Protein AF-A0A955WJJ2-F1 (afdb_monomer)

pLDDT: mean 89.52, std 11.76, range [24.78, 98.81]

Sequence (911 aa):
MRTLITLLSAALLFVGAANAAPPDASAQARQIDDLAALRFERLGHPALRWDAIPPVEAPASRPHRLLVVLVEFADQRFDRFAGDPAQPQKLVEHYTTALFDPTYQRVGTLSHFYRDQSLGLYHLQGLVLPPVRLDKPLAAYGAPTRPAGGDWRDDVAAEQMVVDALGKAVKANPDLDWPALDVWDPGDADGDGLRGEPDGYLDHLVLVYAGGGQSSCHGLFKLGEVFTPNVGPEVLDTLPPAARDCANRLWPHRFVVAQGEGTGPVVEGRANARGGVELRPGLWARDYNMQPEYIDVSTFAHEFGHSIGLPDIYARTSSNSTGPWAVMSGTADPLPQNFTAWSRLMLGWLRPKIIRPPAFGGEKVQSVYLRTLDDAPDAPDRARDLQAAGVWRAALVALPPKTRVLDVAPLPKGRALYSGQGNDLNRIVELRVDLRDKQGPVRLSFAAFWSIEAGWDFAYLETSTDDGHTWTRRLPEDRRFMPAKHGHDGEDTLPGFTGLSGDFDGDGKNENHKGCDPKKPLAHGEERAGLAVNPCELATWVRPRFALDDLAGHQARVRLRYFTDMAAVMPGILIDDVKLEVGGKALIDENFDDNIGRAWRLDGFIAGTGRYEILVPHYYLLEFRDPYGAGYDQQIAYRPALRFWYDPQAKVLRAVRIRPRPGVVAWYADGAHAWSENDPAEHRQGHGFLLALDAWPNELALPGLDGWMTGDAAHFDTGYKVDTPEAQAAIEDGFHRMTCFVRDASYRALDLPKDRCARPDAGVAALRFEGLPLMYSYRLLNDILPGPEREAFWPASELLDYRKRGDAITWRLRDRSLRHVHTFDAPFALDDFPDGVELYEVRDGKLVRTGSRPHPAVPRFHDGDPARWANPKLYFGGVAVPDVGFGFELARPKADAPKPARVKVYFTWDR

Foldseek 3Di:
DDDDDDDDDDDDDPPDDDPDDPPDPVVLLVLLVCVLVLVQCPFDDLQAHGDFFDADFAALVQAAEAEEEEEAEPPFDAPVVPPDPCVQVVVQVVCQVQAADNVLPDPRHVQVQVCFQLLNRHGYHYDYAGYDYYHHGLLCFAQWDQFQLQAGPDTNHVLVSVVRRLLRRCVVCVPDPQLSQAQAASPCQVVPPDGRGGPQERLHYEYEYHAFALVLLCVQQVCVLQRDLFDHPCSLVVDDPVSNVSNSHHHWDKDWQLAQAQAGAQDPNGGPRGHAADSDHSHGYTIYTYHYLLAANLVVNLRVLVSSPDFQQAAPQAGAFCFQQASSHHAQPRGGFHHDLVSSSSNVSFDAAEAEDVSNPHDQKDKAFAFALSDGRDDPVVVVVCVVLRYGQKYKYWFRWDKFKFQLDQDPDFKWWFQHKFAFDKWKKKFWDDQQVFDAWKKKKWKKWFAAAAPFKFKFKWKDQPVPPDIDTFAFPQNLQFLGCAPNSDNPHDTGRGHAAQRRNSSSFRPVQPQADPPDDDQGRCSLFPDDDHSRNHHDIDMTMTTPNVCHSGRMMIMMIIGGHRADMDSGMIIAQIFIDGNNHTPDGGGLRDPDDPRMDTGSIDMDNSIDIRTGIKIKMKGWHDCPDDGRSVSSQPLAAWAWWAQLVVRFIKTKDFAFHTFIWMKIATRSAHRNQNHCSRVNFQDGRIHIFALQLADDDDPNQNVQWDDDSVLSAIDGPQPDPVSQVSLVVGVLVLCLQQDDLVSDHPLDDSVSSVDDPNHQQLEDDPRAGEHAPSCLSRPPHDDVVSVSHRYYHYQKDWHDDPPDIGIDGDSVSCSSRSRSNRHAAPAWAWQSMWMWTQDPSYTDTPDGDISGHHFKDWQCSQSSRTHNNDSHSGHRGDHQQKMKGWDQDDPPRPPSRGIMIMIRGPD

Secondary structure (DSSP, 8-state):
-------------------PPPPPHHHHHHHHHHHHTT-GGGS-BTTBPPP------B-TTS-EEEEEEEEE-SS----TTTT-TTHHHHHHHHHHHHH--TTS-STTSHHHHHHHHTTTSB-EEEEEEEEEE-SS-THHHH-EE--TTS---EETTHHHHHHHHHHHHHHH-TTS-GGGG----SS-TTSSS--SS--SB-S-EEEEESS--HHHHHHHS-GGGTS-TT--TTHHHHS-HHHHHHHTSPPPEEEE--TTTT---EETTEE-----EEEETTEEE-EEEEEETT--HHHHHHHHHHHTTPPP-S-SSS--S-GGG-TTT---SSS--PPPHHHHHHTT---PEEE--GGGT--SEEEEEE-BTTSPPPPHHHHHHHHHTTEESEEEEE---EEEEEE----SSS-EEE--B-SS-EEEEEEEEE-TT--S-EEEEEEEEEE--TTTSEEEEEEESSTTSS-EEE--SSGGG---SSBTTBTTSPP-B-SBTT-SS-SS--TTSTT--TTSPPP-GGGGTTSPPPGGGS---B--EEE-GGGTTSEEEEEEEEE--SS----EEEEEEEEEEETTEEEEEE-SSSPPPTTEEEEB-EEE-SEEEEEE-EEEEEEEE-TTSSSTTHHHHSSPPEEEEEETTTTEEEEEEE-PPPEEEEEEEETTS-TT---HHHH-TT-SSEEEE-S-------TTTGGGEES-GGGT--EE---SHHHHHHHHHHHHHHHHHHS-GGGS-TTS-GGG----SS-GGG-EETTEEEEEHHHHHHHS-TTTTGGGSEEEEESEEEEEETTEEEEEE-HHHHHHHHGGG-SB-SS-EEEEEEEEEEETTEEEEEEEEEEPP--EEETT-GGGSB-TT-TTSB-----SSEEEEEEPPPTTS-TT--EEEEEEE--

Structure (mmCIF, N/CA/C/O backbone):
data_AF-A0A955WJJ2-F1
#
_entry.id   AF-A0A955WJJ2-F1
#
loop_
_atom_site.group_PDB
_atom_site.id
_atom_site.type_symbol
_atom_site.label_atom_id
_atom_site.label_alt_id
_atom_site.label_comp_id
_atom_site.label_asym_id
_atom_site.label_entity_id
_atom_site.label_seq_id
_atom_site.pdbx_PDB_ins_code
_atom_site.Cartn_x
_atom_site.Cartn_y
_atom_site.Cartn_z
_atom_site.occupancy
_atom_site.B_iso_or_equiv
_atom_site.auth_seq_id
_atom_site.auth_comp_id
_atom_site.auth_asym_id
_atom_site.auth_atom_id
_atom_site.pdbx_PDB_model_num
ATOM 1 N N . MET A 1 1 ? 23.812 76.038 11.958 1.00 31.75 1 MET A N 1
ATOM 2 C CA . MET A 1 1 ? 24.332 74.852 12.675 1.00 31.75 1 MET A CA 1
ATOM 3 C C . MET A 1 1 ? 23.589 74.702 13.998 1.00 31.75 1 MET A C 1
ATOM 5 O O . MET A 1 1 ? 24.008 75.181 15.039 1.00 31.75 1 MET A O 1
ATOM 9 N N . ARG A 1 2 ? 22.399 74.126 13.864 1.00 31.22 2 ARG A N 1
ATOM 10 C CA . ARG A 1 2 ? 21.423 73.595 14.826 1.00 31.22 2 ARG A CA 1
ATOM 11 C C . ARG A 1 2 ? 20.556 72.641 13.973 1.00 31.22 2 ARG A C 1
ATOM 13 O O . ARG A 1 2 ? 20.603 72.769 12.747 1.00 31.22 2 ARG A O 1
ATOM 20 N N . THR A 1 3 ? 19.783 71.772 14.632 1.00 29.06 3 THR A N 1
ATOM 21 C CA . THR A 1 3 ? 18.796 70.806 14.079 1.00 29.06 3 THR A CA 1
ATOM 22 C C . THR A 1 3 ? 19.419 69.429 13.761 1.00 29.06 3 THR A C 1
ATOM 24 O O . THR A 1 3 ? 20.260 69.344 12.878 1.00 29.06 3 THR A O 1
ATOM 27 N N . LEU A 1 4 ? 19.281 68.378 14.588 1.00 30.20 4 LEU A N 1
ATOM 28 C CA . LEU A 1 4 ? 18.103 67.584 15.021 1.00 30.20 4 LEU A CA 1
ATOM 29 C C . LEU A 1 4 ? 17.525 66.719 13.880 1.00 30.20 4 LEU A C 1
ATOM 31 O O . LEU A 1 4 ? 17.126 67.287 12.872 1.00 30.20 4 LEU A O 1
ATOM 35 N N . ILE A 1 5 ? 17.453 65.389 14.061 1.00 29.66 5 ILE A N 1
ATOM 36 C CA . ILE A 1 5 ? 16.244 64.550 13.889 1.00 29.66 5 ILE A CA 1
ATOM 37 C C . ILE A 1 5 ? 16.515 63.098 14.342 1.00 29.66 5 ILE A C 1
ATOM 39 O O . ILE A 1 5 ? 17.573 62.516 14.127 1.00 29.66 5 ILE A O 1
ATOM 43 N N . THR A 1 6 ? 15.494 62.607 15.029 1.00 28.97 6 THR A N 1
ATOM 44 C CA . THR A 1 6 ? 15.225 61.392 15.800 1.00 28.97 6 THR A CA 1
ATOM 45 C C . THR A 1 6 ? 15.082 60.120 14.955 1.00 28.97 6 THR A C 1
ATOM 47 O O . THR A 1 6 ? 14.574 60.199 13.842 1.00 28.97 6 THR A O 1
ATOM 50 N N . LEU A 1 7 ? 15.350 58.941 15.533 1.00 24.78 7 LEU A N 1
ATOM 51 C CA . LEU A 1 7 ? 14.646 57.699 15.177 1.00 24.78 7 LEU A CA 1
ATOM 52 C C . LEU A 1 7 ? 14.522 56.771 16.399 1.00 24.78 7 LEU A C 1
ATOM 54 O O . LEU A 1 7 ? 15.497 56.493 17.092 1.00 24.78 7 LEU A O 1
ATOM 58 N N . LEU A 1 8 ? 13.270 56.393 16.672 1.00 26.45 8 LEU A N 1
ATOM 59 C CA . LEU A 1 8 ? 12.785 55.542 17.757 1.00 26.45 8 LEU A CA 1
ATOM 60 C C . LEU A 1 8 ? 13.357 54.117 17.674 1.00 26.45 8 LEU A C 1
ATOM 62 O O . LEU A 1 8 ? 13.273 53.484 16.625 1.00 26.45 8 LEU A O 1
ATOM 66 N N . SER A 1 9 ? 13.775 53.573 18.817 1.00 26.92 9 SER A N 1
ATOM 67 C CA . SER A 1 9 ? 13.933 52.130 19.022 1.00 26.92 9 SER A CA 1
ATOM 68 C C . SER A 1 9 ? 12.670 51.580 19.687 1.00 26.92 9 SER A C 1
ATOM 70 O O . SER A 1 9 ? 12.388 51.892 20.844 1.00 26.92 9 SER A O 1
ATOM 72 N N . ALA A 1 10 ? 11.904 50.773 18.953 1.00 26.97 10 ALA A N 1
ATOM 73 C CA . ALA A 1 10 ? 10.841 49.943 19.504 1.00 26.97 10 ALA A CA 1
ATOM 74 C C . ALA A 1 10 ? 11.465 48.686 20.129 1.00 26.97 10 ALA A C 1
ATOM 76 O O . ALA A 1 10 ? 12.147 47.919 19.450 1.00 26.97 10 ALA A O 1
ATOM 77 N N . ALA A 1 11 ? 11.246 48.488 21.427 1.00 25.86 11 ALA A N 1
ATOM 78 C CA . ALA A 1 11 ? 11.587 47.256 22.120 1.00 25.86 11 ALA A CA 1
ATOM 79 C C . ALA A 1 11 ? 10.553 46.176 21.760 1.00 25.86 11 ALA A C 1
ATOM 81 O O . ALA A 1 11 ? 9.391 46.276 22.155 1.00 25.86 11 ALA A O 1
ATOM 82 N N . LEU A 1 12 ? 10.972 45.152 21.011 1.00 27.28 12 LEU A N 1
ATOM 83 C CA . LEU A 1 12 ? 10.230 43.899 20.890 1.00 27.28 12 LEU A CA 1
ATOM 84 C C . LEU A 1 12 ? 10.575 43.003 22.086 1.00 27.28 12 LEU A C 1
ATOM 86 O O . LEU A 1 12 ? 11.732 42.644 22.303 1.00 27.28 12 LEU A O 1
ATOM 90 N N . LEU A 1 13 ? 9.543 42.640 22.844 1.00 27.17 13 LEU A N 1
ATOM 91 C CA . LEU A 1 13 ? 9.554 41.561 23.825 1.00 27.17 13 LEU A CA 1
ATOM 92 C C . LEU A 1 13 ? 9.774 40.226 23.097 1.00 27.17 13 LEU A C 1
ATOM 94 O O . LEU A 1 13 ? 8.873 39.726 22.429 1.00 27.17 13 LEU A O 1
ATOM 98 N N . PHE A 1 14 ? 10.962 39.642 23.247 1.00 26.20 14 PHE A N 1
ATOM 99 C CA . PHE A 1 14 ? 11.177 38.221 22.986 1.00 26.20 14 PHE A CA 1
ATOM 100 C C . PHE A 1 14 ? 10.516 37.422 24.115 1.00 26.20 14 PHE A C 1
ATOM 102 O O . PHE A 1 14 ? 11.037 37.350 25.227 1.00 26.20 14 PHE A O 1
ATOM 109 N N . VAL A 1 15 ? 9.354 36.832 23.836 1.00 28.61 15 VAL A N 1
ATOM 110 C CA . VAL A 1 15 ? 8.826 35.722 24.636 1.00 28.61 15 VAL A CA 1
ATOM 111 C C . VAL A 1 15 ? 9.639 34.492 24.247 1.00 28.61 15 VAL A C 1
ATOM 113 O O . VAL A 1 15 ? 9.631 34.076 23.090 1.00 28.61 15 VAL A O 1
ATOM 116 N N . GLY A 1 16 ? 10.411 33.970 25.199 1.00 25.44 16 GLY A N 1
ATOM 117 C CA . GLY A 1 16 ? 11.246 32.793 25.006 1.00 25.44 16 GLY A CA 1
ATOM 118 C C . GLY A 1 16 ? 10.402 31.564 24.684 1.00 25.44 16 GLY A C 1
ATOM 119 O O . GLY A 1 16 ? 9.501 31.208 25.441 1.00 25.44 16 GLY A O 1
ATOM 120 N N . ALA A 1 17 ? 10.727 30.906 23.573 1.00 28.14 17 ALA A N 1
ATOM 121 C CA . ALA A 1 17 ? 10.380 29.512 23.368 1.00 28.14 17 ALA A CA 1
ATOM 122 C C . ALA A 1 17 ? 11.064 28.696 24.474 1.00 28.14 17 ALA A C 1
ATOM 124 O O . ALA A 1 17 ? 12.280 28.786 24.662 1.00 28.14 17 ALA A O 1
ATOM 125 N N . ALA A 1 18 ? 10.283 27.940 25.243 1.00 29.89 18 ALA A N 1
ATOM 126 C CA . ALA A 1 18 ? 10.834 26.932 26.129 1.00 29.89 18 ALA A CA 1
ATOM 127 C C . ALA A 1 18 ? 11.532 25.884 25.250 1.00 29.89 18 ALA A C 1
ATOM 129 O O . ALA A 1 18 ? 10.873 25.156 24.513 1.00 29.89 18 ALA A O 1
ATOM 130 N N . ASN A 1 19 ? 12.864 25.851 25.293 1.00 31.16 19 ASN A N 1
ATOM 131 C CA . ASN A 1 19 ? 13.642 24.763 24.714 1.00 31.16 19 ASN A CA 1
ATOM 132 C C . ASN A 1 19 ? 13.215 23.464 25.406 1.00 31.16 19 ASN A C 1
ATOM 134 O O . ASN A 1 19 ? 13.477 23.291 26.600 1.00 31.16 19 ASN A O 1
ATOM 138 N N . ALA A 1 20 ? 12.557 22.570 24.669 1.00 35.62 20 ALA A N 1
ATOM 139 C CA . ALA A 1 20 ? 12.385 21.190 25.087 1.00 35.62 20 ALA A CA 1
ATOM 140 C C . ALA A 1 20 ? 13.774 20.588 25.355 1.00 35.62 20 ALA A C 1
ATOM 142 O O . ALA A 1 20 ? 14.717 20.790 24.583 1.00 35.62 20 ALA A O 1
ATOM 143 N N . ALA A 1 21 ? 13.933 19.915 26.495 1.00 36.44 21 ALA A N 1
ATOM 144 C CA . ALA A 1 21 ? 15.167 19.202 26.789 1.00 36.44 21 ALA A CA 1
ATOM 145 C C . ALA A 1 21 ? 15.371 18.098 25.732 1.00 36.44 21 ALA A C 1
ATOM 147 O O . ALA A 1 21 ? 14.391 17.459 25.346 1.00 36.44 21 ALA A O 1
ATOM 148 N N . PRO A 1 22 ? 16.609 17.847 25.263 1.00 48.00 22 PRO A N 1
ATOM 149 C CA . PRO A 1 22 ? 16.868 16.729 24.364 1.00 48.00 22 PRO A CA 1
ATOM 150 C C . PRO A 1 22 ? 16.382 15.412 24.999 1.00 48.00 22 PRO A C 1
ATOM 152 O O . PRO A 1 22 ? 16.429 15.287 26.229 1.00 48.00 22 PRO A O 1
ATOM 155 N N . PRO A 1 23 ? 15.932 14.427 24.196 1.00 56.59 23 PRO A N 1
ATOM 156 C CA . PRO A 1 23 ? 15.468 13.148 24.719 1.00 56.59 23 PRO A CA 1
ATOM 157 C C . PRO A 1 23 ? 16.544 12.527 25.609 1.00 56.59 23 PRO A C 1
ATOM 159 O O . PRO A 1 23 ? 17.719 12.524 25.232 1.00 56.59 23 PRO A O 1
ATOM 162 N N . ASP A 1 24 ? 16.143 11.985 26.762 1.00 70.12 24 ASP A N 1
ATOM 163 C CA . ASP A 1 24 ? 17.047 11.286 27.677 1.00 70.12 24 ASP A CA 1
ATOM 164 C C . ASP A 1 24 ? 17.873 10.250 26.894 1.00 70.12 24 ASP A C 1
ATOM 166 O O . ASP A 1 24 ? 17.317 9.395 26.197 1.00 70.12 24 ASP A O 1
ATOM 170 N N . ALA A 1 25 ? 19.204 10.321 27.002 1.00 74.38 25 ALA A N 1
ATOM 171 C CA . ALA A 1 25 ? 20.129 9.385 26.366 1.00 74.38 25 ALA A CA 1
ATOM 172 C C . ALA A 1 25 ? 19.764 7.917 26.664 1.00 74.38 25 ALA A C 1
ATOM 174 O O . ALA A 1 25 ? 19.976 7.039 25.826 1.00 74.38 25 ALA A O 1
ATOM 175 N N . SER A 1 26 ? 19.138 7.652 27.818 1.00 83.69 26 SER A N 1
ATOM 176 C CA . SER A 1 26 ? 18.630 6.326 28.168 1.00 83.69 26 SER A CA 1
ATOM 177 C C . SER A 1 26 ? 17.480 5.856 27.261 1.00 83.69 26 SER A C 1
ATOM 179 O O . SER A 1 26 ? 17.397 4.669 26.949 1.00 83.69 26 SER A O 1
ATOM 181 N N . ALA A 1 27 ? 16.604 6.759 26.808 1.00 87.56 27 ALA A N 1
ATOM 182 C CA . ALA A 1 27 ? 15.483 6.443 25.922 1.00 87.56 27 ALA A CA 1
ATOM 183 C C . ALA A 1 27 ? 15.953 6.151 24.493 1.00 87.56 27 ALA A C 1
ATOM 185 O O . ALA A 1 27 ? 15.503 5.178 23.892 1.00 87.56 27 ALA A O 1
ATOM 186 N N . GLN A 1 28 ? 16.913 6.931 23.989 1.00 91.25 28 GLN A N 1
ATOM 187 C CA . GLN A 1 28 ? 17.521 6.690 22.677 1.00 91.25 28 GLN A CA 1
ATOM 188 C C . GLN A 1 28 ? 18.242 5.338 22.637 1.00 91.25 28 GLN A C 1
ATOM 190 O O . GLN A 1 28 ? 18.046 4.559 21.706 1.00 91.25 28 GLN A O 1
ATOM 195 N N . ALA A 1 29 ? 19.017 5.018 23.681 1.00 92.25 29 ALA A N 1
ATOM 196 C CA . ALA A 1 29 ? 19.698 3.730 23.786 1.00 92.25 29 ALA A CA 1
ATOM 197 C C . ALA A 1 29 ? 18.709 2.555 23.813 1.00 92.25 29 ALA A C 1
ATOM 199 O O . ALA A 1 29 ? 18.888 1.593 23.069 1.00 92.25 29 ALA A O 1
ATOM 200 N N . ARG A 1 30 ? 17.621 2.664 24.594 1.00 93.38 30 ARG A N 1
ATOM 201 C CA . ARG A 1 30 ? 16.557 1.647 24.621 1.00 93.38 30 ARG A CA 1
ATOM 202 C C . ARG A 1 30 ? 15.921 1.431 23.251 1.00 93.38 30 ARG A C 1
ATOM 204 O O . ARG A 1 30 ? 15.743 0.283 22.865 1.00 93.38 30 ARG A O 1
ATOM 211 N N . GLN A 1 31 ? 15.619 2.499 22.511 1.00 93.56 31 GLN A N 1
ATOM 212 C CA . GLN A 1 31 ? 15.023 2.369 21.180 1.00 93.56 31 GLN A CA 1
ATOM 213 C C . GLN A 1 31 ? 15.973 1.668 20.196 1.00 93.56 31 GLN A C 1
ATOM 215 O O . GLN A 1 31 ? 15.539 0.807 19.435 1.00 93.56 31 GLN A O 1
ATOM 220 N N . ILE A 1 32 ? 17.276 1.968 20.251 1.00 95.81 32 ILE A N 1
ATOM 221 C CA . ILE A 1 32 ? 18.284 1.275 19.434 1.00 95.81 32 ILE A CA 1
ATOM 222 C C . ILE A 1 32 ? 18.423 -0.195 19.830 1.00 95.81 32 ILE A C 1
ATOM 224 O O . ILE A 1 32 ? 18.550 -1.051 18.956 1.00 95.81 32 ILE A O 1
ATOM 228 N N . ASP A 1 33 ? 18.372 -0.515 21.121 1.00 95.94 33 ASP A N 1
ATOM 229 C CA . ASP A 1 33 ? 18.400 -1.900 21.592 1.00 95.94 33 ASP A CA 1
ATOM 230 C C . ASP A 1 33 ? 17.127 -2.675 21.231 1.00 95.94 33 ASP A C 1
ATOM 232 O O . ASP A 1 33 ? 17.202 -3.870 20.942 1.00 95.94 33 ASP A O 1
ATOM 236 N N . ASP A 1 34 ? 15.966 -2.021 21.226 1.00 95.56 34 ASP A N 1
ATOM 237 C CA . ASP A 1 34 ? 14.704 -2.607 20.776 1.00 95.56 34 ASP A CA 1
ATOM 238 C C . ASP A 1 34 ? 14.734 -2.856 19.259 1.00 95.56 34 ASP A C 1
ATOM 240 O O . ASP A 1 34 ? 14.487 -3.986 18.836 1.00 95.56 34 ASP A O 1
ATOM 244 N N . LEU A 1 35 ? 15.184 -1.888 18.452 1.00 95.56 35 LEU A N 1
ATOM 245 C CA . LEU A 1 35 ? 15.355 -2.051 17.004 1.00 95.56 35 LEU A CA 1
ATOM 246 C C . LEU A 1 35 ? 16.390 -3.131 16.653 1.00 95.56 35 LEU A C 1
ATOM 248 O O . LEU A 1 35 ? 16.132 -3.989 15.817 1.00 95.56 35 LEU A O 1
ATOM 252 N N . ALA A 1 36 ? 17.556 -3.136 17.301 1.00 96.12 36 ALA A N 1
ATOM 253 C CA . ALA A 1 36 ? 18.600 -4.134 17.059 1.00 96.12 36 ALA A CA 1
ATOM 254 C C . ALA A 1 36 ? 18.178 -5.554 17.471 1.00 96.12 36 ALA A C 1
ATOM 256 O O . ALA A 1 36 ? 18.705 -6.529 16.937 1.00 96.12 36 ALA A O 1
ATOM 257 N N . ALA A 1 37 ? 17.253 -5.668 18.425 1.00 96.12 37 ALA A N 1
ATOM 258 C CA . ALA A 1 37 ? 16.632 -6.928 18.817 1.00 96.12 37 ALA A CA 1
ATOM 259 C C . ALA A 1 37 ? 15.387 -7.274 17.979 1.00 96.12 37 ALA A C 1
ATOM 261 O O . ALA A 1 37 ? 14.781 -8.311 18.235 1.00 96.12 37 ALA A O 1
ATOM 262 N N . LEU A 1 38 ? 15.025 -6.438 16.994 1.00 95.00 38 LEU A N 1
ATOM 263 C CA . LEU A 1 38 ? 13.839 -6.574 16.141 1.00 95.00 38 LEU A CA 1
ATOM 264 C C . LEU A 1 38 ? 12.513 -6.587 16.927 1.00 95.00 38 LEU A C 1
ATOM 266 O O . LEU A 1 38 ? 11.555 -7.239 16.526 1.00 95.00 38 LEU A O 1
ATOM 270 N N . ARG A 1 39 ? 12.462 -5.865 18.053 1.00 93.31 39 ARG A N 1
ATOM 271 C CA . ARG A 1 39 ? 11.280 -5.709 18.918 1.00 93.31 39 ARG A CA 1
ATOM 272 C C . ARG A 1 39 ? 10.447 -4.507 18.478 1.00 93.31 39 ARG A C 1
ATOM 274 O O . ARG A 1 39 ? 10.417 -3.480 19.161 1.00 93.31 39 ARG A O 1
ATOM 281 N N . PHE A 1 40 ? 9.860 -4.597 17.286 1.00 90.19 40 PHE A N 1
ATOM 282 C CA . PHE A 1 40 ? 9.122 -3.494 16.658 1.00 90.19 40 PHE A CA 1
ATOM 283 C C . PHE A 1 40 ? 7.907 -3.047 17.479 1.00 90.19 40 PHE A C 1
ATOM 285 O O . PHE A 1 40 ? 7.636 -1.854 17.569 1.00 90.19 40 PHE A O 1
ATOM 292 N N . GLU A 1 41 ? 7.249 -3.969 18.179 1.00 86.81 41 GLU A N 1
ATOM 293 C CA . GLU A 1 41 ? 6.108 -3.709 19.063 1.00 86.81 41 GLU A CA 1
ATOM 294 C C . GLU A 1 41 ? 6.434 -2.745 20.217 1.00 86.81 41 GLU A C 1
ATOM 296 O O . GLU A 1 41 ? 5.546 -2.125 20.798 1.00 86.81 41 GLU A O 1
ATOM 301 N N . ARG A 1 42 ? 7.723 -2.578 20.539 1.00 89.19 42 ARG A N 1
ATOM 302 C CA . ARG A 1 42 ? 8.207 -1.691 21.605 1.00 89.19 42 ARG A CA 1
ATOM 303 C C . ARG A 1 42 ? 8.650 -0.312 21.118 1.00 89.19 42 ARG A C 1
ATOM 305 O O . ARG A 1 42 ? 9.095 0.496 21.931 1.00 89.19 42 ARG A O 1
ATOM 312 N N . LEU A 1 43 ? 8.547 -0.033 19.818 1.00 86.88 43 LEU A N 1
ATOM 313 C CA . LEU A 1 43 ? 9.004 1.227 19.222 1.00 86.88 43 LEU A CA 1
ATOM 314 C C . LEU A 1 43 ? 7.925 2.324 19.190 1.00 86.88 43 LEU A C 1
ATOM 316 O O . LEU A 1 43 ? 8.248 3.470 18.881 1.00 86.88 43 LEU A O 1
ATOM 320 N N . GLY A 1 44 ? 6.668 1.994 19.508 1.00 79.50 44 GLY A N 1
ATOM 321 C CA . GLY A 1 44 ? 5.535 2.920 19.429 1.00 79.50 44 GLY A CA 1
ATOM 322 C C . GLY A 1 44 ? 5.402 3.922 20.573 1.00 79.50 44 GLY A C 1
ATOM 323 O O . GLY A 1 44 ? 6.063 3.838 21.608 1.00 79.50 44 GLY A O 1
ATOM 324 N N . HIS A 1 45 ? 4.493 4.880 20.382 1.00 85.94 45 HIS A N 1
ATOM 325 C CA . HIS A 1 45 ? 4.155 5.917 21.354 1.00 85.94 45 HIS A CA 1
ATOM 326 C C . HIS A 1 45 ? 2.624 6.061 21.471 1.00 85.94 45 HIS A C 1
ATOM 328 O O . HIS A 1 45 ? 1.923 5.903 20.479 1.00 85.94 45 HIS A O 1
ATOM 334 N N . PRO A 1 46 ? 2.039 6.417 22.629 1.00 84.06 46 PRO A N 1
ATOM 335 C CA . PRO A 1 46 ? 0.579 6.522 22.750 1.00 84.06 46 PRO A CA 1
ATOM 336 C C . PRO A 1 46 ? -0.098 7.472 21.745 1.00 84.06 46 PRO A C 1
ATOM 338 O O . PRO A 1 46 ? -1.203 7.176 21.297 1.00 84.06 46 PRO A O 1
ATOM 341 N N . ALA A 1 47 ? 0.577 8.569 21.369 1.00 88.19 47 ALA A N 1
ATOM 342 C CA . ALA A 1 47 ? 0.112 9.521 20.348 1.00 88.19 47 ALA A CA 1
ATOM 343 C C . ALA A 1 47 ? 0.319 9.061 18.891 1.00 88.19 47 ALA A C 1
ATOM 345 O O . ALA A 1 47 ? -0.277 9.655 17.998 1.00 88.19 47 ALA A O 1
ATOM 346 N N . LEU A 1 48 ? 1.168 8.057 18.650 1.00 87.69 48 LEU A N 1
ATOM 347 C CA . LEU A 1 48 ? 1.481 7.517 17.326 1.00 87.69 48 LEU A CA 1
ATOM 348 C C . LEU A 1 48 ? 1.693 6.007 17.453 1.00 87.69 48 LEU A C 1
ATOM 350 O O . LEU A 1 48 ? 2.748 5.560 17.922 1.00 87.69 48 LEU A O 1
ATOM 354 N N . ARG A 1 49 ? 0.693 5.225 17.045 1.00 84.25 49 ARG A N 1
ATOM 355 C CA . ARG A 1 49 ? 0.828 3.768 17.013 1.00 84.25 49 ARG A CA 1
ATOM 356 C C . ARG A 1 49 ? 1.940 3.383 16.040 1.00 84.25 49 ARG A C 1
ATOM 358 O O . ARG A 1 49 ? 2.005 3.895 14.928 1.00 84.25 49 ARG A O 1
ATOM 365 N N . TRP A 1 50 ? 2.807 2.484 16.495 1.00 81.94 50 TRP A N 1
ATOM 366 C CA . TRP A 1 50 ? 3.775 1.807 15.644 1.00 81.94 50 TRP A CA 1
ATOM 367 C C . TRP A 1 50 ? 3.217 0.447 15.276 1.00 81.94 50 TRP A C 1
ATOM 369 O O . TRP A 1 50 ? 2.910 -0.346 16.168 1.00 81.94 50 TRP A O 1
ATOM 379 N N . ASP A 1 51 ? 3.089 0.193 13.985 1.00 84.25 51 ASP A N 1
ATOM 380 C CA . ASP A 1 51 ? 2.593 -1.082 13.502 1.00 84.25 51 ASP A CA 1
ATOM 381 C C . ASP A 1 51 ? 3.700 -2.142 13.533 1.00 84.25 51 ASP A C 1
ATOM 383 O O . ASP A 1 51 ? 4.883 -1.882 13.288 1.00 84.25 51 ASP A O 1
ATOM 387 N N . ALA A 1 52 ? 3.305 -3.354 13.907 1.00 87.94 52 ALA A N 1
ATOM 388 C CA . ALA A 1 52 ? 4.167 -4.518 13.988 1.00 87.94 52 ALA A CA 1
ATOM 389 C C . ALA A 1 52 ? 3.341 -5.762 13.668 1.00 87.94 52 ALA A C 1
ATOM 391 O O . ALA A 1 52 ? 2.183 -5.865 14.071 1.00 87.94 52 ALA A O 1
ATOM 392 N N . ILE A 1 53 ? 3.959 -6.713 12.973 1.00 91.69 53 ILE A N 1
ATOM 393 C CA . ILE A 1 53 ? 3.346 -7.996 12.637 1.00 91.69 53 ILE A CA 1
ATOM 394 C C . ILE A 1 53 ? 4.013 -9.062 13.514 1.00 91.69 53 ILE A C 1
ATOM 396 O O . ILE A 1 53 ? 5.244 -9.171 13.500 1.00 91.69 53 ILE A O 1
ATOM 400 N N . PRO A 1 54 ? 3.254 -9.840 14.307 1.00 90.56 54 PRO A N 1
ATOM 401 C CA . PRO A 1 54 ? 3.789 -11.045 14.929 1.00 90.56 54 PRO A CA 1
ATOM 402 C C . PRO A 1 54 ? 4.360 -11.988 13.856 1.00 90.56 54 PRO A C 1
ATOM 404 O O . PRO A 1 54 ? 3.786 -12.059 12.771 1.00 90.56 54 PRO A O 1
ATOM 407 N N . PRO A 1 55 ? 5.452 -12.732 14.118 1.00 92.31 55 PRO A N 1
ATOM 408 C CA . PRO A 1 55 ? 6.026 -13.638 13.124 1.00 92.31 55 PRO A CA 1
ATOM 409 C C . PRO A 1 55 ? 4.976 -14.569 12.508 1.00 92.31 55 PRO A C 1
ATOM 411 O O . PRO A 1 55 ? 4.224 -15.227 13.228 1.00 92.31 55 PRO A O 1
ATOM 414 N N . VAL A 1 56 ? 4.936 -14.624 11.176 1.00 95.25 56 VAL A N 1
ATOM 415 C CA . VAL A 1 56 ? 3.925 -15.388 10.437 1.00 95.25 56 VAL A CA 1
ATOM 416 C C . VAL A 1 56 ? 4.543 -16.697 9.959 1.00 95.25 56 VAL A C 1
ATOM 418 O O . VAL A 1 56 ? 5.331 -16.715 9.016 1.00 95.25 56 VAL A O 1
ATOM 421 N N . GLU A 1 57 ? 4.188 -17.813 10.588 1.00 94.56 57 GLU A N 1
ATOM 422 C CA . GLU A 1 57 ? 4.760 -19.128 10.283 1.00 94.56 57 GLU A CA 1
ATOM 423 C C . GLU A 1 57 ? 3.667 -20.149 9.963 1.00 94.56 57 GLU A C 1
ATOM 425 O O . GLU A 1 57 ? 2.647 -20.221 10.641 1.00 94.56 57 GLU A O 1
ATOM 430 N N . ALA A 1 58 ? 3.910 -20.977 8.946 1.00 96.00 58 ALA A N 1
ATOM 431 C CA . ALA A 1 58 ? 3.017 -22.063 8.555 1.00 96.00 58 ALA A CA 1
ATOM 432 C C . ALA A 1 58 ? 3.872 -23.268 8.127 1.00 96.00 58 ALA A C 1
ATOM 434 O O . ALA A 1 58 ? 4.386 -23.294 7.000 1.00 96.00 58 ALA A O 1
ATOM 435 N N . PRO A 1 59 ? 4.106 -24.259 9.008 1.00 94.25 59 PRO A N 1
ATOM 436 C CA . PRO A 1 59 ? 4.958 -25.396 8.684 1.00 94.25 59 PRO A CA 1
ATOM 437 C C . PRO A 1 59 ? 4.307 -26.281 7.615 1.00 94.25 59 PRO A C 1
ATOM 439 O O . PRO A 1 59 ? 3.088 -26.377 7.526 1.00 94.25 59 PRO A O 1
ATOM 442 N N . ALA A 1 60 ? 5.113 -27.021 6.849 1.00 93.00 60 ALA A N 1
ATOM 443 C CA . ALA A 1 60 ? 4.604 -27.909 5.794 1.00 93.00 60 ALA A CA 1
ATOM 444 C C . ALA A 1 60 ? 3.613 -28.975 6.306 1.00 93.00 60 ALA A C 1
ATOM 446 O O . ALA A 1 60 ? 2.767 -29.450 5.554 1.00 93.00 60 ALA A O 1
ATOM 447 N N . SER A 1 61 ? 3.708 -29.357 7.584 1.00 93.56 61 SER A N 1
ATOM 448 C CA . SER A 1 61 ? 2.784 -30.289 8.240 1.00 93.56 61 SER A CA 1
ATOM 449 C C . SER A 1 61 ? 1.420 -29.679 8.577 1.00 93.56 61 SER A C 1
ATOM 451 O O . SER A 1 61 ? 0.478 -30.422 8.835 1.00 93.56 61 SER A O 1
ATOM 453 N N . ARG A 1 62 ? 1.323 -28.347 8.620 1.00 93.38 62 ARG A N 1
ATOM 454 C CA . ARG A 1 62 ? 0.112 -27.584 8.943 1.00 93.38 62 ARG A CA 1
ATOM 455 C C . ARG A 1 62 ? 0.104 -26.282 8.120 1.00 93.38 62 ARG A C 1
ATOM 457 O O . ARG A 1 62 ? 0.319 -25.210 8.682 1.00 93.38 62 ARG A O 1
ATOM 464 N N . PRO A 1 63 ? -0.042 -26.377 6.785 1.00 95.62 63 PRO A N 1
ATOM 465 C CA . PRO A 1 63 ? -0.047 -25.205 5.920 1.00 95.62 63 PRO A CA 1
ATOM 466 C C . PRO A 1 63 ? -1.328 -24.397 6.127 1.00 95.62 63 PRO A C 1
ATOM 468 O O . PRO A 1 63 ? -2.389 -24.976 6.369 1.00 95.62 63 PRO A O 1
ATOM 471 N N . HIS A 1 64 ? -1.241 -23.082 5.943 1.00 96.44 64 HIS A N 1
ATOM 472 C CA . HIS A 1 64 ? -2.435 -22.248 5.832 1.00 96.44 64 HIS A CA 1
ATOM 473 C C . HIS A 1 64 ? -3.174 -22.590 4.533 1.00 96.44 64 HIS A C 1
ATOM 475 O O . HIS A 1 64 ? -2.561 -23.019 3.541 1.00 96.44 64 HIS A O 1
ATOM 481 N N . ARG A 1 65 ? -4.496 -22.412 4.531 1.00 96.12 65 ARG A N 1
ATOM 482 C CA . ARG A 1 65 ? -5.351 -22.709 3.378 1.00 96.12 65 ARG A CA 1
ATOM 483 C C . ARG A 1 65 ? -6.085 -21.457 2.920 1.00 96.12 65 ARG A C 1
ATOM 485 O O . ARG A 1 65 ? -6.887 -20.912 3.661 1.00 96.12 65 ARG A O 1
ATOM 492 N N . LEU A 1 66 ? -5.841 -21.047 1.678 1.00 97.56 66 LEU A N 1
ATOM 493 C CA . LEU A 1 66 ? -6.600 -19.992 1.012 1.00 97.56 66 LEU A CA 1
ATOM 494 C C . LEU A 1 66 ? -7.877 -20.572 0.400 1.00 97.56 66 LEU A C 1
ATOM 496 O O . LEU A 1 66 ? -7.812 -21.381 -0.533 1.00 97.56 66 LEU A O 1
ATOM 500 N N . LEU A 1 67 ? -9.034 -20.147 0.904 1.00 98.25 67 LEU A N 1
ATOM 501 C CA . LEU A 1 67 ? -10.321 -20.430 0.283 1.00 98.25 67 LEU A CA 1
ATOM 502 C C . LEU A 1 67 ? -10.530 -19.492 -0.910 1.00 98.25 67 LEU A C 1
ATOM 504 O O . LEU A 1 67 ? -10.519 -18.274 -0.757 1.00 98.25 67 LEU A O 1
ATOM 508 N N . VAL A 1 68 ? -10.759 -20.061 -2.093 1.00 98.56 68 VAL A N 1
ATOM 509 C CA . VAL A 1 68 ? -11.081 -19.320 -3.317 1.00 98.56 68 VAL A CA 1
ATOM 510 C C . VAL A 1 68 ? -12.528 -19.600 -3.709 1.00 98.56 68 VAL A C 1
ATOM 512 O O . VAL A 1 68 ? -12.880 -20.731 -4.056 1.00 98.56 68 VAL A O 1
ATOM 515 N N . VAL A 1 69 ? -13.365 -18.565 -3.683 1.00 98.62 69 VAL A N 1
ATOM 516 C CA . VAL A 1 69 ? -14.771 -18.626 -4.102 1.00 98.62 69 VAL A CA 1
ATOM 517 C C . VAL A 1 69 ? -14.920 -17.948 -5.457 1.00 98.62 69 VAL A C 1
ATOM 519 O O . VAL A 1 69 ? -14.608 -16.771 -5.607 1.00 98.62 69 VAL A O 1
ATOM 522 N N . LEU A 1 70 ? -15.404 -18.683 -6.455 1.00 98.81 70 LEU A N 1
ATOM 523 C CA . LEU A 1 70 ? -15.670 -18.129 -7.781 1.00 98.81 70 LEU A CA 1
ATOM 524 C C . LEU A 1 70 ? -17.086 -17.533 -7.813 1.00 98.81 70 LEU A C 1
ATOM 526 O O . LEU A 1 70 ? -18.038 -18.190 -7.391 1.00 98.81 70 LEU A O 1
ATOM 530 N N . VAL A 1 71 ? -17.241 -16.305 -8.307 1.00 98.81 71 VAL A N 1
ATOM 531 C CA . VAL A 1 71 ? -18.500 -15.547 -8.232 1.00 98.81 71 VAL A CA 1
ATOM 532 C C . VAL A 1 71 ? -18.967 -15.112 -9.617 1.00 98.81 71 VAL A C 1
ATOM 534 O O . VAL A 1 71 ? -18.269 -14.410 -10.344 1.00 98.81 71 VAL A O 1
ATOM 537 N N . GLU A 1 72 ? -20.187 -15.507 -9.967 1.00 98.62 72 GLU A N 1
ATOM 538 C CA . GLU A 1 72 ? -20.938 -15.006 -11.117 1.00 98.62 72 GLU A CA 1
ATOM 539 C C . GLU A 1 72 ? -22.094 -14.112 -10.657 1.00 98.62 72 GLU A C 1
ATOM 541 O O . GLU A 1 72 ? -22.611 -14.254 -9.548 1.00 98.62 72 GLU A O 1
ATOM 546 N N . PHE A 1 73 ? -22.581 -13.261 -11.553 1.00 98.62 73 PHE A N 1
ATOM 547 C CA . PHE A 1 73 ? -23.703 -12.360 -11.301 1.00 98.62 73 PHE A CA 1
ATOM 548 C C . PHE A 1 73 ? -24.937 -12.766 -12.116 1.00 98.62 73 PHE A C 1
ATOM 550 O O . PHE A 1 73 ? -24.932 -13.715 -12.915 1.00 98.62 73 PHE A O 1
ATOM 557 N N . ALA A 1 74 ? -26.044 -12.050 -11.918 1.00 98.19 74 ALA A N 1
ATOM 558 C CA . ALA A 1 74 ? -27.250 -12.271 -12.709 1.00 98.19 74 ALA A CA 1
ATOM 559 C C . ALA A 1 74 ? -27.006 -12.035 -14.212 1.00 98.19 74 ALA A C 1
ATOM 561 O O . ALA A 1 74 ? -27.557 -12.766 -15.039 1.00 98.19 74 ALA A O 1
ATOM 562 N N . ASP A 1 75 ? -26.156 -11.069 -14.553 1.00 97.31 75 ASP A N 1
ATOM 563 C CA . ASP A 1 75 ? -25.877 -10.579 -15.906 1.00 97.31 75 ASP A CA 1
ATOM 564 C C . ASP A 1 75 ? -24.449 -10.855 -16.410 1.00 97.31 75 ASP A C 1
ATOM 566 O O . ASP A 1 75 ? -24.232 -10.814 -17.618 1.00 97.31 75 ASP A O 1
ATOM 570 N N . GLN A 1 76 ? -23.505 -11.199 -15.529 1.00 97.50 76 GLN A N 1
ATOM 571 C CA . GLN A 1 76 ? -22.103 -11.454 -15.878 1.00 97.50 76 GLN A CA 1
ATOM 572 C C . GLN A 1 76 ? -21.665 -12.873 -15.482 1.00 97.50 76 GLN A C 1
ATOM 574 O O . GLN A 1 76 ? -21.866 -13.312 -14.348 1.00 97.50 76 GLN A O 1
ATOM 579 N N . ARG A 1 77 ? -21.039 -13.585 -16.427 1.00 97.69 77 ARG A N 1
ATOM 580 C CA . ARG A 1 77 ? -20.472 -14.937 -16.266 1.00 97.69 77 ARG A CA 1
ATOM 581 C C . ARG A 1 77 ? -18.988 -14.945 -16.613 1.00 97.69 77 ARG A C 1
ATOM 583 O O . ARG A 1 77 ? -18.512 -13.986 -17.217 1.00 97.69 77 ARG A O 1
ATOM 590 N N . PHE A 1 78 ? -18.286 -16.009 -16.225 1.00 98.25 78 PHE A N 1
ATOM 591 C CA . PHE A 1 78 ? -16.883 -16.192 -16.598 1.00 98.25 78 PHE A CA 1
ATOM 592 C C . PHE A 1 78 ? -16.747 -16.365 -18.114 1.00 98.25 78 PHE A C 1
ATOM 594 O O . PHE A 1 78 ? -17.458 -17.177 -18.718 1.00 98.25 78 PHE A O 1
ATOM 601 N N . ASP A 1 79 ? -15.807 -15.639 -18.713 1.00 97.38 79 ASP A N 1
ATOM 602 C CA . ASP A 1 79 ? -15.466 -15.771 -20.133 1.00 97.38 79 ASP A CA 1
ATOM 603 C C . ASP A 1 79 ? -14.606 -17.017 -20.381 1.00 97.38 79 ASP A C 1
ATOM 605 O O . ASP A 1 79 ? -14.689 -17.676 -21.426 1.00 97.38 79 ASP A O 1
ATOM 609 N N . ARG A 1 80 ? -13.788 -17.397 -19.398 1.00 96.19 80 ARG A N 1
ATOM 610 C CA . ARG A 1 80 ? -12.907 -18.554 -19.484 1.00 96.19 80 ARG A CA 1
ATOM 611 C C . ARG A 1 80 ? -13.728 -19.834 -19.589 1.00 96.19 80 ARG A C 1
ATOM 613 O O . ARG A 1 80 ? -14.516 -20.169 -18.708 1.00 96.19 80 ARG A O 1
ATOM 620 N N . PHE A 1 81 ? -13.494 -20.579 -20.669 1.00 97.12 81 PHE A N 1
ATOM 621 C CA . PHE A 1 81 ? -14.244 -21.791 -21.028 1.00 97.12 81 PHE A CA 1
ATOM 622 C C . PHE A 1 81 ? -15.741 -21.550 -21.297 1.00 97.12 81 PHE A C 1
ATOM 624 O O . PHE A 1 81 ? -16.534 -22.490 -21.210 1.00 97.12 81 PHE A O 1
ATOM 631 N N . ALA A 1 82 ? -16.137 -20.320 -21.642 1.00 96.81 82 ALA A N 1
ATOM 632 C CA . ALA A 1 82 ? -17.522 -20.003 -21.968 1.00 96.81 82 ALA A CA 1
ATOM 633 C C . ALA A 1 82 ? -18.072 -20.913 -23.081 1.00 96.81 82 ALA A C 1
ATOM 635 O O . ALA A 1 82 ? -17.410 -21.198 -24.081 1.00 96.81 82 ALA A O 1
ATOM 636 N N . GLY A 1 83 ? -19.311 -21.374 -22.895 1.00 96.12 83 GLY A N 1
ATOM 637 C CA . GLY A 1 83 ? -19.991 -22.300 -23.807 1.00 96.12 83 GLY A CA 1
ATOM 638 C C . GLY A 1 83 ? -19.706 -23.786 -23.557 1.00 96.12 83 GLY A C 1
ATOM 639 O O . GLY A 1 83 ? -20.377 -24.627 -24.154 1.00 96.12 83 GLY A O 1
ATOM 640 N N . ASP A 1 84 ? -18.773 -24.131 -22.665 1.00 97.38 84 ASP A N 1
ATOM 641 C CA . ASP A 1 84 ? -18.511 -25.515 -22.262 1.00 97.38 84 ASP A CA 1
ATOM 642 C C . ASP A 1 84 ? -19.416 -25.934 -21.081 1.00 97.38 84 ASP A C 1
ATOM 644 O O . ASP A 1 84 ? -19.381 -25.292 -20.030 1.00 97.38 84 ASP A O 1
ATOM 648 N N . PRO A 1 85 ? -20.199 -27.027 -21.177 1.00 96.12 85 PRO A N 1
ATOM 649 C CA . PRO A 1 85 ? -21.002 -27.523 -20.055 1.00 96.12 85 PRO A CA 1
ATOM 650 C C . PRO A 1 85 ? -20.194 -27.896 -18.801 1.00 96.12 85 PRO A C 1
ATOM 652 O O . PRO A 1 85 ? -20.748 -27.905 -17.704 1.00 96.12 85 PRO A O 1
ATOM 655 N N . ALA A 1 86 ? -18.902 -28.209 -18.951 1.00 97.69 86 ALA A N 1
ATOM 656 C CA . ALA A 1 86 ? -17.974 -28.503 -17.860 1.00 97.69 86 ALA A CA 1
ATOM 657 C C . ALA A 1 86 ? -17.203 -27.261 -17.372 1.00 97.69 86 ALA A C 1
ATOM 659 O O . ALA A 1 86 ? -16.223 -27.394 -16.634 1.00 97.69 86 ALA A O 1
ATOM 660 N N . GLN A 1 87 ? -17.610 -26.052 -17.784 1.00 97.94 87 GLN A N 1
ATOM 661 C CA . GLN A 1 87 ? -16.975 -24.795 -17.381 1.00 97.94 87 GLN A CA 1
ATOM 662 C C . GLN A 1 87 ? -16.765 -24.691 -15.858 1.00 97.94 87 GLN A C 1
ATOM 664 O O . GLN A 1 87 ? -15.635 -24.402 -15.468 1.00 97.94 87 GLN A O 1
ATOM 669 N N . PRO A 1 88 ? -17.747 -24.990 -14.977 1.00 97.56 88 PRO A N 1
ATOM 670 C CA . PRO A 1 88 ? -17.542 -24.909 -13.528 1.00 97.56 88 PRO A CA 1
ATOM 671 C C . PRO A 1 88 ? -16.356 -25.743 -13.025 1.00 97.56 88 PRO A C 1
ATOM 673 O O . PRO A 1 88 ? -15.539 -25.255 -12.248 1.00 97.56 88 PRO A O 1
ATOM 676 N N . GLN A 1 89 ? -16.225 -26.987 -13.493 1.00 98.06 89 GLN A N 1
ATOM 677 C CA . GLN A 1 89 ? -15.140 -27.883 -13.090 1.00 98.06 89 GLN A CA 1
ATOM 678 C C . GLN A 1 89 ? -13.798 -27.437 -13.675 1.00 98.06 89 GLN A C 1
ATOM 680 O O . GLN A 1 89 ? -12.785 -27.464 -12.980 1.00 98.06 89 GLN A O 1
ATOM 685 N N . LYS A 1 90 ? -13.792 -26.979 -14.932 1.00 98.44 90 LYS A N 1
ATOM 686 C CA . LYS A 1 90 ? -12.583 -26.458 -15.582 1.00 98.44 90 LYS A CA 1
ATOM 687 C C . LYS A 1 90 ? -12.071 -25.181 -14.926 1.00 98.44 90 LYS A C 1
ATOM 689 O O . LYS A 1 90 ? -10.863 -24.994 -14.848 1.00 98.44 90 LYS A O 1
ATOM 694 N N . LEU A 1 91 ? -12.961 -24.310 -14.449 1.00 98.44 91 LEU A N 1
ATOM 695 C CA . LEU A 1 91 ? -12.580 -23.120 -13.688 1.00 98.44 91 LEU A CA 1
ATOM 696 C C . LEU A 1 91 ? -11.897 -23.506 -12.373 1.00 98.44 91 LEU A C 1
ATOM 698 O O . LEU A 1 91 ? -10.822 -22.987 -12.079 1.00 98.44 91 LEU A O 1
ATOM 702 N N . VAL A 1 92 ? -12.469 -24.458 -11.626 1.00 98.50 92 VAL A N 1
ATOM 703 C CA . VAL A 1 92 ? -11.851 -24.992 -10.401 1.00 98.50 92 VAL A CA 1
ATOM 704 C C . VAL A 1 92 ? -10.453 -25.533 -10.702 1.00 98.50 92 VAL A C 1
ATOM 706 O O . VAL A 1 92 ? -9.482 -25.086 -10.098 1.00 98.50 92 VAL A O 1
ATOM 709 N N . GLU A 1 93 ? -10.327 -26.420 -11.691 1.00 98.25 93 GLU A N 1
ATOM 710 C CA . GLU A 1 93 ? -9.038 -26.994 -12.097 1.00 98.25 93 GLU A CA 1
ATOM 711 C C . GLU A 1 93 ? -8.031 -25.918 -12.530 1.00 98.25 93 GLU A C 1
ATOM 713 O O . GLU A 1 93 ? -6.857 -25.972 -12.150 1.00 98.25 93 GLU A O 1
ATOM 718 N N . HIS A 1 94 ? -8.490 -24.917 -13.287 1.00 97.38 94 HIS A N 1
ATOM 719 C CA . HIS A 1 94 ? -7.667 -23.805 -13.742 1.00 97.38 94 HIS A CA 1
ATOM 720 C C . HIS A 1 94 ? -7.090 -23.014 -12.571 1.00 97.38 94 HIS A C 1
ATOM 722 O O . HIS A 1 94 ? -5.870 -22.906 -12.478 1.00 97.38 94 HIS A O 1
ATOM 728 N N . TYR A 1 95 ? -7.925 -22.497 -11.666 1.00 97.94 95 TYR A N 1
ATOM 729 C CA . TYR A 1 95 ? -7.446 -21.689 -10.542 1.00 97.94 95 TYR A CA 1
ATOM 730 C C . TYR A 1 95 ? -6.647 -22.522 -9.538 1.00 97.94 95 TYR A C 1
ATOM 732 O O . TYR A 1 95 ? -5.638 -22.040 -9.029 1.00 97.94 95 TYR A O 1
ATOM 740 N N . THR A 1 96 ? -7.011 -23.791 -9.311 1.00 98.19 96 THR A N 1
ATOM 741 C CA . THR A 1 96 ? -6.196 -24.698 -8.489 1.00 98.19 96 THR A CA 1
ATOM 742 C C . THR A 1 96 ? -4.790 -24.835 -9.068 1.00 98.19 96 THR A C 1
ATOM 744 O O . THR A 1 96 ? -3.805 -24.714 -8.346 1.00 98.19 96 THR A O 1
ATOM 747 N N . THR A 1 97 ? -4.682 -25.038 -10.381 1.00 96.38 97 THR A N 1
ATOM 748 C CA . THR A 1 97 ? -3.395 -25.250 -11.055 1.00 96.38 97 THR A CA 1
ATOM 749 C C . THR A 1 97 ? -2.600 -23.956 -11.226 1.00 96.38 97 THR A C 1
ATOM 751 O O . THR A 1 97 ? -1.375 -23.975 -11.132 1.00 96.38 97 THR A O 1
ATOM 754 N N . ALA A 1 98 ? -3.268 -22.834 -11.482 1.00 95.38 98 ALA A N 1
ATOM 755 C CA . ALA A 1 98 ? -2.617 -21.544 -11.673 1.00 95.38 98 ALA A CA 1
ATOM 756 C C . ALA A 1 98 ? -2.052 -20.992 -10.357 1.00 95.38 98 ALA A C 1
ATOM 758 O O . ALA A 1 98 ? -0.950 -20.451 -10.345 1.00 95.38 98 ALA A O 1
ATOM 759 N N . LEU A 1 99 ? -2.780 -21.154 -9.247 1.00 97.62 99 LEU A N 1
ATOM 760 C CA . LEU A 1 99 ? -2.431 -20.518 -7.978 1.00 97.62 99 LEU A CA 1
ATOM 761 C C . LEU A 1 99 ? -1.679 -21.437 -7.014 1.00 97.62 99 LEU A C 1
ATOM 763 O O . LEU A 1 99 ? -0.908 -20.931 -6.202 1.00 97.62 99 LEU A O 1
ATOM 767 N N . PHE A 1 100 ? -1.844 -22.760 -7.086 1.00 98.31 100 PHE A N 1
ATOM 768 C CA . PHE A 1 100 ? -1.329 -23.658 -6.047 1.00 98.31 100 PHE A CA 1
ATOM 769 C C . PHE A 1 100 ? -0.510 -24.819 -6.606 1.00 98.31 100 PHE A C 1
ATOM 771 O O . PHE A 1 100 ? -0.676 -25.258 -7.745 1.00 98.31 100 PHE A O 1
ATOM 778 N N . ASP A 1 101 ? 0.404 -25.324 -5.784 1.00 97.38 101 ASP A N 1
ATOM 779 C CA . ASP A 1 101 ? 1.159 -26.548 -6.037 1.00 97.38 101 ASP A CA 1
ATOM 780 C C . ASP A 1 101 ? 1.426 -27.266 -4.702 1.00 97.38 101 ASP A C 1
ATOM 782 O O . ASP A 1 101 ? 2.172 -26.743 -3.867 1.00 97.38 101 ASP A O 1
ATOM 786 N N . PRO A 1 102 ? 0.868 -28.473 -4.485 1.00 95.25 102 PRO A N 1
ATOM 787 C CA . PRO A 1 102 ? 1.069 -29.234 -3.252 1.00 95.25 102 PRO A CA 1
ATOM 788 C C . PRO A 1 102 ? 2.523 -29.658 -3.018 1.00 95.25 102 PRO A C 1
ATOM 790 O O . PRO A 1 102 ? 2.893 -29.989 -1.895 1.00 95.25 102 PRO A O 1
ATOM 793 N N . THR A 1 103 ? 3.363 -29.654 -4.058 1.00 95.94 103 THR A N 1
ATOM 794 C CA . THR A 1 103 ? 4.787 -30.007 -3.954 1.00 95.94 103 THR A CA 1
ATOM 795 C C . THR A 1 103 ? 5.694 -28.804 -3.695 1.00 95.94 103 THR A C 1
ATOM 797 O O . THR A 1 103 ? 6.868 -28.985 -3.355 1.00 95.94 103 THR A O 1
ATOM 800 N N . TYR A 1 104 ? 5.160 -27.583 -3.826 1.00 95.81 104 TYR A N 1
ATOM 801 C CA . TYR A 1 104 ? 5.896 -26.322 -3.702 1.00 95.81 104 TYR A CA 1
ATOM 802 C C . TYR A 1 104 ? 7.105 -26.207 -4.648 1.00 95.81 104 TYR A C 1
ATOM 804 O O . TYR A 1 104 ? 8.073 -25.529 -4.313 1.00 95.81 104 TYR A O 1
ATOM 812 N N . GLN A 1 105 ? 7.089 -26.883 -5.803 1.00 94.31 105 GLN A N 1
ATOM 813 C CA . GLN A 1 105 ? 8.200 -26.886 -6.768 1.00 94.31 105 GLN A CA 1
ATOM 814 C C . GLN A 1 105 ? 7.914 -26.033 -8.008 1.00 94.31 105 GLN A C 1
ATOM 816 O O . GLN A 1 105 ? 8.839 -25.573 -8.676 1.00 94.31 105 GLN A O 1
ATOM 821 N N . ARG A 1 106 ? 6.640 -25.817 -8.346 1.00 95.00 106 ARG A N 1
ATOM 822 C CA . ARG A 1 106 ? 6.229 -25.057 -9.524 1.00 95.00 106 ARG A CA 1
ATOM 823 C C . ARG A 1 106 ? 6.300 -23.558 -9.252 1.00 95.00 106 ARG A C 1
ATOM 825 O O . ARG A 1 106 ? 5.388 -22.974 -8.661 1.00 95.00 106 ARG A O 1
ATOM 832 N N . VAL A 1 107 ? 7.375 -22.951 -9.751 1.00 93.88 107 VAL A N 1
ATOM 833 C CA . VAL A 1 107 ? 7.551 -21.495 -9.838 1.00 93.88 107 VAL A CA 1
ATOM 834 C C . VAL A 1 107 ? 6.330 -20.854 -10.500 1.00 93.88 107 VAL A C 1
ATOM 836 O O . VAL A 1 107 ? 5.796 -21.389 -11.471 1.00 93.88 107 VAL A O 1
ATOM 839 N N . GLY A 1 108 ? 5.900 -19.710 -9.970 1.00 92.25 108 GLY A N 1
ATOM 840 C CA . GLY A 1 108 ? 4.753 -18.965 -10.487 1.00 92.25 108 GLY A CA 1
ATOM 841 C C . GLY A 1 108 ? 3.410 -19.339 -9.863 1.00 92.25 108 GLY A C 1
ATOM 842 O O . GLY A 1 108 ? 2.392 -18.824 -10.300 1.00 92.25 108 GLY A O 1
ATOM 843 N N . THR A 1 109 ? 3.400 -20.195 -8.838 1.00 97.25 109 THR A N 1
ATOM 844 C CA . THR A 1 109 ? 2.236 -20.414 -7.962 1.00 97.25 109 THR A CA 1
ATOM 845 C C . THR A 1 109 ? 2.396 -19.636 -6.655 1.00 97.25 109 THR A C 1
ATOM 847 O O . THR A 1 109 ? 3.523 -19.401 -6.210 1.00 97.25 109 THR A O 1
ATOM 850 N N . LEU A 1 110 ? 1.289 -19.296 -5.989 1.00 98.00 110 LEU A N 1
ATOM 851 C CA . LEU A 1 110 ? 1.298 -18.726 -4.638 1.00 98.00 110 LEU A CA 1
ATOM 852 C C . LEU A 1 110 ? 1.964 -19.682 -3.643 1.00 98.00 110 LEU A C 1
ATOM 854 O O . LEU A 1 110 ? 2.768 -19.244 -2.823 1.00 98.00 110 LEU A O 1
ATOM 858 N N . SER A 1 111 ? 1.705 -20.992 -3.762 1.00 98.06 111 SER A N 1
ATOM 859 C CA . SER A 1 111 ? 2.364 -22.016 -2.940 1.00 98.06 111 SER A CA 1
ATOM 860 C C . SER A 1 111 ? 3.887 -21.901 -3.017 1.00 98.06 111 SER A C 1
ATOM 862 O O . SER A 1 111 ? 4.549 -21.788 -1.986 1.00 98.06 111 SER A O 1
ATOM 864 N N . HIS A 1 112 ? 4.453 -21.886 -4.228 1.00 97.19 112 HIS A N 1
ATOM 865 C CA . HIS A 1 112 ? 5.896 -21.734 -4.401 1.00 97.19 112 HIS A CA 1
ATOM 866 C C . HIS A 1 112 ? 6.383 -20.353 -3.957 1.00 97.19 112 HIS A C 1
ATOM 868 O O . HIS A 1 112 ? 7.376 -20.273 -3.241 1.00 97.19 112 HIS A O 1
ATOM 874 N N . PHE A 1 113 ? 5.700 -19.275 -4.366 1.00 97.56 113 PHE A N 1
ATOM 875 C CA . PHE A 1 113 ? 6.076 -17.901 -4.025 1.00 97.56 113 PHE A CA 1
ATOM 876 C C . PHE A 1 113 ? 6.234 -17.731 -2.517 1.00 97.56 113 PHE A C 1
ATOM 878 O O . PHE A 1 113 ? 7.331 -17.450 -2.051 1.00 97.56 113 PHE A O 1
ATOM 885 N N . TYR A 1 114 ? 5.196 -18.007 -1.733 1.00 98.00 114 TYR A N 1
ATOM 886 C CA . TYR A 1 114 ? 5.250 -17.799 -0.289 1.00 98.00 114 TYR A CA 1
ATOM 887 C C . TYR A 1 114 ? 6.249 -18.711 0.426 1.00 98.00 114 TYR A C 1
ATOM 889 O O . TYR A 1 114 ? 6.943 -18.260 1.339 1.00 98.00 114 TYR A O 1
ATOM 897 N N . ARG A 1 115 ? 6.409 -19.962 -0.023 1.00 96.94 115 ARG A N 1
ATOM 898 C CA . ARG A 1 115 ? 7.449 -20.862 0.498 1.00 96.94 115 ARG A CA 1
ATOM 899 C C . ARG A 1 115 ? 8.853 -20.331 0.222 1.00 96.94 115 ARG A C 1
ATOM 901 O O . ARG A 1 115 ? 9.736 -20.452 1.067 1.00 96.94 115 ARG A O 1
ATOM 908 N N . ASP A 1 116 ? 9.078 -19.779 -0.961 1.00 95.56 116 ASP A N 1
ATOM 909 C CA . ASP A 1 116 ? 10.378 -19.260 -1.366 1.00 95.56 116 ASP A CA 1
ATOM 910 C C . ASP A 1 116 ? 10.711 -17.941 -0.652 1.00 95.56 116 ASP A C 1
ATOM 912 O O . ASP A 1 116 ? 11.749 -17.830 0.007 1.00 95.56 116 ASP A O 1
ATOM 916 N N . GLN A 1 117 ? 9.776 -16.987 -0.659 1.00 96.75 117 GLN A N 1
ATOM 917 C CA . GLN A 1 117 ? 9.939 -15.686 -0.009 1.00 96.75 117 GLN A CA 1
ATOM 918 C C . GLN A 1 117 ? 10.137 -15.793 1.508 1.00 96.75 117 GLN A C 1
ATOM 920 O O . GLN A 1 117 ? 10.907 -15.019 2.084 1.00 96.75 117 GLN A O 1
ATOM 925 N N . SER A 1 118 ? 9.480 -16.767 2.146 1.00 97.12 118 SER A N 1
ATOM 926 C CA . SER A 1 118 ? 9.590 -17.034 3.584 1.00 97.12 118 SER A CA 1
ATOM 927 C C . SER A 1 118 ? 10.820 -17.844 3.982 1.00 97.12 118 SER A C 1
ATOM 929 O O . SER A 1 118 ? 10.977 -18.202 5.146 1.00 97.12 118 SER A O 1
ATOM 931 N N . LEU A 1 119 ? 11.691 -18.184 3.028 1.00 94.62 119 LEU A N 1
ATOM 932 C CA . LEU A 1 119 ? 12.827 -19.076 3.253 1.00 94.62 119 LEU A CA 1
ATOM 933 C C . LEU A 1 119 ? 12.414 -20.452 3.816 1.00 94.62 119 LEU A C 1
ATOM 935 O O . LEU A 1 119 ? 13.172 -21.088 4.548 1.00 94.62 119 LEU A O 1
ATOM 939 N N . GLY A 1 120 ? 11.227 -20.933 3.438 1.00 94.31 120 GLY A N 1
ATOM 940 C CA . GLY A 1 120 ? 10.660 -22.207 3.878 1.00 94.31 120 GLY A CA 1
ATOM 941 C C . GLY A 1 120 ? 9.922 -22.164 5.218 1.00 94.31 120 GLY A C 1
ATOM 942 O O . GLY A 1 120 ? 9.586 -23.228 5.733 1.00 94.31 120 GLY A O 1
ATOM 943 N N . LEU A 1 121 ? 9.676 -20.982 5.789 1.00 95.31 121 LEU A N 1
ATOM 944 C CA . LEU A 1 121 ? 8.964 -20.824 7.065 1.00 95.31 121 LEU A CA 1
ATOM 945 C C . LEU A 1 121 ? 7.436 -20.800 6.909 1.00 95.31 121 LEU A C 1
ATOM 947 O O . LEU A 1 121 ? 6.714 -21.062 7.870 1.00 95.31 121 LEU A O 1
ATOM 951 N N . TYR A 1 122 ? 6.937 -20.522 5.706 1.00 97.44 122 TYR A N 1
ATOM 952 C CA . TYR A 1 122 ? 5.513 -20.370 5.440 1.00 97.44 122 TYR A CA 1
ATOM 953 C C . TYR A 1 122 ? 5.067 -21.198 4.235 1.00 97.44 122 TYR A C 1
ATOM 955 O O . TYR A 1 122 ? 5.627 -21.096 3.145 1.00 97.44 122 TYR A O 1
ATOM 963 N N . HIS A 1 123 ? 4.029 -22.007 4.425 1.00 97.69 123 HIS A N 1
ATOM 964 C CA . HIS A 1 123 ? 3.466 -22.890 3.414 1.00 97.69 123 HIS A CA 1
ATOM 965 C C . HIS A 1 123 ? 1.985 -22.578 3.199 1.00 97.69 123 HIS A C 1
ATOM 967 O O . HIS A 1 123 ? 1.179 -22.702 4.119 1.00 97.69 123 HIS A O 1
ATOM 973 N N . LEU A 1 124 ? 1.640 -22.249 1.952 1.00 97.69 124 LEU A N 1
ATOM 974 C CA . LEU A 1 124 ? 0.275 -21.956 1.519 1.00 97.69 124 LEU A CA 1
ATOM 975 C C . LEU A 1 124 ? -0.252 -23.039 0.575 1.00 97.69 124 LEU A C 1
ATOM 977 O O . LEU A 1 124 ? 0.407 -23.394 -0.407 1.00 97.69 124 LEU A O 1
ATOM 981 N N . GLN A 1 125 ? -1.452 -23.534 0.852 1.00 96.62 125 GLN A N 1
ATOM 982 C CA . GLN A 1 125 ? -2.252 -24.346 -0.066 1.00 96.62 125 GLN A CA 1
ATOM 983 C C . GLN A 1 125 ? -3.584 -23.658 -0.346 1.00 96.62 125 GLN A C 1
ATOM 985 O O . GLN A 1 125 ? -3.947 -22.696 0.326 1.00 96.62 125 GLN A O 1
ATOM 990 N N . GLY A 1 126 ? -4.309 -24.154 -1.342 1.00 95.62 126 GLY A N 1
ATOM 991 C CA . GLY A 1 126 ? -5.588 -23.582 -1.734 1.00 95.62 126 GLY A CA 1
ATOM 992 C C . GLY A 1 126 ? -6.708 -24.598 -1.791 1.00 95.62 126 GLY A C 1
ATOM 993 O O . GLY A 1 126 ? -6.493 -25.774 -2.088 1.00 95.62 126 GLY A O 1
ATOM 994 N N . LEU A 1 127 ? -7.918 -24.104 -1.561 1.00 97.19 127 LEU A N 1
ATOM 995 C CA . LEU A 1 127 ? -9.167 -24.800 -1.816 1.00 97.19 127 LEU A CA 1
ATOM 996 C C . LEU A 1 127 ? -10.020 -23.925 -2.733 1.00 97.19 127 LEU A C 1
ATOM 998 O O . LEU A 1 127 ? -10.450 -22.850 -2.330 1.00 97.19 127 LEU A O 1
ATOM 1002 N N . VAL A 1 128 ? -10.274 -24.386 -3.957 1.00 98.44 128 VAL A N 1
ATOM 1003 C CA . VAL A 1 128 ? -11.087 -23.649 -4.933 1.00 98.44 128 VAL A CA 1
ATOM 1004 C C . VAL A 1 128 ? -12.473 -24.272 -5.013 1.00 98.44 128 VAL A C 1
ATOM 1006 O O . VAL A 1 128 ? -12.602 -25.467 -5.284 1.00 98.44 128 VAL A O 1
ATOM 1009 N N . LEU A 1 129 ? -13.508 -23.465 -4.790 1.00 98.25 129 LEU A N 1
ATOM 1010 C CA . LEU A 1 129 ? -14.899 -23.895 -4.903 1.00 98.25 129 LEU A CA 1
ATOM 1011 C C . LEU A 1 129 ? -15.462 -23.625 -6.309 1.00 98.25 129 LEU A C 1
ATOM 1013 O O . LEU A 1 129 ? -15.040 -22.673 -6.971 1.00 98.25 129 LEU A O 1
ATOM 1017 N N . PRO A 1 130 ? -16.437 -24.428 -6.780 1.00 96.81 130 PRO A N 1
ATOM 1018 C CA . PRO A 1 130 ? -17.178 -24.130 -8.003 1.00 96.81 130 PRO A CA 1
ATOM 1019 C C . PRO A 1 130 ? -17.867 -22.755 -7.952 1.00 96.81 130 PRO A C 1
ATOM 1021 O O . PRO A 1 130 ? -18.198 -22.281 -6.862 1.00 96.81 130 PRO A O 1
ATOM 1024 N N . PRO A 1 131 ? -18.146 -22.137 -9.115 1.00 98.00 131 PRO A N 1
ATOM 1025 C CA . PRO A 1 131 ? -18.804 -20.841 -9.177 1.00 98.00 131 PRO A CA 1
ATOM 1026 C C . PRO A 1 131 ? -20.179 -20.836 -8.510 1.00 98.00 131 PRO A C 1
ATOM 1028 O O . PRO A 1 131 ? -21.026 -21.694 -8.772 1.00 98.00 131 PRO A O 1
ATOM 1031 N N . VAL A 1 132 ? -20.411 -19.816 -7.686 1.00 98.50 132 VAL A N 1
ATOM 1032 C CA . VAL A 1 132 ? -21.730 -19.451 -7.169 1.00 98.50 132 VAL A CA 1
ATOM 1033 C C . VAL A 1 132 ? -22.278 -18.285 -7.974 1.00 98.50 132 VAL A C 1
ATOM 1035 O O . VAL A 1 132 ? -21.557 -17.349 -8.302 1.00 98.50 132 VAL A O 1
ATOM 1038 N N . ARG A 1 133 ? -23.574 -18.326 -8.289 1.00 98.31 133 ARG A N 1
ATOM 1039 C CA . ARG A 1 133 ? -24.238 -17.251 -9.029 1.00 98.31 133 ARG A CA 1
ATOM 1040 C C . ARG A 1 133 ? -25.093 -16.406 -8.101 1.00 98.31 133 ARG A C 1
ATOM 1042 O O . ARG A 1 133 ? -26.022 -16.930 -7.484 1.00 98.31 133 ARG A O 1
ATOM 1049 N N . LEU A 1 134 ? -24.807 -15.114 -8.025 1.00 98.62 134 LEU A N 1
ATOM 1050 C CA . LEU A 1 134 ? -25.585 -14.131 -7.276 1.00 98.62 134 LEU A CA 1
ATOM 1051 C C . LEU A 1 134 ? -26.868 -13.748 -8.025 1.00 98.62 134 LEU A C 1
ATOM 1053 O O . LEU A 1 134 ? -26.978 -13.925 -9.238 1.00 98.62 134 LEU A O 1
ATOM 1057 N N . ASP A 1 135 ? -27.861 -13.257 -7.281 1.00 98.00 135 ASP A N 1
ATOM 1058 C CA . ASP A 1 135 ? -29.194 -12.956 -7.830 1.00 98.00 135 ASP A CA 1
ATOM 1059 C C . ASP A 1 135 ? -29.298 -11.540 -8.411 1.00 98.00 135 ASP A C 1
ATOM 1061 O O . ASP A 1 135 ? -30.206 -11.257 -9.193 1.00 98.00 135 ASP A O 1
ATOM 1065 N N . LYS A 1 136 ? -28.369 -10.652 -8.043 1.00 98.12 136 LYS A N 1
ATOM 1066 C CA . LYS A 1 136 ? -28.302 -9.268 -8.520 1.00 98.12 136 LYS A CA 1
ATOM 1067 C C . LYS A 1 136 ? -27.253 -9.120 -9.640 1.00 98.12 136 LYS A C 1
ATOM 1069 O O . LYS A 1 136 ? -26.335 -9.943 -9.733 1.00 98.12 136 LYS A O 1
ATOM 1074 N N . PRO A 1 137 ? -27.393 -8.104 -10.510 1.00 97.88 137 PRO A N 1
ATOM 1075 C CA . PRO A 1 137 ? -26.385 -7.790 -11.521 1.00 97.88 137 PRO A CA 1
ATOM 1076 C C . PRO A 1 137 ? -25.098 -7.233 -10.895 1.00 97.88 137 PRO A C 1
ATOM 1078 O O . PRO A 1 137 ? -25.138 -6.710 -9.781 1.00 97.88 137 PRO A O 1
ATOM 1081 N N . LEU A 1 138 ? -23.981 -7.279 -11.627 1.00 97.00 138 LEU A N 1
ATOM 1082 C CA . LEU A 1 138 ? -22.674 -6.770 -11.171 1.00 97.00 138 LEU A CA 1
ATOM 1083 C C . LEU A 1 138 ? -22.753 -5.317 -10.669 1.00 97.00 138 LEU A C 1
ATOM 1085 O O . LEU A 1 138 ? -22.265 -5.002 -9.585 1.00 97.00 138 LEU A O 1
ATOM 1089 N N . ALA A 1 139 ? -23.442 -4.448 -11.414 1.00 95.69 139 ALA A N 1
ATOM 1090 C CA . ALA A 1 139 ? -23.577 -3.027 -11.086 1.00 95.69 139 ALA A CA 1
ATOM 1091 C C . ALA A 1 139 ? -24.305 -2.759 -9.754 1.00 95.69 139 ALA A C 1
ATOM 1093 O O . ALA A 1 139 ? -24.130 -1.698 -9.166 1.00 95.69 139 ALA A O 1
ATOM 1094 N N . ALA A 1 140 ? -25.115 -3.702 -9.259 1.00 96.50 140 ALA A N 1
ATOM 1095 C CA . ALA A 1 140 ? -25.769 -3.563 -7.956 1.00 96.50 140 ALA A CA 1
ATOM 1096 C C . ALA A 1 140 ? -24.793 -3.721 -6.779 1.00 96.50 140 ALA A C 1
ATOM 1098 O O . ALA A 1 140 ? -25.179 -3.442 -5.648 1.00 96.50 140 ALA A O 1
ATOM 1099 N N . TYR A 1 141 ? -23.571 -4.188 -7.050 1.00 96.44 141 TYR A N 1
ATOM 1100 C CA . TYR A 1 141 ? -22.498 -4.330 -6.073 1.00 96.44 141 TYR A CA 1
ATOM 1101 C C . TYR A 1 141 ? -21.331 -3.377 -6.354 1.00 96.44 141 TYR A C 1
ATOM 1103 O O . TYR A 1 141 ? -20.812 -2.794 -5.412 1.00 96.44 141 TYR A O 1
ATOM 1111 N N . GLY A 1 142 ? -20.940 -3.208 -7.626 1.00 94.94 142 GLY A N 1
ATOM 1112 C CA . GLY A 1 142 ? -19.731 -2.476 -8.034 1.00 94.94 142 GLY A CA 1
ATOM 1113 C C . GLY A 1 142 ? -19.939 -1.092 -8.648 1.00 94.94 142 GLY A C 1
ATOM 1114 O O . GLY A 1 142 ? -18.992 -0.523 -9.175 1.00 94.94 142 GLY A O 1
ATOM 1115 N N . ALA A 1 143 ? -21.159 -0.540 -8.662 1.00 93.56 143 ALA A N 1
ATOM 1116 C CA . ALA A 1 143 ? -21.322 0.851 -9.088 1.00 93.56 143 ALA A CA 1
ATOM 1117 C C . ALA A 1 143 ? -20.592 1.787 -8.105 1.00 93.56 143 ALA A C 1
ATOM 1119 O O . ALA A 1 143 ? -20.789 1.641 -6.897 1.00 93.56 143 ALA A O 1
ATOM 1120 N N . PRO A 1 144 ? -19.791 2.751 -8.591 1.00 92.06 144 PRO A N 1
ATOM 1121 C CA . PRO A 1 144 ? -19.007 3.608 -7.722 1.00 92.06 144 PRO A CA 1
ATOM 1122 C C . PRO A 1 144 ? -19.923 4.612 -7.026 1.00 92.06 144 PRO A C 1
ATOM 1124 O O . PRO A 1 144 ? -20.911 5.095 -7.593 1.00 92.06 144 PRO A O 1
ATOM 1127 N N . THR A 1 145 ? -19.574 4.960 -5.797 1.00 88.00 145 THR A N 1
ATOM 1128 C CA . THR A 1 145 ? -20.308 5.916 -4.975 1.00 88.00 145 THR A CA 1
ATOM 1129 C C . THR A 1 145 ? -19.381 6.987 -4.416 1.00 88.00 145 THR A C 1
ATOM 1131 O O . THR A 1 145 ? -18.156 6.874 -4.464 1.00 88.00 145 THR A O 1
ATOM 1134 N N . ARG A 1 146 ? -19.995 8.070 -3.933 1.00 85.06 146 ARG A N 1
ATOM 1135 C CA . ARG A 1 146 ? -19.310 9.202 -3.311 1.00 85.06 146 ARG A CA 1
ATOM 1136 C C . ARG A 1 146 ? -19.776 9.328 -1.852 1.00 85.06 146 ARG A C 1
ATOM 1138 O O . ARG A 1 146 ? -20.825 9.950 -1.635 1.00 85.06 146 ARG A O 1
ATOM 1145 N N . PRO A 1 147 ? -19.096 8.691 -0.877 1.00 75.50 147 PRO A N 1
ATOM 1146 C CA . PRO A 1 147 ? -19.397 8.819 0.554 1.00 75.50 147 PRO A CA 1
ATOM 1147 C C . PRO A 1 147 ? -19.178 10.242 1.100 1.00 75.50 147 PRO A C 1
ATOM 1149 O O . PRO A 1 147 ? -18.762 11.164 0.389 1.00 75.50 147 PRO A O 1
ATOM 1152 N N . ALA A 1 148 ? -19.470 10.419 2.396 1.00 73.62 148 ALA A N 1
ATOM 1153 C CA . ALA A 1 148 ? -19.092 11.627 3.131 1.00 73.62 148 ALA A CA 1
ATOM 1154 C C . ALA A 1 148 ? -17.564 11.822 3.071 1.00 73.62 148 ALA A C 1
ATOM 1156 O O . ALA A 1 148 ? -16.818 10.856 3.166 1.00 73.62 148 ALA A O 1
ATOM 1157 N N . GLY A 1 149 ? -17.105 13.060 2.889 1.00 76.19 149 GLY A N 1
ATOM 1158 C CA . GLY A 1 149 ? -15.718 13.413 2.567 1.00 76.19 149 GLY A CA 1
ATOM 1159 C C . GLY A 1 149 ? -15.456 13.612 1.073 1.00 76.19 149 GLY A C 1
ATOM 1160 O O . GLY A 1 149 ? -14.426 14.168 0.703 1.00 76.19 149 GLY A O 1
ATOM 1161 N N . GLY A 1 150 ? -16.397 13.216 0.209 1.00 77.69 150 GLY A N 1
ATOM 1162 C CA . GLY A 1 150 ? -16.416 13.620 -1.194 1.00 77.69 150 GLY A CA 1
ATOM 1163 C C . GLY A 1 150 ? -15.514 12.828 -2.144 1.00 77.69 150 GLY A C 1
ATOM 1164 O O . GLY A 1 150 ? -15.454 13.185 -3.324 1.00 77.69 150 GLY A O 1
ATOM 1165 N N . ASP A 1 151 ? -14.862 11.766 -1.678 1.00 80.44 151 ASP A N 1
ATOM 1166 C CA . ASP A 1 151 ? -14.026 10.879 -2.494 1.00 80.44 151 ASP A CA 1
ATOM 1167 C C . ASP A 1 151 ? -14.857 9.850 -3.277 1.00 80.44 151 ASP A C 1
ATOM 1169 O O . ASP A 1 151 ? -15.966 9.515 -2.888 1.00 80.44 151 ASP A O 1
ATOM 1173 N N . TRP A 1 152 ? -14.320 9.334 -4.385 1.00 85.69 152 TRP A N 1
ATOM 1174 C CA . TRP A 1 152 ? -14.953 8.317 -5.243 1.00 85.69 152 TRP A CA 1
ATOM 1175 C C . TRP A 1 152 ? -14.210 6.977 -5.158 1.00 85.69 152 TRP A C 1
ATOM 1177 O O . TRP A 1 152 ? -13.700 6.473 -6.161 1.00 85.69 152 TRP A O 1
ATOM 1187 N N . ARG A 1 153 ? -14.050 6.457 -3.939 1.00 79.56 153 ARG A N 1
ATOM 1188 C CA . ARG A 1 153 ? -13.237 5.260 -3.660 1.00 79.56 153 ARG A CA 1
ATOM 1189 C C . ARG A 1 153 ? -14.064 4.006 -3.359 1.00 79.56 153 ARG A C 1
ATOM 1191 O O . ARG A 1 153 ? -13.480 2.936 -3.226 1.00 79.56 153 ARG A O 1
ATOM 1198 N N . ASP A 1 154 ? -15.390 4.130 -3.328 1.00 85.44 154 ASP A N 1
ATOM 1199 C CA . ASP A 1 154 ? -16.265 3.120 -2.737 1.00 85.44 154 ASP A CA 1
ATOM 1200 C C . ASP A 1 154 ? -17.170 2.485 -3.788 1.00 85.44 154 ASP A C 1
ATOM 1202 O O . ASP A 1 154 ? -17.799 3.177 -4.595 1.00 85.44 154 ASP A O 1
ATOM 1206 N N . ASP A 1 155 ? -17.309 1.168 -3.710 1.00 91.19 155 ASP A N 1
ATOM 1207 C CA . ASP A 1 155 ? -18.318 0.406 -4.436 1.00 91.19 155 ASP A CA 1
ATOM 1208 C C . ASP A 1 155 ? -19.623 0.357 -3.625 1.00 91.19 155 ASP A C 1
ATOM 1210 O O . ASP A 1 155 ? -19.602 0.204 -2.406 1.00 91.19 155 ASP A O 1
ATOM 1214 N N . VAL A 1 156 ? -20.775 0.441 -4.298 1.00 90.75 156 VAL A N 1
ATOM 1215 C CA . VAL A 1 156 ? -22.089 0.582 -3.642 1.00 90.75 156 VAL A CA 1
ATOM 1216 C C . VAL A 1 156 ? -22.425 -0.530 -2.643 1.00 90.75 156 VAL A C 1
ATOM 1218 O O . VAL A 1 156 ? -23.114 -0.262 -1.669 1.00 90.75 156 VAL A O 1
ATOM 1221 N N . ALA A 1 157 ? -21.998 -1.776 -2.880 1.00 92.56 157 ALA A N 1
ATOM 1222 C CA . ALA A 1 157 ? -22.333 -2.896 -1.996 1.00 92.56 157 ALA A CA 1
ATOM 1223 C C . ALA A 1 157 ? -21.327 -4.061 -2.080 1.00 92.56 157 ALA A C 1
ATOM 1225 O O . ALA A 1 157 ? -21.721 -5.231 -2.065 1.00 92.56 157 ALA A O 1
ATOM 1226 N N . ALA A 1 158 ? -20.026 -3.768 -2.185 1.00 93.25 158 ALA A N 1
ATOM 1227 C CA . ALA A 1 158 ? -18.982 -4.794 -2.284 1.00 93.25 158 ALA A CA 1
ATOM 1228 C C . ALA A 1 158 ? -18.988 -5.779 -1.097 1.00 93.25 158 ALA A C 1
ATOM 1230 O O . ALA A 1 158 ? -18.906 -6.988 -1.304 1.00 93.25 158 ALA A O 1
ATOM 1231 N N . GLU A 1 159 ? -19.190 -5.301 0.133 1.00 92.06 159 GLU A N 1
ATOM 1232 C CA . GLU A 1 159 ? -19.309 -6.169 1.314 1.00 92.06 159 GLU A CA 1
ATOM 1233 C C . GLU A 1 159 ? -20.506 -7.129 1.207 1.00 92.06 159 GLU A C 1
ATOM 1235 O O . GLU A 1 159 ? -20.387 -8.330 1.463 1.00 92.06 159 GLU A O 1
ATOM 1240 N N . GLN A 1 160 ? -21.661 -6.634 0.751 1.00 94.19 160 GLN A N 1
ATOM 1241 C CA . GLN A 1 160 ? -22.846 -7.474 0.578 1.00 94.19 160 GLN A CA 1
ATOM 1242 C C . GLN A 1 160 ? -22.636 -8.547 -0.502 1.00 94.19 160 GLN A C 1
ATOM 1244 O O . GLN A 1 160 ? -23.190 -9.639 -0.388 1.00 94.19 160 GLN A O 1
ATOM 1249 N N . MET A 1 161 ? -21.821 -8.274 -1.529 1.00 96.50 161 MET A N 1
ATOM 1250 C CA . MET A 1 161 ? -21.421 -9.278 -2.523 1.00 96.50 161 MET A CA 1
ATOM 1251 C C . MET A 1 161 ? -20.723 -10.465 -1.851 1.00 96.50 161 MET A C 1
ATOM 1253 O O . MET A 1 161 ? -21.053 -11.616 -2.142 1.00 96.50 161 MET A O 1
ATOM 1257 N N . VAL A 1 162 ? -19.814 -10.189 -0.910 1.00 97.25 162 VAL A N 1
ATOM 1258 C CA . VAL A 1 162 ? -19.085 -11.211 -0.146 1.00 97.25 162 VAL A CA 1
ATOM 1259 C C . VAL A 1 162 ? -20.042 -12.042 0.701 1.00 97.25 162 VAL A C 1
ATOM 1261 O O . VAL A 1 162 ? -20.013 -13.271 0.627 1.00 97.25 162 VAL A O 1
ATOM 1264 N N . VAL A 1 163 ? -20.936 -11.388 1.448 1.00 96.44 163 VAL A N 1
ATOM 1265 C CA . VAL A 1 163 ? -21.953 -12.059 2.276 1.00 96.44 163 VAL A CA 1
ATOM 1266 C C . VAL A 1 163 ? -22.853 -12.963 1.423 1.00 96.44 163 VAL A C 1
ATOM 1268 O O . VAL A 1 163 ? -23.033 -14.143 1.742 1.00 96.44 163 VAL A O 1
ATOM 1271 N N . ASP A 1 164 ? -23.371 -12.451 0.302 1.00 97.62 164 ASP A N 1
ATOM 1272 C CA . ASP A 1 164 ? -24.232 -13.206 -0.613 1.00 97.62 164 ASP A CA 1
ATOM 1273 C C . ASP A 1 164 ? -23.488 -14.414 -1.222 1.00 97.62 164 ASP A C 1
ATOM 1275 O O . ASP A 1 164 ? -24.042 -15.518 -1.312 1.00 97.62 164 ASP A O 1
ATOM 1279 N N . ALA A 1 165 ? -22.226 -14.229 -1.625 1.00 98.44 165 ALA A N 1
ATOM 1280 C CA . ALA A 1 165 ? -21.393 -15.277 -2.210 1.00 98.44 165 ALA A CA 1
ATOM 1281 C C . ALA A 1 165 ? -21.070 -16.384 -1.202 1.00 98.44 165 ALA A C 1
ATOM 1283 O O . ALA A 1 165 ? -21.259 -17.565 -1.510 1.00 98.44 165 ALA A O 1
ATOM 1284 N N . LEU A 1 166 ? -20.647 -16.025 0.012 1.00 97.94 166 LEU A N 1
ATOM 1285 C CA . LEU A 1 166 ? -20.341 -16.980 1.077 1.00 97.94 166 LEU A CA 1
ATOM 1286 C C . LEU A 1 166 ? -21.584 -17.758 1.507 1.00 97.94 166 LEU A C 1
ATOM 1288 O O . LEU A 1 166 ? -21.525 -18.984 1.615 1.00 97.94 166 LEU A O 1
ATOM 1292 N N . GLY A 1 167 ? -22.734 -17.093 1.647 1.00 97.19 167 GLY A N 1
ATOM 1293 C CA . GLY A 1 167 ? -23.999 -17.762 1.959 1.00 97.19 167 GLY A CA 1
ATOM 1294 C C . GLY A 1 167 ? -24.361 -18.843 0.933 1.00 97.19 167 GLY A C 1
ATOM 1295 O O . GLY A 1 167 ? -24.784 -19.948 1.295 1.00 97.19 167 GLY A O 1
ATOM 1296 N N . LYS A 1 168 ? -24.137 -18.579 -0.362 1.00 98.25 168 LYS A N 1
ATOM 1297 C CA . LYS A 1 168 ? -24.335 -19.579 -1.426 1.00 98.25 168 LYS A CA 1
ATOM 1298 C C . LYS A 1 168 ? -23.252 -20.659 -1.422 1.00 98.25 168 LYS A C 1
ATOM 1300 O O . LYS A 1 168 ? -23.587 -21.831 -1.602 1.00 98.25 168 LYS A O 1
ATOM 1305 N N . ALA A 1 169 ? -21.992 -20.297 -1.192 1.00 97.62 169 ALA A N 1
ATOM 1306 C CA . ALA A 1 169 ? -20.868 -21.230 -1.173 1.00 97.62 169 ALA A CA 1
ATOM 1307 C C . ALA A 1 169 ? -20.995 -22.249 -0.032 1.00 97.62 169 ALA A C 1
ATOM 1309 O O . ALA A 1 169 ? -20.867 -23.450 -0.274 1.00 97.62 169 ALA A O 1
ATOM 1310 N N . VAL A 1 170 ? -21.340 -21.801 1.178 1.00 96.94 170 VAL A N 1
ATOM 1311 C CA . VAL A 1 170 ? -21.591 -22.671 2.338 1.00 96.94 170 VAL A CA 1
ATOM 1312 C C . VAL A 1 170 ? -22.747 -23.625 2.060 1.00 96.94 170 VAL A C 1
ATOM 1314 O O . VAL A 1 170 ? -22.622 -24.833 2.255 1.00 96.94 170 VAL A O 1
ATOM 1317 N N . LYS A 1 171 ? -23.863 -23.111 1.531 1.00 96.88 171 LYS A N 1
ATOM 1318 C CA . LYS A 1 171 ? -25.035 -23.931 1.198 1.00 96.88 171 LYS A CA 1
ATOM 1319 C C . LYS A 1 171 ? -24.738 -24.986 0.127 1.00 96.88 171 LYS A C 1
ATOM 1321 O O . LYS A 1 171 ? -25.302 -26.076 0.181 1.00 96.88 171 LYS A O 1
ATOM 1326 N N . ALA A 1 172 ? -23.888 -24.663 -0.846 1.00 97.19 172 ALA A N 1
ATOM 1327 C CA . ALA A 1 172 ? -23.499 -25.578 -1.916 1.00 97.19 172 ALA A CA 1
ATOM 1328 C C . ALA A 1 172 ? -22.482 -26.644 -1.468 1.00 97.19 172 ALA A C 1
ATOM 1330 O O . ALA A 1 172 ? -22.376 -27.677 -2.125 1.00 97.19 172 ALA A O 1
ATOM 1331 N N . ASN A 1 173 ? -21.767 -26.421 -0.359 1.00 96.56 173 ASN A N 1
ATOM 1332 C CA . ASN A 1 173 ? -20.686 -27.287 0.120 1.00 96.56 173 ASN A CA 1
ATOM 1333 C C . ASN A 1 173 ? -20.886 -27.684 1.603 1.00 96.56 173 ASN A C 1
ATOM 1335 O O . ASN A 1 173 ? -20.057 -27.345 2.454 1.00 96.56 173 ASN A O 1
ATOM 1339 N N . PRO A 1 174 ? -21.976 -28.404 1.944 1.00 95.19 174 PRO A N 1
ATOM 1340 C CA . PRO A 1 174 ? -22.292 -28.761 3.331 1.00 95.19 174 PRO A CA 1
ATOM 1341 C C . PRO A 1 174 ? -21.298 -29.753 3.957 1.00 95.19 174 PRO A C 1
ATOM 1343 O O . PRO A 1 174 ? -21.143 -29.756 5.180 1.00 95.19 174 PRO A O 1
ATOM 1346 N N . ASP A 1 175 ? -20.638 -30.558 3.118 1.00 95.31 175 ASP A N 1
ATOM 1347 C CA . ASP A 1 175 ? -19.711 -31.627 3.510 1.00 95.31 175 ASP A CA 1
ATOM 1348 C C . ASP A 1 175 ? -18.239 -31.180 3.518 1.00 95.31 175 ASP A C 1
ATOM 1350 O O . ASP A 1 175 ? -17.346 -31.988 3.772 1.00 95.31 175 ASP A O 1
ATOM 1354 N N . LEU A 1 176 ? -17.963 -29.905 3.216 1.00 95.31 176 LEU A N 1
ATOM 1355 C CA . LEU A 1 176 ? -16.610 -29.368 3.308 1.00 95.31 176 LEU A CA 1
ATOM 1356 C C . LEU A 1 176 ? -16.144 -29.348 4.772 1.00 95.31 176 LEU A C 1
ATOM 1358 O O . LEU A 1 176 ? -16.902 -29.000 5.681 1.00 95.31 176 LEU A O 1
ATOM 1362 N N . ASP A 1 177 ? -14.872 -29.675 4.984 1.00 93.94 177 ASP A N 1
ATOM 1363 C CA . ASP A 1 177 ? -14.188 -29.545 6.271 1.00 93.94 177 ASP A CA 1
ATOM 1364 C C . ASP A 1 177 ? -13.860 -28.072 6.569 1.00 93.94 177 ASP A C 1
ATOM 1366 O O . ASP A 1 177 ? -12.720 -27.625 6.466 1.00 93.94 177 ASP A O 1
ATOM 1370 N N . TRP A 1 178 ? -14.907 -27.298 6.858 1.00 94.38 178 TRP A N 1
ATOM 1371 C CA . TRP A 1 178 ? -14.829 -25.868 7.160 1.00 94.38 178 TRP A CA 1
ATOM 1372 C C . TRP A 1 178 ? -13.890 -25.527 8.332 1.00 94.38 178 TRP A C 1
ATOM 1374 O O . TRP A 1 178 ? -13.132 -24.572 8.182 1.00 94.38 178 TRP A O 1
ATOM 1384 N N . PRO A 1 179 ? -13.859 -26.287 9.449 1.00 90.75 179 PRO A N 1
ATOM 1385 C CA . PRO A 1 179 ? -12.924 -26.013 10.543 1.00 90.75 179 PRO A CA 1
ATOM 1386 C C . PRO A 1 179 ? -11.444 -26.099 10.146 1.00 90.75 179 PRO A C 1
ATOM 1388 O O . PRO A 1 179 ? -10.607 -25.486 10.788 1.00 90.75 179 PRO A O 1
ATOM 1391 N N . ALA A 1 180 ? -11.088 -26.823 9.080 1.00 92.81 180 ALA A N 1
ATOM 1392 C CA . ALA A 1 180 ? -9.704 -26.876 8.603 1.00 92.81 180 ALA A CA 1
ATOM 1393 C C . ALA A 1 180 ? -9.240 -25.598 7.871 1.00 92.81 180 ALA A C 1
ATOM 1395 O O . ALA A 1 180 ? -8.116 -25.573 7.362 1.00 92.81 180 ALA A O 1
ATOM 1396 N N . LEU A 1 181 ? -10.106 -24.587 7.750 1.00 96.06 181 LEU A N 1
ATOM 1397 C CA . LEU A 1 181 ? -9.818 -23.274 7.161 1.00 96.06 181 LEU A CA 1
ATOM 1398 C C . LEU A 1 181 ? -9.598 -22.176 8.217 1.00 96.06 181 LEU A C 1
ATOM 1400 O O . LEU A 1 181 ? -9.437 -21.020 7.838 1.00 96.06 181 LEU A O 1
ATOM 1404 N N . ASP A 1 182 ? -9.639 -22.543 9.496 1.00 96.12 182 ASP A N 1
ATOM 1405 C CA . ASP A 1 182 ? -9.433 -21.679 10.659 1.00 96.12 182 ASP A CA 1
ATOM 1406 C C . ASP A 1 182 ? -8.404 -22.369 11.563 1.00 96.12 182 ASP A C 1
ATOM 1408 O O . ASP A 1 182 ? -8.707 -23.329 12.278 1.00 96.12 182 ASP A O 1
ATOM 1412 N N . VAL A 1 183 ? -7.137 -21.997 11.401 1.00 95.12 183 VAL A N 1
ATOM 1413 C CA . VAL A 1 183 ? -6.000 -22.568 12.135 1.00 95.12 183 VAL A CA 1
ATOM 1414 C C . VAL A 1 183 ? -4.986 -21.506 12.566 1.00 95.12 183 VAL A C 1
ATOM 1416 O O . VAL A 1 183 ? -3.884 -21.868 13.011 1.00 95.12 183 VAL A O 1
ATOM 1419 N N . TRP A 1 184 ? -5.299 -20.228 12.373 1.00 95.06 184 TRP A N 1
ATOM 1420 C CA . TRP A 1 184 ? -4.408 -19.115 12.645 1.00 95.06 184 TRP A CA 1
ATOM 1421 C C . TRP A 1 184 ? -5.097 -18.025 13.465 1.00 95.06 184 TRP A C 1
ATOM 1423 O O . TRP A 1 184 ? -6.093 -17.452 13.044 1.00 95.06 184 TRP A O 1
ATOM 1433 N N . ASP A 1 185 ? -4.463 -17.660 14.580 1.00 93.81 185 ASP A N 1
ATOM 1434 C CA . ASP A 1 185 ? -4.902 -16.576 15.451 1.00 93.81 185 ASP A CA 1
ATOM 1435 C C . ASP A 1 185 ? -3.889 -15.412 15.424 1.00 93.81 185 ASP A C 1
ATOM 1437 O O . ASP A 1 185 ? -2.968 -15.309 16.253 1.00 93.81 185 ASP A O 1
ATOM 1441 N N . PRO A 1 186 ? -4.010 -14.491 14.449 1.00 90.50 186 PRO A N 1
ATOM 1442 C CA . PRO A 1 186 ? -3.180 -13.291 14.408 1.00 90.50 186 PRO A CA 1
ATOM 1443 C C . PRO A 1 186 ? -3.495 -12.309 15.542 1.00 90.50 186 PRO A C 1
ATOM 1445 O O . PRO A 1 186 ? -2.695 -11.406 15.802 1.00 90.50 186 PRO A O 1
ATOM 1448 N N . GLY A 1 187 ? -4.629 -12.457 16.227 1.00 88.62 187 GLY A N 1
ATOM 1449 C CA . GLY A 1 187 ? -5.062 -11.586 17.314 1.00 88.62 187 GLY A CA 1
ATOM 1450 C C . GLY A 1 187 ? -4.556 -12.011 18.689 1.00 88.62 187 GLY A C 1
ATOM 1451 O O . GLY A 1 187 ? -4.392 -11.133 19.533 1.00 88.62 187 GLY A O 1
ATOM 1452 N N . ASP A 1 188 ? -4.243 -13.299 18.881 1.00 91.06 188 ASP A N 1
ATOM 1453 C CA . ASP A 1 188 ? -4.133 -13.927 20.212 1.00 91.06 188 ASP A CA 1
ATOM 1454 C C . ASP A 1 188 ? -5.426 -13.651 21.006 1.00 91.06 188 ASP A C 1
ATOM 1456 O O . ASP A 1 188 ? -5.440 -12.990 22.049 1.00 91.06 188 ASP A O 1
ATOM 1460 N N . ALA A 1 189 ? -6.555 -14.043 20.409 1.00 90.75 189 ALA A N 1
ATOM 1461 C CA . ALA A 1 189 ? -7.911 -13.714 20.830 1.00 90.75 189 ALA A CA 1
ATOM 1462 C C . ALA A 1 189 ? -8.221 -14.218 22.249 1.00 90.75 189 ALA A C 1
ATOM 1464 O O . ALA A 1 189 ? -8.959 -13.567 23.002 1.00 90.75 189 ALA A O 1
ATOM 1465 N N . ASP A 1 190 ? -7.634 -15.346 22.647 1.00 89.44 190 ASP A N 1
ATOM 1466 C CA . ASP A 1 190 ? -7.737 -15.912 23.989 1.00 89.44 190 ASP A CA 1
ATOM 1467 C C . ASP A 1 190 ? -6.525 -15.609 24.897 1.00 89.44 190 ASP A C 1
ATOM 1469 O O . ASP A 1 190 ? -6.532 -15.949 26.088 1.00 89.44 190 ASP A O 1
ATOM 1473 N N . GLY A 1 191 ? -5.557 -14.828 24.416 1.00 90.25 191 GLY A N 1
ATOM 1474 C CA . GLY A 1 191 ? -4.479 -14.231 25.202 1.00 90.25 191 GLY A CA 1
ATOM 1475 C C . GLY A 1 191 ? -3.550 -15.244 25.867 1.00 90.25 191 GLY A C 1
ATOM 1476 O O . GLY A 1 191 ? -3.046 -14.960 26.963 1.00 90.25 191 GLY A O 1
ATOM 1477 N N . ASP A 1 192 ? -3.392 -16.430 25.288 1.00 91.31 192 ASP A N 1
ATOM 1478 C CA . ASP A 1 192 ? -2.502 -17.476 25.784 1.00 91.31 192 ASP A CA 1
ATOM 1479 C C . ASP A 1 192 ? -1.094 -17.412 25.138 1.00 91.31 192 ASP A C 1
ATOM 1481 O O . ASP A 1 192 ? -0.138 -18.025 25.634 1.00 91.31 192 ASP A O 1
ATOM 1485 N N . GLY A 1 193 ? -0.934 -16.570 24.108 1.00 90.81 193 GLY A N 1
ATOM 1486 C CA . GLY A 1 193 ? 0.306 -16.326 23.378 1.00 90.81 193 GLY A CA 1
ATOM 1487 C C . GLY A 1 193 ? 0.608 -17.349 22.280 1.00 90.81 193 GLY A C 1
ATOM 1488 O O . GLY A 1 193 ? 1.662 -17.249 21.635 1.00 90.81 193 GLY A O 1
ATOM 1489 N N . LEU A 1 194 ? -0.268 -18.325 22.061 1.00 91.19 194 LEU A N 1
ATOM 1490 C CA . LEU A 1 194 ? -0.257 -19.224 20.922 1.00 91.19 194 LEU A CA 1
ATOM 1491 C C . LEU A 1 194 ? -1.050 -18.571 19.776 1.00 91.19 194 LEU A C 1
ATOM 1493 O O . LEU A 1 194 ? -2.013 -17.843 19.945 1.00 91.19 194 LEU A O 1
ATOM 1497 N N . ARG A 1 195 ? -0.519 -18.709 18.560 1.00 92.12 195 ARG A N 1
ATOM 1498 C CA . ARG A 1 195 ? -1.102 -18.106 17.341 1.00 92.12 195 ARG A CA 1
ATOM 1499 C C . ARG A 1 195 ? -1.387 -19.142 16.271 1.00 92.12 195 ARG A C 1
ATOM 1501 O O . ARG A 1 195 ? -1.838 -18.834 15.176 1.00 92.12 195 ARG A O 1
ATOM 1508 N N . GLY A 1 196 ? -1.002 -20.382 16.547 1.00 92.75 196 GLY A N 1
ATOM 1509 C CA . GLY A 1 196 ? -1.087 -21.504 15.628 1.00 92.75 196 GLY A CA 1
ATOM 1510 C C . GLY A 1 196 ? -2.349 -22.323 15.844 1.00 92.75 196 GLY A C 1
ATOM 1511 O O . GLY A 1 196 ? -2.271 -23.550 15.755 1.00 92.75 196 GLY A O 1
ATOM 1512 N N . GLU A 1 197 ? -3.452 -21.660 16.161 1.00 93.12 197 GLU A N 1
ATOM 1513 C CA . GLU A 1 197 ? -4.731 -22.259 16.510 1.00 93.12 197 GLU A CA 1
ATOM 1514 C C . GLU A 1 197 ? -5.903 -21.431 15.970 1.00 93.12 197 GLU A C 1
ATOM 1516 O O . GLU A 1 197 ? -5.663 -20.337 15.463 1.00 93.12 197 GLU A O 1
ATOM 1521 N N . PRO A 1 198 ? -7.133 -21.966 16.019 1.00 95.44 198 PRO A N 1
ATOM 1522 C CA . PRO A 1 198 ? -8.307 -21.296 15.477 1.00 95.44 198 PRO A CA 1
ATOM 1523 C C . PRO A 1 198 ? -8.728 -20.059 16.286 1.00 95.44 198 PRO A C 1
ATOM 1525 O O . PRO A 1 198 ? -8.824 -20.139 17.511 1.00 95.44 198 PRO A O 1
ATOM 1528 N N . ASP A 1 199 ? -9.098 -18.967 15.613 1.00 95.25 199 ASP A N 1
ATOM 1529 C CA . ASP A 1 199 ? -9.676 -17.762 16.240 1.00 95.25 199 ASP A CA 1
ATOM 1530 C C . ASP A 1 199 ? -11.195 -17.623 15.996 1.00 95.25 199 ASP A C 1
ATOM 1532 O O . ASP A 1 199 ? -11.834 -16.648 16.423 1.00 95.25 199 ASP A O 1
ATOM 1536 N N . GLY A 1 200 ? -11.788 -18.618 15.332 1.00 95.75 200 GLY A N 1
ATOM 1537 C CA . GLY A 1 200 ? -13.192 -18.661 14.952 1.00 95.75 200 GLY A CA 1
ATOM 1538 C C . GLY A 1 200 ? -13.495 -17.963 13.626 1.00 95.75 200 GLY A C 1
ATOM 1539 O O . GLY A 1 200 ? -14.666 -17.934 13.230 1.00 95.75 200 GLY A O 1
ATOM 1540 N N . TYR A 1 201 ? -12.500 -17.399 12.937 1.00 96.56 201 TYR A N 1
ATOM 1541 C CA . TYR A 1 201 ? -12.631 -16.793 11.616 1.00 96.56 201 TYR A CA 1
ATOM 1542 C C . TYR A 1 201 ? -11.901 -17.610 10.545 1.00 96.56 201 TYR A C 1
ATOM 1544 O O . TYR A 1 201 ? -10.898 -18.261 10.789 1.00 96.56 201 TYR A O 1
ATOM 1552 N N . LEU A 1 202 ? -12.395 -17.569 9.304 1.00 96.94 202 LEU A N 1
ATOM 1553 C CA . LEU A 1 202 ? -11.627 -18.081 8.168 1.00 96.94 202 LEU A CA 1
ATOM 1554 C C . LEU A 1 202 ? -10.274 -17.364 8.080 1.00 96.94 202 LEU A C 1
ATOM 1556 O O . LEU A 1 202 ? -10.248 -16.138 7.965 1.00 96.94 202 LEU A O 1
ATOM 1560 N N . ASP A 1 203 ? -9.184 -18.131 8.014 1.00 96.06 203 ASP A N 1
ATOM 1561 C CA . ASP A 1 203 ? -7.829 -17.574 7.987 1.00 96.06 203 ASP A CA 1
ATOM 1562 C C . ASP A 1 203 ? -7.595 -16.707 6.738 1.00 96.06 203 ASP A C 1
ATOM 1564 O O . ASP A 1 203 ? -7.014 -15.626 6.809 1.00 96.06 203 ASP A O 1
ATOM 1568 N N . HIS A 1 204 ? -7.994 -17.220 5.563 1.00 96.88 204 HIS A N 1
ATOM 1569 C CA . HIS A 1 204 ? -7.681 -16.628 4.258 1.00 96.88 204 HIS A CA 1
ATOM 1570 C C . HIS A 1 204 ? -8.819 -16.846 3.253 1.00 96.88 204 HIS A C 1
ATOM 1572 O O . HIS A 1 204 ? -9.129 -17.985 2.887 1.00 96.88 204 HIS A O 1
ATOM 1578 N N . LEU A 1 205 ? -9.385 -15.754 2.731 1.00 97.69 205 LEU A N 1
ATOM 1579 C CA . LEU A 1 205 ? -10.477 -15.765 1.754 1.00 97.69 205 LEU A CA 1
ATOM 1580 C C . LEU A 1 205 ? -10.177 -14.860 0.550 1.00 97.69 205 LEU A C 1
ATOM 1582 O O . LEU A 1 205 ? -9.917 -13.668 0.696 1.00 97.69 205 LEU A O 1
ATOM 1586 N N . VAL A 1 206 ? -10.311 -15.424 -0.651 1.00 97.88 206 VAL A N 1
ATOM 1587 C CA . VAL A 1 206 ? -10.318 -14.706 -1.930 1.00 97.88 206 VAL A CA 1
ATOM 1588 C C . VAL A 1 206 ? -11.608 -15.017 -2.683 1.00 97.88 206 VAL A C 1
ATOM 1590 O O . VAL A 1 206 ? -11.984 -16.176 -2.861 1.00 97.88 206 VAL A O 1
ATOM 1593 N N . LEU A 1 207 ? -12.254 -13.981 -3.202 1.00 98.50 207 LEU A N 1
ATOM 1594 C CA . LEU A 1 207 ? -13.328 -14.088 -4.174 1.00 98.50 207 LEU A CA 1
ATOM 1595 C C . LEU A 1 207 ? -12.766 -13.754 -5.554 1.00 98.50 207 LEU A C 1
ATOM 1597 O O . LEU A 1 207 ? -12.206 -12.681 -5.753 1.00 98.50 207 LEU A O 1
ATOM 1601 N N . VAL A 1 208 ? -12.925 -14.651 -6.522 1.00 98.50 208 VAL A N 1
ATOM 1602 C CA . VAL A 1 208 ? -12.652 -14.324 -7.925 1.00 98.50 208 VAL A CA 1
ATOM 1603 C C . VAL A 1 208 ? -13.981 -14.082 -8.607 1.00 98.50 208 VAL A C 1
ATOM 1605 O O . VAL A 1 208 ? -14.798 -14.997 -8.686 1.00 98.50 208 VAL A O 1
ATOM 1608 N N . TYR A 1 209 ? -14.215 -12.867 -9.087 1.00 98.19 209 TYR A N 1
ATOM 1609 C CA . TYR A 1 209 ? -15.474 -12.507 -9.728 1.00 98.19 209 TYR A CA 1
ATOM 1610 C C . TYR A 1 209 ? -15.348 -12.477 -11.252 1.00 98.19 209 TYR A C 1
ATOM 1612 O O . TYR A 1 209 ? -14.309 -12.130 -11.816 1.00 98.19 209 TYR A O 1
ATOM 1620 N N . ALA A 1 210 ? -16.429 -12.860 -11.924 1.00 97.88 210 ALA A N 1
ATOM 1621 C CA . ALA A 1 210 ? -16.519 -12.885 -13.375 1.00 97.88 210 ALA A CA 1
ATOM 1622 C C . ALA A 1 210 ? -16.368 -11.483 -13.996 1.00 97.88 210 ALA A C 1
ATOM 1624 O O . ALA A 1 210 ? -16.986 -10.523 -13.530 1.00 97.88 210 ALA A O 1
ATOM 1625 N N . GLY A 1 211 ? -15.620 -11.388 -15.100 1.00 94.88 211 GLY A N 1
ATOM 1626 C CA . GLY A 1 211 ? -15.383 -10.135 -15.823 1.00 94.88 211 GLY A CA 1
ATOM 1627 C C . GLY A 1 211 ? -14.147 -9.348 -15.364 1.00 94.88 211 GLY A C 1
ATOM 1628 O O . GLY A 1 211 ? -13.340 -9.803 -14.554 1.00 94.88 211 GLY A O 1
ATOM 1629 N N . GLY A 1 212 ? -13.958 -8.164 -15.953 1.00 93.44 212 GLY A N 1
ATOM 1630 C CA . GLY A 1 212 ? -12.833 -7.271 -15.654 1.00 93.44 212 GLY A CA 1
ATOM 1631 C C . GLY A 1 212 ? -13.068 -6.390 -14.422 1.00 93.44 212 GLY A C 1
ATOM 1632 O O . GLY A 1 212 ? -14.207 -6.148 -14.036 1.00 93.44 212 GLY A O 1
ATOM 1633 N N . GLY A 1 213 ? -11.988 -5.858 -13.841 1.00 93.06 213 GLY A N 1
ATOM 1634 C CA . GLY A 1 213 ? -12.051 -4.948 -12.688 1.00 93.06 213 GLY A CA 1
ATOM 1635 C C . GLY A 1 213 ? -12.092 -3.463 -13.070 1.00 93.06 213 GLY A C 1
ATOM 1636 O O . GLY A 1 213 ? -11.532 -3.056 -14.101 1.00 93.06 213 GLY A O 1
ATOM 1637 N N . GLN A 1 214 ? -12.711 -2.647 -12.209 1.00 92.75 214 GLN A N 1
ATOM 1638 C CA . GLN A 1 214 ? -12.858 -1.190 -12.366 1.00 92.75 214 GLN A CA 1
ATOM 1639 C C . GLN A 1 214 ? -11.507 -0.463 -12.440 1.00 92.75 214 GLN A C 1
ATOM 1641 O O . GLN A 1 214 ? -11.341 0.471 -13.222 1.00 92.75 214 GLN A O 1
ATOM 1646 N N . SER A 1 215 ? -10.500 -0.927 -11.691 1.00 88.38 215 SER A N 1
ATOM 1647 C CA . SER A 1 215 ? -9.176 -0.288 -11.586 1.00 88.38 215 SER A CA 1
ATOM 1648 C C . SER A 1 215 ? -8.490 -0.070 -12.945 1.00 88.38 215 SER A C 1
ATOM 1650 O O . SER A 1 215 ? -7.835 0.951 -13.182 1.00 88.38 215 SER A O 1
ATOM 1652 N N . SER A 1 216 ? -8.692 -0.987 -13.895 1.00 86.88 216 SER A N 1
ATOM 1653 C CA . SER A 1 216 ? -8.171 -0.859 -15.260 1.00 86.88 216 SER A CA 1
ATOM 1654 C C . SER A 1 216 ? -8.893 0.232 -16.075 1.00 86.88 216 SER A C 1
ATOM 1656 O O . SER A 1 216 ? -8.282 0.892 -16.922 1.00 86.88 216 SER A O 1
ATOM 1658 N N . CYS A 1 217 ? -10.165 0.508 -15.772 1.00 86.69 217 CYS A N 1
ATOM 1659 C CA . CYS A 1 217 ? -10.995 1.514 -16.438 1.00 86.69 217 CYS A CA 1
ATOM 1660 C C . CYS A 1 217 ? -10.506 2.945 -16.174 1.00 86.69 217 CYS A C 1
ATOM 1662 O O . CYS A 1 217 ? -10.599 3.803 -17.058 1.00 86.69 217 CYS A O 1
ATOM 1664 N N . HIS A 1 218 ? -9.914 3.198 -15.000 1.00 81.12 218 HIS A N 1
ATOM 1665 C CA . HIS A 1 218 ? -9.348 4.504 -14.638 1.00 81.12 218 HIS A CA 1
ATOM 1666 C C . HIS A 1 218 ? -8.216 4.925 -15.574 1.00 81.12 218 HIS A C 1
ATOM 1668 O O . HIS A 1 218 ? -8.095 6.105 -15.894 1.00 81.12 218 HIS A O 1
ATOM 1674 N N . GLY A 1 219 ? -7.411 3.977 -16.060 1.00 78.94 219 GLY A N 1
ATOM 1675 C CA . GLY A 1 219 ? -6.398 4.251 -17.080 1.00 78.94 219 GLY A CA 1
ATOM 1676 C C . GLY A 1 219 ? -6.958 4.234 -18.502 1.00 78.94 219 GLY A C 1
ATOM 1677 O O . GLY A 1 219 ? -6.562 5.060 -19.328 1.00 78.94 219 GLY A O 1
ATOM 1678 N N . LEU A 1 220 ? -7.890 3.318 -18.776 1.00 82.75 220 LEU A N 1
ATOM 1679 C CA . LEU A 1 220 ? -8.458 3.095 -20.102 1.00 82.75 220 LEU A CA 1
ATOM 1680 C C . LEU A 1 220 ? -9.286 4.287 -20.599 1.00 82.75 220 LEU A C 1
ATOM 1682 O O . LEU A 1 220 ? -8.967 4.876 -21.633 1.00 82.75 220 LEU A O 1
ATOM 1686 N N . PHE A 1 221 ? -10.304 4.671 -19.827 1.00 83.69 221 PHE A N 1
ATOM 1687 C CA . PHE A 1 221 ? -11.230 5.763 -20.143 1.00 83.69 221 PHE A CA 1
ATOM 1688 C C . PHE A 1 221 ? -10.898 7.067 -19.421 1.00 83.69 221 PHE A C 1
ATOM 1690 O O . PHE A 1 221 ? -11.630 8.039 -19.581 1.00 83.69 221 PHE A O 1
ATOM 1697 N N . LYS A 1 222 ? -9.799 7.102 -18.652 1.00 82.75 222 LYS A N 1
ATOM 1698 C CA . LYS A 1 222 ? -9.418 8.251 -17.817 1.00 82.75 222 LYS A CA 1
ATOM 1699 C C . LYS A 1 222 ? -10.462 8.602 -16.752 1.00 82.75 222 LYS A C 1
ATOM 1701 O O . LYS A 1 222 ? -10.587 9.759 -16.371 1.00 82.75 222 LYS A O 1
ATOM 1706 N N . LEU A 1 223 ? -11.157 7.597 -16.207 1.00 86.06 223 LEU A N 1
ATOM 1707 C CA . LEU A 1 223 ? -12.190 7.816 -15.184 1.00 86.06 223 LEU A CA 1
ATOM 1708 C C . LEU A 1 223 ? -11.660 8.500 -13.914 1.00 86.06 223 LEU A C 1
ATOM 1710 O O . LEU A 1 223 ? -12.418 9.207 -13.269 1.00 86.06 223 LEU A O 1
ATOM 1714 N N . GLY A 1 224 ? -10.364 8.392 -13.593 1.00 83.81 224 GLY A N 1
ATOM 1715 C CA . GLY A 1 224 ? -9.763 9.141 -12.477 1.00 83.81 224 GLY A CA 1
ATOM 1716 C C . GLY A 1 224 ? -9.702 10.665 -12.674 1.00 83.81 224 GLY A C 1
ATOM 1717 O O . GLY A 1 224 ? -9.551 11.395 -11.704 1.00 83.81 224 GLY A O 1
ATOM 1718 N N . GLU A 1 225 ? -9.836 11.157 -13.910 1.00 83.62 225 GLU A N 1
ATOM 1719 C CA . GLU A 1 225 ? -9.980 12.594 -14.210 1.00 83.62 225 GLU A CA 1
ATOM 1720 C C . GLU A 1 225 ? -11.463 13.018 -14.249 1.00 83.62 225 GLU A C 1
ATOM 1722 O O . GLU A 1 225 ? -11.773 14.203 -14.360 1.00 83.62 225 GLU A O 1
ATOM 1727 N N . VAL A 1 226 ? -12.383 12.049 -14.175 1.00 86.25 226 VAL A N 1
ATOM 1728 C CA . VAL A 1 226 ? -13.834 12.265 -14.137 1.00 86.25 226 VAL A CA 1
ATOM 1729 C C . VAL A 1 226 ? -14.323 12.221 -12.692 1.00 86.25 226 VAL A C 1
ATOM 1731 O O . VAL A 1 226 ? -14.907 13.189 -12.216 1.00 86.25 226 VAL A O 1
ATOM 1734 N N . PHE A 1 227 ? -14.038 11.129 -11.982 1.00 87.69 227 PHE A N 1
ATOM 1735 C CA . PHE A 1 227 ? -14.384 10.906 -10.581 1.00 87.69 227 PHE A CA 1
ATOM 1736 C C . PHE A 1 227 ? -13.410 11.643 -9.658 1.00 87.69 227 PHE A C 1
ATOM 1738 O O . PHE A 1 227 ? -12.493 11.063 -9.083 1.00 87.69 227 PHE A O 1
ATOM 1745 N N . THR A 1 228 ? -13.592 12.958 -9.566 1.00 86.12 228 THR A N 1
ATOM 1746 C CA . THR A 1 228 ? -12.799 13.838 -8.698 1.00 86.12 228 THR A CA 1
ATOM 1747 C C . THR A 1 228 ? -13.620 14.299 -7.491 1.00 86.12 228 THR A C 1
ATOM 1749 O O . THR A 1 228 ? -14.853 14.299 -7.563 1.00 86.12 228 THR A O 1
ATOM 1752 N N . PRO A 1 229 ? -12.980 14.816 -6.425 1.00 84.75 229 PRO A N 1
ATOM 1753 C CA . PRO A 1 229 ? -13.695 15.414 -5.294 1.00 84.75 229 PRO A CA 1
ATOM 1754 C C . PRO A 1 229 ? -14.587 16.614 -5.656 1.00 84.75 229 PRO A C 1
ATOM 1756 O O . PRO A 1 229 ? -15.320 17.120 -4.815 1.00 84.75 229 PRO A O 1
ATOM 1759 N N . ASN A 1 230 ? -14.524 17.103 -6.900 1.00 85.50 230 ASN A N 1
ATOM 1760 C CA . ASN A 1 230 ? -15.231 18.293 -7.363 1.00 85.50 230 ASN A CA 1
ATOM 1761 C C . ASN A 1 230 ? -16.514 17.992 -8.159 1.00 85.50 230 ASN A C 1
ATOM 1763 O O . ASN A 1 230 ? -17.148 18.935 -8.631 1.00 85.50 230 ASN A O 1
ATOM 1767 N N . VAL A 1 231 ? -16.887 16.720 -8.347 1.00 86.50 231 VAL A N 1
ATOM 1768 C CA . VAL A 1 231 ? -18.089 16.323 -9.106 1.00 86.50 231 VAL A CA 1
ATOM 1769 C C . VAL A 1 231 ? -19.074 15.532 -8.247 1.00 86.50 231 VAL A C 1
ATOM 1771 O O . VAL A 1 231 ? -18.672 14.766 -7.369 1.00 86.50 231 VAL A O 1
ATOM 1774 N N . GLY A 1 232 ? -20.370 15.719 -8.503 1.00 86.06 232 GLY A N 1
ATOM 1775 C CA . GLY A 1 232 ? -21.450 15.001 -7.832 1.00 86.06 232 GLY A CA 1
ATOM 1776 C C . GLY A 1 232 ? -21.848 13.696 -8.538 1.00 86.06 232 GLY A C 1
ATOM 1777 O O . GLY A 1 232 ? -21.351 13.391 -9.628 1.00 86.06 232 GLY A O 1
ATOM 1778 N N . PRO A 1 233 ? -22.747 12.903 -7.922 1.00 85.50 233 PRO A N 1
ATOM 1779 C CA . PRO A 1 233 ? -23.144 11.582 -8.411 1.00 85.50 233 PRO A CA 1
ATOM 1780 C C . PRO A 1 233 ? -23.765 11.579 -9.814 1.00 85.50 233 PRO A C 1
ATOM 1782 O O . PRO A 1 233 ? -23.686 10.575 -10.522 1.00 85.50 233 PRO A O 1
ATOM 1785 N N . GLU A 1 234 ? -24.325 12.707 -10.255 1.00 89.25 234 GLU A N 1
ATOM 1786 C CA . GLU A 1 234 ? -24.878 12.901 -11.597 1.00 89.25 234 GLU A CA 1
ATOM 1787 C C . GLU A 1 234 ? -23.862 12.655 -12.720 1.00 89.25 234 GLU A C 1
ATOM 1789 O O . GLU A 1 234 ? -24.254 12.373 -13.853 1.00 89.25 234 GLU A O 1
ATOM 1794 N N . VAL A 1 235 ? -22.556 12.712 -12.426 1.00 89.88 235 VAL A N 1
ATOM 1795 C CA . VAL A 1 235 ? -21.498 12.463 -13.411 1.00 89.88 235 VAL A CA 1
ATOM 1796 C C . VAL A 1 235 ? -21.607 11.069 -14.041 1.00 89.88 235 VAL A C 1
ATOM 1798 O O . VAL A 1 235 ? -21.334 10.918 -15.233 1.00 89.88 235 VAL A O 1
ATOM 1801 N N . LEU A 1 236 ? -22.093 10.065 -13.300 1.00 89.94 236 LEU A N 1
ATOM 1802 C CA . LEU A 1 236 ? -22.283 8.703 -13.810 1.00 89.94 236 LEU A CA 1
ATOM 1803 C C . LEU A 1 236 ? -23.293 8.635 -14.958 1.00 89.94 236 LEU A C 1
ATOM 1805 O O . LEU A 1 236 ? -23.113 7.853 -15.893 1.00 89.94 236 LEU A O 1
ATOM 1809 N N . ASP A 1 237 ? -24.331 9.472 -14.919 1.00 89.94 237 ASP A N 1
ATOM 1810 C CA . ASP A 1 237 ? -25.350 9.543 -15.969 1.00 89.94 237 ASP A CA 1
ATOM 1811 C C . ASP A 1 237 ? -24.834 10.188 -17.258 1.00 89.94 237 ASP A C 1
ATOM 1813 O O . ASP A 1 237 ? -25.421 9.999 -18.325 1.00 89.94 237 ASP A O 1
ATOM 1817 N N . THR A 1 238 ? -23.718 10.915 -17.180 1.00 90.25 238 THR A N 1
ATOM 1818 C CA . THR A 1 238 ? -23.102 11.589 -18.331 1.00 90.25 238 THR A CA 1
ATOM 1819 C C . THR A 1 238 ? -22.135 10.697 -19.112 1.00 90.25 238 THR A C 1
ATOM 1821 O O . THR A 1 238 ? -21.762 11.031 -20.241 1.00 90.25 238 THR A O 1
ATOM 1824 N N . LEU A 1 239 ? -21.733 9.555 -18.543 1.00 90.44 239 LEU A N 1
ATOM 1825 C CA . LEU A 1 239 ? -20.763 8.656 -19.160 1.00 90.44 239 LEU A CA 1
ATOM 1826 C C . LEU A 1 239 ? -21.352 7.941 -20.388 1.00 90.44 239 LEU A C 1
ATOM 1828 O O . LEU A 1 239 ? -22.477 7.435 -20.339 1.00 90.44 239 LEU A O 1
ATOM 1832 N N . PRO A 1 240 ? -20.584 7.802 -21.486 1.00 89.25 240 PRO A N 1
ATOM 1833 C CA . PRO A 1 240 ? -20.976 6.932 -22.590 1.00 89.25 240 PRO A CA 1
ATOM 1834 C C . PRO A 1 240 ? -21.150 5.477 -22.129 1.00 89.25 240 PRO A C 1
ATOM 1836 O O . PRO A 1 240 ? -20.420 5.054 -21.230 1.00 89.25 240 PRO A O 1
ATOM 1839 N N . PRO A 1 241 ? -22.015 4.674 -22.783 1.00 90.44 241 PRO A N 1
ATOM 1840 C CA . PRO A 1 241 ? -22.368 3.329 -22.316 1.00 90.44 241 PRO A CA 1
ATOM 1841 C C . PRO A 1 241 ? -21.168 2.444 -21.959 1.00 90.44 241 PRO A C 1
ATOM 1843 O O . PRO A 1 241 ? -21.083 1.973 -20.837 1.00 90.44 241 PRO A O 1
ATOM 1846 N N . ALA A 1 242 ? -20.170 2.327 -22.841 1.00 87.25 242 ALA A N 1
ATOM 1847 C CA . ALA A 1 242 ? -18.994 1.489 -22.579 1.00 87.25 242 ALA A CA 1
ATOM 1848 C C . ALA A 1 242 ? -18.154 1.953 -21.372 1.00 87.25 242 ALA A C 1
ATOM 1850 O O . ALA A 1 242 ? -17.608 1.128 -20.643 1.00 87.25 242 ALA A O 1
ATOM 1851 N N . ALA A 1 243 ? -18.045 3.266 -21.147 1.00 88.94 243 ALA A N 1
ATOM 1852 C CA . ALA A 1 243 ? -17.333 3.798 -19.988 1.00 88.94 243 ALA A CA 1
ATOM 1853 C C . ALA A 1 243 ? -18.147 3.626 -18.704 1.00 88.94 243 ALA A C 1
ATOM 1855 O O . ALA A 1 243 ? -17.570 3.343 -17.660 1.00 88.94 243 ALA A O 1
ATOM 1856 N N . ARG A 1 244 ? -19.476 3.743 -18.796 1.00 92.25 244 ARG A N 1
ATOM 1857 C CA . ARG A 1 244 ? -20.401 3.481 -17.694 1.00 92.25 244 ARG A CA 1
ATOM 1858 C C . ARG A 1 244 ? -20.391 2.010 -17.283 1.00 92.25 244 ARG A C 1
ATOM 1860 O O . ARG A 1 244 ? -20.285 1.721 -16.100 1.00 92.25 244 ARG A O 1
ATOM 1867 N N . ASP A 1 245 ? -20.415 1.094 -18.245 1.00 91.25 245 ASP A N 1
ATOM 1868 C CA . ASP A 1 245 ? -20.306 -0.346 -17.995 1.00 91.25 245 ASP A CA 1
ATOM 1869 C C . ASP A 1 245 ? -18.958 -0.692 -17.350 1.00 91.25 245 ASP A C 1
ATOM 1871 O O . ASP A 1 245 ? -18.898 -1.525 -16.453 1.00 91.25 245 ASP A O 1
ATOM 1875 N N . CYS A 1 246 ? -17.876 -0.020 -17.763 1.00 90.75 246 CYS A N 1
ATOM 1876 C CA . CYS A 1 246 ? -16.564 -0.161 -17.128 1.00 90.75 246 CYS A CA 1
ATOM 1877 C C . CYS A 1 246 ? -16.557 0.399 -15.697 1.00 90.75 246 CYS A C 1
ATOM 1879 O O . CYS A 1 246 ? -16.016 -0.240 -14.800 1.00 90.75 246 CYS A O 1
ATOM 1881 N N . ALA A 1 247 ? -17.168 1.568 -15.481 1.00 92.81 247 ALA A N 1
ATOM 1882 C CA . ALA A 1 247 ? -17.300 2.178 -14.161 1.00 92.81 247 ALA A CA 1
ATOM 1883 C C . ALA A 1 247 ? -18.122 1.297 -13.212 1.00 92.81 247 ALA A C 1
ATOM 1885 O O . ALA A 1 247 ? -17.768 1.186 -12.058 1.00 92.81 247 ALA A O 1
ATOM 1886 N N . ASN A 1 248 ? -19.160 0.613 -13.695 1.00 94.25 248 ASN A N 1
ATOM 1887 C CA . ASN A 1 248 ? -20.017 -0.259 -12.883 1.00 94.25 248 ASN A CA 1
ATOM 1888 C C . ASN A 1 248 ? -19.373 -1.594 -12.456 1.00 94.25 248 ASN A C 1
ATOM 1890 O O . ASN A 1 248 ? -20.034 -2.411 -11.808 1.00 94.25 248 ASN A O 1
ATOM 1894 N N . ARG A 1 249 ? -18.134 -1.871 -12.874 1.00 94.44 249 ARG A N 1
ATOM 1895 C CA . ARG A 1 249 ? -17.388 -3.056 -12.430 1.00 94.44 249 ARG A CA 1
ATOM 1896 C C . ARG A 1 249 ? -16.953 -2.871 -10.982 1.00 94.44 249 ARG A C 1
ATOM 1898 O O . ARG A 1 249 ? -16.707 -1.749 -10.568 1.00 94.44 249 ARG A O 1
ATOM 1905 N N . LEU A 1 250 ? -16.769 -3.977 -10.266 1.00 95.06 250 LEU A N 1
ATOM 1906 C CA . LEU A 1 250 ? -16.167 -3.962 -8.932 1.00 95.06 250 LEU A CA 1
ATOM 1907 C C . LEU A 1 250 ? -14.706 -3.509 -8.999 1.00 95.06 250 LEU A C 1
ATOM 1909 O O . LEU A 1 250 ? -13.959 -3.887 -9.914 1.00 95.06 250 LEU A O 1
ATOM 1913 N N . TRP A 1 251 ? -14.282 -2.715 -8.024 1.00 93.00 251 TRP A N 1
ATOM 1914 C CA . TRP A 1 251 ? -12.875 -2.412 -7.819 1.00 93.00 251 TRP A CA 1
ATOM 1915 C C . TRP A 1 251 ? -12.207 -3.593 -7.094 1.00 93.00 251 TRP A C 1
ATOM 1917 O O . TRP A 1 251 ? -12.705 -4.017 -6.059 1.00 93.00 251 TRP A O 1
ATOM 1927 N N . PRO A 1 252 ? -11.101 -4.180 -7.590 1.00 92.81 252 PRO A N 1
ATOM 1928 C CA . PRO A 1 252 ? -10.370 -5.200 -6.832 1.00 92.81 252 PRO A CA 1
ATOM 1929 C C . PRO A 1 252 ? -9.731 -4.614 -5.572 1.00 92.81 252 PRO A C 1
ATOM 1931 O O . PRO A 1 252 ? -8.978 -3.647 -5.672 1.00 92.81 252 PRO A O 1
ATOM 1934 N N . HIS A 1 253 ? -10.021 -5.194 -4.410 1.00 88.88 253 HIS A N 1
ATOM 1935 C CA . HIS A 1 253 ? -9.492 -4.738 -3.127 1.00 88.88 253 HIS A CA 1
ATOM 1936 C C . HIS A 1 253 ? -9.490 -5.854 -2.072 1.00 88.88 253 HIS A C 1
ATOM 1938 O O . HIS A 1 253 ? -10.174 -6.877 -2.209 1.00 88.88 253 HIS A O 1
ATOM 1944 N N . ARG A 1 254 ? -8.751 -5.617 -0.984 1.00 89.81 254 ARG A N 1
ATOM 1945 C CA . ARG A 1 254 ? -8.926 -6.279 0.312 1.00 89.81 254 ARG A CA 1
ATOM 1946 C C . ARG A 1 254 ? -9.749 -5.382 1.227 1.00 89.81 254 ARG A C 1
ATOM 1948 O O . ARG A 1 254 ? -9.452 -4.196 1.327 1.00 89.81 254 ARG A O 1
ATOM 1955 N N . PHE A 1 255 ? -10.690 -5.960 1.964 1.00 89.19 255 PHE A N 1
ATOM 1956 C CA . PHE A 1 255 ? -11.326 -5.270 3.083 1.00 89.19 255 PHE A CA 1
ATOM 1957 C C . PHE A 1 255 ? -11.830 -6.265 4.140 1.00 89.19 255 PHE A C 1
ATOM 1959 O O . PHE A 1 255 ? -11.478 -7.448 4.116 1.00 89.19 255 PHE A O 1
ATOM 1966 N N . VAL A 1 256 ? -12.627 -5.781 5.092 1.00 89.25 256 VAL A N 1
ATOM 1967 C CA . VAL A 1 256 ? -13.302 -6.596 6.105 1.00 89.25 256 VAL A CA 1
ATOM 1968 C C . VAL A 1 256 ? -14.816 -6.531 5.922 1.00 89.25 256 VAL A C 1
ATOM 1970 O O . VAL A 1 256 ? -15.360 -5.516 5.501 1.00 89.25 256 VAL A O 1
ATOM 1973 N N . VAL A 1 257 ? -15.511 -7.614 6.259 1.00 90.44 257 VAL A N 1
ATOM 1974 C CA . VAL A 1 257 ? -16.952 -7.586 6.521 1.00 90.44 257 VAL A CA 1
ATOM 1975 C C . VAL A 1 257 ? -17.143 -6.907 7.879 1.00 90.44 257 VAL A C 1
ATOM 1977 O O . VAL A 1 257 ? -16.814 -7.487 8.919 1.00 90.44 257 VAL A O 1
ATOM 1980 N N . ALA A 1 258 ? -17.601 -5.657 7.852 1.00 81.69 258 ALA A N 1
ATOM 1981 C CA . ALA A 1 258 ? -17.814 -4.812 9.019 1.00 81.69 258 ALA A CA 1
ATOM 1982 C C . ALA A 1 258 ? -19.209 -5.001 9.644 1.00 81.69 258 ALA A C 1
ATOM 1984 O O . ALA A 1 258 ? -19.476 -4.493 10.728 1.00 81.69 258 ALA A O 1
ATOM 1985 N N . GLN A 1 259 ? -20.112 -5.757 9.015 1.00 82.75 259 GLN A N 1
ATOM 1986 C CA . GLN A 1 259 ? -21.398 -6.110 9.620 1.00 82.75 259 GLN A CA 1
ATOM 1987 C C . GLN A 1 259 ? -21.226 -6.784 10.990 1.00 82.75 259 GLN A C 1
ATOM 1989 O O . GLN A 1 259 ? -20.333 -7.598 11.205 1.00 82.75 259 GLN A O 1
ATOM 1994 N N . GLY A 1 260 ? -22.123 -6.478 11.931 1.00 79.06 260 GLY A N 1
ATOM 1995 C CA . GLY A 1 260 ? -22.206 -7.199 13.203 1.00 79.06 260 GLY A CA 1
ATOM 1996 C C . GLY A 1 260 ? -21.070 -6.930 14.198 1.00 79.06 260 GLY A C 1
ATOM 1997 O O . GLY A 1 260 ? -20.873 -7.738 15.101 1.00 79.06 260 GLY A O 1
ATOM 1998 N N . GLU A 1 261 ? -20.321 -5.835 14.084 1.00 75.88 261 GLU A N 1
ATOM 1999 C CA . GLU A 1 261 ? -19.324 -5.423 15.090 1.00 75.88 261 GLU A CA 1
ATOM 2000 C C . GLU A 1 261 ? -19.856 -5.493 16.533 1.00 75.88 261 GLU A C 1
ATOM 2002 O O . GLU A 1 261 ? -20.994 -5.123 16.842 1.00 75.88 261 GLU A O 1
ATOM 2007 N N . GLY A 1 262 ? -19.017 -5.988 17.446 1.00 74.94 262 GLY A N 1
ATOM 2008 C CA . GLY A 1 262 ? -19.434 -6.342 18.806 1.00 74.94 262 GLY A CA 1
ATOM 2009 C C . GLY A 1 262 ? -20.109 -7.716 18.921 1.00 74.94 262 GLY A C 1
ATOM 2010 O O . GLY A 1 262 ? -20.436 -8.136 20.032 1.00 74.94 262 GLY A O 1
ATOM 2011 N N . THR A 1 263 ? -20.264 -8.442 17.812 1.00 83.88 263 THR A N 1
ATOM 2012 C CA . THR A 1 263 ? -20.576 -9.880 17.760 1.00 83.88 263 THR A CA 1
ATOM 2013 C C . THR A 1 263 ? -19.411 -10.654 17.138 1.00 83.88 263 THR A C 1
ATOM 2015 O O . THR A 1 263 ? -18.467 -10.047 16.639 1.00 83.88 263 THR A O 1
ATOM 2018 N N . GLY A 1 264 ? -19.424 -11.982 17.215 1.00 90.62 264 GLY A N 1
ATOM 2019 C CA . GLY A 1 264 ? -18.364 -12.829 16.670 1.00 90.62 264 GLY A CA 1
ATOM 2020 C C . GLY A 1 264 ? -18.340 -14.214 17.318 1.00 90.62 264 GLY A C 1
ATOM 2021 O O . GLY A 1 264 ? -19.214 -14.523 18.141 1.00 90.62 264 GLY A O 1
ATOM 2022 N N . PRO A 1 265 ? -17.358 -15.058 16.966 1.00 93.56 265 PRO A N 1
ATOM 2023 C CA . PRO A 1 265 ? -17.194 -16.377 17.554 1.00 93.56 265 PRO A CA 1
ATOM 2024 C C . PRO A 1 265 ? -16.793 -16.296 19.033 1.00 93.56 265 PRO A C 1
ATOM 2026 O O . PRO A 1 265 ? -16.311 -15.279 19.540 1.00 93.56 265 PRO A O 1
ATOM 2029 N N . VAL A 1 266 ? -17.005 -17.405 19.743 1.00 91.00 266 VAL A N 1
ATOM 2030 C CA . VAL A 1 266 ? -16.514 -17.595 21.110 1.00 91.00 266 VAL A CA 1
ATOM 2031 C C . VAL A 1 266 ? -15.387 -18.618 21.067 1.00 91.00 266 VAL A C 1
ATOM 2033 O O . VAL A 1 266 ? -15.637 -19.789 20.787 1.00 91.00 266 VAL A O 1
ATOM 2036 N N . VAL A 1 267 ? -14.174 -18.173 21.383 1.00 88.44 267 VAL A N 1
ATOM 2037 C CA . VAL A 1 267 ? -12.951 -18.982 21.422 1.00 88.44 267 VAL A CA 1
ATOM 2038 C C . VAL A 1 267 ? -12.580 -19.187 22.882 1.00 88.44 267 VAL A C 1
ATOM 2040 O O . VAL A 1 267 ? -12.461 -18.224 23.636 1.00 88.44 267 VAL A O 1
ATOM 2043 N N . GLU A 1 268 ? -12.529 -20.443 23.322 1.00 87.12 268 GLU A N 1
ATOM 2044 C CA . GLU A 1 268 ? -12.183 -20.817 24.705 1.00 87.12 268 GLU A CA 1
ATOM 2045 C C . GLU A 1 268 ? -12.944 -20.038 25.807 1.00 87.12 268 GLU A C 1
ATOM 2047 O O . GLU A 1 268 ? -12.446 -19.748 26.895 1.00 87.12 268 GLU A O 1
ATOM 2052 N N . GLY A 1 269 ? -14.206 -19.689 25.537 1.00 84.94 269 GLY A N 1
ATOM 2053 C CA . GLY A 1 269 ? -15.056 -18.937 26.466 1.00 84.94 269 GLY A CA 1
ATOM 2054 C C . GLY A 1 269 ? -14.856 -17.417 26.447 1.00 84.94 269 GLY A C 1
ATOM 2055 O O . GLY A 1 269 ? -15.506 -16.719 27.229 1.00 84.94 269 GLY A O 1
ATOM 2056 N N . ARG A 1 270 ? -14.019 -16.885 25.550 1.00 86.69 270 ARG A N 1
ATOM 2057 C CA . ARG A 1 270 ? -13.880 -15.450 25.270 1.00 86.69 270 ARG A CA 1
ATOM 2058 C C . ARG A 1 270 ? -14.543 -15.098 23.947 1.00 86.69 270 ARG A C 1
ATOM 2060 O O . ARG A 1 270 ? -14.417 -15.810 22.961 1.00 86.69 270 ARG A O 1
ATOM 2067 N N . ALA A 1 271 ? -15.280 -13.994 23.933 1.00 87.06 271 ALA A N 1
ATOM 2068 C CA . ALA A 1 271 ? -15.881 -13.495 22.705 1.00 87.06 271 ALA A CA 1
ATOM 2069 C C . ALA A 1 271 ? -14.811 -12.794 21.857 1.00 87.06 271 ALA A C 1
ATOM 2071 O O . ALA A 1 271 ? -14.274 -11.768 22.279 1.00 87.06 271 ALA A O 1
ATOM 2072 N N . ASN A 1 272 ? -14.547 -13.310 20.659 1.00 89.81 272 ASN A N 1
ATOM 2073 C CA . ASN A 1 272 ? -13.750 -12.640 19.637 1.00 89.81 272 ASN A CA 1
ATOM 2074 C C . ASN A 1 272 ? -14.688 -11.747 18.811 1.00 89.81 272 ASN A C 1
ATOM 2076 O O . ASN A 1 272 ? -15.059 -12.052 17.685 1.00 89.81 272 ASN A O 1
ATOM 2080 N N . ALA A 1 273 ? -15.180 -10.678 19.438 1.00 85.81 273 ALA A N 1
ATOM 2081 C CA . ALA A 1 273 ? -16.321 -9.897 18.962 1.00 85.81 273 ALA A CA 1
ATOM 2082 C C . ALA A 1 273 ? -15.954 -8.862 17.879 1.00 85.81 273 ALA A C 1
ATOM 2084 O O . ALA A 1 273 ? -16.279 -7.676 18.006 1.00 85.81 273 ALA A O 1
ATOM 2085 N N . ARG A 1 274 ? -15.231 -9.304 16.846 1.00 84.81 274 ARG A N 1
ATOM 2086 C CA . ARG A 1 274 ? -14.715 -8.452 15.771 1.00 84.81 274 ARG A CA 1
ATOM 2087 C C . ARG A 1 274 ? -15.755 -8.162 14.692 1.00 84.81 274 ARG A C 1
ATOM 2089 O O . ARG A 1 274 ? -15.411 -7.453 13.782 1.00 84.81 274 ARG A O 1
ATOM 2096 N N . GLY A 1 275 ? -16.977 -8.686 14.734 1.00 88.19 275 GLY A N 1
ATOM 2097 C CA . GLY A 1 275 ? -17.943 -8.586 13.631 1.00 88.19 275 GLY A CA 1
ATOM 2098 C C . GLY A 1 275 ? -17.702 -9.621 12.533 1.00 88.19 275 GLY A C 1
ATOM 2099 O O . GLY A 1 275 ? -17.046 -10.633 12.763 1.00 88.19 275 GLY A O 1
ATOM 2100 N N . GLY A 1 276 ? -18.248 -9.395 11.345 1.00 92.00 276 GLY A N 1
ATOM 2101 C CA . GLY A 1 276 ? -18.253 -10.335 10.227 1.00 92.00 276 GLY A CA 1
ATOM 2102 C C . GLY A 1 276 ? -19.573 -11.094 10.079 1.00 92.00 276 GLY A C 1
ATOM 2103 O O . GLY A 1 276 ? -20.601 -10.745 10.658 1.00 92.00 276 GLY A O 1
ATOM 2104 N N . VAL A 1 277 ? -19.543 -12.164 9.286 1.00 93.69 277 VAL A N 1
ATOM 2105 C CA . VAL A 1 277 ? -20.707 -13.020 9.021 1.00 93.69 277 VAL A CA 1
ATOM 2106 C C . VAL A 1 277 ? -20.472 -14.436 9.538 1.00 93.69 277 VAL A C 1
ATOM 2108 O O . VAL A 1 277 ? -19.462 -15.063 9.219 1.00 93.69 277 VAL A O 1
ATOM 2111 N N . GLU A 1 278 ? -21.419 -14.967 10.313 1.00 94.81 278 GLU A N 1
ATOM 2112 C CA . GLU A 1 278 ? -21.391 -16.368 10.735 1.00 94.81 278 GLU A CA 1
ATOM 2113 C C . GLU A 1 278 ? -21.683 -17.281 9.536 1.00 94.81 278 GLU A C 1
ATOM 2115 O O . GLU A 1 278 ? -22.747 -17.216 8.916 1.00 94.81 278 GLU A O 1
ATOM 2120 N N . LEU A 1 279 ? -20.734 -18.155 9.207 1.00 94.25 279 LEU A N 1
ATOM 2121 C CA . LEU A 1 279 ? -20.872 -19.128 8.124 1.00 94.25 279 LEU A CA 1
ATOM 2122 C C . LEU A 1 279 ? -21.540 -20.406 8.618 1.00 94.25 279 LEU A C 1
ATOM 2124 O O . LEU A 1 279 ? -22.396 -20.988 7.948 1.00 94.25 279 LEU A O 1
ATOM 2128 N N . ARG A 1 280 ? -21.118 -20.861 9.797 1.00 91.75 280 ARG A N 1
ATOM 2129 C CA . ARG A 1 280 ? -21.626 -22.031 10.518 1.00 91.75 280 ARG A CA 1
ATOM 2130 C C . ARG A 1 280 ? -21.490 -21.760 12.017 1.00 91.75 280 ARG A C 1
ATOM 2132 O O . ARG A 1 280 ? -20.692 -20.901 12.374 1.00 91.75 280 ARG A O 1
ATOM 2139 N N . PRO A 1 281 ? -22.188 -22.511 12.890 1.00 91.81 281 PRO A N 1
ATOM 2140 C CA . PRO A 1 281 ? -22.054 -22.334 14.333 1.00 91.81 281 PRO A CA 1
ATOM 2141 C C . PRO A 1 281 ? -20.584 -22.307 14.776 1.00 91.81 281 PRO A C 1
ATOM 2143 O O . PRO A 1 281 ? -19.900 -23.326 14.682 1.00 91.81 281 PRO A O 1
ATOM 2146 N N . GLY A 1 282 ? -20.120 -21.140 15.229 1.00 90.44 282 GLY A N 1
ATOM 2147 C CA . GLY A 1 282 ? -18.754 -20.927 15.721 1.00 90.44 282 GLY A CA 1
ATOM 2148 C C . GLY A 1 282 ? -17.668 -20.656 14.669 1.00 90.44 282 GLY A C 1
ATOM 2149 O O . GLY A 1 282 ? -16.529 -20.475 15.074 1.00 90.44 282 GLY A O 1
ATOM 2150 N N . LEU A 1 283 ? -17.994 -20.591 13.371 1.00 94.88 283 LEU A N 1
ATOM 2151 C CA . LEU A 1 283 ? -17.054 -20.214 12.304 1.00 94.88 283 LEU A CA 1
ATOM 2152 C C . LEU A 1 283 ? -17.587 -19.028 11.498 1.00 94.88 283 LEU A C 1
ATOM 2154 O O . LEU A 1 283 ? -18.689 -19.079 10.943 1.00 94.88 283 LEU A O 1
ATOM 2158 N N . TRP A 1 284 ? -16.772 -17.987 11.394 1.00 96.62 284 TRP A N 1
ATOM 2159 C CA . TRP A 1 284 ? -17.122 -16.691 10.831 1.00 96.62 284 TRP A CA 1
ATOM 2160 C C . TRP A 1 284 ? -16.204 -16.316 9.665 1.00 96.62 284 TRP A C 1
ATOM 2162 O O . TRP A 1 284 ? -15.131 -16.879 9.480 1.00 96.62 284 TRP A O 1
ATOM 2172 N N . ALA A 1 285 ? -16.623 -15.350 8.857 1.00 95.81 285 ALA A N 1
ATOM 2173 C CA . ALA A 1 285 ? -15.767 -14.692 7.877 1.00 95.81 285 ALA A CA 1
ATOM 2174 C C . ALA A 1 285 ? -15.760 -13.189 8.127 1.00 95.81 285 ALA A C 1
ATOM 2176 O O . ALA A 1 285 ? -16.812 -12.585 8.350 1.00 95.81 285 ALA A O 1
ATOM 2177 N N . ARG A 1 286 ? -14.566 -12.598 8.065 1.00 93.25 286 ARG A N 1
ATOM 2178 C CA . ARG A 1 286 ? -14.357 -11.161 8.226 1.00 93.25 286 ARG A CA 1
ATOM 2179 C C . ARG A 1 286 ? -13.465 -10.631 7.121 1.00 93.25 286 ARG A C 1
ATOM 2181 O O . ARG A 1 286 ? -13.949 -9.929 6.242 1.00 93.25 286 ARG A O 1
ATOM 2188 N N . ASP A 1 287 ? -12.185 -10.965 7.165 1.00 93.88 287 ASP A N 1
ATOM 2189 C CA . ASP A 1 287 ? -11.214 -10.523 6.175 1.00 93.88 287 ASP A CA 1
ATOM 2190 C C . ASP A 1 287 ? -11.490 -11.189 4.824 1.00 93.88 287 ASP A C 1
ATOM 2192 O O . ASP A 1 287 ? -11.668 -12.406 4.730 1.00 93.88 287 ASP A O 1
ATOM 2196 N N . TYR A 1 288 ? -11.530 -10.390 3.762 1.00 95.12 288 TYR A N 1
ATOM 2197 C CA . TYR A 1 288 ? -11.688 -10.898 2.410 1.00 95.12 288 TYR A CA 1
ATOM 2198 C C . TYR A 1 288 ? -10.826 -10.127 1.424 1.00 95.12 288 TYR A C 1
ATOM 2200 O O . TYR A 1 288 ? -10.485 -8.957 1.602 1.00 95.12 288 TYR A O 1
ATOM 2208 N N . ASN A 1 289 ? -10.525 -10.799 0.326 1.00 95.56 289 ASN A N 1
ATOM 2209 C CA . ASN A 1 289 ? -9.931 -10.202 -0.848 1.00 95.56 289 ASN A CA 1
ATOM 2210 C C . ASN A 1 289 ? -10.798 -10.492 -2.074 1.00 95.56 289 ASN A C 1
ATOM 2212 O O . ASN A 1 289 ? -11.402 -11.562 -2.143 1.00 95.56 289 ASN A O 1
ATOM 2216 N N . MET A 1 290 ? -10.870 -9.582 -3.045 1.00 96.06 290 MET A N 1
ATOM 2217 C CA . MET A 1 290 ? -11.611 -9.830 -4.281 1.00 96.06 290 MET A CA 1
ATOM 2218 C C . MET A 1 290 ? -10.854 -9.425 -5.541 1.00 96.06 290 MET A C 1
ATOM 2220 O O . MET A 1 290 ? -10.347 -8.314 -5.652 1.00 96.06 290 MET A O 1
ATOM 2224 N N . GLN A 1 291 ? -10.832 -10.322 -6.527 1.00 96.06 291 GLN A N 1
ATOM 2225 C CA . GLN A 1 291 ? -10.059 -10.173 -7.755 1.00 96.06 291 GLN A CA 1
ATOM 2226 C C . GLN A 1 291 ? -10.896 -10.475 -9.007 1.00 96.06 291 GLN A C 1
ATOM 2228 O O . GLN A 1 291 ? -11.693 -11.416 -8.993 1.00 96.06 291 GLN A O 1
ATOM 2233 N N . PRO A 1 292 ? -10.726 -9.729 -10.114 1.00 96.25 292 PRO A N 1
ATOM 2234 C CA . PRO A 1 292 ? -11.413 -10.025 -11.361 1.00 96.25 292 PRO A CA 1
ATOM 2235 C C . PRO A 1 292 ? -10.802 -11.247 -12.046 1.00 96.25 292 PRO A C 1
ATOM 2237 O O . PRO A 1 292 ? -9.605 -11.516 -11.943 1.00 96.25 292 PRO A O 1
ATOM 2240 N N . GLU A 1 293 ? -11.601 -11.924 -12.863 1.00 96.69 293 GLU A N 1
ATOM 2241 C CA . GLU A 1 293 ? -11.185 -13.038 -13.724 1.00 96.69 293 GLU A CA 1
ATOM 2242 C C . GLU A 1 293 ? -9.949 -12.719 -14.594 1.00 96.69 293 GLU A C 1
ATOM 2244 O O . GLU A 1 293 ? -9.160 -13.609 -14.927 1.00 96.69 293 GLU A O 1
ATOM 2249 N N . TYR A 1 294 ? -9.776 -11.446 -14.956 1.00 94.88 294 TYR A N 1
ATOM 2250 C CA . TYR A 1 294 ? -8.744 -10.965 -15.875 1.00 94.88 294 TYR A CA 1
ATOM 2251 C C . TYR A 1 294 ? -7.384 -10.659 -15.215 1.00 94.88 294 TYR A C 1
ATOM 2253 O O . TYR A 1 294 ? -6.472 -10.205 -15.916 1.00 94.88 294 TYR A O 1
ATOM 2261 N N . ILE A 1 295 ? -7.213 -10.895 -13.910 1.00 92.44 295 ILE A N 1
ATOM 2262 C CA . ILE A 1 295 ? -5.972 -10.560 -13.194 1.00 92.44 295 ILE A CA 1
ATOM 2263 C C . ILE A 1 295 ? -4.917 -11.680 -13.230 1.00 92.44 295 ILE A C 1
ATOM 2265 O O . ILE A 1 295 ? -5.246 -12.866 -13.224 1.00 92.44 295 ILE A O 1
ATOM 2269 N N . ASP A 1 296 ? -3.638 -11.300 -13.262 1.00 92.12 296 ASP A N 1
ATOM 2270 C CA . ASP A 1 296 ? -2.497 -12.223 -13.233 1.00 92.12 296 ASP A CA 1
ATOM 2271 C C . ASP A 1 296 ? -2.143 -12.685 -11.801 1.00 92.12 296 ASP A C 1
ATOM 2273 O O . ASP A 1 296 ? -2.557 -12.091 -10.802 1.00 92.12 296 ASP A O 1
ATOM 2277 N N . VAL A 1 297 ? -1.332 -13.749 -11.688 1.00 94.25 297 VAL A N 1
ATOM 2278 C CA . VAL A 1 297 ? -0.928 -14.344 -10.395 1.00 94.25 297 VAL A CA 1
ATOM 2279 C C . VAL A 1 297 ? -0.189 -13.343 -9.502 1.00 94.25 297 VAL A C 1
ATOM 2281 O O . VAL A 1 297 ? -0.299 -13.418 -8.278 1.00 94.25 297 VAL A O 1
ATOM 2284 N N . SER A 1 298 ? 0.533 -12.381 -10.087 1.00 93.62 298 SER A N 1
ATOM 2285 C CA . SER A 1 298 ? 1.224 -11.351 -9.306 1.00 93.62 298 SER A CA 1
ATOM 2286 C C . SER A 1 298 ? 0.296 -10.550 -8.403 1.00 93.62 298 SER A C 1
ATOM 2288 O O . SER A 1 298 ? 0.703 -10.208 -7.295 1.00 93.62 298 SER A O 1
ATOM 2290 N N . THR A 1 299 ? -0.924 -10.240 -8.840 1.00 93.50 299 THR A N 1
ATOM 2291 C CA . THR A 1 299 ? -1.854 -9.478 -8.002 1.00 93.50 299 THR A CA 1
ATOM 2292 C C . THR A 1 299 ? -2.367 -10.336 -6.859 1.00 93.50 299 THR A C 1
ATOM 2294 O O . THR A 1 299 ? -2.356 -9.877 -5.729 1.00 93.50 299 THR A O 1
ATOM 2297 N N . PHE A 1 300 ? -2.663 -11.621 -7.081 1.00 95.94 300 PHE A N 1
ATOM 2298 C CA . PHE A 1 300 ? -2.981 -12.530 -5.972 1.00 95.94 300 PHE A CA 1
ATOM 2299 C C . PHE A 1 300 ? -1.852 -12.606 -4.927 1.00 95.94 300 PHE A C 1
ATOM 2301 O O . PHE A 1 300 ? -2.126 -12.703 -3.734 1.00 95.94 300 PHE A O 1
ATOM 2308 N N . ALA A 1 301 ? -0.587 -12.544 -5.357 1.00 96.50 301 ALA A N 1
ATOM 2309 C CA . ALA A 1 301 ? 0.564 -12.524 -4.453 1.00 96.50 301 ALA A CA 1
ATOM 2310 C C . ALA A 1 301 ? 0.730 -11.189 -3.702 1.00 96.50 301 ALA A C 1
ATOM 2312 O O . ALA A 1 301 ? 1.156 -11.185 -2.554 1.00 96.50 301 ALA A O 1
ATOM 2313 N N . HIS A 1 302 ? 0.403 -10.056 -4.322 1.00 95.62 302 HIS A N 1
ATOM 2314 C CA . HIS A 1 302 ? 0.353 -8.760 -3.635 1.00 95.62 302 HIS A CA 1
ATOM 2315 C C . HIS A 1 302 ? -0.726 -8.769 -2.545 1.00 95.62 302 HIS A C 1
ATOM 2317 O O . HIS A 1 302 ? -0.470 -8.520 -1.372 1.00 95.62 302 HIS A O 1
ATOM 2323 N N . GLU A 1 303 ? -1.920 -9.177 -2.941 1.00 94.50 303 GLU A N 1
ATOM 2324 C CA . GLU A 1 303 ? -3.143 -9.105 -2.154 1.00 94.50 303 GLU A CA 1
ATOM 2325 C C . GLU A 1 303 ? -3.137 -10.058 -0.958 1.00 94.50 303 GLU A C 1
ATOM 2327 O O . GLU A 1 303 ? -3.521 -9.688 0.151 1.00 94.50 303 GLU A O 1
ATOM 2332 N N . PHE A 1 304 ? -2.598 -11.266 -1.140 1.00 95.75 304 PHE A N 1
ATOM 2333 C CA . PHE A 1 304 ? -2.364 -12.179 -0.024 1.00 95.75 304 PHE A CA 1
ATOM 2334 C C . PHE A 1 304 ? -1.287 -11.650 0.940 1.00 95.75 304 PHE A C 1
ATOM 2336 O O . PHE A 1 304 ? -1.286 -12.001 2.117 1.00 95.75 304 PHE A O 1
ATOM 2343 N N . GLY A 1 305 ? -0.387 -10.765 0.492 1.00 95.69 305 GLY A N 1
ATOM 2344 C CA . GLY A 1 305 ? 0.551 -10.062 1.371 1.00 95.69 305 GLY A CA 1
ATOM 2345 C C . GLY A 1 305 ? -0.177 -9.278 2.464 1.00 95.69 305 GLY A C 1
ATOM 2346 O O . GLY A 1 305 ? 0.240 -9.312 3.623 1.00 95.69 305 GLY A O 1
ATOM 2347 N N . HIS A 1 306 ? -1.314 -8.665 2.131 1.00 93.12 306 HIS A N 1
ATOM 2348 C CA . HIS A 1 306 ? -2.168 -8.001 3.111 1.00 93.12 306 HIS A CA 1
ATOM 2349 C C . HIS A 1 306 ? -2.886 -8.979 4.048 1.00 93.12 306 HIS A C 1
ATOM 2351 O O . HIS A 1 306 ? -3.046 -8.670 5.226 1.00 93.12 306 HIS A O 1
ATOM 2357 N N . SER A 1 307 ? -3.272 -10.172 3.576 1.00 92.38 307 SER A N 1
ATOM 2358 C CA . SER A 1 307 ? -3.871 -11.222 4.425 1.00 92.38 307 SER A CA 1
ATOM 2359 C C . SER A 1 307 ? -2.948 -11.685 5.557 1.00 92.38 307 SER A C 1
ATOM 2361 O O . SER A 1 307 ? -3.418 -12.231 6.548 1.00 92.38 307 SER A O 1
ATOM 2363 N N . ILE A 1 308 ? -1.639 -11.442 5.440 1.00 94.06 308 ILE A N 1
ATOM 2364 C CA . ILE A 1 308 ? -0.641 -11.717 6.485 1.00 94.06 308 ILE A CA 1
ATOM 2365 C C . ILE A 1 308 ? -0.073 -10.442 7.135 1.00 94.06 308 ILE A C 1
ATOM 2367 O O . ILE A 1 308 ? 0.957 -10.493 7.805 1.00 94.06 308 ILE A O 1
ATOM 2371 N N . GLY A 1 309 ? -0.745 -9.302 6.950 1.00 91.31 309 GLY A N 1
ATOM 2372 C CA . GLY A 1 309 ? -0.503 -8.059 7.687 1.00 91.31 309 GLY A CA 1
ATOM 2373 C C . GLY A 1 309 ? 0.425 -7.040 7.024 1.00 91.31 309 GLY A C 1
ATOM 2374 O O . GLY A 1 309 ? 0.678 -5.998 7.624 1.00 91.31 309 GLY A O 1
ATOM 2375 N N . LEU A 1 310 ? 0.950 -7.286 5.816 1.00 94.31 310 LEU A N 1
ATOM 2376 C CA . LEU A 1 310 ? 1.785 -6.285 5.139 1.00 94.31 310 LEU A CA 1
ATOM 2377 C C . LEU A 1 310 ? 0.942 -5.097 4.645 1.00 94.31 310 LEU A C 1
ATOM 2379 O O . LEU A 1 310 ? -0.126 -5.319 4.076 1.00 94.31 310 LEU A O 1
ATOM 2383 N N . PRO A 1 311 ? 1.422 -3.848 4.778 1.00 92.56 311 PRO A N 1
ATOM 2384 C CA . PRO A 1 311 ? 0.746 -2.685 4.219 1.00 92.56 311 PRO A CA 1
ATOM 2385 C C . PRO A 1 311 ? 1.097 -2.486 2.742 1.00 92.56 311 PRO A C 1
ATOM 2387 O O . PRO A 1 311 ? 2.119 -2.979 2.249 1.00 92.56 311 PRO A O 1
ATOM 2390 N N . ASP A 1 312 ? 0.297 -1.664 2.069 1.00 92.00 312 ASP A N 1
ATOM 2391 C CA . ASP A 1 312 ? 0.717 -1.043 0.819 1.00 92.00 312 ASP A CA 1
ATOM 2392 C C . ASP A 1 312 ? 1.884 -0.090 1.058 1.00 92.00 312 ASP A C 1
ATOM 2394 O O . ASP A 1 312 ? 1.879 0.729 1.983 1.00 92.00 312 ASP A O 1
ATOM 2398 N N . ILE A 1 313 ? 2.904 -0.192 0.204 1.00 92.12 313 ILE A N 1
ATOM 2399 C CA . ILE A 1 313 ? 4.090 0.668 0.274 1.00 92.12 313 ILE A CA 1
ATOM 2400 C C . ILE A 1 313 ? 4.193 1.619 -0.928 1.00 92.12 313 ILE A C 1
ATOM 2402 O O . ILE A 1 313 ? 5.102 2.452 -0.984 1.00 92.12 313 ILE A O 1
ATOM 2406 N N . TYR A 1 314 ? 3.290 1.529 -1.905 1.00 89.44 314 TYR A N 1
ATOM 2407 C CA . TYR A 1 314 ? 3.159 2.554 -2.942 1.00 89.44 314 TYR A CA 1
ATOM 2408 C C . TYR A 1 314 ? 2.450 3.805 -2.394 1.00 89.44 314 TYR A C 1
ATOM 2410 O O . TYR A 1 314 ? 1.859 3.798 -1.319 1.00 89.44 314 TYR A O 1
ATOM 2418 N N . ALA A 1 315 ? 2.537 4.914 -3.126 1.00 86.75 315 ALA A N 1
ATOM 2419 C CA . ALA A 1 315 ? 1.794 6.128 -2.796 1.00 86.75 315 ALA A CA 1
ATOM 2420 C C . ALA A 1 315 ? 0.361 6.040 -3.338 1.00 86.75 315 ALA A C 1
ATOM 2422 O O . ALA A 1 315 ? 0.175 5.784 -4.529 1.00 86.75 315 ALA A O 1
ATOM 2423 N N . ARG A 1 316 ? -0.635 6.306 -2.489 1.00 80.94 316 ARG A N 1
ATOM 2424 C CA . ARG A 1 316 ? -2.065 6.090 -2.773 1.00 80.94 316 ARG A CA 1
ATOM 2425 C C . ARG A 1 316 ? -2.582 6.899 -3.967 1.00 80.94 316 ARG A C 1
ATOM 2427 O O . ARG A 1 316 ? -3.301 6.385 -4.818 1.00 80.94 316 ARG A O 1
ATOM 2434 N N . THR A 1 317 ? -2.208 8.172 -4.034 1.00 76.19 317 THR A N 1
ATOM 2435 C CA . THR A 1 317 ? -2.719 9.154 -5.002 1.00 76.19 317 THR A CA 1
ATOM 2436 C C . THR A 1 317 ? -1.635 9.699 -5.933 1.00 76.19 317 THR A C 1
ATOM 2438 O O . THR A 1 317 ? -1.939 10.218 -7.014 1.00 76.19 317 THR A O 1
ATOM 2441 N N . SER A 1 318 ? -0.362 9.573 -5.542 1.00 79.81 318 SER A N 1
ATOM 2442 C CA . SER A 1 318 ? 0.789 9.983 -6.345 1.00 79.81 318 SER A CA 1
ATOM 2443 C C . SER A 1 318 ? 1.723 8.806 -6.690 1.00 79.81 318 SER A C 1
ATOM 2445 O O . SER A 1 318 ? 1.317 7.915 -7.432 1.00 79.81 318 SER A O 1
ATOM 2447 N N . SER A 1 319 ? 3.002 8.865 -6.319 1.00 82.56 319 SER A N 1
ATOM 2448 C CA . SER A 1 319 ? 4.025 7.831 -6.496 1.00 82.56 319 SER A CA 1
ATOM 2449 C C . SER A 1 319 ? 5.241 8.180 -5.674 1.00 82.56 319 SER A C 1
ATOM 2451 O O . SER A 1 319 ? 5.560 9.350 -5.494 1.00 82.56 319 SER A O 1
ATOM 2453 N N . ASN A 1 320 ? 5.966 7.145 -5.284 1.00 87.44 320 ASN A N 1
ATOM 2454 C CA . ASN A 1 320 ? 7.215 7.221 -4.554 1.00 87.44 320 ASN A CA 1
ATOM 2455 C C . ASN A 1 320 ? 8.270 6.316 -5.226 1.00 87.44 320 ASN A C 1
ATOM 2457 O O . ASN A 1 320 ? 8.047 5.828 -6.337 1.00 87.44 320 ASN A O 1
ATOM 2461 N N . SER A 1 321 ? 9.417 6.106 -4.578 1.00 89.50 321 SER A N 1
ATOM 2462 C CA . SER A 1 321 ? 10.555 5.378 -5.155 1.00 89.50 321 SER A CA 1
ATOM 2463 C C . SER A 1 321 ? 10.490 3.845 -5.016 1.00 89.50 321 SER A C 1
ATOM 2465 O O . SER A 1 321 ? 11.385 3.148 -5.491 1.00 89.50 321 SER A O 1
ATOM 2467 N N . THR A 1 322 ? 9.452 3.275 -4.392 1.00 89.62 322 THR A N 1
ATOM 2468 C CA . THR A 1 322 ? 9.407 1.829 -4.083 1.00 89.62 322 THR A CA 1
ATOM 2469 C C . THR A 1 322 ? 9.057 0.958 -5.300 1.00 89.62 322 THR A C 1
ATOM 2471 O O . THR A 1 322 ? 9.645 -0.111 -5.482 1.00 89.62 322 THR A O 1
ATOM 2474 N N . GLY A 1 323 ? 8.140 1.459 -6.138 1.00 82.81 323 GLY A N 1
ATOM 2475 C CA . GLY A 1 323 ? 7.512 0.851 -7.322 1.00 82.81 323 GLY A CA 1
ATOM 2476 C C . GLY A 1 323 ? 7.961 -0.563 -7.711 1.00 82.81 323 GLY A C 1
ATOM 2477 O O . GLY A 1 323 ? 7.379 -1.550 -7.265 1.00 82.81 323 GLY A O 1
ATOM 2478 N N . PRO A 1 324 ? 8.958 -0.690 -8.596 1.00 86.62 324 PRO A N 1
ATOM 2479 C CA . PRO A 1 324 ? 9.284 -1.961 -9.230 1.00 86.62 324 PRO A CA 1
ATOM 2480 C C . PRO A 1 324 ? 9.939 -2.979 -8.301 1.00 86.62 324 PRO A C 1
ATOM 2482 O O . PRO A 1 324 ? 9.860 -4.176 -8.555 1.00 86.62 324 PRO A O 1
ATOM 2485 N N . TRP A 1 325 ? 10.602 -2.544 -7.233 1.00 91.56 325 TRP A N 1
ATOM 2486 C CA . TRP A 1 325 ? 11.436 -3.429 -6.417 1.00 91.56 325 TRP A CA 1
ATOM 2487 C C . TRP A 1 325 ? 10.657 -4.192 -5.349 1.00 91.56 325 TRP A C 1
ATOM 2489 O O . TRP A 1 325 ? 11.241 -5.035 -4.663 1.00 91.56 325 TRP A O 1
ATOM 2499 N N . ALA A 1 326 ? 9.363 -3.914 -5.203 1.00 93.12 326 ALA A N 1
ATOM 2500 C CA . ALA A 1 326 ? 8.530 -4.464 -4.151 1.00 93.12 326 ALA A CA 1
ATOM 2501 C C . ALA A 1 326 ? 7.171 -4.896 -4.692 1.00 93.12 326 ALA A C 1
ATOM 2503 O O . ALA A 1 326 ? 6.423 -4.064 -5.203 1.00 93.12 326 ALA A O 1
ATOM 2504 N N . VAL A 1 327 ? 6.819 -6.166 -4.481 1.00 95.00 327 VAL A N 1
ATOM 2505 C CA . VAL A 1 327 ? 5.472 -6.663 -4.802 1.00 95.00 327 VAL A CA 1
ATOM 2506 C C . VAL A 1 327 ? 4.379 -5.889 -4.055 1.00 95.00 327 VAL A C 1
ATOM 2508 O O . VAL A 1 327 ? 3.348 -5.623 -4.648 1.00 95.00 327 VAL A O 1
ATOM 2511 N N . MET A 1 328 ? 4.628 -5.410 -2.825 1.00 95.06 328 MET A N 1
ATOM 2512 C CA . MET A 1 328 ? 3.705 -4.540 -2.059 1.00 95.06 328 MET A CA 1
ATOM 2513 C C . MET A 1 328 ? 3.635 -3.086 -2.569 1.00 95.06 328 MET A C 1
ATOM 2515 O O . MET A 1 328 ? 3.097 -2.211 -1.896 1.00 95.06 328 MET A O 1
ATOM 2519 N N . SER A 1 329 ? 4.245 -2.791 -3.721 1.00 91.62 329 SER A N 1
ATOM 2520 C CA . SER A 1 329 ? 4.214 -1.473 -4.359 1.00 91.62 329 SER A CA 1
ATOM 2521 C C . SER A 1 329 ? 3.649 -1.543 -5.775 1.00 91.62 329 SER A C 1
ATOM 2523 O O . SER A 1 329 ? 2.622 -0.946 -6.078 1.00 91.62 329 SER A O 1
ATOM 2525 N N . GLY A 1 330 ? 4.306 -2.291 -6.659 1.00 88.31 330 GLY A N 1
ATOM 2526 C CA . GLY A 1 330 ? 3.821 -2.550 -8.010 1.00 88.31 330 GLY A CA 1
ATOM 2527 C C . GLY A 1 330 ? 3.825 -4.041 -8.290 1.00 88.31 330 GLY A C 1
ATOM 2528 O O . GLY A 1 330 ? 4.657 -4.757 -7.753 1.00 88.31 330 GLY A O 1
ATOM 2529 N N . THR A 1 331 ? 2.941 -4.513 -9.159 1.00 87.50 331 THR A N 1
ATOM 2530 C CA . THR A 1 331 ? 2.923 -5.912 -9.600 1.00 87.50 331 THR A CA 1
ATOM 2531 C C . THR A 1 331 ? 3.644 -6.045 -10.937 1.00 87.50 331 THR A C 1
ATOM 2533 O O . THR A 1 331 ? 3.332 -5.326 -11.889 1.00 87.50 331 THR A O 1
ATOM 2536 N N . ALA A 1 332 ? 4.645 -6.923 -11.005 1.00 88.25 332 ALA A N 1
ATOM 2537 C CA . ALA A 1 332 ? 5.220 -7.356 -12.273 1.00 88.25 332 ALA A CA 1
ATOM 2538 C C . ALA A 1 332 ? 4.316 -8.429 -12.896 1.00 88.25 332 ALA A C 1
ATOM 2540 O O . ALA A 1 332 ? 3.894 -9.351 -12.209 1.00 88.25 332 ALA A O 1
ATOM 2541 N N . ASP A 1 333 ? 4.024 -8.329 -14.191 1.00 84.88 333 ASP A N 1
ATOM 2542 C CA . ASP A 1 333 ? 3.139 -9.283 -14.864 1.00 84.88 333 ASP A CA 1
ATOM 2543 C C . ASP A 1 333 ? 3.943 -10.232 -15.770 1.00 84.88 333 ASP A C 1
ATOM 2545 O O . ASP A 1 333 ? 4.865 -9.783 -16.462 1.00 84.88 333 ASP A O 1
ATOM 2549 N N . PRO A 1 334 ? 3.592 -11.532 -15.840 1.00 89.19 334 PRO A N 1
ATOM 2550 C CA . PRO A 1 334 ? 2.439 -12.180 -15.193 1.00 89.19 334 PRO A CA 1
ATOM 2551 C C . PRO A 1 334 ? 2.728 -12.749 -13.788 1.00 89.19 334 PRO A C 1
ATOM 2553 O O . PRO A 1 334 ? 1.805 -13.146 -13.071 1.00 89.19 334 PRO A O 1
ATOM 2556 N N . LEU A 1 335 ? 4.001 -12.845 -13.398 1.00 93.19 335 LEU A N 1
ATOM 2557 C CA . LEU A 1 335 ? 4.431 -13.402 -12.113 1.00 93.19 335 LEU A CA 1
ATOM 2558 C C . LEU A 1 335 ? 5.037 -12.301 -11.232 1.00 93.19 335 LEU A C 1
ATOM 2560 O O . LEU A 1 335 ? 5.708 -11.418 -11.761 1.00 93.19 335 LEU A O 1
ATOM 2564 N N . PRO A 1 336 ? 4.877 -12.382 -9.900 1.00 94.25 336 PRO A N 1
ATOM 2565 C CA . PRO A 1 336 ? 5.337 -11.327 -9.006 1.00 94.25 336 PRO A CA 1
ATOM 2566 C C . PRO A 1 336 ? 6.859 -11.214 -8.983 1.00 94.25 336 PRO A C 1
ATOM 2568 O O . PRO A 1 336 ? 7.574 -12.192 -9.191 1.00 94.25 336 PRO A O 1
ATOM 2571 N N . GLN A 1 337 ? 7.351 -10.027 -8.646 1.00 93.75 337 GLN A N 1
ATOM 2572 C CA . GLN A 1 337 ? 8.714 -9.829 -8.164 1.00 93.75 337 GLN A CA 1
ATOM 2573 C C . GLN A 1 337 ? 8.828 -10.128 -6.664 1.00 93.75 337 GLN A C 1
ATOM 2575 O O . GLN A 1 337 ? 7.841 -10.423 -5.989 1.00 93.75 337 GLN A O 1
ATOM 2580 N N . ASN A 1 338 ? 10.034 -10.022 -6.108 1.00 93.75 338 ASN A N 1
ATOM 2581 C CA . ASN A 1 338 ? 10.243 -10.317 -4.694 1.00 93.75 338 ASN A CA 1
ATOM 2582 C C . ASN A 1 338 ? 9.571 -9.326 -3.733 1.00 93.75 338 ASN A C 1
ATOM 2584 O O . ASN A 1 338 ? 9.467 -8.119 -3.980 1.00 93.75 338 ASN A O 1
ATOM 2588 N N . PHE A 1 339 ? 9.244 -9.842 -2.548 1.00 97.06 339 PHE A N 1
ATOM 2589 C CA . PHE A 1 339 ? 9.156 -9.025 -1.345 1.00 97.06 339 PHE A CA 1
ATOM 2590 C C . PHE A 1 339 ? 10.501 -8.360 -1.051 1.00 97.06 339 PHE A C 1
ATOM 2592 O O . PHE A 1 339 ? 11.560 -8.981 -1.175 1.00 97.06 339 PHE A O 1
ATOM 2599 N N . THR A 1 340 ? 10.445 -7.120 -0.570 1.00 97.00 340 THR A N 1
ATOM 2600 C CA . THR A 1 340 ? 11.621 -6.431 -0.030 1.00 97.00 340 THR A CA 1
ATOM 2601 C C . THR A 1 340 ? 12.141 -7.156 1.208 1.00 97.00 340 THR A C 1
ATOM 2603 O O . THR A 1 340 ? 11.387 -7.825 1.925 1.00 97.00 340 THR A O 1
ATOM 2606 N N . ALA A 1 341 ? 13.416 -6.963 1.537 1.00 97.75 341 ALA A N 1
ATOM 2607 C CA . ALA A 1 341 ? 13.977 -7.386 2.812 1.00 97.75 341 ALA A CA 1
ATOM 2608 C C . ALA A 1 341 ? 13.195 -6.791 3.990 1.00 97.75 341 ALA A C 1
ATOM 2610 O O . ALA A 1 341 ? 13.129 -7.431 5.034 1.00 97.75 341 ALA A O 1
ATOM 2611 N N . TRP A 1 342 ? 12.581 -5.611 3.827 1.00 97.31 342 TRP A N 1
ATOM 2612 C CA . TRP A 1 342 ? 11.739 -5.004 4.858 1.00 97.31 342 TRP A CA 1
ATOM 2613 C C . TRP A 1 342 ? 10.477 -5.833 5.085 1.00 97.31 342 TRP A C 1
ATOM 2615 O O . TRP A 1 342 ? 10.196 -6.207 6.217 1.00 97.31 342 TRP A O 1
ATOM 2625 N N . SER A 1 343 ? 9.780 -6.218 4.015 1.00 97.50 343 SER A N 1
ATOM 2626 C CA . SER A 1 343 ? 8.557 -7.027 4.115 1.00 97.50 343 SER A CA 1
ATOM 2627 C C . SER A 1 343 ? 8.860 -8.386 4.757 1.00 97.50 343 SER A C 1
ATOM 2629 O O . SER A 1 343 ? 8.197 -8.805 5.701 1.00 97.50 343 SER A O 1
ATOM 2631 N N . ARG A 1 344 ? 9.941 -9.046 4.313 1.00 97.75 344 ARG A N 1
ATOM 2632 C CA . ARG A 1 344 ? 10.390 -10.323 4.892 1.00 97.75 344 ARG A CA 1
ATOM 2633 C C . ARG A 1 344 ? 10.854 -10.173 6.348 1.00 97.75 344 ARG A C 1
ATOM 2635 O O . ARG A 1 344 ? 10.700 -11.107 7.125 1.00 97.75 344 ARG A O 1
ATOM 2642 N N . LEU A 1 345 ? 11.432 -9.030 6.724 1.00 96.88 345 LEU A N 1
ATOM 2643 C CA . LEU A 1 345 ? 11.817 -8.725 8.105 1.00 96.88 345 LEU A CA 1
ATOM 2644 C C . LEU A 1 345 ? 10.588 -8.552 9.003 1.00 96.88 345 LEU A C 1
ATOM 2646 O O . LEU A 1 345 ? 10.549 -9.160 10.069 1.00 96.88 345 LEU A O 1
ATOM 2650 N N . MET A 1 346 ? 9.599 -7.761 8.572 1.00 95.81 346 MET A N 1
ATOM 2651 C CA . MET A 1 346 ? 8.370 -7.519 9.339 1.00 95.81 346 MET A CA 1
ATOM 2652 C C . MET A 1 346 ? 7.580 -8.811 9.573 1.00 95.81 346 MET A C 1
ATOM 2654 O O . MET A 1 346 ? 7.067 -9.013 10.663 1.00 95.81 346 MET A O 1
ATOM 2658 N N . LEU A 1 347 ? 7.555 -9.723 8.596 1.00 97.25 347 LEU A N 1
ATOM 2659 C CA . LEU A 1 347 ? 6.904 -11.035 8.723 1.00 97.25 347 LEU A CA 1
ATOM 2660 C C . LEU A 1 347 ? 7.693 -12.054 9.565 1.00 97.25 347 LEU A C 1
ATOM 2662 O O . LEU A 1 347 ? 7.234 -13.175 9.778 1.00 97.25 347 LEU A O 1
ATOM 2666 N N . GLY A 1 348 ? 8.904 -11.707 10.014 1.00 96.31 348 GLY A N 1
ATOM 2667 C CA . GLY A 1 348 ? 9.793 -12.615 10.745 1.00 96.31 348 GLY A CA 1
ATOM 2668 C C . GLY A 1 348 ? 10.541 -13.629 9.868 1.00 96.31 348 GLY A C 1
ATOM 2669 O O . GLY A 1 348 ? 11.264 -14.476 10.390 1.00 96.31 348 GLY A O 1
ATOM 2670 N N . TRP A 1 349 ? 10.436 -13.535 8.541 1.00 96.62 349 TRP A N 1
ATOM 2671 C CA . TRP A 1 349 ? 11.048 -14.471 7.587 1.00 96.62 349 TRP A CA 1
ATOM 2672 C C . TRP A 1 349 ? 12.531 -14.221 7.318 1.00 96.62 349 TRP A C 1
ATOM 2674 O O . TRP A 1 349 ? 13.248 -15.107 6.848 1.00 96.62 349 TRP A O 1
ATOM 2684 N N . LEU A 1 350 ? 13.013 -13.009 7.591 1.00 95.81 350 LEU A N 1
ATOM 2685 C CA . LEU A 1 350 ? 14.390 -12.611 7.334 1.00 95.81 350 LEU A CA 1
ATOM 2686 C C . LEU A 1 350 ? 15.029 -11.980 8.569 1.00 95.81 350 LEU A C 1
ATOM 2688 O O . LEU A 1 350 ? 14.510 -11.029 9.142 1.00 95.81 350 LEU A O 1
ATOM 2692 N N . ARG A 1 351 ? 16.233 -12.449 8.916 1.00 95.31 351 ARG A N 1
ATOM 2693 C CA . ARG A 1 351 ? 17.093 -11.814 9.925 1.00 95.31 351 ARG A CA 1
ATOM 2694 C C . ARG A 1 351 ? 18.294 -11.130 9.257 1.00 95.31 351 ARG A C 1
ATOM 2696 O O . ARG A 1 351 ? 19.170 -11.835 8.745 1.00 95.31 351 ARG A O 1
ATOM 2703 N N . PRO A 1 352 ? 18.356 -9.787 9.233 1.00 97.50 352 PRO A N 1
ATOM 2704 C CA . PRO A 1 352 ? 19.470 -9.053 8.648 1.00 97.50 352 PRO A CA 1
ATOM 2705 C C . PRO A 1 352 ? 20.677 -9.010 9.592 1.00 97.50 352 PRO A C 1
ATOM 2707 O O . PRO A 1 352 ? 20.558 -9.196 10.806 1.00 97.50 352 PRO A O 1
ATOM 2710 N N . LYS A 1 353 ? 21.854 -8.679 9.050 1.00 98.00 353 LYS A N 1
ATOM 2711 C CA . LYS A 1 353 ? 22.979 -8.252 9.887 1.00 98.00 353 LYS A CA 1
ATOM 2712 C C . LYS A 1 353 ? 22.681 -6.871 10.461 1.00 98.00 353 LYS A C 1
ATOM 2714 O O . LYS A 1 353 ? 22.528 -5.924 9.697 1.00 98.00 353 LYS A O 1
ATOM 2719 N N . ILE A 1 354 ? 22.673 -6.745 11.784 1.00 98.19 354 ILE A N 1
ATOM 2720 C CA . ILE A 1 354 ? 22.560 -5.441 12.445 1.00 98.19 354 ILE A CA 1
ATOM 2721 C C . ILE A 1 354 ? 23.915 -4.725 12.429 1.00 98.19 354 ILE A C 1
ATOM 2723 O O . ILE A 1 354 ? 24.924 -5.279 12.883 1.00 98.19 354 ILE A O 1
ATOM 2727 N N . ILE A 1 355 ? 23.915 -3.497 11.920 1.00 98.06 355 ILE A N 1
ATOM 2728 C CA . ILE A 1 355 ? 25.020 -2.537 11.926 1.00 98.06 355 ILE A CA 1
ATOM 2729 C C . ILE A 1 355 ? 24.609 -1.406 12.866 1.00 98.06 355 ILE A C 1
ATOM 2731 O O . ILE A 1 355 ? 23.575 -0.767 12.662 1.00 98.06 355 ILE A O 1
ATOM 2735 N N . ARG A 1 356 ? 25.385 -1.200 13.933 1.00 97.12 356 ARG A N 1
ATOM 2736 C CA . ARG A 1 356 ? 25.095 -0.182 14.949 1.00 97.12 356 ARG A CA 1
ATOM 2737 C C . ARG A 1 356 ? 25.965 1.061 14.716 1.00 97.12 356 ARG A C 1
ATOM 2739 O O . ARG A 1 356 ? 27.096 0.922 14.252 1.00 97.12 356 ARG A O 1
ATOM 2746 N N . PRO A 1 357 ? 25.486 2.256 15.082 1.00 95.50 357 PRO A N 1
ATOM 2747 C CA . PRO A 1 357 ? 26.310 3.460 15.145 1.00 95.50 357 PRO A CA 1
ATOM 2748 C C . PRO A 1 357 ? 27.289 3.411 16.337 1.00 95.50 357 PRO A C 1
ATOM 2750 O O . PRO A 1 357 ? 26.948 2.833 17.378 1.00 95.50 357 PRO A O 1
ATOM 2753 N N . PRO A 1 358 ? 28.470 4.061 16.258 1.00 95.38 358 PRO A N 1
ATOM 2754 C CA . PRO A 1 358 ? 29.451 4.092 17.347 1.00 95.38 358 PRO A CA 1
ATOM 2755 C C . PRO A 1 358 ? 28.890 4.600 18.677 1.00 95.38 358 PRO A C 1
ATOM 2757 O O . PRO A 1 358 ? 29.158 4.017 19.727 1.00 95.38 358 PRO A O 1
ATOM 2760 N N . ALA A 1 359 ? 28.026 5.620 18.628 1.00 93.38 359 ALA A N 1
ATOM 2761 C CA . ALA A 1 359 ? 27.359 6.184 19.804 1.00 93.38 359 ALA A CA 1
ATOM 2762 C C . ALA A 1 359 ? 26.487 5.171 20.575 1.00 93.38 359 ALA A C 1
ATOM 2764 O O . ALA A 1 359 ? 26.162 5.403 21.736 1.00 93.38 359 ALA A O 1
ATOM 2765 N N . PHE A 1 360 ? 26.140 4.039 19.955 1.00 94.25 360 PHE A N 1
ATOM 2766 C CA . PHE A 1 360 ? 25.292 2.998 20.533 1.00 94.25 360 PHE A CA 1
ATOM 2767 C C . PHE A 1 360 ? 25.955 1.607 20.475 1.00 94.25 360 PHE A C 1
ATOM 2769 O O . PHE A 1 360 ? 25.287 0.575 20.351 1.00 94.25 360 PHE A O 1
ATOM 2776 N N . GLY A 1 361 ? 27.291 1.577 20.570 1.00 92.50 361 GLY A N 1
ATOM 2777 C CA . GLY A 1 361 ? 28.086 0.350 20.700 1.00 92.50 361 GLY A CA 1
ATOM 2778 C C . GLY A 1 361 ? 28.484 -0.316 19.379 1.00 92.50 361 GLY A C 1
ATOM 2779 O O . GLY A 1 361 ? 28.901 -1.472 19.388 1.00 92.50 361 GLY A O 1
ATOM 2780 N N . GLY A 1 362 ? 28.335 0.378 18.249 1.00 94.88 362 GLY A N 1
ATOM 2781 C CA . GLY A 1 362 ? 28.863 -0.050 16.954 1.00 94.88 362 GLY A CA 1
ATOM 2782 C C . GLY A 1 362 ? 30.345 0.270 16.751 1.00 94.88 362 GLY A C 1
ATOM 2783 O O . GLY A 1 362 ? 30.952 1.019 17.513 1.00 94.88 362 GLY A O 1
ATOM 2784 N N . GLU A 1 363 ? 30.936 -0.278 15.691 1.00 95.75 363 GLU A N 1
ATOM 2785 C CA . GLU A 1 363 ? 32.294 0.086 15.269 1.00 95.75 363 GLU A CA 1
ATOM 2786 C C . GLU A 1 363 ? 32.239 1.204 14.222 1.00 95.75 363 GLU A C 1
ATOM 2788 O O . GLU A 1 363 ? 31.291 1.297 13.443 1.00 95.75 363 GLU A O 1
ATOM 2793 N N . LYS A 1 364 ? 33.294 2.026 14.151 1.00 95.75 364 LYS A N 1
ATOM 2794 C CA . LYS A 1 364 ? 33.395 3.112 13.161 1.00 95.75 364 LYS A CA 1
ATOM 2795 C C . LYS A 1 364 ? 33.367 2.608 11.715 1.00 95.75 364 LYS A C 1
ATOM 2797 O O . LYS A 1 364 ? 32.852 3.291 10.834 1.00 95.75 364 LYS A O 1
ATOM 2802 N N . VAL A 1 365 ? 33.935 1.425 11.480 1.00 97.25 365 VAL A N 1
ATOM 2803 C CA . VAL A 1 365 ? 33.941 0.759 10.176 1.00 97.25 365 VAL A CA 1
ATOM 2804 C C . VAL A 1 365 ? 33.526 -0.691 10.362 1.00 97.25 365 VAL A C 1
ATOM 2806 O O . VAL A 1 365 ? 34.156 -1.415 11.126 1.00 97.25 365 VAL A O 1
ATOM 2809 N N . GLN A 1 366 ? 32.505 -1.126 9.631 1.00 97.12 366 GLN A N 1
ATOM 2810 C CA . GLN A 1 366 ? 32.034 -2.513 9.614 1.00 97.12 366 GLN A CA 1
ATOM 2811 C C . GLN A 1 366 ? 31.907 -2.997 8.173 1.00 97.12 366 GLN A C 1
ATOM 2813 O O . GLN A 1 366 ? 31.857 -2.197 7.243 1.00 97.12 366 GLN A O 1
ATOM 2818 N N . SER A 1 367 ? 31.862 -4.311 7.947 1.00 96.88 367 SER A N 1
ATOM 2819 C CA . SER A 1 367 ? 31.592 -4.820 6.601 1.00 96.88 367 SER A CA 1
ATOM 2820 C C . SER A 1 367 ? 30.845 -6.138 6.598 1.00 96.88 367 SER A C 1
ATOM 2822 O O . SER A 1 367 ? 30.969 -6.934 7.529 1.00 96.88 367 SER A O 1
ATOM 2824 N N . VAL A 1 368 ? 30.103 -6.372 5.521 1.00 97.56 368 VAL A N 1
ATOM 2825 C CA . VAL A 1 368 ? 29.382 -7.621 5.257 1.00 97.56 368 VAL A CA 1
ATOM 2826 C C . VAL A 1 368 ? 29.559 -8.020 3.802 1.00 97.56 368 VAL A C 1
ATOM 2828 O O . VAL A 1 368 ? 29.785 -7.169 2.941 1.00 97.56 368 VAL A O 1
ATOM 2831 N N . TYR A 1 369 ? 29.417 -9.307 3.513 1.00 98.56 369 TYR A N 1
ATOM 2832 C CA . TYR A 1 369 ? 29.124 -9.753 2.160 1.00 98.56 369 TYR A CA 1
ATOM 2833 C C . TYR A 1 369 ? 27.612 -9.867 1.997 1.00 98.56 369 TYR A C 1
ATOM 2835 O O . TYR A 1 369 ? 26.965 -10.555 2.786 1.00 98.56 369 TYR A O 1
ATOM 2843 N N . LEU A 1 370 ? 27.057 -9.229 0.970 1.00 98.44 370 LEU A N 1
ATOM 2844 C CA . LEU A 1 370 ? 25.684 -9.478 0.551 1.00 98.44 370 LEU A CA 1
ATOM 2845 C C . LEU A 1 370 ? 25.662 -10.538 -0.552 1.00 98.44 370 LEU A C 1
ATOM 2847 O O . LEU A 1 370 ? 26.494 -10.530 -1.466 1.00 98.44 370 LEU A O 1
ATOM 2851 N N . ARG A 1 371 ? 24.706 -11.457 -0.445 1.00 96.94 371 ARG A N 1
ATOM 2852 C CA . ARG A 1 371 ? 24.296 -12.393 -1.504 1.00 96.94 371 ARG A CA 1
ATOM 2853 C C . ARG A 1 371 ? 22.947 -11.966 -2.079 1.00 96.94 371 ARG A C 1
ATOM 2855 O O . ARG A 1 371 ? 22.272 -11.142 -1.468 1.00 96.94 371 ARG A O 1
ATOM 2862 N N . THR A 1 372 ? 22.548 -12.540 -3.212 1.00 96.38 372 THR A N 1
ATOM 2863 C CA . THR A 1 372 ? 21.248 -12.239 -3.826 1.00 96.38 372 THR A CA 1
ATOM 2864 C C . THR A 1 372 ? 20.107 -12.580 -2.865 1.00 96.38 372 THR A C 1
ATOM 2866 O O . THR A 1 372 ? 20.079 -13.673 -2.293 1.00 96.38 372 THR A O 1
ATOM 2869 N N . LEU A 1 373 ? 19.171 -11.643 -2.679 1.00 95.31 373 LEU A N 1
ATOM 2870 C CA . LEU A 1 373 ? 18.007 -11.813 -1.800 1.00 95.31 373 LEU A CA 1
ATOM 2871 C C . LEU A 1 373 ? 17.163 -13.035 -2.197 1.00 95.31 373 LEU A C 1
ATOM 2873 O O . LEU A 1 373 ? 16.662 -13.742 -1.322 1.00 95.31 373 LEU A O 1
ATOM 2877 N N . ASP A 1 374 ? 17.094 -13.288 -3.503 1.00 88.94 374 ASP A N 1
ATOM 2878 C CA . ASP A 1 374 ? 16.322 -14.333 -4.181 1.00 88.94 374 ASP A CA 1
ATOM 2879 C C . ASP A 1 374 ? 17.009 -15.704 -4.246 1.00 88.94 374 ASP A C 1
ATOM 2881 O O . ASP A 1 374 ? 16.484 -16.647 -4.826 1.00 88.94 374 ASP A O 1
ATOM 2885 N N . ASP A 1 375 ? 18.220 -15.857 -3.689 1.00 91.62 375 ASP A N 1
ATOM 2886 C CA . ASP A 1 375 ? 18.822 -17.191 -3.671 1.00 91.62 375 ASP A CA 1
ATOM 2887 C C . ASP A 1 375 ? 17.882 -18.164 -2.930 1.00 91.62 375 ASP A C 1
ATOM 2889 O O . ASP A 1 375 ? 17.365 -17.816 -1.868 1.00 91.62 375 ASP A O 1
ATOM 2893 N N . ALA A 1 376 ? 17.743 -19.400 -3.411 1.00 87.50 376 ALA A N 1
ATOM 2894 C CA . ALA A 1 376 ? 16.872 -20.397 -2.787 1.00 87.50 376 ALA A CA 1
ATOM 2895 C C . ALA A 1 376 ? 17.152 -20.597 -1.274 1.00 87.50 376 ALA A C 1
ATOM 2897 O O . ALA A 1 376 ? 18.282 -20.357 -0.816 1.00 87.50 376 ALA A O 1
ATOM 2898 N N . PRO A 1 377 ? 16.165 -21.071 -0.487 1.00 89.00 377 PRO A N 1
ATOM 2899 C CA . PRO A 1 377 ? 16.333 -21.284 0.949 1.00 89.00 377 PRO A CA 1
ATOM 2900 C C . PRO A 1 377 ? 17.459 -22.280 1.259 1.00 89.00 377 PRO A C 1
ATOM 2902 O O . PRO A 1 377 ? 17.545 -23.348 0.650 1.00 89.00 377 PRO A O 1
ATOM 2905 N N . ASP A 1 378 ? 18.328 -21.938 2.212 1.00 90.31 378 ASP A N 1
ATOM 2906 C CA . ASP A 1 378 ? 19.419 -22.811 2.649 1.00 90.31 378 ASP A CA 1
ATOM 2907 C C . ASP A 1 378 ? 18.960 -23.745 3.774 1.00 90.31 378 ASP A C 1
ATOM 2909 O O . ASP A 1 378 ? 18.135 -23.378 4.610 1.00 90.31 378 ASP A O 1
ATOM 2913 N N . ALA A 1 379 ? 19.572 -24.930 3.864 1.00 90.94 379 ALA A N 1
ATOM 2914 C CA . ALA A 1 379 ? 19.460 -25.744 5.070 1.00 90.94 379 ALA A CA 1
ATOM 2915 C C . ALA A 1 379 ? 19.947 -24.941 6.300 1.00 90.94 379 ALA A C 1
ATOM 2917 O O . ALA A 1 379 ? 20.930 -24.200 6.173 1.00 90.94 379 ALA A O 1
ATOM 2918 N N . PRO A 1 380 ? 19.340 -25.109 7.493 1.00 90.12 380 PRO A N 1
ATOM 2919 C CA . PRO A 1 380 ? 19.662 -24.298 8.669 1.00 90.12 380 PRO A CA 1
ATOM 2920 C C . PRO A 1 380 ? 21.156 -24.236 9.009 1.00 90.12 380 PRO A C 1
ATOM 2922 O O . PRO A 1 380 ? 21.675 -23.164 9.309 1.00 90.12 380 PRO A O 1
ATOM 2925 N N . ASP A 1 381 ? 21.866 -25.362 8.923 1.00 93.75 381 ASP A N 1
ATOM 2926 C CA . ASP A 1 381 ? 23.302 -25.437 9.223 1.00 93.75 381 ASP A CA 1
ATOM 2927 C C . ASP A 1 381 ? 24.119 -24.599 8.237 1.00 93.75 381 ASP A C 1
ATOM 2929 O O . ASP A 1 381 ? 24.932 -23.770 8.636 1.00 93.75 381 ASP A O 1
ATOM 2933 N N . ARG A 1 382 ? 23.806 -24.717 6.943 1.00 93.25 382 ARG A N 1
ATOM 2934 C CA . ARG A 1 382 ? 24.432 -23.916 5.890 1.00 93.25 382 ARG A CA 1
ATOM 2935 C C . ARG A 1 382 ? 24.136 -22.425 6.057 1.00 93.25 382 ARG A C 1
ATOM 2937 O O . ARG A 1 382 ? 25.024 -21.608 5.825 1.00 93.25 382 ARG A O 1
ATOM 2944 N N . ALA A 1 383 ? 22.912 -22.060 6.440 1.00 91.50 383 ALA A N 1
ATOM 2945 C CA . ALA A 1 383 ? 22.559 -20.670 6.715 1.00 91.50 383 ALA A CA 1
ATOM 2946 C C . ALA A 1 383 ? 23.417 -20.099 7.858 1.00 91.50 383 ALA A C 1
ATOM 2948 O O . ALA A 1 383 ? 23.971 -19.006 7.716 1.00 91.50 383 ALA A O 1
ATOM 2949 N N . ARG A 1 384 ? 23.598 -20.863 8.947 1.00 93.19 384 ARG A N 1
ATOM 2950 C CA . ARG A 1 384 ? 24.474 -20.482 10.069 1.00 93.19 384 ARG A CA 1
ATOM 2951 C C . ARG A 1 384 ? 25.938 -20.372 9.646 1.00 93.19 384 ARG A C 1
ATOM 2953 O O . ARG A 1 384 ? 26.580 -19.386 9.996 1.00 93.19 384 ARG A O 1
ATOM 2960 N N . ASP A 1 385 ? 26.443 -21.314 8.853 1.00 95.19 385 ASP A N 1
ATOM 2961 C CA . ASP A 1 385 ? 27.824 -21.288 8.352 1.00 95.19 385 ASP A CA 1
ATOM 2962 C C . ASP A 1 385 ? 28.094 -20.055 7.479 1.00 95.19 385 ASP A C 1
ATOM 2964 O O . ASP A 1 385 ? 29.125 -19.396 7.614 1.00 95.19 385 ASP A O 1
ATOM 2968 N N . LEU A 1 386 ? 27.152 -19.698 6.600 1.00 95.38 386 LEU A N 1
ATOM 2969 C CA . LEU A 1 386 ? 27.261 -18.505 5.759 1.00 95.38 386 LEU A CA 1
ATOM 2970 C C . LEU A 1 386 ? 27.235 -17.218 6.587 1.00 95.38 386 LEU A C 1
ATOM 2972 O O . LEU A 1 386 ? 28.062 -16.336 6.354 1.00 95.38 386 LEU A O 1
ATOM 2976 N N . GLN A 1 387 ? 26.345 -17.127 7.577 1.00 94.75 387 GLN A N 1
ATOM 2977 C CA . GLN A 1 387 ? 26.292 -15.986 8.495 1.00 94.75 387 GLN A CA 1
ATOM 2978 C C . GLN A 1 387 ? 27.579 -15.861 9.320 1.00 94.75 387 GLN A C 1
ATOM 2980 O O . GLN A 1 387 ? 28.111 -14.757 9.456 1.00 94.75 387 GLN A O 1
ATOM 2985 N N . ALA A 1 388 ? 28.120 -16.980 9.813 1.00 94.88 388 ALA A N 1
ATOM 2986 C CA . ALA A 1 388 ? 29.402 -17.028 10.517 1.00 94.88 388 ALA A CA 1
ATOM 2987 C C . ALA A 1 388 ? 30.572 -16.598 9.615 1.00 94.88 388 ALA A C 1
ATOM 2989 O O . ALA A 1 388 ? 31.491 -15.922 10.072 1.00 94.88 388 ALA A O 1
ATOM 2990 N N . ALA A 1 389 ? 30.501 -16.907 8.317 1.00 94.69 389 ALA A N 1
ATOM 2991 C CA . ALA A 1 389 ? 31.435 -16.428 7.299 1.00 94.69 389 ALA A CA 1
ATOM 2992 C C . ALA A 1 389 ? 31.174 -14.974 6.842 1.00 94.69 389 ALA A C 1
ATOM 2994 O O . ALA A 1 389 ? 31.835 -14.483 5.923 1.00 94.69 389 ALA A O 1
ATOM 2995 N N . GLY A 1 390 ? 30.219 -14.269 7.459 1.00 95.62 390 GLY A N 1
ATOM 2996 C CA . GLY A 1 390 ? 29.911 -12.868 7.171 1.00 95.62 390 GLY A CA 1
ATOM 2997 C C . GLY A 1 390 ? 29.079 -12.635 5.907 1.00 95.62 390 GLY A C 1
ATOM 2998 O O . GLY A 1 390 ? 29.063 -11.509 5.408 1.00 95.62 390 GLY A O 1
ATOM 2999 N N . VAL A 1 391 ? 28.401 -13.663 5.387 1.00 97.81 391 VAL A N 1
ATOM 3000 C CA . VAL A 1 391 ? 27.521 -13.577 4.212 1.00 97.81 391 VAL A CA 1
ATOM 3001 C C . VAL A 1 391 ? 26.063 -13.498 4.645 1.00 97.81 391 VAL A C 1
ATOM 3003 O O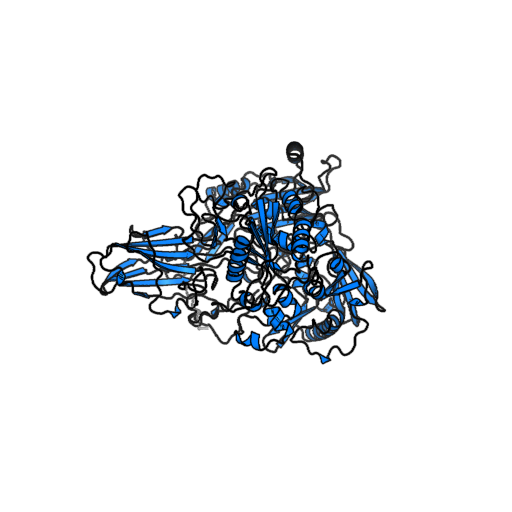 . VAL A 1 391 ? 25.534 -14.411 5.277 1.00 97.81 391 VAL A O 1
ATOM 3006 N N . TRP A 1 392 ? 25.399 -12.416 4.252 1.00 97.81 392 TRP A N 1
ATOM 3007 C CA . TRP A 1 392 ? 24.037 -12.080 4.651 1.00 97.81 392 TRP A CA 1
ATOM 3008 C C . TRP A 1 392 ? 23.172 -11.770 3.429 1.00 97.81 392 TRP A C 1
ATOM 3010 O O . TRP A 1 392 ? 23.674 -11.344 2.393 1.00 97.81 392 TRP A O 1
ATOM 3020 N N . ARG A 1 393 ? 21.859 -11.986 3.537 1.00 96.56 393 ARG A N 1
ATOM 3021 C CA . ARG A 1 393 ? 20.893 -11.573 2.500 1.00 96.56 393 ARG A CA 1
ATOM 3022 C C . ARG A 1 393 ? 20.547 -10.088 2.585 1.00 96.56 393 ARG A C 1
ATOM 3024 O O . ARG A 1 393 ? 20.278 -9.470 1.563 1.00 96.56 393 ARG A O 1
ATOM 3031 N N . ALA A 1 394 ? 20.587 -9.534 3.795 1.00 98.31 394 ALA A N 1
ATOM 3032 C CA . ALA A 1 394 ? 20.353 -8.123 4.045 1.00 98.31 394 ALA A CA 1
ATOM 3033 C C . ALA A 1 394 ? 21.158 -7.617 5.249 1.00 98.31 394 ALA A C 1
ATOM 3035 O O . ALA A 1 394 ? 21.565 -8.400 6.117 1.00 98.31 394 ALA A O 1
ATOM 3036 N N . ALA A 1 395 ? 21.349 -6.303 5.317 1.00 98.69 395 ALA A N 1
ATOM 3037 C CA . ALA A 1 395 ? 21.923 -5.608 6.464 1.00 98.69 395 ALA A CA 1
ATOM 3038 C C . ALA A 1 395 ? 21.020 -4.444 6.883 1.00 98.69 395 ALA A C 1
ATOM 3040 O O . ALA A 1 395 ? 20.623 -3.650 6.035 1.00 98.69 395 ALA A O 1
ATOM 3041 N N . LEU A 1 396 ? 20.718 -4.349 8.178 1.00 98.69 396 LEU A N 1
ATOM 3042 C CA . LEU A 1 396 ? 19.969 -3.250 8.783 1.00 98.69 396 LEU A CA 1
ATOM 3043 C C . LEU A 1 396 ? 20.961 -2.332 9.487 1.00 98.69 396 LEU A C 1
ATOM 3045 O O . LEU A 1 396 ? 21.666 -2.761 10.401 1.00 98.69 396 LEU A O 1
ATOM 3049 N N . VAL A 1 397 ? 21.004 -1.074 9.069 1.00 98.50 397 VAL A N 1
ATOM 3050 C CA . VAL A 1 397 ? 21.827 -0.033 9.680 1.00 98.50 397 VAL A CA 1
ATOM 3051 C C . VAL A 1 397 ? 20.934 0.821 10.561 1.00 98.50 397 VAL A C 1
ATOM 3053 O O . VAL A 1 397 ? 20.160 1.634 10.061 1.00 98.50 397 VAL A O 1
ATOM 3056 N N . ALA A 1 398 ? 21.040 0.627 11.874 1.00 97.62 398 ALA A N 1
ATOM 3057 C CA . ALA A 1 398 ? 20.348 1.479 12.828 1.00 97.62 398 ALA A CA 1
ATOM 3058 C C . ALA A 1 398 ? 20.959 2.885 12.780 1.00 97.62 398 ALA A C 1
ATOM 3060 O O . ALA A 1 398 ? 22.183 3.028 12.764 1.00 97.62 398 ALA A O 1
ATOM 3061 N N . LEU A 1 399 ? 20.120 3.915 12.767 1.00 96.56 399 LEU A N 1
ATOM 3062 C CA . LEU A 1 399 ? 20.560 5.306 12.833 1.00 96.56 399 LEU A CA 1
ATOM 3063 C C . LEU A 1 399 ? 20.206 5.895 14.204 1.00 96.56 399 LEU A C 1
ATOM 3065 O O . LEU A 1 399 ? 19.257 5.419 14.831 1.00 96.56 399 LEU A O 1
ATOM 3069 N N . PRO A 1 400 ? 20.950 6.903 14.700 1.00 94.31 400 PRO A N 1
ATOM 3070 C CA . PRO A 1 400 ? 20.575 7.618 15.916 1.00 94.31 400 PRO A CA 1
ATOM 3071 C C . PRO A 1 400 ? 19.111 8.088 15.853 1.00 94.31 400 PRO A C 1
ATOM 3073 O O . PRO A 1 400 ? 18.764 8.770 14.896 1.00 94.31 400 PRO A O 1
ATOM 3076 N N . PRO A 1 401 ? 18.256 7.761 16.840 1.00 93.31 401 PRO A N 1
ATOM 3077 C CA . PRO A 1 401 ? 16.845 8.135 16.819 1.00 93.31 401 PRO A CA 1
ATOM 3078 C C . PRO A 1 401 ? 16.602 9.625 16.589 1.00 93.31 401 PRO A C 1
ATOM 3080 O O . PRO A 1 401 ? 17.383 10.466 17.043 1.00 93.31 401 PRO A O 1
ATOM 3083 N N . LYS A 1 402 ? 15.464 9.962 15.978 1.00 91.69 402 LYS A N 1
ATOM 3084 C CA . LYS A 1 402 ? 15.051 11.354 15.757 1.00 91.69 402 LYS A CA 1
ATOM 3085 C C . LYS A 1 402 ? 13.715 11.671 16.421 1.00 91.69 402 LYS A C 1
ATOM 3087 O O . LYS A 1 402 ? 13.001 10.778 16.866 1.00 91.69 402 LYS A O 1
ATOM 3092 N N . THR A 1 403 ? 13.371 12.954 16.472 1.00 91.31 403 THR A N 1
ATOM 3093 C CA . THR A 1 403 ? 12.111 13.432 17.056 1.00 91.31 403 THR A CA 1
ATOM 3094 C C . THR A 1 403 ? 11.118 13.822 15.958 1.00 91.31 403 THR A C 1
ATOM 3096 O O . THR A 1 403 ? 11.430 14.676 15.128 1.00 91.31 403 THR A O 1
ATOM 3099 N N . ARG A 1 404 ? 9.909 13.245 15.970 1.00 90.69 404 ARG A N 1
ATOM 3100 C CA . ARG A 1 404 ? 8.734 13.731 15.222 1.00 90.69 404 ARG A CA 1
ATOM 3101 C C . ARG A 1 404 ? 8.019 14.776 16.075 1.00 90.69 404 ARG A C 1
ATOM 3103 O O . ARG A 1 404 ? 7.672 14.501 17.221 1.00 90.69 404 ARG A O 1
ATOM 3110 N N . VAL A 1 405 ? 7.778 15.955 15.508 1.00 90.56 405 VAL A N 1
ATOM 3111 C CA . VAL A 1 405 ? 6.858 16.945 16.082 1.00 90.56 405 VAL A CA 1
ATOM 3112 C C . VAL A 1 405 ? 5.495 16.736 15.434 1.00 90.56 405 VAL A C 1
ATOM 3114 O O . VAL A 1 405 ? 5.380 16.812 14.213 1.00 90.56 405 VAL A O 1
ATOM 3117 N N . LEU A 1 406 ? 4.481 16.446 16.242 1.00 88.94 406 LEU A N 1
ATOM 3118 C CA . LEU A 1 406 ? 3.095 16.283 15.813 1.00 88.94 406 LEU A CA 1
ATOM 3119 C C . LEU A 1 406 ? 2.261 17.446 16.358 1.00 88.94 406 LEU A C 1
ATOM 3121 O O . LEU A 1 406 ? 2.031 17.507 17.564 1.00 88.94 406 LEU A O 1
ATOM 3125 N N . ASP A 1 407 ? 1.823 18.346 15.478 1.00 88.38 407 ASP A N 1
ATOM 3126 C CA . ASP A 1 407 ? 0.914 19.457 15.786 1.00 88.38 407 ASP A CA 1
ATOM 3127 C C . ASP A 1 407 ? -0.504 19.083 15.309 1.00 88.38 407 ASP A C 1
ATOM 3129 O O . ASP A 1 407 ? -0.793 19.150 14.117 1.00 88.38 407 ASP A O 1
ATOM 3133 N N . VAL A 1 408 ? -1.379 18.652 16.225 1.00 88.38 408 VAL A N 1
ATOM 3134 C CA . VAL A 1 408 ? -2.711 18.109 15.888 1.00 88.38 408 VAL A CA 1
ATOM 3135 C C . VAL A 1 408 ? -3.755 19.217 15.738 1.00 88.38 408 VAL A C 1
ATOM 3137 O O . VAL A 1 408 ? -4.515 19.240 14.775 1.00 88.38 408 VAL A O 1
ATOM 3140 N N . ALA A 1 409 ? -3.796 20.153 16.689 1.00 85.62 409 ALA A N 1
ATOM 3141 C CA . ALA A 1 409 ? -4.734 21.271 16.679 1.00 85.62 409 ALA A CA 1
ATOM 3142 C C . ALA A 1 409 ? -4.165 22.478 17.442 1.00 85.62 409 ALA A C 1
ATOM 3144 O O . ALA A 1 409 ? -3.466 22.299 18.444 1.00 85.62 409 ALA A O 1
ATOM 3145 N N . PRO A 1 410 ? -4.488 23.718 17.032 1.00 80.00 410 PRO A N 1
ATOM 3146 C CA . PRO A 1 410 ? -4.132 24.902 17.800 1.00 80.00 410 PRO A CA 1
ATOM 3147 C C . PRO A 1 410 ? -5.001 24.986 19.066 1.00 80.00 410 PRO A C 1
ATOM 3149 O O . PRO A 1 410 ? -6.172 25.361 18.994 1.00 80.00 410 PRO A O 1
ATOM 3152 N N . LEU A 1 411 ? -4.428 24.665 20.231 1.00 81.75 411 LEU A N 1
ATOM 3153 C CA . LEU A 1 411 ? -5.044 24.953 21.530 1.00 81.75 411 LEU A CA 1
ATOM 3154 C C . LEU A 1 411 ? -4.686 26.386 21.968 1.00 81.75 411 LEU A C 1
ATOM 3156 O O . LEU A 1 411 ? -3.501 26.707 22.079 1.00 81.75 411 LEU A O 1
ATOM 3160 N N . PRO A 1 412 ? -5.666 27.272 22.243 1.00 60.97 412 PRO A N 1
ATOM 3161 C CA . PRO A 1 412 ? -5.384 28.635 22.703 1.00 60.97 412 PRO A CA 1
ATOM 3162 C C . PRO A 1 412 ? -4.648 28.678 24.051 1.00 60.97 412 PRO A C 1
ATOM 3164 O O . PRO A 1 412 ? -3.860 29.591 24.309 1.00 60.97 412 PRO A O 1
ATOM 3167 N N . LYS A 1 413 ? -4.941 27.713 24.928 1.00 77.12 413 LYS A N 1
ATOM 3168 C CA . LYS A 1 413 ? -4.325 27.498 26.238 1.00 77.12 413 LYS A CA 1
ATOM 3169 C C . LYS A 1 413 ? -4.742 26.115 26.747 1.00 77.12 413 LYS A C 1
ATOM 3171 O O . LYS A 1 413 ? -5.770 25.617 26.309 1.00 77.12 413 LYS A O 1
ATOM 3176 N N . GLY A 1 414 ? -3.987 25.559 27.690 1.00 86.44 414 GLY A N 1
ATOM 3177 C CA . GLY A 1 414 ? -4.412 24.366 28.418 1.00 86.44 414 GLY A CA 1
ATOM 3178 C C . GLY A 1 414 ? -4.087 23.035 27.738 1.00 86.44 414 GLY A C 1
ATOM 3179 O O . GLY A 1 414 ? -3.125 22.939 26.965 1.00 86.44 414 GLY A O 1
ATOM 3180 N N . ARG A 1 415 ? -4.848 21.998 28.083 1.00 90.88 415 ARG A N 1
ATOM 3181 C CA . ARG A 1 415 ? -4.701 20.620 27.606 1.00 90.88 415 ARG A CA 1
ATOM 3182 C C . ARG A 1 415 ? -6.042 20.076 27.128 1.00 90.88 415 ARG A C 1
ATOM 3184 O O . ARG A 1 415 ? -7.069 20.385 27.694 1.00 90.88 415 ARG A O 1
ATOM 3191 N N . ALA A 1 416 ? -5.995 19.171 26.160 1.00 93.38 416 ALA A N 1
ATOM 3192 C CA . ALA A 1 416 ? -7.141 18.397 25.701 1.00 93.38 416 ALA A CA 1
ATOM 3193 C C . ALA A 1 416 ? -6.822 16.896 25.764 1.00 93.38 416 ALA A C 1
ATOM 3195 O O . ALA A 1 416 ? -5.649 16.498 25.789 1.00 93.38 416 ALA A O 1
ATOM 3196 N N . LEU A 1 417 ? -7.853 16.049 25.764 1.00 94.56 417 LEU A N 1
ATOM 3197 C CA . LEU A 1 417 ? -7.677 14.617 25.534 1.00 94.56 417 LEU A CA 1
ATOM 3198 C C . LEU A 1 417 ? -7.536 14.350 24.044 1.00 94.56 417 LEU A C 1
ATOM 3200 O O . LEU A 1 417 ? -8.376 14.775 23.263 1.00 94.56 417 LEU A O 1
ATOM 3204 N N . TYR A 1 418 ? -6.507 13.602 23.674 1.00 95.06 418 TYR A N 1
ATOM 3205 C CA . TYR A 1 418 ? -6.174 13.233 22.307 1.00 95.06 418 TYR A CA 1
ATOM 3206 C C . TYR A 1 418 ? -6.202 11.715 22.139 1.00 95.06 418 TYR A C 1
ATOM 3208 O O . TYR A 1 418 ? -5.676 10.990 22.986 1.00 95.06 418 TYR A O 1
ATOM 3216 N N . SER A 1 419 ? -6.786 11.235 21.044 1.00 95.25 419 SER A N 1
ATOM 3217 C CA . SER A 1 419 ? -6.900 9.807 20.731 1.00 95.25 419 SER A CA 1
ATOM 3218 C C . SER A 1 419 ? -5.587 9.115 20.372 1.00 95.25 419 SER A C 1
ATOM 3220 O O . SER A 1 419 ? -5.491 7.894 20.502 1.00 95.25 419 SER A O 1
ATOM 3222 N N . GLY A 1 420 ? -4.598 9.871 19.886 1.00 92.81 420 GLY A N 1
ATOM 3223 C CA . GLY A 1 420 ? -3.525 9.306 19.070 1.00 92.81 420 GLY A CA 1
ATOM 3224 C C . GLY A 1 420 ? -3.953 9.101 17.612 1.00 92.81 420 GLY A C 1
ATOM 3225 O O . GLY A 1 420 ? -5.138 9.200 17.285 1.00 92.81 420 GLY A O 1
ATOM 3226 N N . GLN A 1 421 ? -2.972 8.792 16.764 1.00 91.44 421 GLN A N 1
ATOM 3227 C CA . GLN A 1 421 ? -3.149 8.451 15.349 1.00 91.44 421 GLN A CA 1
ATOM 3228 C C . GLN A 1 421 ? -2.472 7.110 15.021 1.00 91.44 421 GLN A C 1
ATOM 3230 O O . GLN A 1 421 ? -1.498 6.721 15.683 1.00 91.44 421 GLN A O 1
ATOM 3235 N N . GLY A 1 422 ? -2.990 6.406 14.015 1.00 90.00 422 GLY A N 1
ATOM 3236 C CA . GLY A 1 422 ? -2.485 5.119 13.533 1.00 90.00 422 GLY A CA 1
ATOM 3237 C C . GLY A 1 422 ? -3.589 4.216 12.982 1.00 90.00 422 GLY A C 1
ATOM 3238 O O . GLY A 1 422 ? -4.766 4.552 13.086 1.00 90.00 422 GLY A O 1
ATOM 3239 N N . ASN A 1 423 ? -3.190 3.064 12.450 1.00 87.69 423 ASN A N 1
ATOM 3240 C CA . ASN A 1 423 ? -4.092 2.055 11.889 1.00 87.69 423 ASN A CA 1
ATOM 3241 C C . ASN A 1 423 ? -4.702 1.165 12.995 1.00 87.69 423 ASN A C 1
ATOM 3243 O O . ASN A 1 423 ? -4.163 1.079 14.107 1.00 87.69 423 ASN A O 1
ATOM 3247 N N . ASP A 1 424 ? -5.818 0.500 12.707 1.00 85.06 424 ASP A N 1
ATOM 3248 C CA . ASP A 1 424 ? -6.531 -0.494 13.523 1.00 85.06 424 ASP A CA 1
ATOM 3249 C C . ASP A 1 424 ? -6.789 -0.066 14.983 1.00 85.06 424 ASP A C 1
ATOM 3251 O O . ASP A 1 424 ? -6.676 -0.867 15.924 1.00 85.06 424 ASP A O 1
ATOM 3255 N N . LEU A 1 425 ? -7.008 1.225 15.237 1.00 89.19 425 LEU A N 1
ATOM 3256 C CA . LEU A 1 425 ? -7.178 1.755 16.587 1.00 89.19 425 LEU A CA 1
ATOM 3257 C C . LEU A 1 425 ? -8.566 1.427 17.135 1.00 89.19 425 LEU A C 1
ATOM 3259 O O . LEU A 1 425 ? -9.570 1.502 16.443 1.00 89.19 425 LEU A O 1
ATOM 3263 N N . ASN A 1 426 ? -8.628 1.153 18.437 1.00 90.12 426 ASN A N 1
ATOM 3264 C CA . ASN A 1 426 ? -9.867 1.129 19.208 1.00 90.12 426 ASN A CA 1
ATOM 3265 C C . ASN A 1 426 ? -9.590 1.754 20.581 1.00 90.12 426 ASN A C 1
ATOM 3267 O O . ASN A 1 426 ? -9.031 1.113 21.469 1.00 90.12 426 ASN A O 1
ATOM 3271 N N . ARG A 1 427 ? -9.881 3.048 20.720 1.00 93.75 427 ARG A N 1
ATOM 3272 C CA . ARG A 1 427 ? -9.475 3.892 21.854 1.00 93.75 427 ARG A CA 1
ATOM 3273 C C . ARG A 1 427 ? -10.710 4.417 22.567 1.00 93.75 427 ARG A C 1
ATOM 3275 O O . ARG A 1 427 ? -11.669 4.827 21.919 1.00 93.75 427 ARG A O 1
ATOM 3282 N N . ILE A 1 428 ? -10.701 4.431 23.896 1.00 95.12 428 ILE A N 1
ATOM 3283 C CA . ILE A 1 428 ? -11.873 4.803 24.695 1.00 95.12 428 ILE A CA 1
ATOM 3284 C C . ILE A 1 428 ? -11.502 5.877 25.716 1.00 95.12 428 ILE A C 1
ATOM 3286 O O . ILE A 1 428 ? -10.500 5.785 26.420 1.00 95.12 428 ILE A O 1
ATOM 3290 N N . VAL A 1 429 ? -12.373 6.868 25.864 1.00 95.69 429 VAL A N 1
ATOM 3291 C CA . VAL A 1 429 ? -12.467 7.683 27.078 1.00 95.69 429 VAL A CA 1
ATOM 3292 C C . VAL A 1 429 ? -13.854 7.488 27.675 1.00 95.69 429 VAL A C 1
ATOM 3294 O O . VAL A 1 429 ? -14.859 7.702 27.005 1.00 95.69 429 VAL A O 1
ATOM 3297 N N . GLU A 1 430 ? -13.917 7.058 28.933 1.00 96.44 430 GLU A N 1
ATOM 3298 C CA . GLU A 1 430 ? -15.160 6.765 29.652 1.00 96.44 430 GLU A CA 1
ATOM 3299 C C . GLU A 1 430 ? -15.278 7.627 30.911 1.00 96.44 430 GLU A C 1
ATOM 3301 O O . GLU A 1 430 ? -14.349 7.713 31.710 1.00 96.44 430 GLU A O 1
ATOM 3306 N N . LEU A 1 431 ? -16.458 8.204 31.111 1.00 95.38 431 LEU A N 1
ATOM 3307 C CA . LEU A 1 431 ? -16.906 8.913 32.299 1.00 95.38 431 LEU A CA 1
ATOM 3308 C C . LEU A 1 431 ? -17.946 8.061 33.038 1.00 95.38 431 LEU A C 1
ATOM 3310 O O . LEU A 1 431 ? -18.948 7.636 32.457 1.00 95.38 431 LEU A O 1
ATOM 3314 N N . ARG A 1 432 ? -17.748 7.861 34.342 1.00 95.44 432 ARG A N 1
ATOM 3315 C CA . ARG A 1 432 ? -18.739 7.246 35.239 1.00 95.44 432 ARG A CA 1
ATOM 3316 C C . ARG A 1 432 ? -19.436 8.314 36.066 1.00 95.44 432 ARG A C 1
ATOM 3318 O O . ARG A 1 432 ? -18.776 9.139 36.695 1.00 95.44 432 ARG A O 1
ATOM 3325 N N . VAL A 1 433 ? -20.765 8.275 36.103 1.00 94.44 433 VAL A N 1
ATOM 3326 C CA . VAL A 1 433 ? -21.576 9.274 36.803 1.00 94.44 433 VAL A CA 1
ATOM 3327 C C . VAL A 1 433 ? -22.742 8.629 37.550 1.00 94.44 433 VAL A C 1
ATOM 3329 O O . VAL A 1 433 ? -23.423 7.744 37.040 1.00 94.44 433 VAL A O 1
ATOM 3332 N N . ASP A 1 434 ? -22.983 9.085 38.778 1.00 94.44 434 ASP A N 1
ATOM 3333 C CA . ASP A 1 434 ? -24.144 8.678 39.569 1.00 94.44 434 ASP A CA 1
ATOM 3334 C C . ASP A 1 434 ? -25.278 9.701 39.419 1.00 94.44 434 ASP A C 1
ATOM 3336 O O . ASP A 1 434 ? -25.187 10.834 39.906 1.00 94.44 434 ASP A O 1
ATOM 3340 N N . LEU A 1 435 ? -26.341 9.302 38.720 1.00 95.12 435 LEU A N 1
ATOM 3341 C CA . LEU A 1 435 ? -27.523 10.120 38.457 1.00 95.12 435 LEU A CA 1
ATOM 3342 C C . LEU A 1 435 ? -28.770 9.601 39.185 1.00 95.12 435 LEU A C 1
ATOM 3344 O O . LEU A 1 435 ? -29.860 10.119 38.941 1.00 95.12 435 LEU A O 1
ATOM 3348 N N . ARG A 1 436 ? -28.634 8.630 40.101 1.00 95.50 436 ARG A N 1
ATOM 3349 C CA . ARG A 1 436 ? -29.767 7.986 40.798 1.00 95.50 436 ARG A CA 1
ATOM 3350 C C . ARG A 1 436 ? -30.651 8.972 41.555 1.00 95.50 436 ARG A C 1
ATOM 3352 O O . ARG A 1 436 ? -31.871 8.890 41.477 1.00 95.50 436 ARG A O 1
ATOM 3359 N N . ASP A 1 437 ? -30.030 9.955 42.202 1.00 94.31 437 ASP A N 1
ATOM 3360 C CA . ASP A 1 437 ? -30.728 10.990 42.978 1.00 94.31 437 ASP A CA 1
ATOM 3361 C C . ASP A 1 437 ? -30.960 12.290 42.188 1.00 94.31 437 ASP A C 1
ATOM 3363 O O . ASP A 1 437 ? -31.275 13.337 42.763 1.00 94.31 437 ASP A O 1
ATOM 3367 N N . LYS A 1 438 ? -30.736 12.283 40.870 1.00 91.75 438 LYS A N 1
ATOM 3368 C CA . LYS A 1 438 ? -30.837 13.477 40.025 1.00 91.75 438 LYS A CA 1
ATOM 3369 C C . LYS A 1 438 ? -32.123 13.439 39.202 1.00 91.75 438 LYS A C 1
ATOM 3371 O O . LYS A 1 438 ? -32.511 12.401 38.682 1.00 91.75 438 LYS A O 1
ATOM 3376 N N . GLN A 1 439 ? -32.778 14.592 39.079 1.00 86.31 439 GLN A N 1
ATOM 3377 C CA . GLN A 1 439 ? -34.011 14.764 38.308 1.00 86.31 439 GLN A CA 1
ATOM 3378 C C . GLN A 1 439 ? -33.874 15.938 37.335 1.00 86.31 439 GLN A C 1
ATOM 3380 O O . GLN A 1 439 ? -33.193 16.923 37.633 1.00 86.31 439 GLN A O 1
ATOM 3385 N N . GLY A 1 440 ? -34.574 15.852 36.205 1.00 89.69 440 GLY A N 1
ATOM 3386 C CA . GLY A 1 440 ? -34.583 16.869 35.154 1.00 89.69 440 GLY A CA 1
ATOM 3387 C C . GLY A 1 440 ? -33.688 16.518 33.961 1.00 89.69 440 GLY A C 1
ATOM 3388 O O . GLY A 1 440 ? -33.028 15.480 33.979 1.00 89.69 440 GLY A O 1
ATOM 3389 N N . PRO A 1 441 ? -33.669 17.372 32.920 1.00 95.44 441 PRO A N 1
ATOM 3390 C CA . PRO A 1 441 ? -32.965 17.068 31.682 1.00 95.44 441 PRO A CA 1
ATOM 3391 C C . PRO A 1 441 ? -31.461 16.898 31.893 1.00 95.44 441 PRO A C 1
ATOM 3393 O O . PRO A 1 441 ? -30.844 17.732 32.562 1.00 95.44 441 PRO A O 1
ATOM 3396 N N . VAL A 1 442 ? -30.882 15.861 31.295 1.00 97.69 442 VAL A N 1
ATOM 3397 C CA . VAL A 1 442 ? -29.448 15.562 31.314 1.00 97.69 442 VAL A CA 1
ATOM 3398 C C . VAL A 1 442 ? -28.856 15.957 29.967 1.00 97.69 442 VAL A C 1
ATOM 3400 O O . VAL A 1 442 ? -29.311 15.515 28.907 1.00 97.69 442 VAL A O 1
ATOM 3403 N N . ARG A 1 443 ? -27.852 16.832 29.976 1.00 97.94 443 ARG A N 1
ATOM 3404 C CA . ARG A 1 443 ? -27.202 17.325 28.757 1.00 97.94 443 ARG A CA 1
ATOM 3405 C C . ARG A 1 443 ? -25.697 17.180 28.864 1.00 97.94 443 ARG A C 1
ATOM 3407 O O . ARG A 1 443 ? -25.104 17.675 29.814 1.00 97.94 443 ARG A O 1
ATOM 3414 N N . LEU A 1 444 ? -25.094 16.540 27.869 1.00 98.25 444 LEU A N 1
ATOM 3415 C CA . LEU A 1 444 ? -23.646 16.497 27.693 1.00 98.25 444 LEU A CA 1
ATOM 3416 C C . LEU A 1 444 ? -23.256 17.454 26.567 1.00 98.25 444 LEU A C 1
ATOM 3418 O O . LEU A 1 444 ? -23.895 17.463 25.517 1.00 98.25 444 LEU A O 1
ATOM 3422 N N . SER A 1 445 ? -22.203 18.235 26.765 1.00 98.00 445 SER A N 1
ATOM 3423 C CA . SER A 1 445 ? -21.542 18.991 25.699 1.00 98.00 445 SER A CA 1
ATOM 3424 C C . SER A 1 445 ? -20.037 18.952 25.897 1.00 98.00 445 SER A C 1
ATOM 3426 O O . SER A 1 445 ? -19.582 18.864 27.033 1.00 98.00 445 SER A O 1
ATOM 3428 N N . PHE A 1 446 ? -19.277 19.041 24.818 1.00 97.31 446 PHE A N 1
ATOM 3429 C CA . PHE A 1 446 ? -17.819 19.120 24.859 1.00 97.31 446 PHE A CA 1
ATOM 3430 C C . PHE A 1 446 ? -17.323 19.873 23.630 1.00 97.31 446 PHE A C 1
ATOM 3432 O O . PHE A 1 446 ? -18.005 19.890 22.605 1.00 97.31 446 PHE A O 1
ATOM 3439 N N . ALA A 1 447 ? -16.175 20.530 23.741 1.00 95.94 447 ALA A N 1
ATOM 3440 C CA . ALA A 1 447 ? -15.436 21.002 22.582 1.00 95.94 447 ALA A CA 1
ATOM 3441 C C . ALA A 1 447 ? -14.778 19.794 21.902 1.00 95.94 447 ALA A C 1
ATOM 3443 O O . ALA A 1 447 ? -14.231 18.921 22.573 1.00 95.94 447 ALA A O 1
ATOM 3444 N N . ALA A 1 448 ? -14.851 19.726 20.577 1.00 95.62 448 ALA A N 1
ATOM 3445 C CA . ALA A 1 448 ? -14.268 18.646 19.795 1.00 95.62 448 ALA A CA 1
ATOM 3446 C C . ALA A 1 448 ? -13.577 19.181 18.544 1.00 95.62 448 ALA A C 1
ATOM 3448 O O . ALA A 1 448 ? -14.080 20.096 17.886 1.00 95.62 448 ALA A O 1
ATOM 3449 N N . PHE A 1 449 ? -12.452 18.565 18.209 1.00 95.31 449 PHE A N 1
ATOM 3450 C CA . PHE A 1 449 ? -11.717 18.764 16.970 1.00 95.31 449 PHE A CA 1
ATOM 3451 C C . PHE A 1 449 ? -11.387 17.391 16.405 1.00 95.31 449 PHE A C 1
ATOM 3453 O O . PHE A 1 449 ? -10.852 16.556 17.130 1.00 95.31 449 PHE A O 1
ATOM 3460 N N . TRP A 1 450 ? -11.681 17.141 15.135 1.00 95.12 450 TRP A N 1
ATOM 3461 C CA . TRP A 1 450 ? -11.285 15.891 14.494 1.00 95.12 450 TRP A CA 1
ATOM 3462 C C . TRP A 1 450 ? -10.907 16.109 13.035 1.00 95.12 450 TRP A C 1
ATOM 3464 O O . TRP A 1 450 ? -11.503 16.921 12.327 1.00 95.12 450 TRP A O 1
ATOM 3474 N N . SER A 1 451 ? -9.899 15.358 12.612 1.00 94.25 451 SER A N 1
ATOM 3475 C CA . SER A 1 451 ? -9.529 15.153 11.219 1.00 94.25 451 SER A CA 1
ATOM 3476 C C . SER A 1 451 ? -9.181 13.677 11.099 1.00 94.25 451 SER A C 1
ATOM 3478 O O . SER A 1 451 ? -8.121 13.249 11.554 1.00 94.25 451 SER A O 1
ATOM 3480 N N . ILE A 1 452 ? -10.141 12.899 10.608 1.00 94.12 452 ILE A N 1
ATOM 3481 C CA . ILE A 1 452 ? -10.087 11.434 10.521 1.00 94.12 452 ILE A CA 1
ATOM 3482 C C . ILE A 1 452 ? -10.607 10.994 9.155 1.00 94.12 452 ILE A C 1
ATOM 3484 O O . ILE A 1 452 ? -11.279 11.787 8.486 1.00 94.12 452 ILE A O 1
ATOM 3488 N N . GLU A 1 453 ? -10.279 9.784 8.703 1.00 90.88 453 GLU A N 1
ATOM 3489 C CA . GLU A 1 453 ? -10.681 9.356 7.365 1.00 90.88 453 GLU A CA 1
ATOM 3490 C C . GLU A 1 453 ? -12.211 9.292 7.232 1.00 90.88 453 GLU A C 1
ATOM 3492 O O . GLU A 1 453 ? -12.909 8.617 7.988 1.00 90.88 453 GLU A O 1
ATOM 3497 N N . ALA A 1 454 ? -12.753 10.047 6.276 1.00 90.00 454 ALA A N 1
ATOM 3498 C CA . ALA A 1 454 ? -14.188 10.219 6.125 1.00 90.00 454 ALA A CA 1
ATOM 3499 C C . ALA A 1 454 ? -14.859 8.941 5.604 1.00 90.00 454 ALA A C 1
ATOM 3501 O O . ALA A 1 454 ? -14.539 8.479 4.516 1.00 90.00 454 ALA A O 1
ATOM 3502 N N . GLY A 1 455 ? -15.807 8.396 6.367 1.00 86.31 455 GLY A N 1
ATOM 3503 C CA . GLY A 1 455 ? -16.527 7.169 6.013 1.00 86.31 455 GLY A CA 1
ATOM 3504 C C . GLY A 1 455 ? -15.824 5.866 6.406 1.00 86.31 455 GLY A C 1
ATOM 3505 O O . GLY A 1 455 ? -16.455 4.819 6.299 1.00 86.31 455 GLY A O 1
ATOM 3506 N N . TRP A 1 456 ? -14.594 5.934 6.928 1.00 87.19 456 TRP A N 1
ATOM 3507 C CA . TRP A 1 456 ? -13.776 4.769 7.303 1.00 87.19 456 TRP A CA 1
ATOM 3508 C C . TRP A 1 456 ? -13.404 4.806 8.789 1.00 87.19 456 TRP A C 1
ATOM 3510 O O . TRP A 1 456 ? -13.718 3.880 9.541 1.00 87.19 456 TRP A O 1
ATOM 3520 N N . ASP A 1 457 ? -12.873 5.941 9.251 1.00 92.56 457 ASP A N 1
ATOM 3521 C CA . ASP A 1 457 ? -12.605 6.200 10.661 1.00 92.56 457 AS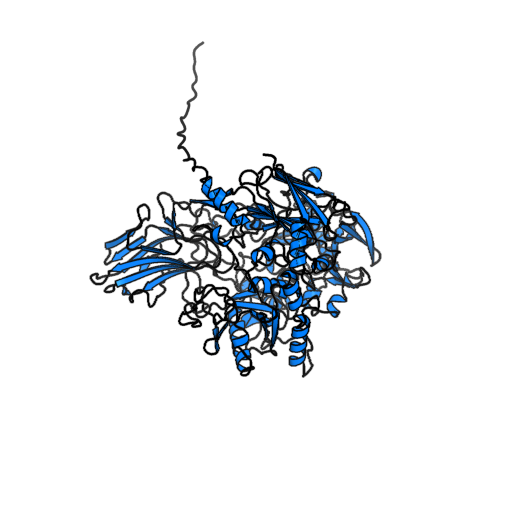P A CA 1
ATOM 3522 C C . ASP A 1 457 ? -13.812 6.850 11.334 1.00 92.56 457 ASP A C 1
ATOM 3524 O O . ASP A 1 457 ? -14.432 7.785 10.806 1.00 92.56 457 ASP A O 1
ATOM 3528 N N . PHE A 1 458 ? -14.119 6.417 12.558 1.00 94.12 458 PHE A N 1
ATOM 3529 C CA . PHE A 1 458 ? -15.264 6.945 13.293 1.00 94.12 458 PHE A CA 1
ATOM 3530 C C . PHE A 1 458 ? -14.996 7.147 14.779 1.00 94.12 458 PHE A C 1
ATOM 3532 O O . PHE A 1 458 ? -14.317 6.361 15.439 1.00 94.12 458 PHE A O 1
ATOM 3539 N N . ALA A 1 459 ? -15.640 8.168 15.349 1.00 96.50 459 ALA A N 1
ATOM 3540 C CA . ALA A 1 459 ? -15.813 8.292 16.791 1.00 96.50 459 ALA A CA 1
ATOM 3541 C C . ALA A 1 459 ? -17.296 8.299 17.194 1.00 96.50 459 ALA A C 1
ATOM 3543 O O . ALA A 1 459 ? -18.109 9.032 16.629 1.00 96.50 459 ALA A O 1
ATOM 3544 N N . TYR A 1 460 ? -17.651 7.526 18.221 1.00 95.81 460 TYR A N 1
ATOM 3545 C CA . TYR A 1 460 ? -19.026 7.379 18.707 1.00 95.81 460 TYR A CA 1
ATOM 3546 C C . TYR A 1 460 ? -19.160 7.831 20.152 1.00 95.81 460 TYR A C 1
ATOM 3548 O O . TYR A 1 460 ? -18.374 7.416 21.005 1.00 95.81 460 TYR A O 1
ATOM 3556 N N . LEU A 1 461 ? -20.200 8.620 20.446 1.00 97.56 461 LEU A N 1
ATOM 3557 C CA . LEU A 1 461 ? -20.666 8.795 21.818 1.00 97.56 461 LEU A CA 1
ATOM 3558 C C . LEU A 1 461 ? -21.620 7.653 22.167 1.00 97.56 461 LEU A C 1
ATOM 3560 O O . LEU A 1 461 ? -22.636 7.456 21.501 1.00 97.56 461 LEU A O 1
ATOM 3564 N N . GLU A 1 462 ? -21.326 6.939 23.243 1.00 96.69 462 GLU A N 1
ATOM 3565 C CA . GLU A 1 462 ? -22.103 5.790 23.691 1.00 96.69 462 GLU A CA 1
ATOM 3566 C C . GLU A 1 462 ? -22.430 5.909 25.179 1.00 96.69 462 GLU A C 1
ATOM 3568 O O . GLU A 1 462 ? -21.636 6.424 25.970 1.00 96.69 462 GLU A O 1
ATOM 3573 N N . THR A 1 463 ? -23.604 5.425 25.585 1.00 97.94 463 THR A N 1
ATOM 3574 C CA . THR A 1 463 ? -24.008 5.418 26.996 1.00 97.94 463 THR A CA 1
ATOM 3575 C C . THR A 1 463 ? -24.525 4.061 27.448 1.00 97.94 463 THR A C 1
ATOM 3577 O O . THR A 1 463 ? -25.003 3.265 26.641 1.00 97.94 463 THR A O 1
ATOM 3580 N N . SER A 1 464 ? -24.415 3.811 28.749 1.00 96.94 464 SER A N 1
ATOM 3581 C CA . SER A 1 464 ? -24.843 2.579 29.407 1.00 96.94 464 SER A CA 1
ATOM 3582 C C . SER A 1 464 ? -25.450 2.888 30.778 1.00 96.94 464 SER A C 1
ATOM 3584 O O . SER A 1 464 ? -24.943 3.741 31.512 1.00 96.94 464 SER A O 1
ATOM 3586 N N . THR A 1 465 ? -26.520 2.174 31.129 1.00 96.75 465 THR A N 1
ATOM 3587 C CA . THR A 1 465 ? -27.194 2.216 32.444 1.00 96.75 465 THR A CA 1
ATOM 3588 C C . THR A 1 465 ? -27.097 0.887 33.201 1.00 96.75 465 THR A C 1
ATOM 3590 O O . THR A 1 465 ? -27.705 0.730 34.258 1.00 96.75 465 THR A O 1
ATOM 3593 N N . ASP A 1 466 ? -26.353 -0.076 32.658 1.00 93.31 466 ASP A N 1
ATOM 3594 C CA . ASP A 1 466 ? -26.171 -1.440 33.162 1.00 93.31 466 ASP A CA 1
ATOM 3595 C C . ASP A 1 466 ? -24.683 -1.749 33.380 1.00 93.31 466 ASP A C 1
ATOM 3597 O O . ASP A 1 466 ? -24.189 -2.827 33.082 1.00 93.31 466 ASP A O 1
ATOM 3601 N N . ASP A 1 467 ? -23.945 -0.762 33.886 1.00 89.25 467 ASP A N 1
ATOM 3602 C CA . ASP A 1 467 ? -22.517 -0.864 34.200 1.00 89.25 467 ASP A CA 1
ATOM 3603 C C . ASP A 1 467 ? -21.598 -1.260 33.022 1.00 89.25 467 ASP A C 1
ATOM 3605 O O . ASP A 1 467 ? -20.480 -1.742 33.208 1.00 89.25 467 ASP A O 1
ATOM 3609 N N . GLY A 1 468 ? -22.021 -0.962 31.795 1.00 88.25 468 GLY A N 1
ATOM 3610 C CA . GLY A 1 468 ? -21.261 -1.205 30.571 1.00 88.25 468 GLY A CA 1
ATOM 3611 C C . GLY A 1 468 ? -21.492 -2.582 29.956 1.00 88.25 468 GLY A C 1
ATOM 3612 O O . GLY A 1 468 ? -20.728 -2.944 29.059 1.00 88.25 468 GLY A O 1
ATOM 3613 N N . HIS A 1 469 ? -22.503 -3.332 30.413 1.00 84.69 469 HIS A N 1
ATOM 3614 C CA . HIS A 1 469 ? -22.913 -4.587 29.779 1.00 84.69 469 HIS A CA 1
ATOM 3615 C C . HIS A 1 469 ? -23.502 -4.349 28.384 1.00 84.69 469 HIS A C 1
ATOM 3617 O O . HIS A 1 469 ? -23.177 -5.086 27.457 1.00 84.69 469 HIS A O 1
ATOM 3623 N N . THR A 1 470 ? -24.300 -3.294 28.209 1.00 89.25 470 THR A N 1
ATOM 3624 C CA . THR A 1 470 ? -24.799 -2.854 2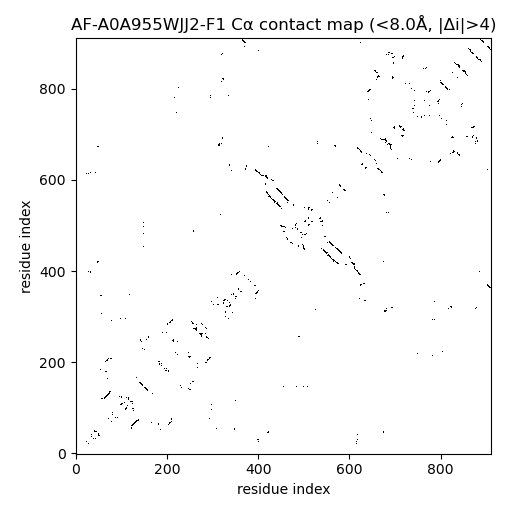6.903 1.00 89.25 470 THR A CA 1
ATOM 3625 C C . THR A 1 470 ? -24.501 -1.376 26.674 1.00 89.25 470 THR A C 1
ATOM 3627 O O . THR A 1 470 ? -24.432 -0.579 27.612 1.00 89.25 470 THR A O 1
ATOM 3630 N N . TRP A 1 471 ? -24.292 -1.003 25.409 1.00 91.62 471 TRP A N 1
ATOM 3631 C CA . TRP A 1 471 ? -23.958 0.362 25.001 1.00 91.62 471 TRP A CA 1
ATOM 3632 C C . TRP A 1 471 ? -24.922 0.841 23.922 1.00 91.62 471 TRP A C 1
ATOM 3634 O O . TRP A 1 471 ? -25.209 0.123 22.970 1.00 91.62 471 TRP A O 1
ATOM 3644 N N . THR A 1 472 ? -25.410 2.072 24.062 1.00 93.69 472 THR A N 1
ATOM 3645 C CA . THR A 1 472 ? -26.281 2.720 23.075 1.00 93.69 472 THR A CA 1
ATOM 3646 C C . THR A 1 472 ? -25.578 3.929 22.472 1.00 9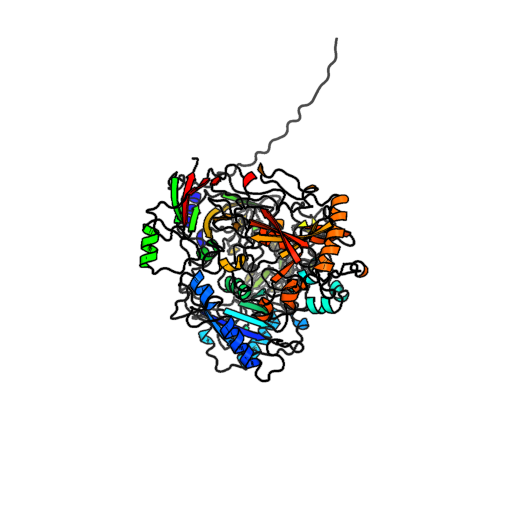3.69 472 THR A C 1
ATOM 3648 O O . THR A 1 472 ? -25.220 4.855 23.205 1.00 93.69 472 THR A O 1
ATOM 3651 N N . ARG A 1 473 ? -25.415 3.947 21.143 1.00 94.00 473 ARG A N 1
ATOM 3652 C CA . ARG A 1 473 ? -24.885 5.100 20.396 1.00 94.00 473 ARG A CA 1
ATOM 3653 C C . ARG A 1 473 ? -25.843 6.284 20.461 1.00 94.00 473 ARG A C 1
ATOM 3655 O O . ARG A 1 473 ? -27.062 6.123 20.395 1.00 94.00 473 ARG A O 1
ATOM 3662 N N . ARG A 1 474 ? -25.290 7.487 20.582 1.00 96.50 474 ARG A N 1
ATOM 3663 C CA . ARG A 1 474 ? -26.043 8.736 20.712 1.00 96.50 474 ARG A CA 1
ATOM 3664 C C . ARG A 1 474 ? -25.717 9.670 19.565 1.00 96.50 474 ARG A C 1
ATOM 3666 O O . ARG A 1 474 ? -24.555 9.884 19.242 1.00 96.50 474 ARG A O 1
ATOM 3673 N N . LEU A 1 475 ? -26.767 10.265 19.010 1.00 96.69 475 LEU A N 1
ATOM 3674 C CA . LEU A 1 475 ? -26.653 11.339 18.035 1.00 96.69 475 LEU A CA 1
ATOM 3675 C C . LEU A 1 475 ? -26.692 12.699 18.743 1.00 96.69 475 LEU A C 1
ATOM 3677 O O . LEU A 1 475 ? -27.420 12.849 19.732 1.00 96.69 475 LEU A O 1
ATOM 3681 N N . PRO A 1 476 ? -25.946 13.694 18.244 1.00 97.19 476 PRO A N 1
ATOM 3682 C CA . PRO A 1 476 ? -26.034 15.057 18.741 1.00 97.19 476 PRO A CA 1
ATOM 3683 C C . PRO A 1 476 ? -27.411 15.665 18.438 1.00 97.19 476 PRO A C 1
ATOM 3685 O O . PRO A 1 476 ? -28.097 15.269 17.495 1.00 97.19 476 PRO A O 1
ATOM 3688 N N . GLU A 1 477 ? -27.809 16.662 19.231 1.00 97.19 477 GLU A N 1
ATOM 3689 C CA . GLU A 1 477 ? -29.036 17.439 19.009 1.00 97.19 477 GLU A CA 1
ATOM 3690 C C . GLU A 1 477 ? -28.999 18.160 17.645 1.00 97.19 477 GLU A C 1
ATOM 3692 O O . GLU A 1 477 ? -30.020 18.236 16.963 1.00 97.19 477 GLU A O 1
ATOM 3697 N N . ASP A 1 478 ? -27.819 18.629 17.219 1.00 96.12 478 ASP A N 1
ATOM 3698 C CA . ASP A 1 478 ? -27.560 19.103 15.854 1.00 96.12 478 ASP A CA 1
ATOM 3699 C C . ASP A 1 478 ? -26.894 17.997 15.028 1.00 96.12 478 ASP A C 1
ATOM 3701 O O . ASP A 1 478 ? -25.709 17.702 15.192 1.00 96.12 478 ASP A O 1
ATOM 3705 N N . ARG A 1 479 ? -27.669 17.385 14.127 1.00 93.88 479 ARG A N 1
ATOM 3706 C CA . ARG A 1 479 ? -27.224 16.246 13.311 1.00 93.88 479 ARG A CA 1
ATOM 3707 C C . ARG A 1 479 ? -26.118 16.584 12.315 1.00 93.88 479 ARG A C 1
ATOM 3709 O O . ARG A 1 479 ? -25.452 15.670 11.850 1.00 93.88 479 ARG A O 1
ATOM 3716 N N . ARG A 1 480 ? -25.876 17.865 12.023 1.00 93.88 480 ARG A N 1
ATOM 3717 C CA . ARG A 1 480 ? -24.829 18.284 11.077 1.00 93.88 480 ARG A CA 1
ATOM 3718 C C . ARG A 1 480 ? -23.413 17.939 11.535 1.00 93.88 480 ARG A C 1
ATOM 3720 O O . ARG A 1 480 ? -22.515 17.894 10.714 1.00 93.88 480 ARG A O 1
ATOM 3727 N N . PHE A 1 481 ? -23.200 17.657 12.823 1.00 93.88 481 PHE A N 1
ATOM 3728 C CA . PHE A 1 481 ? -21.903 17.169 13.306 1.00 93.88 481 PHE A CA 1
ATOM 3729 C C . PHE A 1 481 ? -21.598 15.713 12.909 1.00 93.88 481 PHE A C 1
ATOM 3731 O O . PHE A 1 481 ? -20.469 15.272 13.089 1.00 93.88 481 PHE A O 1
ATOM 3738 N N . MET A 1 482 ? -22.586 14.961 12.413 1.00 94.69 482 MET A N 1
ATOM 3739 C CA . MET A 1 482 ? -22.432 13.584 11.930 1.00 94.69 482 MET A CA 1
ATOM 3740 C C . MET A 1 482 ? -23.100 13.462 10.546 1.00 94.69 482 MET A C 1
ATOM 3742 O O . MET A 1 482 ? -24.199 12.912 10.453 1.00 94.69 482 MET A O 1
ATOM 3746 N N . PRO A 1 483 ? -22.488 14.022 9.480 1.00 90.19 483 PRO A N 1
ATOM 3747 C CA . PRO A 1 483 ? -23.106 14.104 8.152 1.00 90.19 483 PRO A CA 1
ATOM 3748 C C . PRO A 1 483 ? -23.140 12.762 7.397 1.00 90.19 483 PRO A C 1
ATOM 3750 O O . PRO A 1 483 ? -23.866 12.630 6.411 1.00 90.19 483 PRO A O 1
ATOM 3753 N N . ALA A 1 484 ? -22.385 11.758 7.854 1.00 90.12 484 ALA A N 1
ATOM 3754 C CA . ALA A 1 484 ? -22.400 10.417 7.280 1.00 90.12 484 ALA A CA 1
ATOM 3755 C C . ALA A 1 484 ? -23.790 9.763 7.366 1.00 90.12 484 ALA A C 1
ATOM 3757 O O . ALA A 1 484 ? -24.561 9.993 8.300 1.00 90.12 484 ALA A O 1
ATOM 3758 N N . LYS A 1 485 ? -24.106 8.917 6.379 1.00 86.06 485 LYS A N 1
ATOM 3759 C CA . LYS A 1 485 ? -25.398 8.213 6.306 1.00 86.06 485 LYS A CA 1
ATOM 3760 C C . LYS A 1 485 ? -25.452 6.969 7.189 1.00 86.06 485 LYS A C 1
ATOM 3762 O O . LYS A 1 485 ? -26.537 6.602 7.624 1.00 86.06 485 LYS A O 1
ATOM 3767 N N . HIS A 1 486 ? -24.296 6.371 7.450 1.00 86.44 486 HIS A N 1
ATOM 3768 C CA . HIS A 1 486 ? -24.129 5.152 8.227 1.00 86.44 486 HIS A CA 1
ATOM 3769 C C . HIS A 1 486 ? -22.879 5.242 9.113 1.00 86.44 486 HIS A C 1
ATOM 3771 O O . HIS A 1 486 ? -22.076 6.171 8.981 1.00 86.44 486 HIS A O 1
ATOM 3777 N N . GLY A 1 487 ? -22.746 4.310 10.054 1.00 86.94 487 GLY A N 1
ATOM 3778 C CA . GLY A 1 487 ? -21.519 4.086 10.817 1.00 86.94 487 GLY A CA 1
ATOM 3779 C C . GLY A 1 487 ? -20.563 3.118 10.114 1.00 86.94 487 GLY A C 1
ATOM 3780 O O . GLY A 1 487 ? -20.796 2.696 8.982 1.00 86.94 487 GLY A O 1
ATOM 3781 N N . HIS A 1 488 ? -19.499 2.753 10.825 1.00 84.00 488 HIS A N 1
ATOM 3782 C CA . HIS A 1 488 ? -18.454 1.838 10.357 1.00 84.00 488 HIS A CA 1
ATOM 3783 C C . HIS A 1 488 ? -18.943 0.400 10.167 1.00 84.00 488 HIS A C 1
ATOM 3785 O O . HIS A 1 488 ? -18.353 -0.332 9.392 1.00 84.00 488 HIS A O 1
ATOM 3791 N N . ASP A 1 489 ? -20.023 -0.003 10.841 1.00 78.38 489 ASP A N 1
ATOM 3792 C CA . ASP A 1 489 ? -20.520 -1.386 10.841 1.00 78.38 489 ASP A CA 1
ATOM 3793 C C . ASP A 1 489 ? -21.595 -1.647 9.759 1.00 78.38 489 ASP A C 1
ATOM 3795 O O . ASP A 1 489 ? -22.334 -2.631 9.829 1.00 78.38 489 ASP A O 1
ATOM 3799 N N . GLY A 1 490 ? -21.710 -0.755 8.764 1.00 74.56 490 GLY A N 1
ATOM 3800 C CA . GLY A 1 490 ? -22.527 -0.951 7.556 1.00 74.56 490 GLY A CA 1
ATOM 3801 C C . GLY A 1 490 ? -23.744 -0.027 7.414 1.00 74.56 490 GLY A C 1
ATOM 3802 O O . GLY A 1 490 ? -24.062 0.751 8.314 1.00 74.56 490 GLY A O 1
ATOM 3803 N N . GLU A 1 491 ? -24.442 -0.131 6.274 1.00 73.25 491 GLU A N 1
ATOM 3804 C CA . GLU A 1 491 ? -25.443 0.836 5.768 1.00 73.25 491 GLU A CA 1
ATOM 3805 C C . GLU A 1 491 ? -26.602 1.176 6.727 1.00 73.25 491 GLU A C 1
ATOM 3807 O O . GLU A 1 491 ? -27.084 2.308 6.729 1.00 73.25 491 GLU A O 1
ATOM 3812 N N . ASP A 1 492 ? -27.037 0.231 7.563 1.00 79.56 492 ASP A N 1
ATOM 3813 C CA . ASP A 1 492 ? -28.193 0.397 8.462 1.00 79.56 492 ASP A CA 1
ATOM 3814 C C . ASP A 1 492 ? -27.811 0.860 9.884 1.00 79.56 492 ASP A C 1
ATOM 3816 O O . ASP A 1 492 ? -28.635 0.858 10.807 1.00 79.56 492 ASP A O 1
ATOM 3820 N N . THR A 1 493 ? -26.553 1.246 10.100 1.00 84.94 493 THR A N 1
ATOM 3821 C CA . THR A 1 493 ? -26.039 1.618 11.425 1.00 84.94 493 THR A CA 1
ATOM 3822 C C . THR A 1 493 ? -26.100 3.122 11.690 1.00 84.94 493 THR A C 1
ATOM 3824 O O . THR A 1 493 ? -26.097 3.951 10.782 1.00 84.94 493 THR A O 1
ATOM 3827 N N . LEU A 1 494 ? -26.151 3.507 12.972 1.00 90.31 494 LEU A N 1
ATOM 3828 C CA . LEU A 1 494 ? -26.086 4.921 13.348 1.00 90.31 494 LEU A CA 1
ATOM 3829 C C . LEU A 1 494 ? -24.702 5.504 13.019 1.00 90.31 494 LEU A C 1
ATOM 3831 O O . LEU A 1 494 ? -23.699 4.879 13.385 1.00 90.31 494 LEU A O 1
ATOM 3835 N N . PRO A 1 495 ? -24.640 6.712 12.424 1.00 92.31 495 PRO A N 1
ATOM 3836 C CA . PRO A 1 495 ? -23.378 7.356 12.096 1.00 92.31 495 PRO A CA 1
ATOM 3837 C C . PRO A 1 495 ? -22.604 7.769 13.349 1.00 92.31 495 PRO A C 1
ATOM 3839 O O . PRO A 1 495 ? -23.159 7.911 14.445 1.00 92.31 495 PRO A O 1
ATOM 3842 N N . GLY A 1 496 ? -21.305 7.979 13.161 1.00 93.50 496 GLY A N 1
ATOM 3843 C CA . GLY A 1 496 ? -20.410 8.599 14.133 1.00 93.50 496 GLY A CA 1
ATOM 3844 C C . GLY A 1 496 ? -19.842 9.914 13.607 1.00 93.50 496 GLY A C 1
ATOM 3845 O O . GLY A 1 496 ? -20.138 10.344 12.490 1.00 93.50 496 GLY A O 1
ATOM 3846 N N . PHE A 1 497 ? -19.001 10.555 14.414 1.00 96.19 497 PHE A N 1
ATOM 3847 C CA . PHE A 1 497 ? -18.120 11.606 13.914 1.00 96.19 497 PHE A CA 1
ATOM 3848 C C . PHE A 1 497 ? -17.139 10.984 12.924 1.00 96.19 497 PHE A C 1
ATOM 3850 O O . PHE A 1 497 ? -16.544 9.959 13.243 1.00 96.19 497 PHE A O 1
ATOM 3857 N N . THR A 1 498 ? -16.978 11.598 11.757 1.00 94.88 498 THR A N 1
ATOM 3858 C CA . THR A 1 498 ? -16.046 11.177 10.704 1.00 94.88 498 THR A CA 1
ATOM 3859 C C . THR A 1 498 ? -15.645 12.397 9.865 1.00 94.88 498 THR A C 1
ATOM 3861 O O . THR A 1 498 ? -16.279 13.453 9.978 1.00 94.88 498 THR A O 1
ATOM 3864 N N . GLY A 1 499 ? -14.576 12.299 9.076 1.00 93.81 499 GLY A N 1
ATOM 3865 C CA . GLY A 1 499 ? -14.099 13.384 8.215 1.00 93.81 499 GLY A CA 1
ATOM 3866 C C . GLY A 1 499 ? -13.509 14.572 8.981 1.00 93.81 499 GLY A C 1
ATOM 3867 O O . GLY A 1 499 ? -12.627 14.408 9.826 1.00 93.81 499 GLY A O 1
ATOM 3868 N N . LEU A 1 500 ? -13.974 15.786 8.670 1.00 94.12 500 LEU A N 1
ATOM 3869 C CA . LEU A 1 500 ? -13.446 17.040 9.218 1.00 94.12 500 LEU A CA 1
ATOM 3870 C C . LEU A 1 500 ? -14.445 17.708 10.167 1.00 94.12 500 LEU A C 1
ATOM 3872 O O . LEU A 1 500 ? -15.599 17.954 9.817 1.00 94.12 500 LEU A O 1
ATOM 3876 N N . SER A 1 501 ? -14.000 18.097 11.362 1.00 95.38 501 SER A N 1
ATOM 3877 C CA . SER A 1 501 ? -14.854 18.850 12.280 1.00 95.38 501 SER A CA 1
ATOM 3878 C C . SER A 1 501 ? -15.155 20.253 11.749 1.00 95.38 501 SER A C 1
ATOM 3880 O O . SER A 1 501 ? -14.259 21.082 11.586 1.00 95.38 501 SER A O 1
ATOM 3882 N N . GLY A 1 502 ? -16.433 20.542 11.512 1.00 93.62 502 GLY A N 1
ATOM 3883 C CA . GLY A 1 502 ? -16.887 21.795 10.899 1.00 93.62 502 GLY A CA 1
ATOM 3884 C C . GLY A 1 502 ? -17.335 21.647 9.446 1.00 93.62 502 GLY A C 1
ATOM 3885 O O . GLY A 1 502 ? -18.029 22.532 8.966 1.00 93.62 502 GLY A O 1
ATOM 3886 N N . ASP A 1 503 ? -17.033 20.534 8.778 1.00 93.69 503 ASP A N 1
ATOM 3887 C CA . ASP A 1 503 ? -17.731 20.144 7.550 1.00 93.69 503 ASP A CA 1
ATOM 3888 C C . ASP A 1 503 ? -19.123 19.609 7.942 1.00 93.69 503 ASP A C 1
ATOM 3890 O O . ASP A 1 503 ? -19.251 18.582 8.611 1.00 93.69 503 ASP A O 1
ATOM 3894 N N . PHE A 1 504 ? -20.168 20.379 7.637 1.00 92.69 504 PHE A N 1
ATOM 3895 C CA . PHE A 1 504 ? -21.535 20.116 8.108 1.00 92.69 504 PHE A CA 1
ATOM 3896 C C . PHE A 1 504 ? -22.428 19.429 7.080 1.00 92.69 504 PHE A C 1
ATOM 3898 O O . PHE A 1 504 ? -23.518 18.977 7.450 1.00 92.69 504 PHE A O 1
ATOM 3905 N N . ASP A 1 505 ? -22.016 19.376 5.818 1.00 89.94 505 ASP A N 1
ATOM 3906 C CA . ASP A 1 505 ? -22.722 18.652 4.762 1.00 89.94 505 ASP A CA 1
ATOM 3907 C C . ASP A 1 505 ? -21.970 17.397 4.294 1.00 89.94 505 ASP A C 1
ATOM 3909 O O . ASP A 1 505 ? -22.558 16.552 3.616 1.00 89.94 505 ASP A O 1
ATOM 3913 N N . GLY A 1 506 ? -20.735 17.211 4.765 1.00 88.25 506 GLY A N 1
ATOM 3914 C CA . GLY A 1 506 ? -19.909 16.044 4.518 1.00 88.25 506 GLY A CA 1
ATOM 3915 C C . GLY A 1 506 ? -19.374 16.002 3.094 1.00 88.25 506 GLY A C 1
ATOM 3916 O O . GLY A 1 506 ? -19.142 14.903 2.593 1.00 88.25 506 GLY A O 1
ATOM 3917 N N . ASP A 1 507 ? -19.229 17.133 2.403 1.00 87.00 507 ASP A N 1
ATOM 3918 C CA . ASP A 1 507 ? -18.740 17.157 1.020 1.00 87.00 507 ASP A CA 1
ATOM 3919 C C . ASP A 1 507 ? -17.201 17.123 0.899 1.00 87.00 507 ASP A C 1
ATOM 3921 O O . ASP A 1 507 ? -16.682 17.031 -0.221 1.00 87.00 507 ASP A O 1
ATOM 3925 N N . GLY A 1 508 ? -16.492 17.150 2.037 1.00 88.12 508 GLY A N 1
ATOM 3926 C CA . GLY A 1 508 ? -15.034 17.218 2.130 1.00 88.12 508 GLY A CA 1
ATOM 3927 C C . GLY A 1 508 ? -14.488 18.638 2.305 1.00 88.12 508 GLY A C 1
ATOM 3928 O O . GLY A 1 508 ? -13.266 18.822 2.311 1.00 88.12 508 GLY A O 1
ATOM 3929 N N . LYS A 1 509 ? -15.349 19.654 2.438 1.00 91.62 509 LYS A N 1
ATOM 3930 C CA . LYS A 1 509 ? -14.973 21.050 2.678 1.00 91.62 509 LYS A CA 1
ATOM 3931 C C . LYS A 1 509 ? -15.572 21.544 3.987 1.00 91.62 509 LYS A C 1
ATOM 3933 O O . LYS A 1 509 ? -16.739 21.398 4.289 1.00 91.62 509 LYS A O 1
ATOM 3938 N N . ASN A 1 510 ? -14.744 22.206 4.779 1.00 94.00 510 ASN A N 1
ATOM 3939 C CA . ASN A 1 510 ? -15.158 22.887 5.990 1.00 94.00 510 ASN A CA 1
ATOM 3940 C C . ASN A 1 510 ? -15.463 24.363 5.690 1.00 94.00 510 ASN A C 1
ATOM 3942 O O . ASN A 1 510 ? -14.589 25.230 5.813 1.00 94.00 510 ASN A O 1
ATOM 3946 N N . GLU A 1 511 ? -16.715 24.680 5.349 1.00 92.50 511 GLU A N 1
ATOM 3947 C CA . GLU A 1 511 ? -17.184 26.061 5.128 1.00 92.50 511 GLU A CA 1
ATOM 3948 C C . GLU A 1 511 ? -17.077 26.927 6.383 1.00 92.50 511 GLU A C 1
ATOM 3950 O O . GLU A 1 511 ? -17.046 28.158 6.296 1.00 92.50 511 GLU A O 1
ATOM 3955 N N . ASN A 1 512 ? -17.034 26.301 7.560 1.00 92.62 512 ASN A N 1
ATOM 3956 C CA . ASN A 1 512 ? -16.919 26.996 8.836 1.00 92.62 512 ASN A CA 1
ATOM 3957 C C . ASN A 1 512 ? -15.472 27.391 9.155 1.00 92.62 512 ASN A C 1
ATOM 3959 O O . ASN A 1 512 ? -15.243 28.219 10.045 1.00 92.62 512 ASN A O 1
ATOM 3963 N N . HIS A 1 513 ? -14.486 26.874 8.414 1.00 94.19 513 HIS A N 1
ATOM 3964 C CA . HIS A 1 513 ? -13.111 27.325 8.544 1.00 94.19 513 HIS A CA 1
ATOM 3965 C C . HIS A 1 513 ? -12.934 28.733 7.966 1.00 94.19 513 HIS A C 1
ATOM 3967 O O . HIS A 1 513 ? -13.287 29.051 6.826 1.00 94.19 513 HIS A O 1
ATOM 3973 N N . LYS A 1 514 ? -12.295 29.609 8.747 1.00 92.56 514 LYS A N 1
ATOM 3974 C CA . LYS A 1 514 ? -12.001 30.977 8.315 1.00 92.56 514 LYS A CA 1
ATOM 3975 C C . LYS A 1 514 ? -11.109 30.965 7.069 1.00 92.56 514 LYS A C 1
ATOM 3977 O O . LYS A 1 514 ? -9.975 30.498 7.111 1.00 92.56 514 LYS A O 1
ATOM 3982 N N . GLY A 1 515 ? -11.600 31.557 5.984 1.00 92.31 515 GLY A N 1
ATOM 3983 C CA . GLY A 1 515 ? -10.873 31.634 4.715 1.00 92.31 515 GLY A CA 1
ATOM 3984 C C . GLY A 1 515 ? -11.155 30.482 3.751 1.00 92.31 515 GLY A C 1
ATOM 3985 O O . GLY A 1 515 ? -10.539 30.461 2.688 1.00 92.31 515 GLY A O 1
ATOM 3986 N N . CYS A 1 516 ? -12.071 29.563 4.081 1.00 94.69 516 CYS A N 1
ATOM 3987 C CA . CYS A 1 516 ? -12.593 28.623 3.096 1.00 94.69 516 CYS A CA 1
ATOM 3988 C C . CYS A 1 516 ? -13.400 29.367 2.015 1.00 94.69 516 CYS A C 1
ATOM 3990 O O . CYS A 1 516 ? -14.236 30.222 2.316 1.00 94.69 516 CYS A O 1
ATOM 3992 N N . ASP A 1 517 ? -13.128 29.037 0.752 1.00 93.69 517 ASP A N 1
ATOM 3993 C CA . ASP A 1 517 ? -13.957 29.390 -0.401 1.00 93.69 517 ASP A CA 1
ATOM 3994 C C . ASP A 1 517 ? -14.526 28.089 -0.990 1.00 93.69 517 ASP A C 1
ATOM 3996 O O . ASP A 1 517 ? -13.820 27.411 -1.743 1.00 93.69 517 ASP A O 1
ATOM 4000 N N . PRO A 1 518 ? -15.781 27.716 -0.677 1.00 89.19 518 PRO A N 1
ATOM 4001 C CA . PRO A 1 518 ? -16.340 26.421 -1.072 1.00 89.19 518 PRO A CA 1
ATOM 4002 C C . PRO A 1 518 ? -16.501 26.263 -2.589 1.00 89.19 518 PRO A C 1
ATOM 4004 O O . PRO A 1 518 ? -16.587 25.145 -3.103 1.00 89.19 518 PRO A O 1
ATOM 4007 N N . LYS A 1 519 ? -16.501 27.375 -3.339 1.00 88.88 519 LYS A N 1
ATOM 4008 C CA . LYS A 1 519 ? -16.568 27.353 -4.807 1.00 88.88 519 LYS A CA 1
ATOM 4009 C C . LYS A 1 519 ? -15.229 27.009 -5.445 1.00 88.88 519 LYS A C 1
ATOM 4011 O O . LYS A 1 519 ? -15.194 26.667 -6.626 1.00 88.88 519 LYS A O 1
ATOM 4016 N N . LYS A 1 520 ? -14.131 27.126 -4.697 1.00 87.50 520 LYS A N 1
ATOM 4017 C CA . LYS A 1 520 ? -12.807 26.778 -5.190 1.00 87.50 520 LYS A CA 1
ATOM 4018 C C . LYS A 1 520 ? -12.693 25.248 -5.281 1.00 87.50 520 LYS A C 1
ATOM 4020 O O . LYS A 1 520 ? -12.971 24.565 -4.295 1.00 87.50 520 LYS A O 1
ATOM 4025 N N . PRO A 1 521 ? -12.272 24.701 -6.434 1.00 85.12 521 PRO A N 1
ATOM 4026 C CA . PRO A 1 521 ? -12.013 23.273 -6.556 1.00 85.12 521 PRO A CA 1
ATOM 4027 C C . PRO A 1 521 ? -10.928 22.809 -5.579 1.00 85.12 521 PRO A C 1
ATOM 4029 O O . PRO A 1 521 ? -9.941 23.518 -5.356 1.00 85.12 521 PRO A O 1
ATOM 4032 N N . LEU A 1 522 ? -11.100 21.609 -5.029 1.00 86.38 522 LEU A N 1
ATOM 4033 C CA . LEU A 1 522 ? -10.060 20.908 -4.287 1.00 86.38 522 LEU A CA 1
ATOM 4034 C C . LEU A 1 522 ? -9.033 20.341 -5.268 1.00 86.38 522 LEU A C 1
ATOM 4036 O O . LEU A 1 522 ? -9.396 19.782 -6.307 1.00 86.38 522 LEU A O 1
ATOM 4040 N N . ALA A 1 523 ? -7.754 20.496 -4.931 1.00 82.88 523 ALA A N 1
ATOM 4041 C CA . ALA A 1 523 ? -6.674 19.831 -5.645 1.00 82.88 523 ALA A CA 1
ATOM 4042 C C . ALA A 1 523 ? -6.712 18.329 -5.327 1.00 82.88 523 ALA A C 1
ATOM 4044 O O . ALA A 1 523 ? -6.943 17.946 -4.180 1.00 82.88 523 ALA A O 1
ATOM 4045 N N . HIS A 1 524 ? -6.457 17.485 -6.324 1.00 79.75 52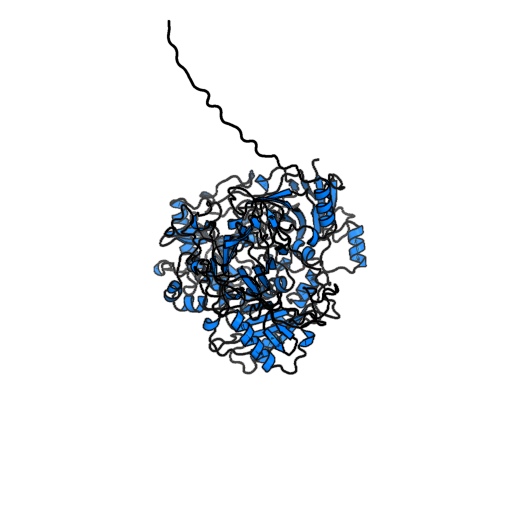4 HIS A N 1
ATOM 4046 C CA . HIS A 1 524 ? -6.497 16.029 -6.184 1.00 79.75 524 HIS A CA 1
ATOM 4047 C C . HIS A 1 524 ? -5.198 15.381 -6.690 1.00 79.75 524 HIS A C 1
ATOM 4049 O O . HIS A 1 524 ? -4.561 15.871 -7.629 1.00 79.75 524 HIS A O 1
ATOM 4055 N N . GLY A 1 525 ? -4.797 14.270 -6.063 1.00 76.06 525 GLY A N 1
ATOM 4056 C CA . GLY A 1 525 ? -3.569 13.545 -6.392 1.00 76.06 525 GLY A CA 1
ATOM 4057 C C . GLY A 1 525 ? -2.328 14.432 -6.332 1.00 76.06 525 GLY A C 1
ATOM 4058 O O . GLY A 1 525 ? -2.178 15.253 -5.430 1.00 76.06 525 GLY A O 1
ATOM 4059 N N . GLU A 1 526 ? -1.449 14.326 -7.329 1.00 72.25 526 GLU A N 1
ATOM 4060 C CA . GLU A 1 526 ? -0.210 15.119 -7.371 1.00 72.25 526 GLU A CA 1
ATOM 4061 C C . GLU A 1 526 ? -0.434 16.635 -7.398 1.00 72.25 526 GLU A C 1
ATOM 4063 O O . GLU A 1 526 ? 0.500 17.377 -7.122 1.00 72.25 526 GLU A O 1
ATOM 4068 N N . GLU A 1 527 ? -1.628 17.128 -7.749 1.00 76.44 527 GLU A N 1
ATOM 4069 C CA . GLU A 1 527 ? -1.882 18.572 -7.694 1.00 76.44 527 GLU A CA 1
ATOM 4070 C C . GLU A 1 527 ? -1.757 19.117 -6.277 1.00 76.44 527 GLU A C 1
ATOM 4072 O O . GLU A 1 527 ? -1.418 20.281 -6.115 1.00 76.44 527 GLU A O 1
ATOM 4077 N N . ARG A 1 528 ? -1.980 18.277 -5.261 1.00 77.94 528 ARG A N 1
ATOM 4078 C CA . ARG A 1 528 ? -1.770 18.633 -3.855 1.00 77.94 528 ARG A CA 1
ATOM 4079 C C . ARG A 1 528 ? -0.293 18.873 -3.538 1.00 77.94 528 ARG A C 1
ATOM 4081 O O . ARG A 1 528 ? 0.032 19.671 -2.661 1.00 77.94 528 ARG A O 1
ATOM 4088 N N . ALA A 1 529 ? 0.610 18.221 -4.266 1.00 71.44 529 ALA A N 1
ATOM 4089 C CA . ALA A 1 529 ? 2.024 18.199 -3.939 1.00 71.44 529 ALA A CA 1
ATOM 4090 C C . ALA A 1 529 ? 2.672 19.583 -4.129 1.00 71.44 529 ALA A C 1
ATOM 4092 O O . ALA A 1 529 ? 2.835 20.082 -5.243 1.00 71.44 529 ALA A O 1
ATOM 4093 N N . GLY A 1 530 ? 3.084 20.200 -3.020 1.00 67.56 530 GLY A N 1
ATOM 4094 C CA . GLY A 1 530 ? 3.707 21.528 -3.008 1.00 67.56 530 GLY A CA 1
ATOM 4095 C C . GLY A 1 530 ? 2.721 22.700 -2.947 1.00 67.56 530 GLY A C 1
ATOM 4096 O O . GLY A 1 530 ? 3.161 23.850 -2.903 1.00 67.56 530 GLY A O 1
ATOM 4097 N N . LEU A 1 531 ? 1.410 22.441 -2.895 1.00 75.50 531 LEU A N 1
ATOM 4098 C CA . LEU A 1 531 ? 0.422 23.472 -2.587 1.00 75.50 531 LEU A CA 1
ATOM 4099 C C . LEU A 1 531 ? 0.337 23.715 -1.078 1.00 75.50 531 LEU A C 1
ATOM 4101 O O . LEU A 1 531 ? 0.562 22.827 -0.258 1.00 75.50 531 LEU A O 1
ATOM 4105 N N . ALA A 1 532 ? -0.010 24.947 -0.708 1.00 81.38 532 ALA A N 1
ATOM 4106 C CA . ALA A 1 532 ? -0.440 25.227 0.654 1.00 81.38 532 ALA A CA 1
ATOM 4107 C C . ALA A 1 532 ? -1.762 24.496 0.930 1.00 81.38 532 ALA A C 1
ATOM 4109 O O . ALA A 1 532 ? -2.622 24.438 0.047 1.00 81.38 532 ALA A O 1
ATOM 4110 N N . VAL A 1 533 ? -1.924 23.996 2.157 1.00 82.44 533 VAL A N 1
ATOM 4111 C CA . VAL A 1 533 ? -3.161 23.335 2.593 1.00 82.44 533 VAL A CA 1
ATOM 4112 C C . VAL A 1 533 ? -4.343 24.274 2.355 1.00 82.44 533 VAL A C 1
ATOM 4114 O O . VAL A 1 533 ? -4.304 25.446 2.746 1.00 82.44 533 VAL A O 1
ATOM 4117 N N . ASN A 1 534 ? -5.376 23.781 1.673 1.00 88.75 534 ASN A N 1
ATOM 4118 C CA . ASN A 1 534 ? -6.584 24.555 1.436 1.00 88.75 534 ASN A CA 1
ATOM 4119 C C . ASN A 1 534 ? -7.276 24.821 2.783 1.00 88.75 534 ASN A C 1
ATOM 4121 O O . ASN A 1 534 ? -7.508 23.871 3.525 1.00 88.75 534 ASN A O 1
ATOM 4125 N N . PRO A 1 535 ? -7.662 26.068 3.110 1.00 93.06 535 PRO A N 1
ATOM 4126 C CA . PRO A 1 535 ? -8.422 26.342 4.325 1.00 93.06 535 PRO A CA 1
ATOM 4127 C C . PRO A 1 535 ? -9.717 25.530 4.453 1.00 93.06 535 PRO A C 1
ATOM 4129 O O . PRO A 1 535 ? -10.135 25.264 5.570 1.00 93.06 535 PRO A O 1
ATOM 4132 N N . CYS A 1 536 ? -10.338 25.123 3.341 1.00 93.25 536 CYS A N 1
ATOM 4133 C CA . CYS A 1 536 ? -11.504 24.238 3.375 1.00 93.25 536 CYS A CA 1
ATOM 4134 C C . CYS A 1 536 ? -11.167 22.803 3.817 1.00 93.25 536 CYS A C 1
ATOM 4136 O O . CYS A 1 536 ? -12.054 22.094 4.253 1.00 93.25 536 CYS A O 1
ATOM 4138 N N . GLU A 1 537 ? -9.914 22.360 3.735 1.00 90.75 537 GLU A N 1
ATOM 4139 C CA . GLU A 1 537 ? -9.493 21.014 4.163 1.00 90.75 537 GLU A CA 1
ATOM 4140 C C . GLU A 1 537 ? -9.025 21.001 5.635 1.00 90.75 537 GLU A C 1
ATOM 4142 O O . GLU A 1 537 ? -8.543 19.989 6.137 1.00 90.75 537 GLU A O 1
ATOM 4147 N N . LEU A 1 538 ? -9.143 22.130 6.347 1.00 92.50 538 LEU A N 1
ATOM 4148 C CA . LEU A 1 538 ? -8.737 22.260 7.745 1.00 92.50 538 LEU A CA 1
ATOM 4149 C C . LEU A 1 538 ? -9.936 22.125 8.681 1.00 92.50 538 LEU A C 1
ATOM 4151 O O . LEU A 1 538 ? -10.923 22.850 8.568 1.00 92.50 538 LEU A O 1
ATOM 4155 N N . ALA A 1 539 ? -9.814 21.240 9.665 1.00 94.38 539 ALA A N 1
ATOM 4156 C CA . ALA A 1 539 ? -10.783 21.087 10.740 1.00 94.38 539 ALA A CA 1
ATOM 4157 C C . ALA A 1 539 ? -10.855 22.330 11.654 1.00 94.38 539 ALA A C 1
ATOM 4159 O O . ALA A 1 539 ? -9.934 23.146 11.748 1.00 94.38 539 ALA A O 1
ATOM 4160 N N . THR A 1 540 ? -11.975 22.471 12.358 1.00 94.56 540 THR A N 1
ATOM 4161 C CA . THR A 1 540 ? -12.255 23.546 13.322 1.00 94.56 540 THR A CA 1
ATOM 4162 C C . THR A 1 540 ? -12.878 22.996 14.594 1.00 94.56 540 THR A C 1
ATOM 4164 O O . THR A 1 540 ? -13.640 22.035 14.550 1.00 94.56 540 THR A O 1
ATOM 4167 N N . TRP A 1 541 ? -12.605 23.633 15.733 1.00 94.38 541 TRP A N 1
ATOM 4168 C CA . TRP A 1 541 ? -13.266 23.287 16.990 1.00 94.38 541 TRP A CA 1
ATOM 4169 C C . TRP A 1 541 ? -14.775 23.534 16.905 1.00 94.38 541 TRP A C 1
ATOM 4171 O O . TRP A 1 541 ? -15.222 24.646 16.619 1.00 94.38 541 TRP A O 1
ATOM 4181 N N . VAL A 1 542 ? -15.554 22.501 17.208 1.00 95.75 542 VAL A N 1
ATOM 4182 C CA . VAL A 1 542 ? -17.018 22.540 17.288 1.00 95.75 542 VAL A CA 1
ATOM 4183 C C . VAL A 1 542 ? -17.486 22.094 18.671 1.00 95.75 542 VAL A C 1
ATOM 4185 O O . VAL A 1 542 ? -16.701 21.578 19.465 1.00 95.75 542 VAL A O 1
ATOM 4188 N N . ARG A 1 543 ? -18.767 22.310 18.993 1.00 97.06 543 ARG A N 1
ATOM 4189 C CA . ARG A 1 543 ? -19.324 21.975 20.312 1.00 97.06 543 ARG A CA 1
ATOM 4190 C C . ARG A 1 543 ? -20.614 21.155 20.204 1.00 97.06 543 ARG A C 1
ATOM 4192 O O . ARG A 1 543 ? -21.699 21.723 20.364 1.00 97.06 543 ARG A O 1
ATOM 4199 N N . PRO A 1 544 ? -20.531 19.844 19.916 1.00 97.44 544 PRO A N 1
ATOM 4200 C CA . PRO A 1 544 ? -21.708 18.988 19.905 1.00 97.44 544 PRO A CA 1
ATOM 4201 C C . PRO A 1 544 ? -22.368 18.932 21.290 1.00 97.44 544 PRO A C 1
ATOM 4203 O O . PRO A 1 544 ? -21.710 18.992 22.334 1.00 97.44 544 PRO A O 1
ATOM 4206 N N . ARG A 1 545 ? -23.698 18.815 21.291 1.00 98.19 545 ARG A N 1
ATOM 4207 C CA . ARG A 1 545 ? -24.531 18.684 22.491 1.00 98.19 545 ARG A CA 1
ATOM 4208 C C . ARG A 1 545 ? -25.448 17.479 22.345 1.00 98.19 545 ARG A C 1
ATOM 4210 O O . ARG A 1 545 ? -25.990 17.254 21.269 1.00 98.19 545 ARG A O 1
ATOM 4217 N N . PHE A 1 546 ? -25.629 16.727 23.423 1.00 98.31 546 PHE A N 1
ATOM 4218 C CA . PHE A 1 546 ? -26.400 15.488 23.451 1.00 98.31 546 PHE A CA 1
ATOM 4219 C C . PHE A 1 546 ? -27.453 15.530 24.555 1.00 98.31 546 PHE A C 1
ATOM 4221 O O . PHE A 1 546 ? -27.155 15.894 25.698 1.00 98.31 546 PHE A O 1
ATOM 4228 N N . ALA A 1 547 ? -28.674 15.118 24.214 1.00 97.69 547 ALA A N 1
ATOM 4229 C CA . ALA A 1 547 ? -29.740 14.836 25.166 1.00 97.69 547 ALA A CA 1
ATOM 4230 C C . ALA A 1 547 ? -29.601 13.403 25.686 1.00 97.69 547 ALA A C 1
ATOM 4232 O O . ALA A 1 547 ? -29.695 12.459 24.907 1.00 97.69 547 ALA A O 1
ATOM 4233 N N . LEU A 1 548 ? -29.368 13.254 26.992 1.00 97.62 548 LEU A N 1
ATOM 4234 C CA . LEU A 1 548 ? -29.122 11.970 27.661 1.00 97.62 548 LEU A CA 1
ATOM 4235 C C . LEU A 1 548 ? -30.136 11.734 28.793 1.00 97.62 548 LEU A C 1
ATOM 4237 O O . LEU A 1 548 ? -29.788 11.247 29.868 1.00 97.62 548 LEU A O 1
ATOM 4241 N N . ASP A 1 549 ? -31.378 12.179 28.585 1.00 95.94 549 ASP A N 1
ATOM 4242 C CA . ASP A 1 549 ? -32.433 12.220 29.609 1.00 95.94 549 ASP A CA 1
ATOM 4243 C C . ASP A 1 549 ? -32.763 10.835 30.185 1.00 95.94 549 ASP A C 1
ATOM 4245 O O . ASP A 1 549 ? -33.184 10.724 31.334 1.00 95.94 549 ASP A O 1
ATOM 4249 N N . ASP A 1 550 ? -32.505 9.781 29.413 1.00 94.19 550 ASP A N 1
ATOM 4250 C CA . ASP A 1 550 ? -32.650 8.381 29.804 1.00 94.19 550 ASP A CA 1
ATOM 4251 C C . ASP A 1 550 ? -31.634 7.923 30.863 1.00 94.19 550 ASP A C 1
ATOM 4253 O O . ASP A 1 550 ? -31.837 6.895 31.502 1.00 94.19 550 ASP A O 1
ATOM 4257 N N . LEU A 1 551 ? -30.567 8.691 31.104 1.00 96.00 551 LEU A N 1
ATOM 4258 C CA . LEU A 1 551 ? -29.600 8.391 32.162 1.00 96.00 551 LEU A CA 1
ATOM 4259 C C . LEU A 1 551 ? -30.058 8.863 33.551 1.00 96.00 551 LEU A C 1
ATOM 4261 O O . LEU A 1 551 ? -29.484 8.442 34.558 1.00 96.00 551 LEU A O 1
ATOM 4265 N N . ALA A 1 552 ? -31.058 9.749 33.636 1.00 95.00 552 ALA A N 1
ATOM 4266 C CA . ALA A 1 552 ? -31.575 10.231 34.915 1.00 95.00 552 ALA A CA 1
ATOM 4267 C C . ALA A 1 552 ? -32.150 9.068 35.742 1.00 95.00 552 ALA A C 1
ATOM 4269 O O . ALA A 1 552 ? -32.890 8.235 35.228 1.00 95.00 552 ALA A O 1
ATOM 4270 N N . GLY A 1 553 ? -31.821 9.004 37.035 1.00 93.69 553 GLY A N 1
ATOM 4271 C CA . GLY A 1 553 ? -32.247 7.905 37.908 1.00 93.69 553 GLY A CA 1
ATOM 4272 C C . GLY A 1 553 ? -31.358 6.655 37.856 1.00 93.69 553 GLY A C 1
ATOM 4273 O O . GLY A 1 553 ? -31.585 5.727 38.631 1.00 93.69 553 GLY A O 1
ATOM 4274 N N . HIS A 1 554 ? -30.310 6.636 37.028 1.00 94.81 554 HIS A N 1
ATOM 4275 C CA . HIS A 1 554 ? -29.400 5.497 36.892 1.00 94.81 554 HIS A CA 1
ATOM 4276 C C . HIS A 1 554 ? -27.975 5.816 37.362 1.00 94.81 554 HIS A C 1
ATOM 4278 O O . HIS A 1 554 ? -27.536 6.965 37.399 1.00 94.81 554 HIS A O 1
ATOM 4284 N N . GLN A 1 555 ? -27.218 4.775 37.708 1.00 95.50 555 GLN A N 1
ATOM 4285 C CA . GLN A 1 555 ? -25.761 4.861 37.691 1.00 95.50 555 GLN A CA 1
ATOM 4286 C C . GLN A 1 555 ? -25.330 4.635 36.241 1.00 95.50 555 GLN A C 1
ATOM 4288 O O . GLN A 1 555 ? -25.562 3.559 35.694 1.00 95.50 555 GLN A O 1
ATOM 4293 N N . ALA A 1 556 ? -24.764 5.660 35.610 1.00 96.19 556 ALA A N 1
ATOM 4294 C CA . ALA A 1 556 ? -24.539 5.679 34.174 1.00 96.19 556 ALA A CA 1
ATOM 4295 C C . ALA A 1 556 ? -23.051 5.722 33.820 1.00 96.19 556 ALA A C 1
ATOM 4297 O O . ALA A 1 556 ? -22.210 6.254 34.554 1.00 96.19 556 ALA A O 1
ATOM 4298 N N . ARG A 1 557 ? -22.738 5.183 32.644 1.00 97.25 557 ARG A N 1
ATOM 4299 C CA . ARG A 1 557 ? -21.447 5.331 31.977 1.00 97.25 557 ARG A CA 1
ATOM 4300 C C . ARG A 1 557 ? -21.660 6.032 30.645 1.00 97.25 557 ARG A C 1
ATOM 4302 O O . ARG A 1 557 ? -22.627 5.756 29.938 1.00 97.25 557 ARG A O 1
ATOM 4309 N N . VAL A 1 558 ? -20.755 6.937 30.313 1.00 97.69 558 VAL A N 1
ATOM 4310 C CA . VAL A 1 558 ? -20.727 7.671 29.047 1.00 97.69 558 VAL A CA 1
ATOM 4311 C C . VAL A 1 558 ? -19.332 7.499 28.476 1.00 97.69 558 VAL A C 1
ATOM 4313 O O . VAL A 1 558 ? -18.368 7.746 29.192 1.00 97.69 558 VAL A O 1
ATOM 4316 N N . ARG A 1 559 ? -19.191 7.077 27.221 1.00 96.81 559 ARG A N 1
ATOM 4317 C CA . ARG A 1 559 ? -17.878 6.953 26.586 1.00 96.81 559 ARG A CA 1
ATOM 4318 C C . ARG A 1 559 ? -17.847 7.569 25.200 1.00 96.81 559 ARG A C 1
ATOM 4320 O O . ARG A 1 559 ? -18.849 7.546 24.492 1.00 96.81 559 ARG A O 1
ATOM 4327 N N . LEU A 1 560 ? -16.680 8.073 24.823 1.00 97.31 560 LEU A N 1
ATOM 4328 C CA . LEU A 1 560 ? -16.313 8.302 23.434 1.00 97.31 560 LEU A CA 1
ATOM 4329 C C . LEU A 1 560 ? -15.389 7.157 23.013 1.00 97.31 560 LEU A C 1
ATOM 4331 O O . LEU A 1 560 ? -14.372 6.916 23.668 1.00 97.31 560 LEU A O 1
ATOM 4335 N N . ARG A 1 561 ? -15.757 6.444 21.951 1.00 95.50 561 ARG A N 1
ATOM 4336 C CA . ARG A 1 561 ? -14.958 5.372 21.348 1.00 95.50 561 ARG A CA 1
ATOM 4337 C C . ARG A 1 561 ? -14.465 5.839 19.986 1.00 95.50 561 ARG A C 1
ATOM 4339 O O . ARG A 1 561 ? -15.299 6.202 19.167 1.00 95.50 561 ARG A O 1
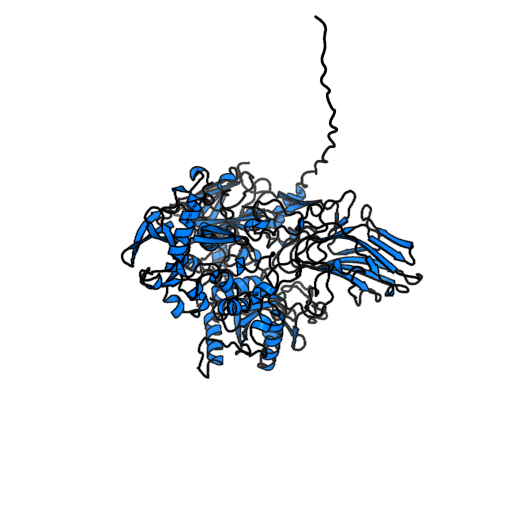ATOM 4346 N N . TYR A 1 562 ? -13.155 5.840 19.767 1.00 95.62 562 TYR A N 1
ATOM 4347 C CA . TYR A 1 562 ? -12.510 6.155 18.493 1.00 95.62 562 TYR A CA 1
ATOM 4348 C C . TYR A 1 562 ? -11.985 4.877 17.842 1.00 95.62 562 TYR A C 1
ATOM 4350 O O . TYR A 1 562 ? -11.287 4.100 18.497 1.00 95.62 562 TYR A O 1
ATOM 4358 N N . PHE A 1 563 ? -12.342 4.682 16.580 1.00 91.81 563 PHE A N 1
ATOM 4359 C CA . PHE A 1 563 ? -12.013 3.528 15.761 1.00 91.81 563 PHE A CA 1
ATOM 4360 C C . PHE A 1 563 ? -11.326 3.986 14.472 1.00 91.81 563 PHE A C 1
ATOM 4362 O O . PHE A 1 563 ? -11.801 4.950 13.864 1.00 91.81 563 PHE A O 1
ATOM 4369 N N . THR A 1 564 ? -10.259 3.291 14.071 1.00 91.25 564 THR A N 1
ATOM 4370 C CA . THR A 1 564 ? -9.661 3.438 12.736 1.00 91.25 564 THR A CA 1
ATOM 4371 C C . THR A 1 564 ? -9.590 2.111 12.007 1.00 91.25 564 THR A C 1
ATOM 4373 O O . THR A 1 564 ? -9.485 1.057 12.647 1.00 91.25 564 THR A O 1
ATOM 4376 N N . ASP A 1 565 ? -9.660 2.173 10.682 1.00 85.94 565 ASP A N 1
ATOM 4377 C CA . ASP A 1 565 ? -9.477 1.012 9.819 1.00 85.94 565 ASP A CA 1
ATOM 4378 C C . ASP A 1 565 ? -7.981 0.653 9.654 1.00 85.94 565 ASP A C 1
ATOM 4380 O O . ASP A 1 565 ? -7.111 1.138 10.384 1.00 85.94 565 ASP A O 1
ATOM 4384 N N . MET A 1 566 ? -7.667 -0.255 8.731 1.00 80.44 566 MET A N 1
ATOM 4385 C CA . MET A 1 566 ? -6.316 -0.788 8.546 1.00 80.44 566 MET A CA 1
ATOM 4386 C C . MET A 1 566 ? -5.351 0.142 7.784 1.00 80.44 566 MET A C 1
ATOM 4388 O O . MET A 1 566 ? -4.201 -0.254 7.559 1.00 80.44 566 MET A O 1
ATOM 4392 N N . ALA A 1 567 ? -5.783 1.322 7.327 1.00 81.88 567 ALA A N 1
ATOM 4393 C CA . ALA A 1 567 ? -4.974 2.199 6.484 1.00 81.88 567 ALA A CA 1
ATOM 4394 C C . ALA A 1 567 ? -5.273 3.697 6.707 1.00 81.88 567 ALA A C 1
ATOM 4396 O O . ALA A 1 567 ? -5.967 4.094 7.626 1.00 81.88 567 ALA A O 1
ATOM 4397 N N . ALA A 1 568 ? -4.644 4.540 5.879 1.00 84.81 568 ALA A N 1
ATOM 4398 C CA . ALA A 1 568 ? -4.858 5.988 5.804 1.00 84.81 568 ALA A CA 1
ATOM 4399 C C . ALA A 1 568 ? -4.862 6.718 7.165 1.00 84.81 568 ALA A C 1
ATOM 4401 O O . ALA A 1 568 ? -5.873 7.189 7.675 1.00 84.81 568 ALA A O 1
ATOM 4402 N N . VAL A 1 569 ? -3.669 6.921 7.726 1.00 88.44 569 VAL A N 1
ATOM 4403 C CA . VAL A 1 569 ? -3.532 7.603 9.019 1.00 88.44 569 VAL A CA 1
ATOM 4404 C C . VAL A 1 569 ? -3.788 9.111 8.918 1.00 88.44 569 VAL A C 1
ATOM 4406 O O . VAL A 1 569 ? -3.062 9.838 8.241 1.00 88.44 569 VAL A O 1
ATOM 4409 N N . MET A 1 570 ? -4.763 9.588 9.691 1.00 89.75 570 MET A N 1
ATOM 4410 C CA . MET A 1 570 ? -5.116 11.005 9.838 1.00 89.75 570 MET A CA 1
ATOM 4411 C C . MET A 1 570 ? -4.868 11.514 11.277 1.00 89.75 570 MET A C 1
ATOM 4413 O O . MET A 1 570 ? -4.694 10.703 12.191 1.00 89.75 570 MET A O 1
ATOM 4417 N N . PRO A 1 571 ? -4.847 12.845 11.523 1.00 91.00 571 PRO A N 1
ATOM 4418 C CA . PRO A 1 571 ? -4.464 13.422 12.818 1.00 91.00 571 PRO A CA 1
ATOM 4419 C C . PRO A 1 571 ? -5.284 12.992 14.044 1.00 91.00 571 PRO A C 1
ATOM 4421 O O . PRO A 1 571 ? -4.838 13.248 15.157 1.00 91.00 571 PRO A O 1
ATOM 4424 N N . GLY A 1 572 ? -6.460 12.377 13.891 1.00 94.06 572 GLY A N 1
ATOM 4425 C CA . GLY A 1 572 ? -7.250 11.839 15.002 1.00 94.06 572 GLY A CA 1
ATOM 4426 C C . GLY A 1 572 ? -8.260 12.830 15.590 1.00 94.06 572 GLY A C 1
ATOM 4427 O O . GLY A 1 572 ? -8.694 13.783 14.935 1.00 94.06 572 GLY A O 1
ATOM 4428 N N . ILE A 1 573 ? -8.653 12.598 16.849 1.00 95.44 573 ILE A N 1
ATOM 4429 C CA . ILE A 1 573 ? -9.659 13.388 17.574 1.00 95.44 573 ILE A CA 1
ATOM 4430 C C . ILE A 1 573 ? -9.099 13.975 18.874 1.00 95.44 573 ILE A C 1
ATOM 4432 O O . ILE A 1 573 ? -8.435 13.290 19.658 1.00 95.44 573 ILE A O 1
ATOM 4436 N N . LEU A 1 574 ? -9.424 15.244 19.130 1.00 95.50 574 LEU A N 1
ATOM 4437 C CA . LEU A 1 574 ? -9.303 15.876 20.437 1.00 95.50 574 LEU A CA 1
ATOM 4438 C C . LEU A 1 574 ? -10.671 16.227 21.016 1.00 95.50 574 LEU A C 1
ATOM 4440 O O . LEU A 1 574 ? -11.563 16.688 20.299 1.00 95.50 574 LEU A O 1
ATOM 4444 N N . ILE A 1 575 ? -10.798 16.080 22.333 1.00 95.44 575 ILE A N 1
ATOM 4445 C CA . ILE A 1 575 ? -11.931 16.591 23.105 1.00 95.44 575 ILE A CA 1
ATOM 4446 C C . ILE A 1 575 ? -11.464 17.415 24.301 1.00 95.44 575 ILE A C 1
ATOM 4448 O O . ILE A 1 575 ? -10.449 17.107 24.929 1.00 95.44 575 ILE A O 1
ATOM 4452 N N . ASP A 1 576 ? -12.240 18.442 24.620 1.00 94.56 576 ASP A N 1
ATOM 4453 C CA . ASP A 1 576 ? -11.985 19.366 25.721 1.00 94.56 576 ASP A CA 1
ATOM 4454 C C . ASP A 1 576 ? -13.301 19.960 26.266 1.00 94.56 576 ASP A C 1
ATOM 4456 O O . ASP A 1 576 ? -14.374 19.732 25.699 1.00 94.56 576 ASP A O 1
ATOM 4460 N N . ASP A 1 577 ? -13.241 20.719 27.360 1.00 94.19 577 ASP A N 1
ATOM 4461 C CA . ASP A 1 577 ? -14.367 21.426 27.988 1.00 94.19 577 ASP A CA 1
ATOM 4462 C C . ASP A 1 577 ? -15.624 20.548 28.161 1.00 94.19 577 ASP A C 1
ATOM 4464 O O . ASP A 1 577 ? -16.741 20.938 27.777 1.00 94.19 577 ASP A O 1
ATOM 4468 N N . VAL A 1 578 ? -15.459 19.333 28.689 1.00 95.88 578 VAL A N 1
ATOM 4469 C CA . VAL A 1 578 ? -16.560 18.384 28.862 1.00 95.88 578 VAL A CA 1
ATOM 4470 C C . VAL A 1 578 ? -17.459 18.829 30.005 1.00 95.88 578 VAL A C 1
ATOM 4472 O O . VAL A 1 578 ? -17.069 18.862 31.171 1.00 95.88 578 VAL A O 1
ATOM 4475 N N . LYS A 1 579 ? -18.721 19.090 29.672 1.00 96.88 579 LYS A N 1
ATOM 4476 C CA . LYS A 1 579 ? -19.747 19.530 30.608 1.00 96.88 579 LYS A CA 1
ATOM 4477 C C . LYS A 1 579 ? -20.945 18.592 30.594 1.00 96.88 579 LYS A C 1
ATOM 4479 O O . LYS A 1 579 ? -21.608 18.451 29.565 1.00 96.88 579 LYS A O 1
ATOM 4484 N N . LEU A 1 580 ? -21.253 18.000 31.747 1.00 96.88 580 LEU A N 1
ATOM 4485 C CA . LEU A 1 580 ? -22.483 17.240 31.980 1.00 96.88 580 LEU A CA 1
ATOM 4486 C C . LEU A 1 580 ? -23.382 18.031 32.927 1.00 96.88 580 LEU A C 1
ATOM 4488 O O . LEU A 1 580 ? -23.021 18.276 34.077 1.00 96.88 580 LEU A O 1
ATOM 4492 N N . GLU A 1 581 ? -24.562 18.414 32.458 1.00 97.31 581 GLU A N 1
ATOM 4493 C CA . GLU A 1 581 ? -25.536 19.200 33.207 1.00 97.31 581 GLU A CA 1
ATOM 4494 C C . GLU A 1 581 ? -26.782 18.372 33.519 1.00 97.31 581 GLU A C 1
ATOM 4496 O O . GLU A 1 581 ? -27.261 17.632 32.662 1.00 97.31 581 GLU A O 1
ATOM 4501 N N . VAL A 1 582 ? -27.348 18.546 34.716 1.00 96.44 582 VAL A N 1
ATOM 4502 C CA . VAL A 1 582 ? -28.658 17.991 35.084 1.00 96.44 582 VAL A CA 1
ATOM 4503 C C . VAL A 1 582 ? -29.559 19.109 35.589 1.00 96.44 582 VAL A C 1
ATOM 4505 O O . VAL A 1 582 ? -29.187 19.854 36.499 1.00 96.44 582 VAL A O 1
ATOM 4508 N N . GLY A 1 583 ? -30.729 19.279 34.971 1.00 93.62 583 GLY A N 1
ATOM 4509 C CA . GLY A 1 583 ? -31.648 20.372 35.304 1.00 93.62 583 GLY A CA 1
ATOM 4510 C C . GLY A 1 583 ? -31.021 21.763 35.123 1.00 93.62 583 GLY A C 1
ATOM 4511 O O . GLY A 1 583 ? -31.329 22.680 35.882 1.00 93.62 583 GLY A O 1
ATOM 4512 N N . GLY A 1 584 ? -30.095 21.906 34.167 1.00 90.88 584 GLY A N 1
ATOM 4513 C CA . GLY A 1 584 ? -29.371 23.153 33.885 1.00 90.88 584 GLY A CA 1
ATOM 4514 C C . GLY A 1 584 ? -28.229 23.485 34.853 1.00 90.88 584 GLY A C 1
ATOM 4515 O O . GLY A 1 584 ? -27.683 24.583 34.787 1.00 90.88 584 GLY A O 1
ATOM 4516 N N . LYS A 1 585 ? -27.858 22.570 35.760 1.00 92.88 585 LYS A N 1
ATOM 4517 C CA . LYS A 1 585 ? -26.709 22.727 36.665 1.00 92.88 585 LYS A CA 1
ATOM 4518 C C . LYS A 1 585 ? -25.587 21.777 36.268 1.00 92.88 585 LYS A C 1
ATOM 4520 O O . LYS A 1 585 ? -25.844 20.591 36.083 1.00 92.88 585 LYS A O 1
ATOM 4525 N N . ALA A 1 586 ? -24.360 22.286 36.189 1.00 93.81 586 ALA A N 1
ATOM 4526 C CA . ALA A 1 586 ? -23.177 21.471 35.929 1.00 93.81 586 ALA A CA 1
ATOM 4527 C C . ALA A 1 586 ? -22.955 20.459 37.065 1.00 93.81 586 ALA A C 1
ATOM 4529 O O . ALA A 1 586 ? -22.900 20.832 38.237 1.00 93.81 586 ALA A O 1
ATOM 4530 N N . LEU A 1 587 ? -22.859 19.183 36.702 1.00 93.50 587 LEU A N 1
ATOM 4531 C CA . LEU A 1 587 ? -22.443 18.083 37.569 1.00 93.50 587 LEU A CA 1
ATOM 4532 C C . LEU A 1 587 ? -20.984 17.703 37.300 1.00 93.50 587 LEU A C 1
ATOM 4534 O O . LEU A 1 587 ? -20.253 17.418 38.243 1.00 93.50 587 LEU A O 1
ATOM 4538 N N . ILE A 1 588 ? -20.584 17.719 36.027 1.00 93.81 588 ILE A N 1
ATOM 4539 C CA . ILE A 1 588 ? -19.198 17.589 35.569 1.00 93.81 588 ILE A CA 1
ATOM 4540 C C . ILE A 1 588 ? -18.870 18.827 34.740 1.00 93.81 588 ILE A C 1
ATOM 4542 O O . ILE A 1 588 ? -19.699 19.261 33.936 1.00 93.81 588 ILE A O 1
ATOM 4546 N N . ASP A 1 589 ? -17.682 19.372 34.968 1.00 93.62 589 ASP A N 1
ATOM 4547 C CA . ASP A 1 589 ? -17.078 20.477 34.228 1.00 93.62 589 ASP A CA 1
ATOM 4548 C C . ASP A 1 589 ? -15.567 20.202 34.221 1.00 93.62 589 ASP A C 1
ATOM 4550 O O . ASP A 1 589 ? -14.898 20.378 35.238 1.00 93.62 589 ASP A O 1
ATOM 4554 N N . GLU A 1 590 ? -15.078 19.593 33.143 1.00 92.81 590 GLU A N 1
ATOM 4555 C CA . GLU A 1 590 ? -13.717 19.068 33.016 1.00 92.81 590 GLU A CA 1
ATOM 4556 C C . GLU A 1 590 ? -13.039 19.681 31.790 1.00 92.81 590 GLU A C 1
ATOM 4558 O O . GLU A 1 590 ? -13.543 19.559 30.675 1.00 92.81 590 GLU A O 1
ATOM 4563 N N . ASN A 1 591 ? -11.885 20.304 32.010 1.00 90.69 591 ASN A N 1
ATOM 4564 C CA . ASN A 1 591 ? -11.075 20.986 30.999 1.00 90.69 591 ASN A CA 1
ATOM 4565 C C . ASN A 1 591 ? -9.671 20.369 30.852 1.00 90.69 591 ASN A C 1
ATOM 4567 O O . ASN A 1 591 ? -8.803 20.968 30.235 1.00 90.69 591 ASN A O 1
ATOM 4571 N N . PHE A 1 592 ? -9.400 19.233 31.510 1.00 91.94 592 PHE A N 1
ATOM 4572 C CA . PHE A 1 592 ? -8.173 18.428 31.409 1.00 91.94 592 PHE A CA 1
ATOM 4573 C C . PHE A 1 592 ? -6.839 19.138 31.720 1.00 91.94 592 PHE A C 1
ATOM 4575 O O . PHE A 1 592 ? -5.764 18.543 31.560 1.00 91.94 592 PHE A O 1
ATOM 4582 N N . ASP A 1 593 ? -6.892 20.373 32.216 1.00 88.88 593 ASP A N 1
ATOM 4583 C CA . ASP A 1 593 ? -5.730 21.181 32.585 1.00 88.88 593 ASP A CA 1
ATOM 4584 C C . ASP A 1 593 ? -5.028 20.643 33.837 1.00 88.88 593 ASP A C 1
ATOM 4586 O O . ASP A 1 593 ? -3.796 20.658 33.924 1.00 88.88 593 ASP A O 1
ATOM 4590 N N . ASP A 1 594 ? -5.812 20.115 34.776 1.00 85.88 594 ASP A N 1
ATOM 4591 C CA . ASP A 1 594 ? -5.350 19.564 36.045 1.00 85.88 594 ASP A CA 1
ATOM 4592 C C . ASP A 1 594 ? -5.206 18.026 35.990 1.00 85.88 594 ASP A C 1
ATOM 4594 O O . ASP A 1 594 ? -5.206 17.384 34.934 1.00 85.88 594 ASP A O 1
ATOM 4598 N N . ASN A 1 595 ? -5.027 17.393 37.153 1.00 79.94 595 ASN A N 1
ATOM 4599 C CA . ASN A 1 595 ? -5.072 15.937 37.245 1.00 79.94 595 ASN A CA 1
ATOM 4600 C C . ASN A 1 595 ? -6.480 15.437 36.917 1.00 79.94 595 ASN A C 1
ATOM 4602 O O . ASN A 1 595 ? -7.432 15.771 37.621 1.00 79.94 595 ASN A O 1
ATOM 4606 N N . ILE A 1 596 ? -6.571 14.563 35.914 1.00 83.94 596 ILE A N 1
ATOM 4607 C CA . ILE A 1 596 ? -7.823 13.934 35.493 1.00 83.94 596 ILE A CA 1
ATOM 4608 C C . ILE A 1 596 ? -8.484 13.252 36.697 1.00 83.94 596 ILE A C 1
ATOM 4610 O O . ILE A 1 596 ? -7.880 12.410 37.373 1.00 83.94 596 ILE A O 1
ATOM 4614 N N . GLY A 1 597 ? -9.732 13.633 36.979 1.00 78.12 597 GLY A N 1
ATOM 4615 C CA . GLY A 1 597 ? -10.479 13.127 38.127 1.00 78.12 597 GLY A CA 1
ATOM 4616 C C . GLY A 1 597 ? -10.718 11.611 38.084 1.00 78.12 597 GLY A C 1
ATOM 4617 O O . GLY A 1 597 ? -10.758 10.987 37.028 1.00 78.12 597 GLY A O 1
ATOM 4618 N N . ARG A 1 598 ? -10.981 11.002 39.251 1.00 83.12 598 ARG A N 1
ATOM 4619 C CA . ARG A 1 598 ? -11.225 9.545 39.396 1.00 83.12 598 ARG A CA 1
ATOM 4620 C C . ARG A 1 598 ? -12.465 9.014 38.658 1.00 83.12 598 ARG A C 1
ATOM 4622 O O . ARG A 1 598 ? -12.653 7.803 38.600 1.00 83.12 598 ARG A O 1
ATOM 4629 N N . ALA A 1 599 ? -13.330 9.898 38.160 1.00 86.50 599 ALA A N 1
ATOM 4630 C CA . ALA A 1 599 ? -14.526 9.530 37.402 1.00 86.50 599 ALA A CA 1
ATOM 4631 C C . ALA A 1 599 ? -14.211 9.094 35.960 1.00 86.50 599 ALA A C 1
ATOM 4633 O O . ALA A 1 599 ? -15.073 8.505 35.307 1.00 86.50 599 ALA A O 1
ATOM 4634 N N . TRP A 1 600 ? -12.994 9.366 35.482 1.00 92.69 600 TRP A N 1
ATOM 4635 C CA . TRP A 1 600 ? -12.564 9.077 34.123 1.00 92.69 600 TRP A CA 1
ATOM 4636 C C . TRP A 1 600 ? -11.724 7.804 34.041 1.00 92.69 600 TRP A C 1
ATOM 4638 O O . TRP A 1 600 ? -10.849 7.552 34.872 1.00 92.69 600 TRP A O 1
ATOM 4648 N N . ARG A 1 601 ? -11.950 7.032 32.982 1.00 94.31 601 ARG A N 1
ATOM 4649 C CA . ARG A 1 601 ? -11.091 5.941 32.528 1.00 94.31 601 ARG A CA 1
ATOM 4650 C C . ARG A 1 601 ? -10.611 6.270 31.122 1.00 94.31 601 ARG A C 1
ATOM 4652 O O . ARG A 1 601 ? -11.430 6.422 30.220 1.00 94.31 601 ARG A O 1
ATOM 4659 N N . LEU A 1 602 ? -9.296 6.349 30.950 1.00 94.12 602 LEU A N 1
ATOM 4660 C CA . LEU A 1 602 ? -8.663 6.488 29.643 1.00 94.12 602 LEU A CA 1
ATOM 4661 C C . LEU A 1 602 ? -8.112 5.136 29.203 1.00 94.12 602 LEU A C 1
ATOM 4663 O O . LEU A 1 602 ? -7.369 4.502 29.951 1.00 94.12 602 LEU A O 1
ATOM 4667 N N . ASP A 1 603 ? -8.464 4.731 27.992 1.00 93.31 603 ASP A N 1
ATOM 4668 C CA . ASP A 1 603 ? -7.914 3.580 27.293 1.00 93.31 603 ASP A CA 1
ATOM 4669 C C . ASP A 1 603 ? -7.324 4.064 25.963 1.00 93.31 603 ASP A C 1
ATOM 4671 O O . ASP A 1 603 ? -8.015 4.291 24.967 1.00 93.31 603 ASP A O 1
ATOM 4675 N N . GLY A 1 604 ? -6.031 4.374 26.019 1.00 91.38 604 GLY A N 1
ATOM 4676 C CA . GLY A 1 604 ? -5.229 4.864 24.905 1.00 91.38 604 GLY A CA 1
ATOM 4677 C C . GLY A 1 604 ? -5.420 6.336 24.504 1.00 91.38 604 GLY A C 1
ATOM 4678 O O . GLY A 1 604 ? -4.586 6.830 23.748 1.00 91.38 604 GLY A O 1
ATOM 4679 N N . PHE A 1 605 ? -6.420 7.053 25.029 1.00 93.56 605 PHE A N 1
ATOM 4680 C CA . PHE A 1 605 ? -6.434 8.524 24.996 1.00 93.56 605 PHE A CA 1
ATOM 4681 C C . PHE A 1 605 ? -5.375 9.101 25.946 1.00 93.56 605 PHE A C 1
ATOM 4683 O O . PHE A 1 605 ? -5.126 8.554 27.022 1.00 93.56 605 PHE A O 1
ATOM 4690 N N . ILE A 1 606 ? -4.788 10.244 25.586 1.00 91.88 606 ILE A N 1
ATOM 4691 C CA . ILE A 1 606 ? -3.792 10.952 26.400 1.00 91.88 606 ILE A CA 1
ATOM 4692 C C . ILE A 1 606 ? -4.134 12.435 26.548 1.00 91.88 606 ILE A C 1
ATOM 4694 O O . ILE A 1 606 ? -4.550 13.080 25.594 1.00 91.88 606 ILE A O 1
ATOM 4698 N N . ALA A 1 607 ? -3.905 13.010 27.728 1.00 90.69 607 ALA A N 1
ATOM 4699 C CA . ALA A 1 607 ? -4.042 14.453 27.932 1.00 90.69 607 ALA A CA 1
ATOM 4700 C C . ALA A 1 607 ? -2.762 15.193 27.514 1.00 90.69 607 ALA A C 1
ATOM 4702 O O . ALA A 1 607 ? -1.688 14.929 28.066 1.00 90.69 607 ALA A O 1
ATOM 4703 N N . GLY A 1 608 ? -2.862 16.162 26.605 1.00 88.31 608 GLY A N 1
ATOM 4704 C CA . GLY A 1 608 ? -1.715 16.916 26.092 1.00 88.31 608 GLY A CA 1
ATOM 4705 C C . GLY A 1 608 ? -2.084 18.282 25.524 1.00 88.31 608 GLY A C 1
ATOM 4706 O O . GLY A 1 608 ? -3.237 18.687 25.546 1.00 88.31 608 GLY A O 1
ATOM 4707 N N . THR A 1 609 ? -1.089 19.006 25.023 1.00 86.56 609 THR A N 1
ATOM 4708 C CA . THR A 1 609 ? -1.219 20.399 24.557 1.00 86.56 609 THR A CA 1
ATOM 4709 C C . THR A 1 609 ? -1.620 20.516 23.082 1.00 86.56 609 THR A C 1
ATOM 4711 O O . THR A 1 609 ? -1.515 21.594 22.503 1.00 86.56 609 THR A O 1
ATOM 4714 N N . GLY A 1 610 ? -2.008 19.409 22.438 1.00 84.81 610 GLY A N 1
ATOM 4715 C CA . GLY A 1 610 ? -2.202 19.347 20.985 1.00 84.81 610 GLY A CA 1
ATOM 4716 C C . GLY A 1 610 ? -0.896 19.340 20.180 1.00 84.81 610 GLY A C 1
ATOM 4717 O O . GLY A 1 610 ? -0.945 19.230 18.959 1.00 84.81 610 GLY A O 1
ATOM 4718 N N . ARG A 1 611 ? 0.264 19.407 20.852 1.00 89.69 611 ARG A N 1
ATOM 4719 C CA . ARG A 1 611 ? 1.603 19.281 20.268 1.00 89.69 611 ARG A CA 1
ATOM 4720 C C . ARG A 1 611 ? 2.400 18.203 20.998 1.00 89.69 611 ARG A C 1
ATOM 4722 O O . ARG A 1 611 ? 2.542 18.268 22.218 1.00 89.69 611 ARG A O 1
ATOM 4729 N N . TYR A 1 612 ? 2.956 17.248 20.258 1.00 88.00 612 TYR A N 1
ATOM 4730 C CA . TYR A 1 612 ? 3.696 16.109 20.810 1.00 88.00 612 TYR A CA 1
ATOM 4731 C C . TYR A 1 612 ? 5.079 15.989 20.173 1.00 88.00 612 TYR A C 1
ATOM 4733 O O . TYR A 1 612 ? 5.212 16.016 18.953 1.00 88.00 612 TYR A O 1
ATOM 4741 N N . GLU A 1 613 ? 6.107 15.822 21.003 1.00 89.69 613 GLU A N 1
ATOM 4742 C CA . GLU A 1 613 ? 7.466 15.488 20.572 1.00 89.69 613 GLU A CA 1
ATOM 4743 C C . GLU A 1 613 ? 7.708 14.001 20.831 1.00 89.69 613 GLU A C 1
ATOM 4745 O O . GLU A 1 613 ? 7.722 13.554 21.977 1.00 89.69 613 GLU A O 1
ATOM 4750 N N . ILE A 1 614 ? 7.844 13.224 19.760 1.00 90.12 614 ILE A N 1
ATOM 4751 C CA . ILE A 1 614 ? 7.857 11.761 19.806 1.00 90.12 614 ILE A CA 1
ATOM 4752 C C . ILE A 1 614 ? 9.208 11.264 19.308 1.00 90.12 614 ILE A C 1
ATOM 4754 O O . ILE A 1 614 ? 9.612 11.583 18.192 1.00 90.12 614 ILE A O 1
ATOM 4758 N N . LEU A 1 615 ? 9.901 10.464 20.118 1.00 91.06 615 LEU A N 1
ATOM 4759 C CA . LEU A 1 615 ? 11.113 9.777 19.683 1.00 91.06 615 LEU A CA 1
ATOM 4760 C C . LEU A 1 615 ? 10.737 8.633 18.737 1.00 91.06 615 LEU A C 1
ATOM 4762 O O . LEU A 1 615 ? 10.007 7.728 19.134 1.00 91.06 615 LEU A O 1
ATOM 4766 N N . VAL A 1 616 ? 11.262 8.639 17.516 1.00 92.12 616 VAL A N 1
ATOM 4767 C CA . VAL A 1 616 ? 10.926 7.665 16.471 1.00 92.12 616 VAL A CA 1
ATOM 4768 C C . VAL A 1 616 ? 12.183 7.001 15.898 1.00 92.12 616 VAL A C 1
ATOM 4770 O O . VAL A 1 616 ? 13.212 7.671 15.729 1.00 92.12 616 VAL A O 1
ATOM 4773 N N . PRO A 1 617 ? 12.121 5.692 15.586 1.00 93.44 617 PRO A N 1
ATOM 4774 C CA . PRO A 1 617 ? 13.239 4.985 14.983 1.00 93.44 617 PRO A CA 1
ATOM 4775 C C . PRO A 1 617 ? 13.360 5.345 13.499 1.00 93.44 617 PRO A C 1
ATOM 4777 O O . PRO A 1 617 ? 12.375 5.641 12.830 1.00 93.44 617 PRO A O 1
ATOM 4780 N N . HIS A 1 618 ? 14.564 5.245 12.953 1.00 95.31 618 HIS A N 1
ATOM 4781 C CA . HIS A 1 618 ? 14.779 5.209 11.508 1.00 95.31 618 HIS A CA 1
ATOM 4782 C C . HIS A 1 618 ? 16.044 4.405 11.194 1.00 95.31 618 HIS A C 1
ATOM 4784 O O . HIS A 1 618 ? 16.923 4.254 12.049 1.00 95.31 618 HIS A O 1
ATOM 4790 N N . TYR A 1 619 ? 16.105 3.810 10.006 1.00 97.38 619 TYR A N 1
ATOM 4791 C CA . TYR A 1 619 ? 17.186 2.898 9.632 1.00 97.38 619 TYR A CA 1
ATOM 4792 C C . TYR A 1 619 ? 17.292 2.712 8.120 1.00 97.38 619 TYR A C 1
ATOM 4794 O O . TYR A 1 619 ? 16.320 2.899 7.388 1.00 97.38 619 TYR A O 1
ATOM 4802 N N . TYR A 1 620 ? 18.469 2.284 7.661 1.00 98.38 620 TYR A N 1
ATOM 4803 C CA . TYR A 1 620 ? 18.628 1.758 6.305 1.00 98.38 620 TYR A CA 1
ATOM 4804 C C . TYR A 1 620 ? 18.531 0.234 6.292 1.00 98.38 620 TYR A C 1
ATOM 4806 O O . TYR A 1 620 ? 18.975 -0.433 7.229 1.00 98.38 620 TYR A O 1
ATOM 4814 N N . LEU A 1 621 ? 18.020 -0.327 5.201 1.00 98.38 621 LEU A N 1
ATOM 4815 C CA . LEU A 1 621 ? 18.040 -1.758 4.927 1.00 98.38 621 LEU A CA 1
ATOM 4816 C C . LEU A 1 621 ? 18.617 -2.006 3.533 1.00 98.38 621 LEU A C 1
ATOM 4818 O O . LEU A 1 621 ? 18.071 -1.544 2.538 1.00 98.38 621 LEU A O 1
ATOM 4822 N N . LEU A 1 622 ? 19.740 -2.715 3.465 1.00 98.75 622 LEU A N 1
ATOM 4823 C CA . LEU A 1 622 ? 20.453 -2.980 2.217 1.00 98.75 622 LEU A CA 1
ATOM 4824 C C . LEU A 1 622 ? 20.262 -4.434 1.802 1.00 98.75 622 LEU A C 1
ATOM 4826 O O . LEU A 1 622 ? 20.454 -5.338 2.616 1.00 98.75 622 LEU A O 1
ATOM 4830 N N . GLU A 1 623 ? 19.969 -4.653 0.525 1.00 98.31 623 GLU A N 1
ATOM 4831 C CA . GLU A 1 623 ? 19.761 -5.966 -0.092 1.00 98.31 623 GLU A CA 1
ATOM 4832 C C . GLU A 1 623 ? 20.391 -6.008 -1.489 1.00 98.31 623 GLU A C 1
ATOM 4834 O O . GLU A 1 623 ? 20.418 -5.000 -2.190 1.00 98.31 623 GLU A O 1
ATOM 4839 N N . PHE A 1 624 ? 20.902 -7.164 -1.921 1.00 98.19 624 PHE A N 1
ATOM 4840 C CA . PHE A 1 624 ? 21.382 -7.327 -3.297 1.00 98.19 624 PHE A CA 1
ATOM 4841 C C . PHE A 1 624 ? 20.287 -7.953 -4.166 1.00 98.19 624 PHE A C 1
ATOM 4843 O O . PHE A 1 624 ? 19.799 -9.044 -3.857 1.00 98.19 624 PHE A O 1
ATOM 4850 N N . ARG A 1 625 ? 19.930 -7.279 -5.262 1.00 97.19 625 ARG A N 1
ATOM 4851 C CA . ARG A 1 625 ? 18.885 -7.686 -6.210 1.00 97.19 625 ARG A CA 1
ATOM 4852 C C . ARG A 1 625 ? 19.501 -7.920 -7.585 1.00 97.19 625 ARG A C 1
ATOM 4854 O O . ARG A 1 625 ? 20.372 -7.163 -8.015 1.00 97.19 625 ARG A O 1
ATOM 4861 N N . ASP A 1 626 ? 19.057 -8.972 -8.264 1.00 95.81 626 ASP A N 1
ATOM 4862 C CA . ASP A 1 626 ? 19.540 -9.330 -9.599 1.00 95.81 626 ASP A CA 1
ATOM 4863 C C . ASP A 1 626 ? 18.371 -9.745 -10.507 1.00 95.81 626 ASP A C 1
ATOM 4865 O O . ASP A 1 626 ? 17.989 -10.915 -10.508 1.00 95.81 626 ASP A O 1
ATOM 4869 N N . PRO A 1 627 ? 17.828 -8.808 -11.308 1.00 95.38 627 PRO A N 1
ATOM 4870 C CA . PRO A 1 627 ? 16.736 -9.076 -12.249 1.00 95.38 627 PRO A CA 1
ATOM 4871 C C . PRO A 1 627 ? 17.085 -10.046 -13.387 1.00 95.38 627 PRO A C 1
ATOM 4873 O O . PRO A 1 627 ? 16.221 -10.397 -14.184 1.00 95.38 627 PRO A O 1
ATOM 4876 N N . TYR A 1 628 ? 18.351 -10.444 -13.526 1.00 94.44 628 TYR A N 1
ATOM 4877 C CA . TYR A 1 628 ? 18.815 -11.363 -14.570 1.00 94.44 628 TYR A CA 1
ATOM 4878 C C . TYR A 1 628 ? 19.287 -12.705 -13.995 1.00 94.44 628 TYR A C 1
ATOM 4880 O O . TYR A 1 628 ? 19.583 -13.633 -14.752 1.00 94.44 628 TYR A O 1
ATOM 4888 N N . GLY A 1 629 ? 19.352 -12.812 -12.664 1.00 90.62 629 GLY A N 1
ATOM 4889 C CA . GLY A 1 629 ? 19.600 -14.048 -11.929 1.00 90.62 629 GLY A CA 1
ATOM 4890 C C . GLY A 1 629 ? 18.360 -14.937 -11.887 1.00 90.62 629 GLY A C 1
ATOM 4891 O O . GLY A 1 629 ? 17.316 -14.562 -12.399 1.00 90.62 629 GLY A O 1
ATOM 4892 N N . ALA A 1 630 ? 18.458 -16.136 -11.312 1.00 85.50 630 ALA A N 1
ATOM 4893 C CA . ALA A 1 630 ? 17.296 -17.011 -11.127 1.00 85.50 630 ALA A CA 1
ATOM 4894 C C . ALA A 1 630 ? 16.367 -16.481 -10.021 1.00 85.50 630 ALA A C 1
ATOM 4896 O O . ALA A 1 630 ? 16.869 -16.042 -8.989 1.00 85.50 630 ALA A O 1
ATOM 4897 N N . GLY A 1 631 ? 15.050 -16.595 -10.225 1.00 88.88 631 GLY A N 1
ATOM 4898 C CA . GLY A 1 631 ? 14.029 -16.291 -9.218 1.00 88.88 631 GLY A CA 1
ATOM 4899 C C . GLY A 1 631 ? 12.954 -15.315 -9.709 1.00 88.88 631 GLY A C 1
ATOM 4900 O O . GLY A 1 631 ? 12.774 -15.131 -10.916 1.00 88.88 631 GLY A O 1
ATOM 4901 N N . TYR A 1 632 ? 12.204 -14.731 -8.779 1.00 93.50 632 TYR A N 1
ATOM 4902 C CA . TYR A 1 632 ? 11.040 -13.888 -9.061 1.00 93.50 632 TYR A CA 1
ATOM 4903 C C . TYR A 1 632 ? 11.407 -12.487 -9.573 1.00 93.50 632 TYR A C 1
ATOM 4905 O O . TYR A 1 632 ? 10.658 -11.907 -10.356 1.00 93.50 632 TYR A O 1
ATOM 4913 N N . ASP A 1 633 ? 12.595 -11.961 -9.260 1.00 93.25 633 ASP A N 1
ATOM 4914 C CA . ASP A 1 633 ? 13.025 -10.659 -9.808 1.00 93.25 633 ASP A CA 1
ATOM 4915 C C . ASP A 1 633 ? 13.258 -10.666 -11.320 1.00 93.25 633 ASP A C 1
ATOM 4917 O O . ASP A 1 633 ? 13.337 -9.603 -11.934 1.00 93.25 633 ASP A O 1
ATOM 4921 N N . GLN A 1 634 ? 13.304 -11.835 -11.961 1.00 92.88 634 GLN A N 1
ATOM 4922 C CA . GLN A 1 634 ? 13.314 -11.905 -13.422 1.00 92.88 634 GLN A CA 1
ATOM 4923 C C . GLN A 1 634 ? 12.118 -11.190 -14.051 1.00 92.88 634 GLN A C 1
ATOM 4925 O O . GLN A 1 634 ? 12.212 -10.704 -15.177 1.00 92.88 634 GLN A O 1
ATOM 4930 N N . GLN A 1 635 ? 11.001 -11.099 -13.326 1.00 90.75 635 GLN A N 1
ATOM 4931 C CA . GLN A 1 635 ? 9.737 -10.603 -13.856 1.00 90.75 635 GLN A CA 1
ATOM 4932 C C . GLN A 1 635 ? 9.742 -9.096 -14.107 1.00 90.75 635 GLN A C 1
ATOM 4934 O O . GLN A 1 635 ? 9.183 -8.644 -15.099 1.00 90.75 635 GLN A O 1
ATOM 4939 N N . ILE A 1 636 ? 10.486 -8.308 -13.325 1.00 91.38 636 ILE A N 1
ATOM 4940 C CA . ILE A 1 636 ? 10.646 -6.868 -13.612 1.00 91.38 636 ILE A CA 1
ATOM 4941 C C . ILE A 1 636 ? 11.481 -6.606 -14.876 1.00 91.38 636 ILE A C 1
ATOM 4943 O O . ILE A 1 636 ? 11.379 -5.538 -15.482 1.00 91.38 636 ILE A O 1
ATOM 4947 N N . ALA A 1 637 ? 12.291 -7.579 -15.306 1.00 92.38 637 ALA A N 1
ATOM 4948 C CA . ALA A 1 637 ? 13.003 -7.556 -16.584 1.00 92.38 637 ALA A CA 1
ATOM 4949 C C . ALA A 1 637 ? 12.253 -8.315 -17.703 1.00 92.38 637 ALA A C 1
ATOM 4951 O O . ALA A 1 637 ? 12.620 -8.198 -18.883 1.00 92.38 637 ALA A O 1
ATOM 4952 N N . TYR A 1 638 ? 11.201 -9.067 -17.356 1.00 88.06 638 TYR A N 1
ATOM 4953 C CA . TYR A 1 638 ? 10.414 -9.887 -18.269 1.00 88.06 638 TYR A CA 1
ATOM 4954 C C . TYR A 1 638 ? 9.427 -9.022 -19.047 1.00 88.06 638 TYR A C 1
ATOM 4956 O O . TYR A 1 638 ? 8.469 -8.480 -18.513 1.00 88.06 638 TYR A O 1
ATOM 4964 N N . ARG A 1 639 ? 9.687 -8.883 -20.351 1.00 87.00 639 ARG A N 1
ATOM 4965 C CA . ARG A 1 639 ? 8.815 -8.199 -21.323 1.00 87.00 639 ARG A CA 1
ATOM 4966 C C . ARG A 1 639 ? 8.200 -6.870 -20.839 1.00 87.00 639 ARG A C 1
ATOM 4968 O O . ARG A 1 639 ? 6.997 -6.661 -21.011 1.00 87.00 639 ARG A O 1
ATOM 4975 N N . PRO A 1 640 ? 9.000 -5.928 -20.300 1.00 88.12 640 PRO A N 1
ATOM 4976 C CA . PRO A 1 640 ? 8.468 -4.645 -19.869 1.00 88.12 640 PRO A CA 1
ATOM 4977 C C . PRO A 1 640 ? 7.831 -3.910 -21.051 1.00 88.12 640 PRO A C 1
ATOM 4979 O O . PRO A 1 640 ? 8.323 -3.974 -22.185 1.00 88.12 640 PRO A O 1
ATOM 4982 N N . ALA A 1 641 ? 6.755 -3.172 -20.778 1.00 88.62 641 ALA A N 1
ATOM 4983 C CA . ALA A 1 641 ? 6.053 -2.435 -21.817 1.00 88.62 641 ALA A CA 1
ATOM 4984 C C . ALA A 1 641 ? 6.987 -1.466 -22.558 1.00 88.62 641 ALA A C 1
ATOM 4986 O O . ALA A 1 641 ? 7.700 -0.670 -21.934 1.00 88.62 641 ALA A O 1
ATOM 4987 N N . LEU A 1 642 ? 6.952 -1.502 -23.893 1.00 93.25 642 LEU A N 1
ATOM 4988 C CA . LEU A 1 642 ? 7.592 -0.471 -24.707 1.00 93.25 642 LEU A CA 1
ATOM 4989 C C . LEU A 1 642 ? 6.791 0.819 -24.595 1.00 93.25 642 LEU A C 1
ATOM 4991 O O . LEU A 1 642 ? 5.582 0.825 -24.830 1.00 93.25 642 LEU A O 1
ATOM 4995 N N . ARG A 1 643 ? 7.467 1.915 -24.251 1.00 93.06 643 ARG A N 1
ATOM 4996 C CA . ARG A 1 643 ? 6.828 3.223 -24.078 1.00 93.06 643 ARG A CA 1
ATOM 4997 C C . ARG A 1 643 ? 7.062 4.072 -25.313 1.00 93.06 643 ARG A C 1
ATOM 4999 O O . ARG A 1 643 ? 8.209 4.374 -25.630 1.00 93.06 643 ARG A O 1
ATOM 5006 N N . PHE A 1 644 ? 5.988 4.438 -25.997 1.00 93.31 644 PHE A N 1
ATOM 5007 C CA . PHE A 1 644 ? 6.020 5.217 -27.228 1.00 93.31 644 PHE A CA 1
ATOM 5008 C C . PHE A 1 644 ? 5.826 6.708 -26.954 1.00 93.31 644 PHE A C 1
ATOM 5010 O O . PHE A 1 644 ? 5.039 7.084 -26.088 1.00 93.31 644 PHE A O 1
ATOM 5017 N N . TRP A 1 645 ? 6.497 7.550 -27.736 1.00 92.25 645 TRP A N 1
ATOM 5018 C CA . TRP A 1 645 ? 6.218 8.983 -27.847 1.00 92.25 645 TRP A CA 1
ATOM 5019 C C . TRP A 1 645 ? 6.498 9.459 -29.267 1.00 92.25 645 TRP A C 1
ATOM 5021 O O . TRP A 1 645 ? 7.140 8.774 -30.065 1.00 92.25 645 TRP A O 1
ATOM 5031 N N . TYR A 1 646 ? 6.012 10.650 -29.587 1.00 91.38 646 TYR A N 1
ATOM 5032 C CA . TYR A 1 646 ? 6.359 11.329 -30.823 1.00 91.38 646 TYR A CA 1
ATOM 5033 C C . TYR A 1 646 ? 7.466 12.348 -30.550 1.00 91.38 646 TYR A C 1
ATOM 5035 O O . TYR A 1 646 ? 7.321 13.197 -29.673 1.00 91.38 646 TYR A O 1
ATOM 5043 N N . ASP A 1 647 ? 8.569 12.251 -31.288 1.00 91.56 647 ASP A N 1
ATOM 5044 C CA . ASP A 1 647 ? 9.666 13.217 -31.256 1.00 91.56 647 ASP A CA 1
ATOM 5045 C C . ASP A 1 647 ? 9.288 14.419 -32.143 1.00 91.56 647 ASP A C 1
ATOM 5047 O O . ASP A 1 647 ? 9.235 14.271 -33.371 1.00 91.56 647 ASP A O 1
ATOM 5051 N N . PRO A 1 648 ? 9.026 15.608 -31.568 1.00 86.56 648 PRO A N 1
ATOM 5052 C CA . PRO A 1 648 ? 8.574 16.766 -32.336 1.00 86.56 648 PRO A CA 1
ATOM 5053 C C . PRO A 1 648 ? 9.677 17.368 -33.219 1.00 86.56 648 PRO A C 1
ATOM 5055 O O . PRO A 1 648 ? 9.369 18.019 -34.219 1.00 86.56 648 PRO A O 1
ATOM 5058 N N . GLN A 1 649 ? 10.954 17.149 -32.885 1.00 87.19 649 GLN A N 1
ATOM 5059 C CA . GLN A 1 649 ? 12.091 17.683 -33.638 1.00 87.19 649 GLN A CA 1
ATOM 5060 C C . GLN A 1 649 ? 12.344 16.848 -34.892 1.00 87.19 649 GLN A C 1
ATOM 5062 O O . GLN A 1 649 ? 12.444 17.385 -35.996 1.00 87.19 649 GLN A O 1
ATOM 5067 N N . ALA A 1 650 ? 12.404 15.526 -34.729 1.00 90.06 650 ALA A N 1
ATOM 5068 C CA . ALA A 1 650 ? 12.632 14.596 -35.831 1.00 90.06 650 ALA A CA 1
ATOM 5069 C C . ALA A 1 650 ? 11.344 14.224 -36.586 1.00 90.06 650 ALA A C 1
ATOM 5071 O O . ALA A 1 650 ? 11.426 13.702 -37.696 1.00 90.06 650 ALA A O 1
ATOM 5072 N N . LYS A 1 651 ? 10.167 14.519 -36.017 1.00 89.56 651 LYS A N 1
ATOM 5073 C CA . LYS A 1 651 ? 8.839 14.194 -36.563 1.00 89.56 651 LYS A CA 1
ATOM 5074 C C . LYS A 1 651 ? 8.628 12.696 -36.797 1.00 89.56 651 LYS A C 1
ATOM 5076 O O . LYS A 1 651 ? 8.081 12.284 -37.819 1.00 89.56 651 LYS A O 1
ATOM 5081 N N . VAL A 1 652 ? 9.066 11.879 -35.842 1.00 90.94 652 VAL A N 1
ATOM 5082 C CA . VAL A 1 652 ? 8.993 10.410 -35.901 1.00 90.94 652 VAL A CA 1
ATOM 5083 C C . VAL A 1 652 ? 8.430 9.834 -34.607 1.00 90.94 652 VAL A C 1
ATOM 5085 O O . VAL A 1 652 ? 8.573 10.421 -33.535 1.00 90.94 652 VAL A O 1
ATOM 5088 N N . LEU A 1 653 ? 7.813 8.654 -34.696 1.00 92.25 653 LEU A N 1
ATOM 5089 C CA . LEU A 1 653 ? 7.458 7.865 -33.517 1.00 92.25 653 LEU A CA 1
ATOM 5090 C C . LEU A 1 653 ? 8.698 7.144 -32.988 1.00 92.25 653 LEU A C 1
ATOM 5092 O O . LEU A 1 653 ? 9.384 6.428 -33.722 1.00 92.25 653 LEU A O 1
ATOM 5096 N N . ARG A 1 654 ? 8.961 7.316 -31.696 1.00 94.00 654 ARG A N 1
ATOM 5097 C CA . ARG A 1 654 ? 10.027 6.643 -30.959 1.00 94.00 654 ARG A CA 1
ATOM 5098 C C . ARG A 1 654 ? 9.448 5.733 -29.889 1.00 94.00 654 ARG A C 1
ATOM 5100 O O . ARG A 1 654 ? 8.297 5.888 -29.481 1.00 94.00 654 ARG A O 1
ATOM 5107 N N . ALA A 1 655 ? 10.262 4.789 -29.437 1.00 94.62 655 ALA A N 1
ATOM 5108 C CA . ALA A 1 655 ? 9.966 3.971 -28.274 1.00 94.62 655 ALA A CA 1
ATOM 5109 C C . ALA A 1 655 ? 11.201 3.809 -27.385 1.00 94.62 655 ALA A C 1
ATOM 5111 O O . ALA A 1 655 ? 12.336 3.867 -27.862 1.00 94.62 655 ALA A O 1
ATOM 5112 N N . VAL A 1 656 ? 10.972 3.605 -26.090 1.00 93.50 656 VAL A N 1
ATOM 5113 C CA . VAL A 1 656 ? 12.024 3.377 -25.099 1.00 93.50 656 VAL A CA 1
ATOM 5114 C C . VAL A 1 656 ? 11.734 2.102 -24.322 1.00 93.50 656 VAL A C 1
ATOM 5116 O O . VAL A 1 656 ? 10.590 1.833 -23.934 1.00 93.50 656 VAL A O 1
ATOM 5119 N N . ARG A 1 657 ? 12.795 1.330 -24.087 1.00 93.19 657 ARG A N 1
ATOM 5120 C CA . ARG A 1 657 ? 12.833 0.251 -23.102 1.00 93.19 657 ARG A CA 1
ATOM 5121 C C . ARG A 1 657 ? 13.842 0.631 -22.028 1.00 93.19 657 ARG A C 1
ATOM 5123 O O . ARG A 1 657 ? 14.984 0.942 -22.343 1.00 93.19 657 ARG A O 1
ATOM 5130 N N . ILE A 1 658 ? 13.407 0.614 -20.777 1.00 92.19 658 ILE A N 1
ATOM 5131 C CA . ILE A 1 658 ? 14.258 0.886 -19.615 1.00 92.19 658 ILE A CA 1
ATOM 5132 C C . ILE A 1 658 ? 14.433 -0.448 -18.904 1.00 92.19 658 ILE A C 1
ATOM 5134 O O . ILE A 1 658 ? 13.461 -1.198 -18.769 1.00 92.19 658 ILE A O 1
ATOM 5138 N N . ARG A 1 659 ? 15.663 -0.778 -18.526 1.00 94.12 659 ARG A N 1
ATOM 5139 C CA . ARG A 1 659 ? 16.024 -2.085 -17.984 1.00 94.12 659 ARG A CA 1
ATOM 5140 C C . ARG A 1 659 ? 16.541 -1.942 -16.551 1.00 94.12 659 ARG A C 1
ATOM 5142 O O . ARG A 1 659 ? 17.457 -1.152 -16.339 1.00 94.12 659 ARG A O 1
ATOM 5149 N N . PRO A 1 660 ? 16.030 -2.727 -15.589 1.00 94.31 660 PRO A N 1
ATOM 5150 C CA . PRO A 1 660 ? 16.498 -2.660 -14.209 1.00 94.31 660 PRO A CA 1
ATOM 5151 C C . PRO A 1 660 ? 17.942 -3.150 -14.123 1.00 94.31 660 PRO A C 1
ATOM 5153 O O . PRO A 1 660 ? 18.285 -4.161 -14.737 1.00 94.31 660 PRO A O 1
ATOM 5156 N N . ARG A 1 661 ? 18.811 -2.454 -13.387 1.00 95.38 661 ARG A N 1
ATOM 5157 C CA . ARG A 1 661 ? 20.194 -2.911 -13.170 1.00 95.38 661 ARG A CA 1
ATOM 5158 C C . ARG A 1 661 ? 20.292 -3.832 -11.951 1.00 95.38 661 ARG A C 1
ATOM 5160 O O . ARG A 1 661 ? 19.565 -3.622 -10.987 1.00 95.38 661 ARG A O 1
ATOM 5167 N N . PRO A 1 662 ? 21.194 -4.826 -11.934 1.00 96.56 662 PRO A N 1
ATOM 5168 C CA . PRO A 1 662 ? 21.506 -5.555 -10.711 1.00 96.56 662 PRO A CA 1
ATOM 5169 C C . PRO A 1 662 ? 22.357 -4.685 -9.774 1.00 96.56 662 PRO A C 1
ATOM 5171 O O . PRO A 1 662 ? 23.163 -3.871 -10.233 1.00 96.56 662 PRO A O 1
ATOM 5174 N N . GLY A 1 663 ? 22.222 -4.869 -8.462 1.00 97.69 663 GLY A N 1
ATOM 5175 C CA . GLY A 1 663 ? 23.003 -4.104 -7.489 1.00 97.69 663 GLY A CA 1
ATOM 5176 C C . GLY A 1 663 ? 22.453 -4.158 -6.070 1.00 97.69 663 GLY A C 1
ATOM 5177 O O . GLY A 1 663 ? 21.578 -4.962 -5.750 1.00 97.69 663 GLY A O 1
ATOM 5178 N N . VAL A 1 664 ? 22.989 -3.296 -5.205 1.00 98.69 664 VAL A N 1
ATOM 5179 C CA . VAL A 1 664 ? 22.505 -3.129 -3.831 1.00 98.69 664 VAL A CA 1
ATOM 5180 C C . VAL A 1 664 ? 21.376 -2.109 -3.812 1.00 98.69 664 VAL A C 1
ATOM 5182 O O . VAL A 1 664 ? 21.628 -0.916 -3.952 1.00 98.69 664 VAL A O 1
ATOM 5185 N N . VAL A 1 665 ? 20.142 -2.560 -3.610 1.00 97.62 665 VAL A N 1
ATOM 5186 C CA . VAL A 1 665 ? 19.027 -1.665 -3.288 1.00 97.62 665 VAL A CA 1
ATOM 5187 C C . VAL A 1 665 ? 19.140 -1.302 -1.812 1.00 97.62 665 VAL A C 1
ATOM 5189 O O . VAL A 1 665 ? 19.277 -2.178 -0.954 1.00 97.62 665 VAL A O 1
ATOM 5192 N N . ALA A 1 666 ? 19.115 -0.007 -1.517 1.00 97.38 666 ALA A N 1
ATOM 5193 C CA . ALA A 1 666 ? 19.065 0.505 -0.158 1.00 97.38 666 ALA A CA 1
ATOM 5194 C C . ALA A 1 666 ? 17.679 1.101 0.089 1.00 97.38 666 ALA A C 1
ATOM 5196 O O . ALA A 1 666 ? 17.210 1.935 -0.676 1.00 97.38 666 ALA A O 1
ATOM 5197 N N . TRP A 1 667 ? 17.027 0.671 1.159 1.00 97.38 667 TRP A N 1
ATOM 5198 C CA . TRP A 1 667 ? 15.753 1.202 1.623 1.00 97.38 667 TRP A CA 1
ATOM 5199 C C . TRP A 1 667 ? 15.998 2.092 2.833 1.00 97.38 667 TRP A C 1
ATOM 5201 O O . TRP A 1 667 ? 16.803 1.734 3.690 1.00 97.38 667 TRP A O 1
ATOM 5211 N N . TYR A 1 668 ? 15.302 3.217 2.926 1.00 96.75 668 TYR A N 1
ATOM 5212 C CA . TYR A 1 668 ? 15.263 4.056 4.118 1.00 96.75 668 TYR A CA 1
ATOM 5213 C C . TYR A 1 668 ? 13.880 3.936 4.752 1.00 96.75 668 TYR A C 1
ATOM 5215 O O . TYR A 1 668 ? 12.877 4.254 4.112 1.00 96.75 668 TYR A O 1
ATOM 5223 N N . ALA A 1 669 ? 13.843 3.432 5.984 1.00 95.75 669 ALA A N 1
ATOM 5224 C CA . ALA A 1 669 ? 12.637 3.340 6.789 1.00 95.75 669 ALA A CA 1
ATOM 5225 C C . ALA A 1 669 ? 12.617 4.492 7.796 1.00 95.75 669 ALA A C 1
ATOM 5227 O O . ALA A 1 669 ? 13.559 4.650 8.580 1.00 95.75 669 ALA A O 1
ATOM 5228 N N . ASP A 1 670 ? 11.547 5.278 7.781 1.00 93.75 670 ASP A N 1
ATOM 5229 C CA . ASP A 1 670 ? 11.426 6.507 8.549 1.00 93.75 670 ASP A CA 1
ATOM 5230 C C . ASP A 1 670 ? 10.229 6.459 9.495 1.00 93.75 670 ASP A C 1
ATOM 5232 O O . ASP A 1 670 ? 9.083 6.664 9.100 1.00 93.75 670 ASP A O 1
ATOM 5236 N N . GLY A 1 671 ? 10.504 6.252 10.780 1.00 90.94 671 GLY A N 1
ATOM 5237 C CA . GLY A 1 671 ? 9.461 6.168 11.788 1.00 90.94 671 GLY A CA 1
ATOM 5238 C C . GLY A 1 671 ? 8.772 7.483 12.135 1.00 90.94 671 GLY A C 1
ATOM 5239 O O . GLY A 1 671 ? 7.866 7.496 12.967 1.00 90.94 671 GLY A O 1
ATOM 5240 N N . ALA A 1 672 ? 9.161 8.599 11.511 1.00 90.19 672 ALA A N 1
ATOM 5241 C CA . ALA A 1 672 ? 8.350 9.810 11.543 1.00 90.19 672 ALA A CA 1
ATOM 5242 C C . ALA A 1 672 ? 7.043 9.662 10.750 1.00 90.19 672 ALA A C 1
ATOM 5244 O O . ALA A 1 672 ? 6.211 10.559 10.845 1.00 90.19 672 ALA A O 1
ATOM 5245 N N . HIS A 1 673 ? 6.849 8.556 10.031 1.00 90.06 673 HIS A N 1
ATOM 5246 C CA . HIS A 1 673 ? 5.661 8.241 9.250 1.00 90.06 673 HIS A CA 1
ATOM 5247 C C . HIS A 1 673 ? 5.096 6.870 9.670 1.00 90.06 673 HIS A C 1
ATOM 5249 O O . HIS A 1 673 ? 5.851 5.921 9.883 1.00 90.06 673 HIS A O 1
ATOM 5255 N N . ALA A 1 674 ? 3.777 6.773 9.832 1.00 88.00 674 ALA A N 1
ATOM 5256 C CA . ALA A 1 674 ? 3.057 5.530 10.091 1.00 88.00 674 ALA A CA 1
ATOM 5257 C C . ALA A 1 674 ? 2.990 4.651 8.832 1.00 88.00 674 ALA A C 1
ATOM 5259 O O . ALA A 1 674 ? 3.256 5.111 7.718 1.00 88.00 674 ALA A O 1
ATOM 5260 N N . TRP A 1 675 ? 2.601 3.381 8.974 1.00 85.69 675 TRP A N 1
ATOM 5261 C CA . TRP A 1 675 ? 2.302 2.568 7.792 1.00 85.69 675 TRP A CA 1
ATOM 5262 C C . TRP A 1 675 ? 1.130 3.210 7.047 1.00 85.69 675 TRP A C 1
ATOM 5264 O O . TRP A 1 675 ? 0.203 3.703 7.687 1.00 85.69 675 TRP A O 1
ATOM 5274 N N . SER A 1 676 ? 1.205 3.241 5.712 1.00 80.19 676 SER A N 1
ATOM 5275 C CA . SER A 1 676 ? 0.367 4.028 4.783 1.00 80.19 676 SER A CA 1
ATOM 5276 C C . SER A 1 676 ? 0.702 5.524 4.617 1.00 80.19 676 SER A C 1
ATOM 5278 O O . SER A 1 676 ? 0.293 6.107 3.610 1.00 80.19 676 SER A O 1
ATOM 5280 N N . GLU A 1 677 ? 1.527 6.134 5.483 1.00 88.62 677 GLU A N 1
ATOM 5281 C CA . GLU A 1 677 ? 2.086 7.486 5.271 1.00 88.62 677 GLU A CA 1
ATOM 5282 C C . GLU A 1 677 ? 3.293 7.400 4.301 1.00 88.62 677 GLU A C 1
ATOM 5284 O O . GLU A 1 677 ? 4.453 7.539 4.696 1.00 88.62 677 GLU A O 1
ATOM 5289 N N . ASN A 1 678 ? 3.049 7.097 3.016 1.00 89.94 678 ASN A N 1
ATOM 5290 C CA . ASN A 1 678 ? 4.101 6.959 1.984 1.00 89.94 678 ASN A CA 1
ATOM 5291 C C . ASN A 1 678 ? 3.839 7.742 0.693 1.00 89.94 678 ASN A C 1
ATOM 5293 O O . ASN A 1 678 ? 4.466 7.464 -0.337 1.00 89.94 678 ASN A O 1
ATOM 5297 N N . ASP A 1 679 ? 2.891 8.680 0.726 1.00 87.69 679 ASP A N 1
ATOM 5298 C CA . ASP A 1 679 ? 2.503 9.485 -0.426 1.00 87.69 679 ASP A CA 1
ATOM 5299 C C . ASP A 1 679 ? 3.182 10.870 -0.405 1.00 87.69 679 ASP A C 1
ATOM 5301 O O . ASP A 1 679 ? 2.891 11.695 0.467 1.00 87.69 679 ASP A O 1
ATOM 5305 N N . PRO A 1 680 ? 4.052 11.187 -1.385 1.00 82.56 680 PRO A N 1
ATOM 5306 C CA . PRO A 1 680 ? 4.652 12.514 -1.511 1.00 82.56 680 PRO A CA 1
ATOM 5307 C C . PRO A 1 680 ? 3.670 13.677 -1.671 1.00 82.56 680 PRO A C 1
ATOM 5309 O O . PRO A 1 680 ? 4.029 14.817 -1.371 1.00 82.56 680 PRO A O 1
ATOM 5312 N N . ALA A 1 681 ? 2.449 13.430 -2.150 1.00 79.31 681 ALA A N 1
ATOM 5313 C CA . ALA A 1 681 ? 1.408 14.450 -2.208 1.00 79.31 681 ALA A CA 1
ATOM 5314 C C . ALA A 1 681 ? 0.901 14.844 -0.811 1.00 79.31 681 ALA A C 1
ATOM 5316 O O . ALA A 1 681 ? 0.427 15.966 -0.643 1.00 79.31 681 ALA A O 1
ATOM 5317 N N . GLU A 1 682 ? 1.056 13.964 0.182 1.00 80.25 682 GLU A N 1
ATOM 5318 C CA . GLU A 1 682 ? 0.655 14.177 1.578 1.00 80.25 682 GLU A CA 1
ATOM 5319 C C . GLU A 1 682 ? 1.837 14.657 2.432 1.00 80.25 682 GLU A C 1
ATOM 5321 O O . GLU A 1 682 ? 1.722 15.619 3.192 1.00 80.25 682 GLU A O 1
ATOM 5326 N N . HIS A 1 683 ? 3.010 14.040 2.263 1.00 81.12 683 HIS A N 1
ATOM 5327 C CA . HIS A 1 683 ? 4.163 14.249 3.151 1.00 81.12 683 HIS A CA 1
ATOM 5328 C C . HIS A 1 683 ? 5.328 15.011 2.520 1.00 81.12 683 HIS A C 1
ATOM 5330 O O . HIS A 1 683 ? 6.355 15.205 3.169 1.00 81.12 683 HIS A O 1
ATOM 5336 N N . ARG A 1 684 ? 5.132 15.534 1.303 1.00 83.19 684 ARG A N 1
ATOM 5337 C CA . ARG A 1 684 ? 6.157 16.132 0.436 1.00 83.19 684 ARG A CA 1
ATOM 5338 C C . ARG A 1 684 ? 7.100 15.090 -0.154 1.00 83.19 684 ARG A C 1
ATOM 5340 O O . ARG A 1 684 ? 7.241 13.965 0.310 1.00 83.19 684 ARG A O 1
ATOM 5347 N N . GLN A 1 685 ? 7.776 15.512 -1.209 1.00 82.69 685 GLN A N 1
ATOM 5348 C CA . GLN A 1 685 ? 8.755 14.702 -1.906 1.00 82.69 685 GLN A CA 1
ATOM 5349 C C . GLN A 1 685 ? 9.873 14.188 -0.984 1.00 82.69 685 GLN A C 1
ATOM 5351 O O . GLN A 1 685 ? 10.431 14.948 -0.197 1.00 82.69 685 GLN A O 1
ATOM 5356 N N . GLY A 1 686 ? 10.247 12.917 -1.162 1.00 87.62 686 GLY A N 1
ATOM 5357 C CA . GLY A 1 686 ? 11.376 12.292 -0.469 1.00 87.62 686 GLY A CA 1
ATOM 5358 C C . GLY A 1 686 ? 11.076 11.887 0.976 1.00 87.62 686 GLY A C 1
ATOM 5359 O O . GLY A 1 686 ? 11.974 11.382 1.647 1.00 87.62 686 GLY A O 1
ATOM 5360 N N . HIS A 1 687 ? 9.839 12.079 1.440 1.00 90.00 687 HIS A N 1
ATOM 5361 C CA . HIS A 1 687 ? 9.374 11.721 2.775 1.00 90.00 687 HIS A CA 1
ATOM 5362 C C . HIS A 1 687 ? 8.286 10.645 2.697 1.00 90.00 687 HIS A C 1
ATOM 5364 O O . HIS A 1 687 ? 7.409 10.694 1.836 1.00 90.00 687 HIS A O 1
ATOM 5370 N N . GLY A 1 688 ? 8.358 9.673 3.600 1.00 91.75 688 GLY A N 1
ATOM 5371 C CA . GLY A 1 688 ? 7.442 8.541 3.680 1.00 91.75 688 GLY A CA 1
ATOM 5372 C C . GLY A 1 688 ? 8.018 7.442 4.569 1.00 91.75 688 GLY A C 1
ATOM 5373 O O . GLY A 1 688 ? 9.209 7.471 4.889 1.00 91.75 688 GLY A O 1
ATOM 5374 N N . PHE A 1 689 ? 7.189 6.491 4.998 1.00 92.44 689 PHE A N 1
ATOM 5375 C CA . PHE A 1 689 ? 7.610 5.468 5.961 1.00 92.44 689 PHE A CA 1
ATOM 5376 C C . PHE A 1 689 ? 8.676 4.509 5.418 1.00 92.44 689 PHE A C 1
ATOM 5378 O O . PHE A 1 689 ? 9.497 4.019 6.193 1.00 92.44 689 PHE A O 1
ATOM 5385 N N . LEU A 1 690 ? 8.675 4.225 4.109 1.00 94.50 690 LEU A N 1
ATOM 5386 C CA . LEU A 1 690 ? 9.640 3.328 3.475 1.00 94.50 690 LEU A CA 1
ATOM 5387 C C . LEU A 1 690 ? 9.865 3.717 2.018 1.00 94.50 690 LEU A C 1
ATOM 5389 O O . LEU A 1 690 ? 8.980 3.549 1.181 1.00 94.50 690 LEU A O 1
ATOM 5393 N N . LEU A 1 691 ? 11.077 4.156 1.695 1.00 94.31 691 LEU A N 1
ATOM 5394 C CA . LEU A 1 691 ? 11.442 4.598 0.351 1.00 94.31 691 LEU A CA 1
ATOM 5395 C C . LEU A 1 691 ? 12.734 3.925 -0.121 1.00 94.31 691 LEU A C 1
ATOM 5397 O O . LEU A 1 691 ? 13.653 3.704 0.668 1.00 94.31 691 LEU A O 1
ATOM 5401 N N . ALA A 1 692 ? 12.823 3.608 -1.414 1.00 93.62 692 ALA A N 1
ATOM 5402 C CA . ALA A 1 692 ? 14.080 3.174 -2.016 1.00 93.62 692 ALA A CA 1
ATOM 5403 C C . ALA A 1 692 ? 14.985 4.393 -2.235 1.00 93.62 692 ALA A C 1
ATOM 5405 O O . ALA A 1 692 ? 14.564 5.395 -2.819 1.00 93.62 692 ALA A O 1
ATOM 5406 N N . LEU A 1 693 ? 16.224 4.297 -1.769 1.00 94.12 693 LEU A N 1
ATOM 5407 C CA . LEU A 1 693 ? 17.273 5.267 -2.025 1.00 94.12 693 LEU A CA 1
ATOM 5408 C C . LEU A 1 693 ? 17.744 5.111 -3.470 1.00 94.12 693 LEU A C 1
ATOM 5410 O O . LEU A 1 693 ? 18.354 4.102 -3.829 1.00 94.12 693 LEU A O 1
ATOM 5414 N N . ASP A 1 694 ? 17.445 6.117 -4.283 1.00 92.56 694 ASP A N 1
ATOM 5415 C CA . ASP A 1 694 ? 17.812 6.135 -5.689 1.00 92.56 694 ASP A CA 1
ATOM 5416 C C . ASP A 1 694 ? 19.270 6.586 -5.845 1.00 92.56 694 ASP A C 1
ATOM 5418 O O . ASP A 1 694 ? 19.635 7.706 -5.486 1.00 92.56 694 ASP A O 1
ATOM 5422 N N . ALA A 1 695 ? 20.128 5.695 -6.341 1.00 93.56 695 ALA A N 1
ATOM 5423 C CA . ALA A 1 695 ? 21.526 6.007 -6.592 1.00 93.56 695 ALA A CA 1
ATOM 5424 C C . ALA A 1 695 ? 21.728 6.989 -7.763 1.00 93.56 695 ALA A C 1
ATOM 5426 O O . ALA A 1 695 ? 22.809 7.577 -7.864 1.00 93.56 695 ALA A O 1
ATOM 5427 N N . TRP A 1 696 ? 20.738 7.161 -8.648 1.00 91.44 696 TRP A N 1
ATOM 5428 C CA . TRP A 1 696 ? 20.799 8.087 -9.779 1.00 91.44 696 TRP A CA 1
ATOM 5429 C C . TRP A 1 696 ? 19.459 8.821 -9.999 1.00 91.44 696 TRP A C 1
ATOM 5431 O O . TRP A 1 696 ? 18.808 8.635 -11.022 1.00 91.44 696 TRP A O 1
ATOM 5441 N N . PRO A 1 697 ? 19.064 9.745 -9.103 1.00 90.62 697 PRO A N 1
ATOM 5442 C CA . PRO A 1 697 ? 17.723 10.342 -9.108 1.00 90.62 697 PRO A CA 1
ATOM 5443 C C . PRO A 1 697 ? 17.463 11.372 -10.229 1.00 90.62 697 PRO A C 1
ATOM 5445 O O . PRO A 1 697 ? 16.532 12.170 -10.147 1.00 90.62 697 PRO A O 1
ATOM 5448 N N . ASN A 1 698 ? 18.273 11.398 -11.288 1.00 89.69 698 ASN A N 1
ATOM 5449 C CA . ASN A 1 698 ? 18.076 12.294 -12.427 1.00 89.69 698 ASN A CA 1
ATOM 5450 C C . ASN A 1 698 ? 16.906 11.851 -13.309 1.00 89.69 698 ASN A C 1
ATOM 5452 O O . ASN A 1 698 ? 16.691 10.662 -13.510 1.00 89.69 698 ASN A O 1
ATOM 5456 N N . GLU A 1 699 ? 16.230 12.821 -13.923 1.00 88.25 699 GLU A N 1
ATOM 5457 C CA . GLU A 1 699 ? 15.197 12.549 -14.919 1.00 88.25 699 GLU A CA 1
ATOM 5458 C C . GLU A 1 699 ? 15.793 11.890 -16.170 1.00 88.25 699 GLU A C 1
ATOM 5460 O O . GLU A 1 699 ? 16.909 12.186 -16.617 1.00 88.25 699 GLU A O 1
ATOM 5465 N N . LEU A 1 700 ? 15.002 11.022 -16.792 1.00 86.31 700 LEU A N 1
ATOM 5466 C CA . LEU A 1 700 ? 15.348 10.354 -18.031 1.00 86.31 700 LEU A CA 1
ATOM 5467 C C . LEU A 1 700 ? 15.394 11.365 -19.176 1.00 86.31 700 LEU A C 1
ATOM 5469 O O . LEU A 1 700 ? 14.371 11.881 -19.629 1.00 86.31 700 LEU A O 1
ATOM 5473 N N . ALA A 1 701 ? 16.586 11.607 -19.715 1.00 86.00 701 ALA A N 1
ATOM 5474 C CA . ALA A 1 701 ? 16.741 12.383 -20.940 1.00 86.00 701 ALA A CA 1
ATOM 5475 C C . ALA A 1 701 ? 16.148 11.616 -22.135 1.00 86.00 701 ALA A C 1
ATOM 5477 O O . ALA A 1 701 ? 16.576 10.507 -22.455 1.00 86.00 701 ALA A O 1
ATOM 5478 N N . LEU A 1 702 ? 15.170 12.195 -22.823 1.00 86.75 702 LEU A N 1
ATOM 5479 C CA . LEU A 1 702 ? 14.461 11.572 -23.938 1.00 86.75 702 LEU A CA 1
ATOM 5480 C C . LEU A 1 702 ? 14.766 12.348 -25.224 1.00 86.75 702 LEU A C 1
ATOM 5482 O O . LEU A 1 702 ? 14.465 13.543 -25.291 1.00 86.75 702 LEU A O 1
ATOM 5486 N N . PRO A 1 703 ? 15.314 11.686 -26.263 1.00 86.88 703 PRO A N 1
ATOM 5487 C CA . PRO A 1 703 ? 15.616 12.344 -27.527 1.00 86.88 703 PRO A CA 1
ATOM 5488 C C . PRO A 1 703 ? 14.420 13.113 -28.092 1.00 86.88 703 PRO A C 1
ATOM 5490 O O . PRO A 1 703 ? 13.310 12.577 -28.192 1.00 86.88 703 PRO A O 1
ATOM 5493 N N . GLY A 1 704 ? 14.672 14.364 -28.471 1.00 85.12 704 GLY A N 1
ATOM 5494 C CA . GLY A 1 704 ? 13.664 15.263 -29.039 1.00 85.12 704 GLY A CA 1
ATOM 5495 C C . GLY A 1 704 ? 12.912 16.097 -28.001 1.00 85.12 704 GLY A C 1
ATOM 5496 O O . GLY A 1 704 ? 12.290 17.095 -28.364 1.00 85.12 704 GLY A O 1
ATOM 5497 N N . LEU A 1 705 ? 13.017 15.743 -26.715 1.00 87.31 705 LEU A N 1
ATOM 5498 C CA . LEU A 1 705 ? 12.481 16.514 -25.587 1.00 87.31 705 LEU A CA 1
ATOM 5499 C C . LEU A 1 705 ? 13.581 17.273 -24.825 1.00 87.31 705 LEU A C 1
ATOM 5501 O O . LEU A 1 705 ? 13.279 18.064 -23.935 1.00 87.31 705 LEU A O 1
ATOM 5505 N N . ASP A 1 706 ? 14.853 17.078 -25.196 1.00 86.50 706 ASP A N 1
ATOM 5506 C CA . ASP A 1 706 ? 16.023 17.629 -24.496 1.00 86.50 706 ASP A CA 1
ATOM 5507 C C . ASP A 1 706 ? 15.985 19.166 -24.383 1.00 86.50 706 ASP A C 1
ATOM 5509 O O . ASP A 1 706 ? 16.453 19.734 -23.403 1.00 86.50 706 ASP A O 1
ATOM 5513 N N . GLY A 1 707 ? 15.370 19.852 -25.355 1.00 87.31 707 GLY A N 1
ATOM 5514 C CA . GLY A 1 707 ? 15.211 21.312 -25.339 1.00 87.31 707 GLY A CA 1
ATOM 5515 C C . GLY A 1 707 ? 14.298 21.845 -24.227 1.00 87.31 707 GLY A C 1
ATOM 5516 O O . GLY A 1 707 ? 14.304 23.046 -23.965 1.00 87.31 707 GLY A O 1
ATOM 5517 N N . TRP A 1 708 ? 13.523 20.974 -23.577 1.00 90.12 708 TRP A N 1
ATOM 5518 C CA . TRP A 1 708 ? 12.681 21.303 -22.422 1.00 90.12 708 TRP A CA 1
ATOM 5519 C C . TRP A 1 708 ? 13.232 20.735 -21.114 1.00 90.12 708 TRP A C 1
ATOM 5521 O O . TRP A 1 708 ? 12.640 20.954 -20.059 1.00 90.12 708 TRP A O 1
ATOM 5531 N N . MET A 1 709 ? 14.347 20.007 -21.156 1.00 91.06 709 MET A N 1
ATOM 5532 C CA . MET A 1 709 ? 15.025 19.547 -19.953 1.00 91.06 709 MET A CA 1
ATOM 5533 C C . MET A 1 709 ? 15.735 20.723 -19.272 1.00 91.06 709 MET A C 1
ATOM 5535 O O . MET A 1 709 ? 16.337 21.582 -19.914 1.00 91.06 709 MET A O 1
ATOM 5539 N N . THR A 1 710 ? 15.653 20.770 -17.949 1.00 92.44 710 THR A N 1
ATOM 5540 C CA . THR A 1 710 ? 16.243 21.806 -17.097 1.00 92.44 710 THR A CA 1
ATOM 5541 C C . THR A 1 710 ? 16.986 21.169 -15.930 1.00 92.44 710 THR A C 1
ATOM 5543 O O . THR A 1 710 ? 16.760 20.002 -15.621 1.00 92.44 710 THR A O 1
ATOM 5546 N N . GLY A 1 711 ? 17.827 21.949 -15.247 1.00 92.44 711 GLY A N 1
ATOM 5547 C CA . GLY A 1 711 ? 18.702 21.447 -14.184 1.00 92.44 711 GLY A CA 1
ATOM 5548 C C . GLY A 1 711 ? 20.050 20.969 -14.702 1.00 92.44 711 GLY A C 1
ATOM 5549 O O . GLY A 1 711 ? 20.383 21.155 -15.872 1.00 92.44 711 GLY A O 1
ATOM 5550 N N . ASP A 1 712 ? 20.817 20.377 -13.803 1.00 89.88 712 ASP A N 1
ATOM 5551 C CA . ASP A 1 712 ? 22.164 19.887 -14.012 1.00 89.88 712 ASP A CA 1
ATOM 5552 C C . ASP A 1 712 ? 22.280 18.453 -13.487 1.00 89.88 712 ASP A C 1
ATOM 5554 O O . ASP A 1 712 ? 22.150 18.172 -12.295 1.00 89.88 712 ASP A O 1
ATOM 5558 N N . ALA A 1 713 ? 22.573 17.524 -14.396 1.00 88.06 713 ALA A N 1
ATOM 5559 C CA . ALA A 1 713 ? 22.716 16.115 -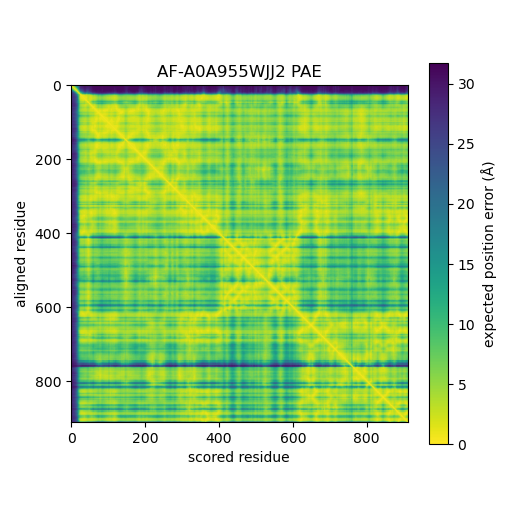14.055 1.00 88.06 713 ALA A CA 1
ATOM 5560 C C . ALA A 1 713 ? 23.836 15.861 -13.032 1.00 88.06 713 ALA A C 1
ATOM 5562 O O . ALA A 1 713 ? 23.753 14.893 -12.278 1.00 88.06 713 ALA A O 1
ATOM 5563 N N . ALA A 1 714 ? 24.858 16.724 -12.970 1.00 88.44 714 ALA A N 1
ATOM 5564 C CA . ALA A 1 714 ? 25.928 16.621 -11.978 1.00 88.44 714 ALA A CA 1
ATOM 5565 C C . ALA A 1 714 ? 25.459 16.953 -10.551 1.00 88.44 714 ALA A C 1
ATOM 5567 O O . ALA A 1 714 ? 26.079 16.503 -9.590 1.00 88.44 714 ALA A O 1
ATOM 5568 N N . HIS A 1 715 ? 24.367 17.712 -10.426 1.00 87.44 715 HIS A N 1
ATOM 5569 C CA . HIS A 1 715 ? 23.743 18.096 -9.159 1.00 87.44 715 HIS A CA 1
ATOM 5570 C C . HIS A 1 715 ? 22.450 17.321 -8.874 1.00 87.44 715 HIS A C 1
ATOM 5572 O O . HIS A 1 715 ? 21.776 17.617 -7.893 1.00 87.44 715 HIS A O 1
ATOM 5578 N N . PHE A 1 716 ? 22.117 16.325 -9.702 1.00 89.25 716 PHE A N 1
ATOM 5579 C CA . PHE A 1 716 ? 20.960 15.447 -9.513 1.00 89.25 716 PHE A CA 1
ATOM 5580 C C . PHE A 1 716 ? 19.606 16.173 -9.449 1.00 89.25 716 PHE A C 1
ATOM 5582 O O . PHE A 1 716 ? 18.673 15.702 -8.807 1.00 89.25 716 PHE A O 1
ATOM 5589 N N . ASP A 1 717 ? 19.476 17.314 -10.131 1.00 90.31 717 ASP A N 1
ATOM 5590 C CA . ASP A 1 717 ? 18.273 18.152 -10.103 1.00 90.31 717 ASP A CA 1
ATOM 5591 C C . ASP A 1 717 ? 17.606 18.277 -11.484 1.00 90.31 717 ASP A C 1
ATOM 5593 O O . ASP A 1 717 ? 16.994 19.296 -11.799 1.00 90.31 717 ASP A O 1
ATOM 5597 N N . THR A 1 718 ? 17.740 17.284 -12.363 1.00 91.75 718 THR A N 1
ATOM 5598 C CA . THR A 1 718 ? 17.182 17.375 -13.725 1.00 91.75 718 THR A CA 1
ATOM 5599 C C . THR A 1 718 ? 15.666 17.161 -13.774 1.00 91.75 718 THR A C 1
ATOM 5601 O O . THR A 1 718 ? 15.109 16.375 -13.017 1.00 91.75 718 THR A O 1
ATOM 5604 N N . GLY A 1 719 ? 14.973 17.847 -14.684 1.00 90.12 719 GLY A N 1
ATOM 5605 C CA . GLY A 1 719 ? 13.532 17.671 -14.896 1.00 90.12 719 GLY A CA 1
ATOM 5606 C C . GLY A 1 719 ? 13.011 18.434 -16.111 1.00 90.12 719 GLY A C 1
ATOM 5607 O O . GLY A 1 719 ? 13.679 19.343 -16.615 1.00 90.12 719 GLY A O 1
ATOM 5608 N N . TYR A 1 720 ? 11.818 18.088 -16.595 1.00 88.25 720 TYR A N 1
ATOM 5609 C CA . TYR A 1 720 ? 11.224 18.737 -17.767 1.00 88.25 720 TYR A CA 1
ATOM 5610 C C . TYR A 1 720 ? 10.389 19.968 -17.409 1.00 88.25 720 TYR A C 1
ATOM 5612 O O . TYR A 1 720 ? 9.475 19.911 -16.590 1.00 88.25 720 TYR A O 1
ATOM 5620 N N . LYS A 1 721 ? 10.640 21.074 -18.112 1.00 88.94 721 LYS A N 1
ATOM 5621 C CA . LYS A 1 721 ? 9.807 22.274 -18.097 1.00 88.94 721 LYS A CA 1
ATOM 5622 C C . LYS A 1 721 ? 8.801 22.224 -19.247 1.00 88.94 721 LYS A C 1
ATOM 5624 O O . LYS A 1 721 ? 9.051 22.736 -20.335 1.00 88.94 721 LYS A O 1
ATOM 5629 N N . VAL A 1 722 ? 7.669 21.569 -19.000 1.00 86.50 722 VAL A N 1
ATOM 5630 C CA . VAL A 1 722 ? 6.627 21.344 -20.018 1.00 86.50 722 VAL A CA 1
ATOM 5631 C C . VAL A 1 722 ? 5.531 22.407 -20.035 1.00 86.50 722 VAL A C 1
ATOM 5633 O O . VAL A 1 722 ? 4.662 22.362 -20.892 1.00 86.50 722 VAL A O 1
ATOM 5636 N N . ASP A 1 723 ? 5.551 23.370 -19.119 1.00 85.50 723 ASP A N 1
ATOM 5637 C CA . ASP A 1 723 ? 4.500 24.375 -18.917 1.00 85.50 723 ASP A CA 1
ATOM 5638 C C . ASP A 1 723 ? 4.538 25.553 -19.909 1.00 85.50 723 ASP A C 1
ATOM 5640 O O . ASP A 1 723 ? 3.627 26.383 -19.911 1.00 85.50 723 ASP A O 1
ATOM 5644 N N . THR A 1 724 ? 5.558 25.651 -20.770 1.00 89.06 724 THR A N 1
ATOM 5645 C CA . THR A 1 724 ? 5.626 26.730 -21.768 1.00 89.06 724 THR A CA 1
ATOM 5646 C C . THR A 1 724 ? 4.632 26.501 -22.915 1.00 89.06 724 THR A C 1
ATOM 5648 O O . THR A 1 724 ? 4.344 25.349 -23.250 1.00 89.06 724 THR A O 1
ATOM 5651 N N . PRO A 1 725 ? 4.125 27.564 -23.574 1.00 90.88 725 PRO A N 1
ATOM 5652 C CA . PRO A 1 725 ? 3.214 27.421 -24.712 1.00 90.88 725 PRO A CA 1
ATOM 5653 C C . PRO A 1 725 ? 3.774 26.537 -25.833 1.00 90.88 725 PRO A C 1
ATOM 5655 O O . PRO A 1 725 ? 3.047 25.737 -26.419 1.00 90.88 725 PRO A O 1
ATOM 5658 N N . GLU A 1 726 ? 5.074 26.643 -26.112 1.00 89.69 726 GLU A N 1
ATOM 5659 C CA . GLU A 1 726 ? 5.749 25.850 -27.140 1.00 89.69 726 GLU A CA 1
ATOM 5660 C C . GLU A 1 726 ? 5.825 24.369 -26.757 1.00 89.69 726 GLU A C 1
ATOM 5662 O O . GLU A 1 726 ? 5.577 23.506 -27.601 1.00 89.69 726 GLU A O 1
ATOM 5667 N N . ALA A 1 727 ? 6.141 24.068 -25.492 1.00 88.75 727 ALA A N 1
ATOM 5668 C CA . ALA A 1 727 ? 6.186 22.700 -24.992 1.00 88.75 727 ALA A CA 1
ATOM 5669 C C . ALA A 1 727 ? 4.785 22.078 -24.965 1.00 88.75 727 ALA A C 1
ATOM 5671 O O . ALA A 1 727 ? 4.599 20.981 -25.486 1.00 88.75 727 ALA A O 1
ATOM 5672 N N . GLN A 1 728 ? 3.779 22.798 -24.460 1.00 92.06 728 GLN A N 1
ATOM 5673 C CA . GLN A 1 728 ? 2.388 22.337 -24.453 1.00 92.06 728 GLN A CA 1
ATOM 5674 C C . GLN A 1 728 ? 1.881 22.025 -25.864 1.00 92.06 728 GLN A C 1
ATOM 5676 O O . GLN A 1 728 ? 1.337 20.947 -26.079 1.00 92.06 728 GLN A O 1
ATOM 5681 N N . ALA A 1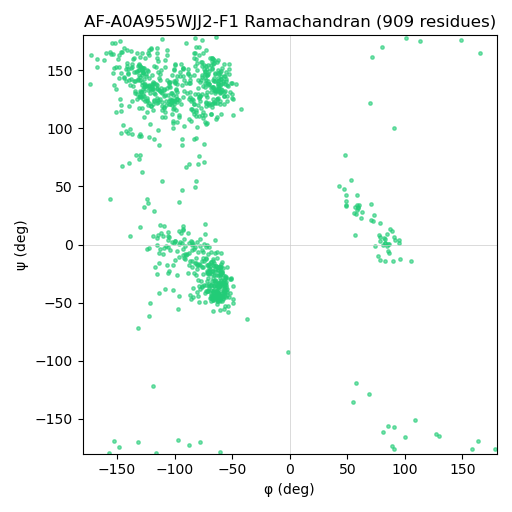 729 ? 2.118 22.906 -26.842 1.00 89.94 729 ALA A N 1
ATOM 5682 C CA . ALA A 1 729 ? 1.686 22.679 -28.223 1.00 89.94 729 ALA A CA 1
ATOM 5683 C C . ALA A 1 729 ? 2.351 21.445 -28.858 1.00 89.94 729 ALA A C 1
ATOM 5685 O O . ALA A 1 729 ? 1.714 20.682 -29.585 1.00 89.94 729 ALA A O 1
ATOM 5686 N N . ALA A 1 730 ? 3.639 21.234 -28.587 1.00 88.25 730 ALA A N 1
ATOM 5687 C CA . ALA A 1 730 ? 4.373 20.104 -29.137 1.00 88.25 730 ALA A CA 1
ATOM 5688 C C . ALA A 1 730 ? 4.034 18.776 -28.433 1.00 88.25 730 ALA A C 1
ATOM 5690 O O . ALA A 1 730 ? 3.944 17.743 -29.099 1.00 88.25 730 ALA A O 1
ATOM 5691 N N . ILE A 1 731 ? 3.794 18.789 -27.117 1.00 88.88 731 ILE A N 1
ATOM 5692 C CA . ILE A 1 731 ? 3.328 17.612 -26.370 1.00 88.88 731 ILE A CA 1
ATOM 5693 C C . ILE A 1 731 ? 1.885 17.277 -26.750 1.00 88.88 731 ILE A C 1
ATOM 5695 O O . ILE A 1 731 ? 1.585 16.099 -26.891 1.00 88.88 731 ILE A O 1
ATOM 5699 N N . GLU A 1 732 ? 1.016 18.261 -26.989 1.00 89.31 732 GLU A N 1
ATOM 5700 C CA . GLU A 1 732 ? -0.339 18.040 -27.513 1.00 89.31 732 GLU A CA 1
ATOM 5701 C C . GLU A 1 732 ? -0.317 17.281 -28.845 1.00 89.31 732 GLU A C 1
ATOM 5703 O O . GLU A 1 732 ? -0.933 16.219 -28.978 1.00 89.31 732 GLU A O 1
ATOM 5708 N N . ASP A 1 733 ? 0.408 17.806 -29.843 1.00 85.69 733 ASP A N 1
ATOM 5709 C CA . ASP A 1 733 ? 0.531 17.159 -31.156 1.00 85.69 733 ASP A CA 1
ATOM 5710 C C . ASP A 1 733 ? 1.128 15.756 -31.006 1.00 85.69 733 ASP A C 1
ATOM 5712 O O . ASP A 1 733 ? 0.608 14.783 -31.565 1.00 85.69 733 ASP A O 1
ATOM 5716 N N . GLY A 1 734 ? 2.174 15.631 -30.185 1.00 88.06 734 GLY A N 1
ATOM 5717 C CA . GLY A 1 734 ? 2.805 14.352 -29.911 1.00 88.06 734 GLY A CA 1
ATOM 5718 C C . GLY A 1 734 ? 1.870 13.355 -29.231 1.00 88.06 734 GLY A C 1
ATOM 5719 O O . GLY A 1 734 ? 1.833 12.188 -29.626 1.00 88.06 734 GLY A O 1
ATOM 5720 N N . PHE A 1 735 ? 1.074 13.807 -28.262 1.00 88.88 735 PHE A N 1
ATOM 5721 C CA . PHE A 1 735 ? 0.091 13.002 -27.552 1.00 88.88 735 PHE A CA 1
ATOM 5722 C C . PHE A 1 735 ? -0.966 12.479 -28.518 1.00 88.88 735 PHE A C 1
ATOM 5724 O O . PHE A 1 735 ? -1.244 11.280 -28.519 1.00 88.88 735 PHE A O 1
ATOM 5731 N N . HIS A 1 736 ? -1.534 13.337 -29.371 1.00 85.81 736 HIS A N 1
ATOM 5732 C CA . HIS A 1 736 ? -2.553 12.915 -30.331 1.00 85.81 736 HIS A CA 1
ATOM 5733 C C . HIS A 1 736 ? -2.004 11.878 -31.311 1.00 85.81 736 HIS A C 1
ATOM 5735 O O . HIS A 1 736 ? -2.616 10.824 -31.488 1.00 85.81 736 HIS A O 1
ATOM 5741 N N . ARG A 1 737 ? -0.829 12.123 -31.905 1.00 86.44 737 ARG A N 1
ATOM 5742 C CA . ARG A 1 737 ? -0.195 11.182 -32.847 1.00 86.44 737 ARG A CA 1
ATOM 5743 C C . ARG A 1 737 ? 0.104 9.837 -32.199 1.00 86.44 737 ARG A C 1
ATOM 5745 O O . ARG A 1 737 ? -0.241 8.798 -32.758 1.00 86.44 737 ARG A O 1
ATOM 5752 N N . MET A 1 738 ? 0.720 9.861 -31.020 1.00 89.12 738 MET A N 1
ATOM 5753 C CA . MET A 1 738 ? 1.047 8.663 -30.251 1.00 89.12 738 MET A CA 1
ATOM 5754 C C . MET A 1 738 ? -0.221 7.902 -29.850 1.00 89.12 738 MET A C 1
ATOM 5756 O O . MET A 1 738 ? -0.294 6.699 -30.077 1.00 89.12 738 MET A O 1
ATOM 5760 N N . THR A 1 739 ? -1.237 8.581 -29.319 1.00 85.88 739 THR A N 1
ATOM 5761 C CA . THR A 1 739 ? -2.483 7.941 -28.867 1.00 85.88 739 THR A CA 1
ATOM 5762 C C . THR A 1 739 ? -3.233 7.299 -30.030 1.00 85.88 739 THR A C 1
ATOM 5764 O O . THR A 1 739 ? -3.676 6.159 -29.915 1.00 85.88 739 THR A O 1
ATOM 5767 N N . CYS A 1 740 ? -3.333 7.976 -31.181 1.00 84.31 740 CYS A N 1
ATOM 5768 C CA . CYS A 1 740 ? -3.950 7.399 -32.381 1.00 84.31 740 CYS A CA 1
ATOM 5769 C C . CYS A 1 740 ? -3.168 6.187 -32.925 1.00 84.31 740 CYS A C 1
ATOM 5771 O O . CYS A 1 740 ? -3.757 5.351 -33.608 1.00 84.31 740 CYS A O 1
ATOM 5773 N N . PHE A 1 741 ? -1.858 6.108 -32.660 1.00 88.44 741 PHE A N 1
ATOM 5774 C CA . PHE A 1 741 ? -0.993 5.008 -33.084 1.00 88.44 741 PHE A CA 1
ATOM 5775 C C . PHE A 1 741 ? -1.040 3.806 -32.128 1.00 88.44 741 PHE A C 1
ATOM 5777 O O . PHE A 1 741 ? -1.113 2.660 -32.578 1.00 88.44 741 PHE A O 1
ATOM 5784 N N . VAL A 1 742 ? -0.980 4.059 -30.816 1.00 89.69 742 VAL A N 1
ATOM 5785 C CA . VAL A 1 742 ? -0.918 3.025 -29.773 1.00 89.69 742 VAL A CA 1
ATOM 5786 C C . VAL A 1 742 ? -2.301 2.453 -29.464 1.00 89.69 742 VAL A C 1
ATOM 5788 O O . VAL A 1 742 ? -2.422 1.242 -29.283 1.00 89.69 742 VAL A O 1
ATOM 5791 N N . ARG A 1 743 ? -3.346 3.289 -29.409 1.00 86.94 743 ARG A N 1
ATOM 5792 C CA . ARG A 1 743 ? -4.699 2.866 -29.020 1.00 86.94 743 ARG A CA 1
ATOM 5793 C C . ARG A 1 743 ? -5.605 2.633 -30.225 1.00 86.94 743 ARG A C 1
ATOM 5795 O O . ARG A 1 743 ? -5.651 3.435 -31.158 1.00 86.94 743 ARG A O 1
ATOM 5802 N N . ASP A 1 744 ? -6.414 1.579 -30.142 1.00 77.88 744 ASP A N 1
ATOM 5803 C CA . ASP A 1 744 ? -7.562 1.405 -31.035 1.00 77.88 744 ASP A CA 1
ATOM 5804 C C . ASP A 1 744 ? -8.645 2.467 -30.758 1.00 77.88 744 ASP A C 1
ATOM 5806 O O . ASP A 1 744 ? -8.701 3.047 -29.671 1.00 77.88 744 ASP A O 1
ATOM 5810 N N . ALA A 1 745 ? -9.517 2.724 -31.738 1.00 75.12 745 ALA A N 1
ATOM 5811 C CA . ALA A 1 745 ? -10.627 3.663 -31.619 1.00 75.12 745 ALA A CA 1
ATOM 5812 C C . ALA A 1 745 ? -11.571 3.365 -30.440 1.00 75.12 745 ALA A C 1
ATOM 5814 O O . ALA A 1 745 ? -12.079 4.318 -29.848 1.00 75.12 745 ALA A O 1
ATOM 5815 N N . SER A 1 746 ? -11.778 2.095 -30.071 1.00 74.44 746 SER A N 1
ATOM 5816 C CA . SER A 1 746 ? -12.614 1.708 -28.921 1.00 74.44 746 SER A CA 1
ATOM 5817 C C . SER A 1 746 ? -11.992 2.030 -27.555 1.00 74.44 746 SER A C 1
ATOM 5819 O O . SER A 1 746 ? -12.716 2.102 -26.567 1.00 74.44 746 SER A O 1
ATOM 5821 N N . TYR A 1 747 ? -10.677 2.272 -27.496 1.00 77.00 747 TYR A N 1
ATOM 5822 C CA . TYR A 1 747 ? -9.907 2.490 -26.261 1.00 77.00 747 TYR A CA 1
ATOM 5823 C C . TYR A 1 747 ? -9.360 3.921 -26.127 1.00 77.00 747 TYR A C 1
ATOM 5825 O O . TYR A 1 747 ? -8.444 4.190 -25.343 1.00 77.00 747 TYR A O 1
ATOM 5833 N N . ARG A 1 748 ? -9.897 4.864 -26.910 1.00 78.19 748 ARG A N 1
ATOM 5834 C CA . ARG A 1 748 ? -9.550 6.289 -26.803 1.00 78.19 748 ARG A CA 1
ATOM 5835 C C . ARG A 1 748 ? -10.250 6.916 -25.598 1.00 78.19 748 ARG A C 1
ATOM 5837 O O . ARG A 1 748 ? -11.406 6.608 -25.321 1.00 78.19 748 ARG A O 1
ATOM 5844 N N . ALA A 1 749 ? -9.540 7.805 -24.904 1.00 76.38 749 ALA A N 1
ATOM 5845 C CA . ALA A 1 749 ? -10.088 8.512 -23.752 1.00 76.38 749 ALA A CA 1
ATOM 5846 C C . ALA A 1 749 ? -11.292 9.389 -24.144 1.00 76.38 749 ALA A C 1
ATOM 5848 O O . ALA A 1 749 ? -11.375 9.874 -25.276 1.00 76.38 749 ALA A O 1
ATOM 5849 N N . LEU A 1 750 ? -12.214 9.579 -23.196 1.00 76.25 750 LEU A N 1
ATOM 5850 C CA . LEU A 1 750 ? -13.516 10.212 -23.429 1.00 76.25 750 LEU A CA 1
ATOM 5851 C C . LEU A 1 750 ? -13.411 11.662 -23.915 1.00 76.25 750 LEU A C 1
ATOM 5853 O O . LEU A 1 750 ? -14.199 12.082 -24.760 1.00 76.25 750 LEU A O 1
ATOM 5857 N N . ASP A 1 751 ? -12.417 12.397 -23.420 1.00 74.00 751 ASP A N 1
ATOM 5858 C CA . ASP A 1 751 ? -12.253 13.832 -23.675 1.00 74.00 751 ASP A CA 1
ATOM 5859 C C . ASP A 1 751 ? -11.511 14.156 -24.982 1.00 74.00 751 ASP A C 1
ATOM 5861 O O . ASP A 1 751 ? -11.251 15.323 -25.276 1.00 74.00 751 ASP A O 1
ATOM 5865 N N . LEU A 1 752 ? -11.127 13.148 -25.774 1.00 71.06 752 LEU A N 1
ATOM 5866 C CA . LEU A 1 752 ? -10.293 13.367 -26.955 1.00 71.06 752 LEU A CA 1
ATOM 5867 C C . LEU A 1 752 ? -11.123 13.579 -28.235 1.00 71.06 752 LEU A C 1
ATOM 5869 O O . LEU A 1 752 ? -11.990 12.757 -28.553 1.00 71.06 752 LEU A O 1
ATOM 5873 N N . PRO A 1 753 ? -10.816 14.620 -29.041 1.00 66.50 753 PRO A N 1
ATOM 5874 C CA . PRO A 1 753 ? -11.452 14.840 -30.338 1.00 66.50 753 PRO A CA 1
ATOM 5875 C C . PRO A 1 753 ? -11.279 13.633 -31.270 1.00 66.50 753 PRO A C 1
ATOM 5877 O O . PRO A 1 753 ? -10.161 13.225 -31.600 1.00 66.50 753 PRO A O 1
ATOM 5880 N N . LYS A 1 754 ? -12.399 13.046 -31.711 1.00 66.12 754 LYS A N 1
ATOM 5881 C CA . LYS A 1 754 ? -12.410 11.821 -32.535 1.00 66.12 754 LYS A CA 1
ATOM 5882 C C . LYS A 1 754 ? -11.925 12.049 -33.973 1.00 66.12 754 LYS A C 1
ATOM 5884 O O . LYS A 1 754 ? -11.481 11.104 -34.624 1.00 66.12 754 LYS A O 1
ATOM 5889 N N . ASP A 1 755 ? -12.000 13.283 -34.456 1.00 66.56 755 ASP A N 1
ATOM 5890 C CA . ASP A 1 755 ? -11.673 13.729 -35.814 1.00 66.56 755 ASP A CA 1
ATOM 5891 C C . ASP A 1 755 ? -10.166 13.914 -36.065 1.00 66.56 755 ASP A C 1
ATOM 5893 O O . ASP A 1 755 ? -9.726 13.887 -37.215 1.00 66.56 755 ASP A O 1
ATOM 5897 N N . ARG A 1 756 ? -9.347 14.024 -35.009 1.00 69.31 756 ARG A N 1
ATOM 5898 C CA . ARG A 1 756 ? -7.890 14.210 -35.135 1.00 69.31 756 ARG A CA 1
ATOM 5899 C C . ARG A 1 756 ? -7.110 12.949 -35.541 1.00 69.31 756 ARG A C 1
ATOM 5901 O O . ARG A 1 756 ? -5.960 13.064 -35.954 1.00 69.31 756 ARG A O 1
ATOM 5908 N N . CYS A 1 757 ? -7.716 11.758 -35.518 1.00 70.12 757 CYS A N 1
ATOM 5909 C CA . CYS A 1 757 ? -7.071 10.501 -35.939 1.00 70.12 757 CYS A CA 1
ATOM 5910 C C . CYS A 1 757 ? -7.334 10.146 -37.421 1.00 70.12 757 CYS A C 1
ATOM 5912 O O . CYS A 1 757 ? -7.700 9.013 -37.737 1.00 70.12 757 CYS A O 1
ATOM 5914 N N . ALA A 1 758 ? -7.180 11.103 -38.341 1.00 54.81 758 ALA A N 1
ATOM 5915 C CA . ALA A 1 758 ? -7.623 10.969 -39.735 1.00 54.81 758 ALA A CA 1
ATOM 5916 C C . ALA A 1 758 ? -6.807 9.994 -40.619 1.00 54.81 758 ALA A C 1
ATOM 5918 O O . ALA A 1 758 ? -7.229 9.709 -41.740 1.00 54.81 758 ALA A O 1
ATOM 5919 N N . ARG A 1 759 ? -5.669 9.453 -40.156 1.00 57.66 759 ARG A N 1
ATOM 5920 C CA . ARG A 1 759 ? -4.951 8.344 -40.820 1.00 57.66 759 ARG A CA 1
ATOM 5921 C C . ARG A 1 759 ? -4.147 7.519 -39.817 1.00 57.66 759 ARG A C 1
ATOM 5923 O O . ARG A 1 759 ? -3.407 8.119 -39.042 1.00 57.66 759 ARG A O 1
ATOM 5930 N N . PRO A 1 760 ? -4.163 6.184 -39.910 1.00 52.97 760 PRO A N 1
ATOM 5931 C CA . PRO A 1 760 ? -3.054 5.382 -39.432 1.00 52.97 760 PRO A CA 1
ATOM 5932 C C . PRO A 1 760 ? -2.234 4.872 -40.626 1.00 52.97 760 PRO A C 1
ATOM 5934 O O . PRO A 1 760 ? -2.748 4.144 -41.477 1.00 52.97 760 PRO A O 1
ATOM 5937 N N . ASP A 1 761 ? -0.935 5.176 -40.639 1.00 52.84 761 ASP A N 1
ATOM 5938 C CA . ASP A 1 761 ? 0.035 4.123 -40.957 1.00 52.84 761 ASP A CA 1
ATOM 5939 C C . ASP A 1 761 ? -0.257 2.946 -40.009 1.00 52.84 761 ASP A C 1
ATOM 5941 O O . ASP A 1 761 ? -0.735 3.176 -38.896 1.00 52.84 761 ASP A O 1
ATOM 5945 N N . ALA A 1 762 ? -0.063 1.700 -40.447 1.00 66.75 762 ALA A N 1
ATOM 5946 C CA . ALA A 1 762 ? -0.460 0.510 -39.688 1.00 66.75 762 ALA A CA 1
ATOM 5947 C C . ALA A 1 762 ? -0.124 0.662 -38.182 1.00 66.75 762 ALA A C 1
ATOM 5949 O O . ALA A 1 762 ? 1.038 0.871 -37.839 1.00 66.75 762 ALA A O 1
ATOM 5950 N N . GLY A 1 763 ? -1.153 0.669 -37.314 1.00 85.19 763 GLY A N 1
ATOM 5951 C CA . GLY A 1 763 ? -1.025 1.023 -35.889 1.00 85.19 763 GLY A CA 1
ATOM 5952 C C . GLY A 1 763 ? -0.073 0.101 -35.121 1.00 85.19 763 GLY A C 1
ATOM 5953 O O . GLY A 1 763 ? 0.481 -0.835 -35.695 1.00 85.19 763 GLY A O 1
ATOM 5954 N N . VAL A 1 764 ? 0.100 0.303 -33.810 1.00 91.56 764 VAL A N 1
ATOM 5955 C CA . VAL A 1 764 ? 1.122 -0.421 -33.019 1.00 91.56 764 VAL A CA 1
ATOM 5956 C C . VAL A 1 764 ? 1.075 -1.949 -33.181 1.00 91.56 764 VAL A C 1
ATOM 5958 O O . VAL A 1 764 ? 2.117 -2.594 -33.167 1.00 91.56 764 VAL A O 1
ATOM 5961 N N . ALA A 1 765 ? -0.106 -2.518 -33.448 1.00 90.56 765 ALA A N 1
ATOM 5962 C CA . ALA A 1 765 ? -0.309 -3.943 -33.723 1.00 90.56 765 ALA A CA 1
ATOM 5963 C C . ALA A 1 765 ? 0.425 -4.488 -34.965 1.00 90.56 765 ALA A C 1
ATOM 5965 O O . ALA A 1 765 ? 0.619 -5.697 -35.085 1.00 90.56 765 ALA A O 1
ATOM 5966 N N . ALA A 1 766 ? 0.839 -3.626 -35.896 1.00 90.56 766 ALA A N 1
ATOM 5967 C CA . ALA A 1 766 ? 1.634 -4.011 -37.059 1.00 90.56 766 ALA A CA 1
ATOM 5968 C C . ALA A 1 766 ? 3.128 -4.165 -36.739 1.00 90.56 766 ALA A C 1
ATOM 5970 O O . ALA A 1 766 ? 3.866 -4.790 -37.504 1.00 90.56 766 ALA A O 1
ATOM 5971 N N . LEU A 1 767 ? 3.578 -3.604 -35.616 1.00 94.44 767 LEU A N 1
ATOM 5972 C CA . LEU A 1 767 ? 4.957 -3.696 -35.174 1.00 94.44 767 LEU A CA 1
ATOM 5973 C C . LEU A 1 767 ? 5.219 -5.013 -34.445 1.00 94.44 767 LEU A C 1
ATOM 5975 O O . LEU A 1 767 ? 4.341 -5.600 -33.809 1.00 94.44 767 LEU A O 1
ATOM 5979 N N . ARG A 1 768 ? 6.481 -5.440 -34.496 1.00 95.00 768 ARG A N 1
ATOM 5980 C CA . ARG A 1 768 ? 6.992 -6.552 -33.699 1.00 95.00 768 ARG A CA 1
ATOM 5981 C C . ARG A 1 768 ? 8.195 -6.123 -32.878 1.00 95.00 768 ARG A C 1
ATOM 5983 O O . ARG A 1 768 ? 9.017 -5.341 -33.355 1.00 95.00 768 ARG A O 1
ATOM 5990 N N . PHE A 1 769 ? 8.316 -6.686 -31.685 1.00 95.50 769 PHE A N 1
ATOM 5991 C CA . PHE A 1 769 ? 9.480 -6.548 -30.819 1.00 95.50 769 PHE A CA 1
ATOM 5992 C C . PHE A 1 769 ? 9.863 -7.919 -30.272 1.00 95.50 769 PHE A C 1
ATOM 5994 O O . PHE A 1 769 ? 8.991 -8.668 -29.839 1.00 95.50 769 PHE A O 1
ATOM 6001 N N . GLU A 1 770 ? 11.145 -8.283 -30.378 1.00 93.19 770 GLU A N 1
ATOM 6002 C CA . GLU A 1 770 ? 11.636 -9.629 -30.027 1.00 93.19 770 GLU A CA 1
ATOM 6003 C C . GLU A 1 770 ? 10.791 -10.760 -30.662 1.00 93.19 770 GLU A C 1
ATOM 6005 O O . GLU A 1 770 ? 10.502 -11.789 -30.059 1.00 93.19 770 GLU A O 1
ATOM 6010 N N . GLY A 1 771 ? 10.332 -10.538 -31.901 1.00 93.31 771 GLY A N 1
ATOM 6011 C CA . GLY A 1 771 ? 9.498 -11.478 -32.659 1.00 93.31 771 GLY A CA 1
ATOM 6012 C C . GLY A 1 771 ? 7.997 -11.444 -32.343 1.00 93.31 771 GLY A C 1
ATOM 6013 O O . GLY A 1 771 ? 7.208 -11.931 -33.159 1.00 93.31 771 GLY A O 1
ATOM 6014 N N . LEU A 1 772 ? 7.569 -10.818 -31.245 1.00 95.38 772 LEU A N 1
ATOM 6015 C CA . LEU A 1 772 ? 6.167 -10.771 -30.820 1.00 95.38 772 LEU A CA 1
ATOM 6016 C C . LEU A 1 772 ? 5.435 -9.540 -31.368 1.00 95.38 772 LEU A C 1
ATOM 6018 O O . LEU A 1 772 ? 6.032 -8.464 -31.425 1.00 95.38 772 LEU A O 1
ATOM 6022 N N . PRO A 1 773 ? 4.156 -9.662 -31.769 1.00 96.00 773 PRO A N 1
ATOM 6023 C CA . PRO A 1 773 ? 3.318 -8.508 -32.082 1.00 96.00 773 PRO A CA 1
ATOM 6024 C C . PRO A 1 773 ? 3.115 -7.622 -30.847 1.00 96.00 773 PRO A C 1
ATOM 6026 O O . PRO A 1 773 ? 2.975 -8.122 -29.730 1.00 96.00 773 PRO A O 1
ATOM 6029 N N . LEU A 1 774 ? 3.078 -6.305 -31.049 1.00 95.44 774 LEU A N 1
ATOM 6030 C CA . LEU A 1 774 ? 2.811 -5.354 -29.970 1.00 95.44 774 LEU A CA 1
ATOM 6031 C C . LEU A 1 774 ? 1.307 -5.133 -29.764 1.00 95.44 774 LEU A C 1
ATOM 6033 O O . LEU A 1 774 ? 0.538 -5.103 -30.720 1.00 95.44 774 LEU A O 1
ATOM 6037 N N . MET A 1 775 ? 0.878 -4.925 -28.519 1.00 93.44 775 MET A N 1
ATOM 6038 C CA . MET A 1 775 ? -0.508 -4.563 -28.203 1.00 93.44 775 MET A CA 1
ATOM 6039 C C . MET A 1 775 ? -0.578 -3.589 -27.031 1.00 93.44 775 MET A C 1
ATOM 6041 O O . MET A 1 775 ? 0.203 -3.681 -26.089 1.00 93.44 775 MET A O 1
ATOM 6045 N N . TYR A 1 776 ? -1.533 -2.658 -27.078 1.00 91.62 776 TYR A N 1
ATOM 6046 C CA . TYR A 1 776 ? -1.765 -1.711 -25.991 1.00 91.62 776 TYR A CA 1
ATOM 6047 C C . TYR A 1 776 ? -2.047 -2.421 -24.657 1.00 91.62 776 TYR A C 1
ATOM 6049 O O . TYR A 1 776 ? -2.948 -3.254 -24.577 1.00 91.62 776 TYR A O 1
ATOM 6057 N N . SER A 1 777 ? -1.315 -2.059 -23.600 1.00 90.25 777 SER A N 1
ATOM 6058 C CA . SER A 1 777 ? -1.358 -2.754 -22.305 1.00 90.25 777 SER A CA 1
ATOM 6059 C C . SER A 1 777 ? -2.761 -2.836 -21.691 1.00 90.25 777 SER A C 1
ATOM 6061 O O . SER A 1 777 ? -3.163 -3.905 -21.251 1.00 90.25 777 SER A O 1
ATOM 6063 N N . TYR A 1 778 ? -3.551 -1.756 -21.704 1.00 87.75 778 TYR A N 1
ATOM 6064 C CA . TYR A 1 778 ? -4.898 -1.805 -21.109 1.00 87.75 778 TYR A CA 1
ATOM 6065 C C . TYR A 1 778 ? -5.882 -2.642 -21.926 1.00 87.75 778 TYR A C 1
ATOM 6067 O O . TYR A 1 778 ? -6.838 -3.161 -21.359 1.00 87.75 778 TYR A O 1
ATOM 6075 N N . ARG A 1 779 ? -5.629 -2.814 -23.228 1.00 87.88 779 ARG A N 1
ATOM 6076 C CA . ARG A 1 779 ? -6.388 -3.751 -24.054 1.00 87.88 779 ARG A CA 1
ATOM 6077 C C . ARG A 1 779 ? -6.075 -5.193 -23.659 1.00 87.88 779 ARG A C 1
ATOM 6079 O O . ARG A 1 779 ? -6.998 -5.967 -23.459 1.00 87.88 779 ARG A O 1
ATOM 6086 N N . LEU A 1 780 ? -4.794 -5.534 -23.480 1.00 89.75 780 LEU A N 1
ATOM 6087 C CA . LEU A 1 780 ? -4.392 -6.863 -22.996 1.00 89.75 780 LEU A CA 1
ATOM 6088 C C . LEU A 1 780 ? -5.078 -7.211 -21.668 1.00 89.75 780 LEU A C 1
ATOM 6090 O O . LEU A 1 780 ? -5.586 -8.316 -21.521 1.00 89.75 780 LEU A O 1
ATOM 6094 N N . LEU A 1 781 ? -5.139 -6.250 -20.741 1.00 88.38 781 LEU A N 1
ATOM 6095 C CA . LEU A 1 781 ? -5.751 -6.428 -19.420 1.00 88.38 781 LEU A CA 1
ATOM 6096 C C . LEU A 1 781 ? -7.284 -6.537 -19.445 1.00 88.38 781 LEU A C 1
ATOM 6098 O O . LEU A 1 781 ? -7.852 -7.099 -18.517 1.00 88.38 781 LEU A O 1
ATOM 6102 N N . ASN A 1 782 ? -7.955 -5.993 -20.466 1.00 88.50 782 ASN A N 1
ATOM 6103 C CA . ASN A 1 782 ? -9.421 -5.949 -20.533 1.00 88.50 782 ASN A CA 1
ATOM 6104 C C . ASN A 1 782 ? -10.040 -6.962 -21.503 1.00 88.50 782 ASN A C 1
ATOM 6106 O O . ASN A 1 782 ? -11.207 -7.295 -21.332 1.00 88.50 782 ASN A O 1
ATOM 6110 N N . ASP A 1 783 ? -9.287 -7.433 -22.501 1.00 90.44 783 ASP A N 1
ATOM 6111 C CA . ASP A 1 783 ? -9.832 -8.254 -23.591 1.00 90.44 783 ASP A CA 1
ATOM 6112 C C . ASP A 1 783 ? -9.285 -9.681 -23.613 1.00 90.44 783 ASP A C 1
ATOM 6114 O O . ASP A 1 783 ? -9.902 -10.565 -24.201 1.00 90.44 783 ASP A O 1
ATOM 6118 N N . ILE A 1 784 ? -8.088 -9.907 -23.062 1.00 93.75 784 ILE A N 1
ATOM 6119 C CA . ILE A 1 784 ? -7.395 -11.192 -23.181 1.00 93.75 784 ILE A CA 1
ATOM 6120 C C . ILE A 1 784 ? -7.169 -11.747 -21.791 1.00 93.75 784 ILE A C 1
ATOM 6122 O O . ILE A 1 784 ? -6.468 -11.138 -20.988 1.00 93.75 784 ILE A O 1
ATOM 6126 N N . LEU A 1 785 ? -7.728 -12.919 -21.517 1.00 94.88 785 LEU A N 1
ATOM 6127 C CA . LEU A 1 785 ? -7.553 -13.609 -20.247 1.00 94.88 785 LEU A CA 1
ATOM 6128 C C . LEU A 1 785 ? -6.067 -13.927 -19.963 1.00 94.88 785 LEU A C 1
ATOM 6130 O O . LEU A 1 785 ? -5.303 -14.187 -20.898 1.00 94.88 785 LEU A O 1
ATOM 6134 N N . PRO A 1 786 ? -5.650 -13.967 -18.684 1.00 93.00 786 PRO A N 1
ATOM 6135 C CA . PRO A 1 786 ? -4.314 -14.407 -18.280 1.00 93.00 786 PRO A CA 1
ATOM 6136 C C . PRO A 1 786 ? -3.920 -15.758 -18.893 1.00 93.00 786 PRO A C 1
ATOM 6138 O O . PRO A 1 786 ? -4.737 -16.693 -18.923 1.00 93.00 786 PRO A O 1
ATOM 6141 N N . GLY A 1 787 ? -2.663 -15.871 -19.336 1.00 90.81 787 GLY A N 1
ATOM 6142 C CA . GLY A 1 787 ? -2.065 -17.103 -19.859 1.00 90.81 787 GLY A CA 1
ATOM 6143 C C . GLY A 1 787 ? -1.362 -16.952 -21.218 1.00 90.81 787 GLY A C 1
ATOM 6144 O O . GLY A 1 787 ? -1.116 -15.833 -21.678 1.00 90.81 787 GLY A O 1
ATOM 6145 N N . PRO A 1 788 ? -1.069 -18.079 -21.904 1.00 91.06 788 PRO A N 1
ATOM 6146 C CA . PRO A 1 788 ? -0.266 -18.102 -23.131 1.00 91.06 788 PRO A CA 1
ATOM 6147 C C . PRO A 1 788 ? -0.783 -17.206 -24.264 1.00 91.06 788 PRO A C 1
ATOM 6149 O O . PRO A 1 788 ? 0.002 -16.730 -25.079 1.00 91.06 788 PRO A O 1
ATOM 6152 N N . GLU A 1 789 ? -2.095 -16.968 -24.322 1.00 92.56 789 GLU A N 1
ATOM 6153 C CA . GLU A 1 789 ? -2.713 -16.079 -25.311 1.00 92.56 789 GLU A CA 1
ATOM 6154 C C . GLU A 1 789 ? -2.327 -14.614 -25.082 1.00 92.56 789 GLU A C 1
ATOM 6156 O O . GLU A 1 789 ? -1.948 -13.924 -26.028 1.00 92.56 789 GLU A O 1
ATOM 6161 N N . ARG A 1 790 ? -2.344 -14.146 -23.827 1.00 93.62 790 ARG A N 1
ATOM 6162 C CA . ARG A 1 790 ? -1.869 -12.805 -23.454 1.00 93.62 790 ARG A CA 1
ATOM 6163 C C . ARG A 1 790 ? -0.359 -12.697 -23.657 1.00 93.62 790 ARG A C 1
ATOM 6165 O O . ARG A 1 790 ? 0.127 -11.716 -24.218 1.00 93.62 790 ARG A O 1
ATOM 6172 N N . GLU A 1 791 ? 0.376 -13.747 -23.300 1.00 91.56 791 GLU A N 1
ATOM 6173 C CA . GLU A 1 791 ? 1.819 -13.852 -23.530 1.00 91.56 791 GLU A CA 1
ATOM 6174 C C . GLU A 1 791 ? 2.200 -14.026 -25.013 1.00 91.56 791 GLU A C 1
ATOM 6176 O O . GLU A 1 791 ? 3.382 -14.039 -25.350 1.00 91.56 791 GLU A O 1
ATOM 6181 N N . ALA A 1 792 ? 1.256 -14.114 -25.948 1.00 94.69 792 ALA A N 1
ATOM 6182 C CA . ALA A 1 792 ? 1.579 -14.060 -27.373 1.00 94.69 792 ALA A CA 1
ATOM 6183 C C . ALA A 1 792 ? 1.921 -12.633 -27.847 1.00 94.69 792 ALA A C 1
ATOM 6185 O O . ALA A 1 792 ? 2.345 -12.451 -28.991 1.00 94.69 792 ALA A O 1
ATOM 6186 N N . PHE A 1 793 ? 1.758 -11.628 -26.981 1.00 95.19 793 PHE A N 1
ATOM 6187 C CA . PHE A 1 793 ? 1.974 -10.219 -27.285 1.00 95.19 793 PHE A CA 1
ATOM 6188 C C . PHE A 1 793 ? 3.084 -9.613 -26.430 1.00 95.19 793 PHE A C 1
ATOM 6190 O O . PHE A 1 793 ? 3.353 -10.038 -25.306 1.00 95.19 793 PHE A O 1
ATOM 6197 N N . TRP A 1 794 ? 3.714 -8.572 -26.969 1.00 95.06 794 TRP A N 1
ATOM 6198 C CA . TRP A 1 794 ? 4.547 -7.670 -26.187 1.00 95.06 794 TRP A CA 1
ATOM 6199 C C . TRP A 1 794 ? 3.729 -6.420 -25.811 1.00 95.06 794 TRP A C 1
ATOM 6201 O O . TRP A 1 794 ? 3.075 -5.832 -26.681 1.00 95.06 794 TRP A O 1
ATOM 6211 N N . PRO A 1 795 ? 3.723 -5.986 -24.540 1.00 94.00 795 PRO A N 1
ATOM 6212 C CA . PRO A 1 795 ? 2.923 -4.841 -24.124 1.00 94.00 795 PRO A CA 1
ATOM 6213 C C . PRO A 1 795 ? 3.481 -3.515 -24.665 1.00 94.00 795 PRO A C 1
ATOM 6215 O O . PRO A 1 795 ? 4.681 -3.243 -24.626 1.00 94.00 795 PRO A O 1
ATOM 6218 N N . ALA A 1 796 ? 2.592 -2.651 -25.141 1.00 92.94 796 ALA A N 1
ATOM 6219 C CA . ALA A 1 796 ? 2.893 -1.301 -25.596 1.00 92.94 796 ALA A CA 1
ATOM 6220 C C . ALA A 1 796 ? 2.124 -0.274 -24.761 1.00 92.94 796 ALA A C 1
ATOM 6222 O O . ALA A 1 796 ? 0.942 -0.433 -24.458 1.00 92.94 796 ALA A O 1
ATOM 6223 N N . SER A 1 797 ? 2.803 0.805 -24.402 1.00 90.19 797 SER A N 1
ATOM 6224 C CA . SER A 1 797 ? 2.275 1.883 -23.580 1.00 90.19 797 SER A CA 1
ATOM 6225 C C . SER A 1 797 ? 2.706 3.241 -24.116 1.00 90.19 797 SER A C 1
ATOM 6227 O O . SER A 1 797 ? 3.588 3.367 -24.959 1.00 90.19 797 SER A O 1
ATOM 6229 N N . GLU A 1 798 ? 2.051 4.271 -23.614 1.00 88.50 798 GLU A N 1
ATOM 6230 C CA . GLU A 1 798 ? 2.279 5.668 -23.969 1.00 88.50 798 GLU A CA 1
ATOM 6231 C C . GLU A 1 798 ? 3.189 6.334 -22.942 1.00 88.50 798 GLU A C 1
ATOM 6233 O O . GLU A 1 798 ? 3.083 6.021 -21.755 1.00 88.50 798 GLU A O 1
ATOM 6238 N N . LEU A 1 799 ? 4.044 7.252 -23.394 1.00 88.44 799 LEU A N 1
ATOM 6239 C CA . LEU A 1 799 ? 4.914 8.072 -22.546 1.00 88.44 799 LEU A CA 1
ATOM 6240 C C . LEU A 1 799 ? 4.375 9.492 -22.339 1.00 88.44 799 LEU A C 1
ATOM 6242 O O . LEU A 1 799 ? 4.819 10.177 -21.426 1.00 88.44 799 LEU A O 1
ATOM 6246 N N . LEU A 1 800 ? 3.443 9.942 -23.180 1.00 87.31 800 LEU A N 1
ATOM 6247 C CA . LEU A 1 800 ? 2.751 11.222 -23.026 1.00 87.31 800 LEU A CA 1
ATOM 6248 C C . LEU A 1 800 ? 1.370 10.993 -22.413 1.00 87.31 800 LEU A C 1
ATOM 6250 O O . LEU A 1 800 ? 0.764 9.936 -22.591 1.00 87.31 800 LEU A O 1
ATOM 6254 N N . ASP A 1 801 ? 0.877 11.988 -21.690 1.00 85.81 801 ASP A N 1
ATOM 6255 C CA . ASP A 1 801 ? -0.416 11.966 -21.022 1.00 85.81 801 ASP A CA 1
ATOM 6256 C C . ASP A 1 801 ? -1.047 13.360 -20.973 1.00 85.81 801 ASP A C 1
ATOM 6258 O O . ASP A 1 801 ? -0.426 14.357 -21.349 1.00 85.81 801 ASP A O 1
ATOM 6262 N N . TYR A 1 802 ? -2.272 13.431 -20.465 1.00 85.69 802 TYR A N 1
ATOM 6263 C CA . TYR A 1 802 ? -2.949 14.685 -20.174 1.00 85.69 802 TYR A CA 1
ATOM 6264 C C . TYR A 1 802 ? -3.634 14.666 -18.808 1.00 85.69 802 TYR A C 1
ATOM 6266 O O . TYR A 1 802 ? -3.901 13.600 -18.240 1.00 85.69 802 TYR A O 1
ATOM 6274 N N . ARG A 1 803 ? -3.916 15.871 -18.311 1.00 81.62 803 ARG A N 1
ATOM 6275 C CA . ARG A 1 803 ? -4.805 16.148 -17.181 1.00 81.62 803 ARG A CA 1
ATOM 6276 C C . ARG A 1 803 ? -5.910 17.097 -17.583 1.00 81.62 803 ARG A C 1
ATOM 6278 O O . ARG A 1 803 ? -5.697 17.967 -18.430 1.00 81.62 803 ARG A O 1
ATOM 6285 N N . LYS A 1 804 ? -7.068 16.951 -16.945 1.00 78.12 804 LYS A N 1
ATOM 6286 C CA . LYS A 1 804 ? -8.226 17.816 -17.167 1.00 78.12 804 LYS A CA 1
ATOM 6287 C C . LYS A 1 804 ? -8.511 18.657 -15.922 1.00 78.12 804 LYS A C 1
ATOM 6289 O O . LYS A 1 804 ? -8.571 18.148 -14.812 1.00 78.12 804 LYS A O 1
ATOM 6294 N N . ARG A 1 805 ? -8.702 19.964 -16.112 1.00 71.19 805 ARG A N 1
ATOM 6295 C CA . ARG A 1 805 ? -9.040 20.949 -15.073 1.00 71.19 805 ARG A CA 1
ATOM 6296 C C . ARG A 1 805 ? -10.252 21.757 -15.517 1.00 71.19 805 ARG A C 1
ATOM 6298 O O . ARG A 1 805 ? -10.111 22.752 -16.229 1.00 71.19 805 ARG A O 1
ATOM 6305 N N . GLY A 1 806 ? -11.446 21.320 -15.123 1.00 67.81 806 GLY A N 1
ATOM 6306 C CA . GLY A 1 806 ? -12.677 21.842 -15.723 1.00 67.81 806 GLY A CA 1
ATOM 6307 C C . GLY A 1 806 ? -12.653 21.606 -17.236 1.00 67.81 806 GLY A C 1
ATOM 6308 O O . GLY A 1 806 ? -12.510 20.465 -17.670 1.00 67.81 806 GLY A O 1
ATOM 6309 N N . ASP A 1 807 ? -12.710 22.677 -18.029 1.00 69.62 807 ASP A N 1
ATOM 6310 C CA . ASP A 1 807 ? -12.615 22.606 -19.497 1.00 69.62 807 ASP A CA 1
ATOM 6311 C C . ASP A 1 807 ? -11.175 22.703 -20.040 1.00 69.62 807 ASP A C 1
ATOM 6313 O O . ASP A 1 807 ? -10.946 22.513 -21.235 1.00 69.62 807 ASP A O 1
ATOM 6317 N N . ALA A 1 808 ? -10.187 23.010 -19.193 1.00 79.38 808 ALA A N 1
ATOM 6318 C CA . ALA A 1 808 ? -8.794 23.142 -19.610 1.00 79.38 808 ALA A CA 1
ATOM 6319 C C . ALA A 1 808 ? -8.074 21.786 -19.597 1.00 79.38 808 ALA A C 1
ATOM 6321 O O . ALA A 1 808 ? -8.217 21.008 -18.655 1.00 79.38 808 ALA A O 1
ATOM 6322 N N . ILE A 1 809 ? -7.247 21.529 -20.612 1.00 84.88 809 ILE A N 1
ATOM 6323 C CA . ILE A 1 809 ? -6.388 20.342 -20.694 1.00 84.88 809 ILE A CA 1
ATOM 6324 C C . ILE A 1 809 ? -4.929 20.786 -20.610 1.00 84.88 809 ILE A C 1
ATOM 6326 O O . ILE A 1 809 ? -4.526 21.722 -21.301 1.00 84.88 809 ILE A O 1
ATOM 6330 N N . THR A 1 810 ? -4.142 20.111 -19.774 1.00 87.44 810 THR A N 1
ATOM 6331 C CA . THR A 1 810 ? -2.683 20.261 -19.738 1.00 87.44 810 THR A CA 1
ATOM 6332 C C . THR A 1 810 ? -2.014 18.960 -20.154 1.00 87.44 810 THR A C 1
ATOM 6334 O O . THR A 1 810 ? -2.381 17.872 -19.706 1.00 87.44 810 THR A O 1
ATOM 6337 N N . TRP A 1 811 ? -1.019 19.071 -21.026 1.00 88.06 811 TRP A N 1
ATOM 6338 C CA . TRP A 1 811 ? -0.300 17.939 -21.597 1.00 88.06 811 TRP A CA 1
ATOM 6339 C C . TRP A 1 811 ? 1.012 17.718 -20.855 1.00 88.06 811 TRP A C 1
ATOM 6341 O O . TRP A 1 811 ? 1.680 18.672 -20.453 1.00 88.06 811 TRP A O 1
ATOM 6351 N N . ARG A 1 812 ? 1.396 16.460 -20.647 1.00 85.88 812 ARG A N 1
ATOM 6352 C CA . ARG A 1 812 ? 2.548 16.120 -19.806 1.00 85.88 812 ARG A CA 1
ATOM 6353 C C . ARG A 1 812 ? 3.176 14.786 -20.176 1.00 85.88 812 ARG A C 1
ATOM 6355 O O . ARG A 1 812 ? 2.652 14.037 -20.997 1.00 85.88 812 ARG A O 1
ATOM 6362 N N . LEU A 1 813 ? 4.304 14.484 -19.545 1.00 83.25 813 LEU A N 1
ATOM 6363 C CA . LEU A 1 813 ? 4.842 13.130 -19.530 1.00 83.25 813 LEU A CA 1
ATOM 6364 C C . LEU A 1 813 ? 3.975 12.243 -18.627 1.00 83.25 813 LEU A C 1
ATOM 6366 O O . LEU A 1 813 ? 3.390 12.698 -17.647 1.00 83.25 813 LEU A O 1
ATOM 6370 N N . ARG A 1 814 ? 3.841 10.969 -18.987 1.00 74.12 814 ARG A N 1
ATOM 6371 C CA . ARG A 1 814 ? 2.945 10.030 -18.321 1.00 74.12 814 ARG A CA 1
ATOM 6372 C C . ARG A 1 814 ? 3.583 9.483 -17.058 1.00 74.12 814 ARG A C 1
ATOM 6374 O O . ARG A 1 814 ? 4.199 8.413 -17.079 1.00 74.12 814 ARG A O 1
ATOM 6381 N N . ASP A 1 815 ? 3.303 10.164 -15.958 1.00 63.00 815 ASP A N 1
ATOM 6382 C CA . ASP A 1 815 ? 3.680 9.804 -14.595 1.00 63.00 815 ASP A CA 1
ATOM 6383 C C . ASP A 1 815 ? 3.610 8.301 -14.332 1.00 63.00 815 ASP A C 1
ATOM 6385 O O . ASP A 1 815 ? 4.642 7.681 -14.106 1.00 63.00 815 ASP A O 1
ATOM 6389 N N . ARG A 1 816 ? 2.427 7.664 -14.395 1.00 62.44 816 ARG A N 1
ATOM 6390 C CA . ARG A 1 816 ? 2.271 6.240 -14.017 1.00 62.44 816 ARG A CA 1
ATOM 6391 C C . ARG A 1 816 ? 3.183 5.302 -14.823 1.00 62.44 816 ARG A C 1
ATOM 6393 O O . ARG A 1 816 ? 3.615 4.279 -14.307 1.00 62.44 816 ARG A O 1
ATOM 6400 N N . SER A 1 817 ? 3.497 5.642 -16.075 1.00 63.75 817 SER A N 1
ATOM 6401 C CA . SER A 1 817 ? 4.374 4.813 -16.913 1.00 63.75 817 SER A CA 1
ATOM 6402 C C . SER A 1 817 ? 5.856 4.986 -16.583 1.00 63.75 817 SER A C 1
ATOM 6404 O O . SER A 1 817 ? 6.601 4.008 -16.659 1.00 63.75 817 SER A O 1
ATOM 6406 N N . LEU A 1 818 ? 6.266 6.209 -16.235 1.00 66.19 818 LEU A N 1
ATOM 6407 C CA . LEU A 1 818 ? 7.643 6.577 -15.915 1.00 66.19 818 LEU A CA 1
ATOM 6408 C C . LEU A 1 818 ? 8.008 6.169 -14.492 1.00 66.19 818 LEU A C 1
ATOM 6410 O O . LEU A 1 818 ? 9.039 5.544 -14.282 1.00 66.19 818 LEU A O 1
ATOM 6414 N N . ARG A 1 819 ? 7.117 6.423 -13.534 1.00 67.69 819 ARG A N 1
ATOM 6415 C CA . ARG A 1 819 ? 7.324 6.155 -12.107 1.00 67.69 819 ARG A CA 1
ATOM 6416 C C . ARG A 1 819 ? 7.705 4.711 -11.804 1.00 67.69 819 ARG A C 1
ATOM 6418 O O . ARG A 1 819 ? 8.606 4.474 -11.011 1.00 67.69 819 ARG A O 1
ATOM 6425 N N . HIS A 1 820 ? 7.067 3.751 -12.476 1.00 72.69 820 HIS A N 1
ATOM 6426 C CA . HIS A 1 820 ? 7.354 2.330 -12.260 1.00 72.69 820 HIS A CA 1
ATOM 6427 C C . HIS A 1 820 ? 8.779 1.934 -12.674 1.00 72.69 820 HIS A C 1
ATOM 6429 O O . HIS A 1 820 ? 9.288 0.925 -12.214 1.00 72.69 820 HIS A O 1
ATOM 6435 N N . VAL A 1 821 ? 9.426 2.690 -13.561 1.00 82.50 821 VAL A N 1
ATOM 6436 C CA . VAL A 1 821 ? 10.742 2.329 -14.113 1.00 82.50 821 VAL A CA 1
ATOM 6437 C C . VAL A 1 821 ? 11.807 3.380 -13.864 1.00 82.50 821 VAL A C 1
ATOM 6439 O O . VAL A 1 821 ? 12.956 3.154 -14.216 1.00 82.50 821 VAL A O 1
ATOM 6442 N N . HIS A 1 822 ? 11.454 4.508 -13.247 1.00 84.88 822 HIS A N 1
ATOM 6443 C CA . HIS A 1 822 ? 12.417 5.545 -12.904 1.00 84.88 822 HIS A CA 1
ATOM 6444 C C . HIS A 1 822 ? 13.441 5.043 -11.889 1.00 84.88 822 HIS A C 1
ATOM 6446 O O . HIS A 1 822 ? 14.583 5.448 -11.945 1.00 84.88 822 HIS A O 1
ATOM 6452 N N . THR A 1 823 ? 13.063 4.120 -11.003 1.00 89.62 823 THR A N 1
ATOM 6453 C CA . THR A 1 823 ? 13.980 3.552 -10.007 1.00 89.62 823 THR A CA 1
ATOM 6454 C C . THR A 1 823 ? 14.669 2.273 -10.479 1.00 89.62 823 THR A C 1
ATOM 6456 O O . THR A 1 823 ? 15.287 1.569 -9.682 1.00 89.62 823 THR A O 1
ATOM 6459 N N . PHE A 1 824 ? 14.615 1.943 -11.773 1.00 92.38 824 PHE A N 1
ATOM 6460 C CA . PHE A 1 824 ? 15.359 0.810 -12.344 1.00 92.38 824 PHE A CA 1
ATOM 6461 C C . PHE A 1 824 ? 16.882 0.967 -12.227 1.00 92.38 824 PHE A C 1
ATOM 6463 O O . PHE A 1 824 ? 17.600 -0.037 -12.249 1.00 92.38 824 PHE A O 1
ATOM 6470 N N . ASP A 1 825 ? 17.373 2.185 -12.019 1.00 92.00 825 ASP A N 1
ATOM 6471 C CA . ASP A 1 825 ? 18.751 2.507 -11.663 1.00 92.00 825 ASP A CA 1
ATOM 6472 C C . ASP A 1 825 ? 18.954 2.917 -10.204 1.00 92.00 825 ASP A C 1
ATOM 6474 O O . ASP A 1 825 ? 20.077 3.236 -9.824 1.00 92.00 825 ASP A O 1
ATOM 6478 N N . ALA A 1 826 ? 17.962 2.748 -9.333 1.00 93.62 826 ALA A N 1
ATOM 6479 C CA . ALA A 1 826 ? 18.159 2.924 -7.898 1.00 93.62 826 ALA A CA 1
ATOM 6480 C C . ALA A 1 826 ? 19.285 2.057 -7.282 1.00 93.62 826 ALA A C 1
ATOM 6482 O O . ALA A 1 826 ? 19.981 2.561 -6.401 1.00 93.62 826 ALA A O 1
ATOM 6483 N N . PRO A 1 827 ? 19.535 0.794 -7.703 1.00 96.56 827 PRO A N 1
ATOM 6484 C CA . PRO A 1 827 ? 20.537 -0.049 -7.045 1.00 96.56 827 PRO A CA 1
ATOM 6485 C C . PRO A 1 827 ? 21.964 0.508 -7.134 1.00 96.56 827 PRO A C 1
ATOM 6487 O O . PRO A 1 827 ? 22.456 0.785 -8.217 1.00 96.56 827 PRO A O 1
ATOM 6490 N N . PHE A 1 828 ? 22.703 0.567 -6.032 1.00 98.31 828 PHE A N 1
ATOM 6491 C CA . PHE A 1 828 ? 24.128 0.902 -6.037 1.00 98.31 828 PHE A CA 1
ATOM 6492 C C . PHE A 1 828 ? 24.938 -0.219 -6.704 1.00 98.31 828 PHE A C 1
ATOM 6494 O O . PHE A 1 828 ? 24.745 -1.405 -6.417 1.00 98.31 828 PHE A O 1
ATOM 6501 N N . ALA A 1 829 ? 25.870 0.148 -7.582 1.00 98.06 829 ALA A N 1
ATOM 6502 C CA . ALA A 1 829 ? 26.604 -0.795 -8.423 1.00 98.06 829 ALA A CA 1
ATOM 6503 C C . ALA A 1 829 ? 28.073 -0.390 -8.607 1.00 98.06 829 ALA A C 1
ATOM 6505 O O . ALA A 1 829 ? 28.424 0.788 -8.579 1.00 98.06 829 ALA A O 1
ATOM 6506 N N . LEU A 1 830 ? 28.929 -1.396 -8.805 1.00 97.62 830 LEU A N 1
ATOM 6507 C CA . LEU A 1 830 ? 30.369 -1.227 -9.043 1.00 97.62 830 LEU A CA 1
ATOM 6508 C C . LEU A 1 830 ? 30.712 -0.918 -10.501 1.00 97.62 830 LEU A C 1
ATOM 6510 O O . LEU A 1 830 ? 31.772 -0.362 -10.767 1.00 97.62 830 LEU A O 1
ATOM 6514 N N . ASP A 1 831 ? 29.837 -1.324 -11.415 1.00 96.69 831 ASP A N 1
ATOM 6515 C CA . ASP A 1 831 ? 30.041 -1.281 -12.855 1.00 96.69 831 ASP A CA 1
ATOM 6516 C C . ASP A 1 831 ? 28.869 -0.555 -13.515 1.00 96.69 831 ASP A C 1
ATOM 6518 O O . ASP A 1 831 ? 27.734 -0.630 -13.031 1.00 96.69 831 ASP A O 1
ATOM 6522 N N . ASP A 1 832 ? 29.146 0.138 -14.621 1.00 96.94 832 ASP A N 1
ATOM 6523 C CA . ASP A 1 832 ? 28.097 0.692 -15.469 1.00 96.94 832 ASP A CA 1
ATOM 6524 C C . ASP A 1 832 ? 27.232 -0.461 -15.979 1.00 96.94 832 ASP A C 1
ATOM 6526 O O . ASP A 1 832 ? 27.747 -1.500 -16.403 1.00 96.94 832 ASP A O 1
ATOM 6530 N N . PHE A 1 833 ? 25.915 -0.276 -15.976 1.00 96.88 833 PHE A N 1
ATOM 6531 C CA . PHE A 1 833 ? 25.009 -1.215 -16.614 1.00 96.88 833 PHE A CA 1
ATOM 6532 C C . PHE A 1 833 ? 24.778 -0.765 -18.060 1.00 96.88 833 PHE A C 1
ATOM 6534 O O . PHE A 1 833 ? 24.028 0.195 -18.285 1.00 96.88 833 PHE A O 1
ATOM 6541 N N . PRO A 1 834 ? 25.436 -1.396 -19.052 1.00 95.00 834 PRO A N 1
ATOM 6542 C CA . PRO A 1 834 ? 25.266 -1.013 -20.443 1.00 95.00 834 PRO A CA 1
ATOM 6543 C C . PRO A 1 834 ? 23.815 -1.236 -20.860 1.00 95.00 834 PRO A C 1
ATOM 6545 O O . PRO A 1 834 ? 23.166 -2.176 -20.404 1.00 95.00 834 PRO A O 1
ATOM 6548 N N . ASP A 1 835 ? 23.320 -0.390 -21.760 1.00 92.44 835 ASP A N 1
ATOM 6549 C CA . ASP A 1 835 ? 21.959 -0.486 -22.295 1.00 92.44 835 ASP A CA 1
ATOM 6550 C C . ASP A 1 835 ? 20.851 -0.413 -21.227 1.00 92.44 835 ASP A C 1
ATOM 6552 O O . ASP A 1 835 ? 19.807 -1.046 -21.362 1.00 92.44 835 ASP A O 1
ATOM 6556 N N . GLY A 1 836 ? 21.066 0.366 -20.164 1.00 93.56 836 GLY A N 1
ATOM 6557 C CA . GLY A 1 836 ? 20.028 0.682 -19.178 1.00 93.56 836 GLY A CA 1
ATOM 6558 C C . GLY A 1 836 ? 18.791 1.327 -19.808 1.00 93.56 836 GLY A C 1
ATOM 6559 O O . GLY A 1 836 ? 17.660 0.937 -19.530 1.00 93.56 836 GLY A O 1
ATOM 6560 N N . VAL A 1 837 ? 19.010 2.243 -20.753 1.00 93.94 837 VAL A N 1
ATOM 6561 C CA . VAL A 1 837 ? 17.959 2.862 -21.566 1.00 93.94 837 VAL A CA 1
ATOM 6562 C C . VAL A 1 837 ? 18.212 2.537 -23.033 1.00 93.94 837 VAL A C 1
ATOM 6564 O O . VAL A 1 837 ? 19.210 2.963 -23.609 1.00 93.94 837 VAL A O 1
ATOM 6567 N N . GLU A 1 838 ? 17.308 1.797 -23.664 1.00 95.31 838 GLU A N 1
ATOM 6568 C CA . GLU A 1 838 ? 17.354 1.431 -25.080 1.00 95.31 838 GLU A CA 1
ATOM 6569 C C . GLU A 1 838 ? 16.362 2.288 -25.873 1.00 95.31 838 GLU A C 1
ATOM 6571 O O . GLU A 1 838 ? 15.190 2.403 -25.511 1.00 95.31 838 GLU A O 1
ATOM 6576 N N . LEU A 1 839 ? 16.830 2.884 -26.971 1.00 95.25 839 LEU A N 1
ATOM 6577 C CA . LEU A 1 839 ? 16.062 3.816 -27.794 1.00 95.25 839 LEU A CA 1
ATOM 6578 C C . LEU A 1 839 ? 15.758 3.206 -29.160 1.00 95.25 839 LEU A C 1
ATOM 6580 O O . LEU A 1 839 ? 16.644 2.664 -29.831 1.00 95.25 839 LEU A O 1
ATOM 6584 N N . TYR A 1 840 ? 14.510 3.354 -29.587 1.00 96.00 840 TYR A N 1
ATOM 6585 C CA . TYR A 1 840 ? 13.983 2.819 -30.834 1.00 96.00 840 TYR A CA 1
ATOM 6586 C C . TYR A 1 840 ? 13.230 3.886 -31.621 1.00 96.00 840 TYR A C 1
ATOM 6588 O O . TYR A 1 840 ? 12.690 4.843 -31.066 1.00 96.00 840 TYR A O 1
ATOM 6596 N N . GLU A 1 841 ? 13.151 3.681 -32.928 1.00 95.50 841 GLU A N 1
ATOM 6597 C CA . GLU A 1 841 ? 12.396 4.508 -33.862 1.00 95.50 841 GLU A CA 1
ATOM 6598 C C . GLU A 1 841 ? 11.549 3.617 -34.771 1.00 95.50 841 GLU A C 1
ATOM 6600 O O . GLU A 1 841 ? 11.986 2.535 -35.177 1.00 95.50 841 GLU A O 1
ATOM 6605 N N . VAL A 1 842 ? 10.337 4.064 -35.089 1.00 93.75 842 VAL A N 1
ATOM 6606 C CA . VAL A 1 842 ? 9.466 3.390 -36.053 1.00 93.75 842 VAL A CA 1
ATOM 6607 C C . VAL A 1 842 ? 9.865 3.822 -37.464 1.00 93.75 842 VAL A C 1
ATOM 6609 O O . VAL A 1 842 ? 9.672 4.976 -37.840 1.00 93.75 842 VAL A O 1
ATOM 6612 N N . ARG A 1 843 ? 10.414 2.894 -38.255 1.00 92.19 843 ARG A N 1
ATOM 6613 C CA . ARG A 1 843 ? 10.827 3.101 -39.654 1.00 92.19 843 ARG A CA 1
ATOM 6614 C C . ARG A 1 843 ? 10.208 2.031 -40.539 1.00 92.19 843 ARG A C 1
ATOM 6616 O O . ARG A 1 843 ? 10.370 0.847 -40.254 1.00 92.19 843 ARG A O 1
ATOM 6623 N N . ASP A 1 844 ? 9.495 2.439 -41.587 1.00 87.25 844 ASP A N 1
ATOM 6624 C CA . ASP A 1 844 ? 8.873 1.534 -42.568 1.00 87.25 844 ASP A CA 1
ATOM 6625 C C . ASP A 1 844 ? 8.065 0.385 -41.924 1.00 87.25 844 ASP A C 1
ATOM 6627 O O . ASP A 1 844 ? 8.175 -0.781 -42.310 1.00 87.25 844 ASP A O 1
ATOM 6631 N N . GLY A 1 845 ? 7.288 0.701 -40.879 1.00 84.50 845 GLY A N 1
ATOM 6632 C CA . GLY A 1 845 ? 6.480 -0.282 -40.145 1.00 84.50 845 GLY A CA 1
ATOM 6633 C C . GLY A 1 845 ? 7.286 -1.263 -39.285 1.00 84.50 845 GLY A C 1
ATOM 6634 O O . GLY A 1 845 ? 6.798 -2.347 -38.968 1.00 84.50 845 GLY A O 1
ATOM 6635 N N . LYS A 1 846 ? 8.525 -0.923 -38.912 1.00 90.69 846 LYS A N 1
ATOM 6636 C CA . LYS A 1 846 ? 9.390 -1.732 -38.040 1.00 90.69 846 LYS A CA 1
ATOM 6637 C C . LYS A 1 846 ? 9.985 -0.890 -36.920 1.00 90.69 846 LYS A C 1
ATOM 6639 O O . LYS A 1 846 ? 10.249 0.294 -37.103 1.00 90.69 846 LYS A O 1
ATOM 6644 N N . LEU A 1 847 ? 10.252 -1.521 -35.778 1.00 94.19 847 LEU A N 1
ATOM 6645 C CA . LEU A 1 847 ? 11.067 -0.922 -34.723 1.00 94.19 847 LEU A CA 1
ATOM 6646 C C . LEU A 1 847 ? 12.545 -1.133 -35.031 1.00 94.19 847 LEU A C 1
ATOM 6648 O O . LEU A 1 847 ? 13.011 -2.265 -35.147 1.00 94.19 847 LEU A O 1
ATOM 6652 N N . VAL A 1 848 ? 13.282 -0.034 -35.145 1.00 95.44 848 VAL A N 1
ATOM 6653 C CA . VAL A 1 848 ? 14.728 -0.032 -35.363 1.00 95.44 848 VAL A CA 1
ATOM 6654 C C . VAL A 1 848 ? 15.392 0.560 -34.131 1.00 95.44 848 VAL A C 1
ATOM 6656 O O . VAL A 1 848 ? 15.075 1.679 -33.737 1.00 95.44 848 VAL A O 1
ATOM 6659 N N . ARG A 1 849 ? 16.317 -0.182 -33.514 1.00 96.00 849 ARG A N 1
ATOM 6660 C CA . ARG A 1 849 ? 17.127 0.331 -32.403 1.00 96.00 849 ARG A CA 1
ATOM 6661 C C . ARG A 1 849 ? 18.042 1.435 -32.929 1.00 96.00 849 ARG A C 1
ATOM 6663 O O . ARG A 1 849 ? 18.828 1.193 -33.843 1.00 96.00 849 ARG A O 1
ATOM 6670 N N . THR A 1 850 ? 17.940 2.633 -32.369 1.00 95.75 850 THR A N 1
ATOM 6671 C CA . THR A 1 850 ? 18.715 3.808 -32.802 1.00 95.75 850 THR A CA 1
ATOM 6672 C C . THR A 1 850 ? 19.828 4.178 -31.835 1.00 95.75 850 THR A C 1
ATOM 6674 O O . THR A 1 850 ? 20.742 4.901 -32.219 1.00 95.75 850 THR A O 1
ATOM 6677 N N . GLY A 1 851 ? 19.776 3.696 -30.594 1.00 94.81 851 GLY A N 1
ATOM 6678 C CA . GLY A 1 851 ? 20.827 3.942 -29.615 1.00 94.81 851 GLY A CA 1
ATOM 6679 C C . GLY A 1 851 ? 20.529 3.333 -28.254 1.00 94.81 851 GLY A C 1
ATOM 6680 O O . GLY A 1 851 ? 19.517 2.657 -28.056 1.00 94.81 851 GLY A O 1
ATOM 6681 N N . SER A 1 852 ? 21.425 3.599 -27.314 1.00 95.06 852 SER A N 1
ATOM 6682 C CA . SER A 1 852 ? 21.265 3.238 -25.914 1.00 95.06 852 SER A CA 1
ATOM 6683 C C . SER A 1 852 ? 22.083 4.153 -25.006 1.00 95.06 852 SER A C 1
ATOM 6685 O O . SER A 1 852 ? 22.968 4.879 -25.468 1.00 95.06 852 SER A O 1
ATOM 6687 N N . ARG A 1 853 ? 21.762 4.145 -23.711 1.00 93.88 853 ARG A N 1
ATOM 6688 C CA . ARG A 1 853 ? 22.493 4.846 -22.652 1.00 93.88 853 ARG A CA 1
ATOM 6689 C C . ARG A 1 853 ? 22.671 3.912 -21.450 1.00 93.88 853 ARG A C 1
ATOM 6691 O O . ARG A 1 853 ? 21.752 3.142 -21.160 1.00 93.88 853 ARG A O 1
ATOM 6698 N N . PRO A 1 854 ? 23.833 3.929 -20.779 1.00 95.19 854 PRO A N 1
ATOM 6699 C CA . PRO A 1 854 ? 24.052 3.107 -19.597 1.00 95.19 854 PRO A CA 1
ATOM 6700 C C . PRO A 1 854 ? 23.350 3.696 -18.369 1.00 95.19 854 PRO A C 1
ATOM 6702 O O . PRO A 1 854 ? 23.145 4.908 -18.298 1.00 95.19 854 PRO A O 1
ATOM 6705 N N . HIS A 1 855 ? 23.068 2.851 -17.377 1.00 94.75 855 HIS A N 1
ATOM 6706 C CA . HIS A 1 855 ? 22.916 3.329 -16.002 1.00 94.75 855 HIS A CA 1
ATOM 6707 C C . HIS A 1 855 ? 24.314 3.383 -15.363 1.00 94.75 855 HIS A C 1
ATOM 6709 O O . HIS A 1 855 ? 24.964 2.337 -15.268 1.00 94.75 855 HIS A O 1
ATOM 6715 N N . PRO A 1 856 ? 24.813 4.565 -14.968 1.00 93.62 856 PRO A N 1
ATOM 6716 C CA . PRO A 1 856 ? 26.197 4.741 -14.528 1.00 93.62 856 PRO A CA 1
ATOM 6717 C C . PRO A 1 856 ? 26.456 4.106 -13.159 1.00 93.62 856 PRO A C 1
ATOM 6719 O O . PRO A 1 856 ? 25.588 4.123 -12.288 1.00 93.62 856 PRO A O 1
ATOM 6722 N N . ALA A 1 857 ? 27.656 3.578 -12.937 1.00 95.81 857 ALA A N 1
ATOM 6723 C CA . ALA A 1 857 ? 28.068 2.991 -11.668 1.00 95.81 857 ALA A CA 1
ATOM 6724 C C . ALA A 1 857 ? 28.024 4.019 -10.531 1.00 95.81 857 ALA A C 1
ATOM 6726 O O . ALA A 1 857 ? 28.616 5.097 -10.613 1.00 95.81 857 ALA A O 1
ATOM 6727 N N . VAL A 1 858 ? 27.387 3.645 -9.423 1.00 96.38 858 VAL A N 1
ATOM 6728 C CA . VAL A 1 858 ? 27.381 4.433 -8.187 1.00 96.38 858 VAL A CA 1
ATOM 6729 C C . VAL A 1 858 ? 27.733 3.488 -7.040 1.00 96.38 858 VAL A C 1
ATOM 6731 O O . VAL A 1 858 ? 26.853 2.808 -6.513 1.00 96.38 858 VAL A O 1
ATOM 6734 N N . PRO A 1 859 ? 29.021 3.388 -6.661 1.00 97.62 859 PRO A N 1
ATOM 6735 C CA . PRO A 1 859 ? 29.473 2.397 -5.686 1.00 97.62 859 PRO A CA 1
ATOM 6736 C C . PRO A 1 859 ? 29.443 2.907 -4.242 1.00 97.62 859 PRO A C 1
ATOM 6738 O O . PRO A 1 859 ? 29.852 2.182 -3.339 1.00 97.62 859 PRO A O 1
ATOM 6741 N N . ARG A 1 860 ? 29.047 4.163 -4.011 1.00 97.12 860 ARG A N 1
ATOM 6742 C CA . ARG A 1 860 ? 29.160 4.825 -2.707 1.00 97.12 860 ARG A CA 1
ATOM 6743 C C . ARG A 1 860 ? 27.936 5.658 -2.390 1.00 97.12 860 ARG A C 1
ATOM 6745 O O . ARG A 1 860 ? 27.453 6.384 -3.257 1.00 97.12 860 ARG A O 1
ATOM 6752 N N . PHE A 1 861 ? 27.559 5.625 -1.122 1.00 97.19 861 PHE A N 1
ATOM 6753 C CA . PHE A 1 861 ? 26.577 6.492 -0.492 1.00 97.19 861 PHE A CA 1
ATOM 6754 C C . PHE A 1 861 ? 27.216 7.227 0.689 1.00 97.19 861 PHE A C 1
ATOM 6756 O O . PHE A 1 861 ? 28.035 6.650 1.406 1.00 97.19 861 PHE A O 1
ATOM 6763 N N . HIS A 1 862 ? 26.826 8.483 0.889 1.00 96.12 862 HIS A N 1
ATOM 6764 C CA . HIS A 1 862 ? 27.142 9.261 2.082 1.00 96.12 862 HIS A CA 1
ATOM 6765 C C . HIS A 1 862 ? 26.030 10.279 2.314 1.00 96.12 862 HIS A C 1
ATOM 6767 O O . HIS A 1 862 ? 25.623 10.961 1.373 1.00 96.12 862 HIS A O 1
ATOM 6773 N N . ASP A 1 863 ? 25.554 10.392 3.544 1.00 94.62 863 ASP A N 1
ATOM 6774 C CA . ASP A 1 863 ? 24.379 11.194 3.886 1.00 94.62 863 ASP A CA 1
ATOM 6775 C C . ASP A 1 863 ? 24.654 12.702 4.072 1.00 94.62 863 ASP A C 1
ATOM 6777 O O . ASP A 1 863 ? 23.736 13.507 3.967 1.00 94.62 863 ASP A O 1
ATOM 6781 N N . GLY A 1 864 ? 25.920 13.096 4.230 1.00 92.44 864 GLY A N 1
ATOM 6782 C CA . GLY A 1 864 ? 26.364 14.499 4.326 1.00 92.44 864 GLY A CA 1
ATOM 6783 C C . GLY A 1 864 ? 26.167 15.391 3.083 1.00 92.44 864 GLY A C 1
ATOM 6784 O O . GLY A 1 864 ? 26.596 16.542 3.094 1.00 92.44 864 GLY A O 1
ATOM 6785 N N . ASP A 1 865 ? 25.538 14.892 2.013 1.00 86.31 865 ASP A N 1
ATOM 6786 C CA . ASP A 1 865 ? 25.043 15.706 0.888 1.00 86.31 865 ASP A CA 1
ATOM 6787 C C . ASP A 1 865 ? 23.607 15.287 0.518 1.00 86.31 865 ASP A C 1
ATOM 6789 O O . ASP A 1 865 ? 23.399 14.546 -0.446 1.00 86.31 865 ASP A O 1
ATOM 6793 N N . PRO A 1 866 ? 22.589 15.708 1.294 1.00 82.50 866 PRO A N 1
ATOM 6794 C CA . PRO A 1 866 ? 21.214 15.254 1.087 1.00 82.50 866 PRO A CA 1
ATOM 6795 C C . PRO A 1 866 ? 20.639 15.603 -0.292 1.00 82.50 866 PRO A C 1
ATOM 6797 O O . PRO A 1 866 ? 19.806 14.863 -0.811 1.00 82.50 866 PRO A O 1
ATOM 6800 N N . ALA A 1 867 ? 21.103 16.697 -0.911 1.00 84.75 867 ALA A N 1
ATOM 6801 C CA . ALA A 1 867 ? 20.641 17.137 -2.230 1.00 84.75 867 ALA A CA 1
ATOM 6802 C C . ALA A 1 867 ? 21.003 16.145 -3.349 1.00 84.75 867 ALA A C 1
ATOM 6804 O O . ALA 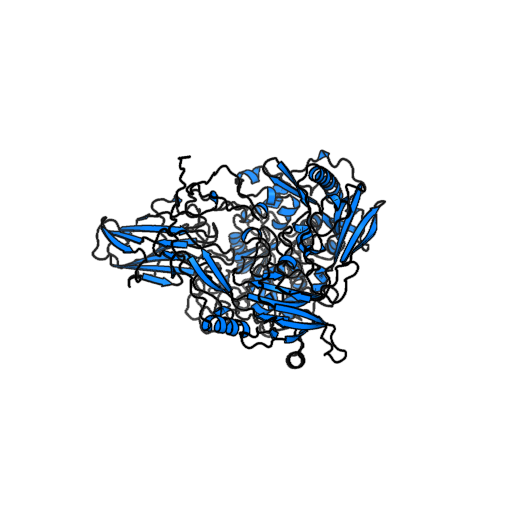A 1 867 ? 20.350 16.122 -4.387 1.00 84.75 867 ALA A O 1
ATOM 6805 N N . ARG A 1 868 ? 22.003 15.285 -3.126 1.00 89.69 868 ARG A N 1
ATOM 6806 C CA . ARG A 1 868 ? 22.415 14.242 -4.070 1.00 89.69 868 ARG A CA 1
ATOM 6807 C C . ARG A 1 868 ? 21.406 13.100 -4.212 1.00 89.69 868 ARG A C 1
ATOM 6809 O O . ARG A 1 868 ? 21.411 12.410 -5.229 1.00 89.69 868 ARG A O 1
ATOM 6816 N N . TRP A 1 869 ? 20.588 12.864 -3.190 1.00 91.38 869 TRP A N 1
ATOM 6817 C CA . TRP A 1 869 ? 19.784 11.642 -3.059 1.00 91.38 869 TRP A CA 1
ATOM 6818 C C . TRP A 1 869 ? 18.285 11.862 -3.261 1.00 91.38 869 TRP A C 1
ATOM 6820 O O . TRP A 1 869 ? 17.515 10.902 -3.235 1.00 91.38 869 TRP A O 1
ATOM 6830 N N . ALA A 1 870 ? 17.877 13.114 -3.470 1.00 88.25 870 ALA A N 1
ATOM 6831 C CA . ALA A 1 870 ? 16.515 13.500 -3.795 1.00 88.25 870 ALA A CA 1
ATOM 6832 C C . ALA A 1 870 ? 16.530 14.595 -4.864 1.00 88.25 870 ALA A C 1
ATOM 6834 O O . ALA A 1 870 ? 17.036 15.690 -4.626 1.00 88.25 870 ALA A O 1
ATOM 6835 N N . ASN A 1 871 ? 15.930 14.324 -6.021 1.00 88.69 871 ASN A N 1
ATOM 6836 C CA . ASN A 1 871 ? 15.851 15.300 -7.103 1.00 88.69 871 ASN A CA 1
ATOM 6837 C C . ASN A 1 871 ? 14.643 16.224 -6.933 1.00 88.69 871 ASN A C 1
ATOM 6839 O O . ASN A 1 871 ? 13.543 15.799 -7.276 1.00 88.69 871 ASN A O 1
ATOM 6843 N N . PRO A 1 872 ? 14.795 17.499 -6.538 1.00 83.38 872 PRO A N 1
ATOM 6844 C CA . PRO A 1 872 ? 13.678 18.385 -6.182 1.00 83.38 872 PRO A CA 1
ATOM 6845 C C . PRO A 1 872 ? 12.689 18.689 -7.324 1.00 83.38 872 PRO A C 1
ATOM 6847 O O . PRO A 1 872 ? 11.689 19.368 -7.097 1.00 83.38 872 PRO A O 1
ATOM 6850 N N . LYS A 1 873 ? 12.968 18.245 -8.556 1.00 83.19 873 LYS A N 1
ATOM 6851 C CA . LYS A 1 873 ? 12.075 18.379 -9.716 1.00 83.19 873 LYS A CA 1
ATOM 6852 C C . LYS A 1 873 ? 11.253 17.116 -9.994 1.00 83.19 873 LYS A C 1
ATOM 6854 O O . LYS A 1 873 ? 10.383 17.159 -10.860 1.00 83.19 873 LYS A O 1
ATOM 6859 N N . LEU A 1 874 ? 11.492 16.020 -9.267 1.00 80.62 874 LEU A N 1
ATOM 6860 C CA . LEU A 1 874 ? 10.826 14.727 -9.434 1.00 80.62 874 LEU A CA 1
ATOM 6861 C C . LEU A 1 874 ? 10.232 14.221 -8.121 1.00 80.62 874 LEU A C 1
ATOM 6863 O O . LEU A 1 874 ? 10.951 13.717 -7.266 1.00 80.62 874 LEU A O 1
ATOM 6867 N N . TYR A 1 875 ? 8.905 14.214 -7.999 1.00 69.62 875 TYR A N 1
ATOM 6868 C CA . TYR A 1 875 ? 8.198 13.773 -6.784 1.00 69.62 875 TYR A CA 1
ATOM 6869 C C . TYR A 1 875 ? 8.549 12.353 -6.285 1.00 69.62 875 TYR A C 1
ATOM 6871 O O . TYR A 1 875 ? 8.317 12.035 -5.122 1.00 69.62 875 TYR A O 1
ATOM 6879 N N . PHE A 1 876 ? 9.118 11.514 -7.149 1.00 73.56 876 PHE A N 1
ATOM 6880 C CA . PHE A 1 876 ? 9.494 10.118 -6.904 1.00 73.56 876 PHE A CA 1
ATOM 6881 C C . PHE A 1 876 ? 11.015 9.869 -6.981 1.00 73.56 876 PHE A C 1
ATOM 6883 O O . PHE A 1 876 ? 11.451 8.734 -6.809 1.00 73.56 876 PHE A O 1
ATOM 6890 N N . GLY A 1 877 ? 11.820 10.901 -7.257 1.00 68.06 877 GLY A N 1
ATOM 6891 C CA . GLY A 1 877 ? 13.256 10.795 -7.539 1.00 68.06 877 GLY A CA 1
ATOM 6892 C C . GLY A 1 877 ? 14.126 10.688 -6.287 1.00 68.06 877 GLY A C 1
ATOM 6893 O O . GLY A 1 877 ? 15.014 11.514 -6.103 1.00 68.06 877 GLY A O 1
ATOM 6894 N N . GLY A 1 878 ? 13.848 9.725 -5.405 1.00 82.94 878 GLY A N 1
ATOM 6895 C CA . GLY A 1 878 ? 14.705 9.389 -4.262 1.00 82.94 878 GLY A CA 1
ATOM 6896 C C . GLY A 1 878 ? 14.156 9.779 -2.885 1.00 82.94 878 GLY A C 1
ATOM 6897 O O . GLY A 1 878 ? 12.947 9.760 -2.655 1.00 82.94 878 GLY A O 1
ATOM 6898 N N . VAL A 1 879 ? 15.060 10.059 -1.941 1.00 90.25 879 VAL A N 1
ATOM 6899 C CA . VAL A 1 879 ? 14.779 10.111 -0.494 1.00 90.25 879 VAL A CA 1
ATOM 6900 C C . VAL A 1 879 ? 15.440 11.318 0.157 1.00 90.25 879 VAL A C 1
ATOM 6902 O O . VAL A 1 879 ? 16.620 11.585 -0.064 1.00 90.25 879 VAL A O 1
ATOM 6905 N N . ALA A 1 880 ? 14.704 12.011 1.024 1.00 90.56 880 ALA A N 1
ATOM 6906 C CA . ALA A 1 880 ? 15.250 13.041 1.896 1.00 90.56 880 ALA A CA 1
ATOM 6907 C C . ALA A 1 880 ? 16.049 12.383 3.036 1.00 90.56 880 ALA A C 1
ATOM 6909 O O . ALA A 1 880 ? 15.515 12.087 4.108 1.00 90.56 880 ALA A O 1
ATOM 6910 N N . VAL A 1 881 ? 17.331 12.110 2.784 1.00 91.31 881 VAL A N 1
ATOM 6911 C CA . VAL A 1 881 ? 18.202 11.434 3.754 1.00 91.31 881 VAL A CA 1
ATOM 6912 C C . VAL A 1 881 ? 18.607 12.360 4.912 1.00 91.31 881 VAL A C 1
ATOM 6914 O O . VAL A 1 881 ? 18.832 13.555 4.700 1.00 91.31 881 VAL A O 1
ATOM 6917 N N . PRO A 1 882 ? 18.716 11.838 6.147 1.00 91.31 882 PRO A N 1
ATOM 6918 C CA . PRO A 1 882 ? 19.213 12.601 7.288 1.00 91.31 882 PRO A CA 1
ATOM 6919 C C . PRO A 1 882 ? 20.743 12.705 7.249 1.00 91.31 882 PRO A C 1
ATOM 6921 O O . PRO A 1 882 ? 21.399 11.711 6.981 1.00 91.31 882 PRO A O 1
ATOM 6924 N N . ASP A 1 883 ? 21.317 13.857 7.594 1.00 92.88 883 ASP A N 1
ATOM 6925 C CA . ASP A 1 883 ? 22.772 14.012 7.762 1.00 92.88 883 ASP A CA 1
ATOM 6926 C C . ASP A 1 883 ? 23.191 13.548 9.168 1.00 92.88 883 ASP A C 1
ATOM 6928 O O . ASP A 1 883 ? 23.131 14.311 10.140 1.00 92.88 883 ASP A O 1
ATOM 6932 N N . VAL A 1 884 ? 23.544 12.264 9.301 1.00 93.62 884 VAL A N 1
ATOM 6933 C CA . VAL A 1 884 ? 24.036 11.666 10.555 1.00 93.62 884 VAL A CA 1
ATOM 6934 C C . VAL A 1 884 ? 25.496 11.210 10.463 1.00 93.62 884 VAL A C 1
ATOM 6936 O O . VAL A 1 884 ? 26.010 10.605 11.409 1.00 93.62 884 VAL A O 1
ATOM 6939 N N . GLY A 1 885 ? 26.188 11.540 9.368 1.00 95.12 885 GLY A N 1
ATOM 6940 C CA . GLY A 1 885 ? 27.578 11.165 9.120 1.00 95.12 885 GLY A CA 1
ATOM 6941 C C . GLY A 1 885 ? 27.743 9.674 8.838 1.00 95.12 885 GLY A C 1
ATOM 6942 O O . GLY A 1 885 ? 28.721 9.074 9.290 1.00 95.12 885 GLY A O 1
ATOM 6943 N N . PHE A 1 886 ? 26.766 9.060 8.171 1.00 97.19 886 PHE A N 1
ATOM 6944 C CA . PHE A 1 886 ? 26.787 7.667 7.744 1.00 97.19 886 PHE A CA 1
ATOM 6945 C C . PHE A 1 886 ? 27.050 7.547 6.238 1.00 97.19 886 PHE A C 1
ATOM 6947 O O . PHE A 1 886 ? 26.481 8.253 5.403 1.00 97.19 886 PHE A O 1
ATOM 6954 N N . GLY A 1 887 ? 27.858 6.556 5.870 1.00 97.69 887 GLY A N 1
ATOM 6955 C CA . GLY A 1 887 ? 28.062 6.167 4.482 1.00 97.69 887 GLY A CA 1
ATOM 6956 C C . GLY A 1 887 ? 28.283 4.672 4.307 1.00 97.69 887 GLY A C 1
ATOM 6957 O O . GLY A 1 887 ? 28.572 3.934 5.256 1.00 97.69 887 GLY A O 1
ATOM 6958 N N . PHE A 1 888 ? 28.179 4.223 3.058 1.00 98.44 888 PHE A N 1
ATOM 6959 C CA . PHE A 1 888 ? 28.639 2.898 2.669 1.00 98.44 888 PHE A CA 1
ATOM 6960 C C . PHE A 1 888 ? 29.365 2.901 1.323 1.00 98.44 888 PHE A C 1
ATOM 6962 O O . PHE A 1 888 ? 29.087 3.708 0.437 1.00 98.44 888 PHE A O 1
ATOM 6969 N N . GLU A 1 889 ? 30.278 1.949 1.154 1.00 98.62 889 GLU A N 1
ATOM 6970 C CA . GLU A 1 889 ? 31.029 1.720 -0.077 1.00 98.62 889 GLU A CA 1
ATOM 6971 C C . GLU A 1 889 ? 30.975 0.246 -0.482 1.00 98.62 889 GLU A C 1
ATOM 6973 O O . GLU A 1 889 ? 31.209 -0.662 0.321 1.00 98.62 889 GLU A O 1
ATOM 6978 N N . LEU A 1 890 ? 30.680 0.009 -1.756 1.00 98.75 890 LEU A N 1
ATOM 6979 C CA . LEU A 1 890 ? 30.693 -1.310 -2.363 1.00 98.75 890 LEU A CA 1
ATOM 6980 C C . LEU A 1 890 ? 32.113 -1.693 -2.787 1.00 98.75 890 LEU A C 1
ATOM 6982 O O . LEU A 1 890 ? 32.887 -0.877 -3.280 1.00 98.75 890 LEU A O 1
ATOM 6986 N N . ALA A 1 891 ? 32.429 -2.979 -2.682 1.00 98.25 891 ALA A N 1
ATOM 6987 C CA . ALA A 1 891 ? 33.634 -3.573 -3.241 1.00 98.25 891 ALA A CA 1
ATOM 6988 C C . ALA A 1 891 ? 33.341 -4.960 -3.815 1.00 98.25 891 ALA A C 1
ATOM 6990 O O . ALA A 1 891 ? 32.435 -5.670 -3.363 1.00 98.25 891 ALA A O 1
ATOM 6991 N N . ARG A 1 892 ? 34.145 -5.382 -4.797 1.00 97.56 892 ARG A N 1
ATOM 6992 C CA . ARG A 1 892 ? 34.069 -6.757 -5.304 1.00 97.56 892 ARG A CA 1
ATOM 6993 C C . ARG A 1 892 ? 34.399 -7.744 -4.176 1.00 97.56 892 ARG A C 1
ATOM 6995 O O . ARG A 1 892 ? 35.314 -7.473 -3.388 1.00 97.56 892 ARG A O 1
ATOM 7002 N N . PRO A 1 893 ? 33.706 -8.893 -4.092 1.00 96.12 893 PRO A N 1
ATOM 7003 C CA . PRO A 1 893 ? 34.125 -9.965 -3.205 1.00 96.12 893 PRO A CA 1
ATOM 7004 C C . PRO A 1 893 ? 35.570 -10.374 -3.499 1.00 96.12 893 PRO A C 1
ATOM 7006 O O . PRO A 1 893 ? 35.993 -10.418 -4.656 1.00 96.12 893 PRO A O 1
ATOM 7009 N N . LYS A 1 894 ? 36.343 -10.659 -2.449 1.00 92.12 894 LYS A N 1
ATOM 7010 C CA . LYS A 1 894 ? 37.699 -11.193 -2.609 1.00 92.12 894 LYS A CA 1
ATOM 7011 C C . LYS A 1 894 ? 37.644 -12.603 -3.208 1.00 92.12 894 LYS A C 1
ATOM 7013 O O . LYS A 1 894 ? 36.627 -13.281 -3.104 1.00 92.12 894 LYS A O 1
ATOM 7018 N N . ALA A 1 895 ? 38.750 -13.067 -3.789 1.00 91.56 895 ALA A N 1
ATOM 7019 C CA . ALA A 1 895 ? 38.831 -14.403 -4.390 1.00 91.56 895 ALA A CA 1
ATOM 7020 C C . ALA A 1 895 ? 38.576 -15.550 -3.388 1.00 91.56 895 ALA A C 1
ATOM 7022 O O . ALA A 1 895 ? 38.145 -16.628 -3.784 1.00 91.56 895 ALA A O 1
ATOM 7023 N N . ASP A 1 896 ? 38.834 -15.310 -2.101 1.00 92.06 896 ASP A N 1
ATOM 7024 C CA . ASP A 1 896 ? 38.592 -16.224 -0.983 1.00 92.06 896 ASP A CA 1
ATOM 7025 C C . ASP A 1 896 ? 37.224 -16.018 -0.303 1.00 92.06 896 ASP A C 1
ATOM 7027 O O . ASP A 1 896 ? 36.909 -16.714 0.662 1.00 92.06 896 ASP A O 1
ATOM 7031 N N . ALA A 1 897 ? 36.395 -15.083 -0.784 1.00 93.06 897 ALA A N 1
ATOM 7032 C CA . ALA A 1 897 ? 35.055 -14.883 -0.247 1.00 93.06 897 ALA A CA 1
ATOM 7033 C C . ALA A 1 897 ? 34.171 -16.120 -0.509 1.00 93.06 897 ALA A C 1
ATOM 7035 O O . ALA A 1 897 ? 34.312 -16.782 -1.545 1.00 93.06 897 ALA A O 1
ATOM 7036 N N . PRO A 1 898 ? 33.218 -16.441 0.385 1.00 91.69 898 PRO A N 1
ATOM 7037 C CA . PRO A 1 898 ? 32.324 -17.568 0.155 1.00 91.69 898 PRO A CA 1
ATOM 7038 C C . PRO A 1 898 ? 31.523 -17.385 -1.141 1.00 91.69 898 PRO A C 1
ATOM 7040 O O . PRO A 1 898 ? 31.009 -16.303 -1.412 1.00 91.69 898 PRO A O 1
ATOM 7043 N N . LYS A 1 899 ? 31.367 -18.462 -1.922 1.00 91.12 899 LYS A N 1
ATOM 7044 C CA . LYS A 1 899 ? 30.770 -18.436 -3.276 1.00 91.12 899 LYS A CA 1
ATOM 7045 C C . LYS A 1 899 ? 29.421 -17.695 -3.420 1.00 91.12 899 LYS A C 1
ATOM 7047 O O . LYS A 1 899 ? 29.201 -17.115 -4.483 1.00 91.12 899 LYS A O 1
ATOM 7052 N N . PRO A 1 900 ? 28.492 -17.714 -2.439 1.00 94.06 900 PRO A N 1
ATOM 7053 C CA . PRO A 1 900 ? 27.239 -16.964 -2.562 1.00 94.06 900 PRO A CA 1
ATOM 7054 C C . PRO A 1 900 ? 27.412 -15.440 -2.486 1.00 94.06 900 PRO A C 1
ATOM 7056 O O . PRO A 1 900 ? 26.507 -14.719 -2.889 1.00 94.06 900 PRO A O 1
ATOM 7059 N N . ALA A 1 901 ? 28.549 -14.934 -1.996 1.00 96.94 901 ALA A N 1
ATOM 7060 C CA . ALA A 1 901 ? 28.811 -13.500 -1.932 1.00 96.94 901 ALA A CA 1
ATOM 7061 C C . ALA A 1 901 ? 28.782 -12.873 -3.336 1.00 96.94 901 ALA A C 1
ATOM 7063 O O . ALA A 1 901 ? 29.421 -13.364 -4.268 1.00 96.94 901 ALA A O 1
ATOM 7064 N N . ARG A 1 902 ? 28.042 -11.772 -3.481 1.00 97.06 902 ARG A N 1
ATOM 7065 C CA . ARG A 1 902 ? 27.930 -10.984 -4.720 1.00 97.06 902 ARG A CA 1
ATOM 7066 C C . ARG A 1 902 ? 28.652 -9.655 -4.610 1.00 97.06 902 ARG A C 1
ATOM 7068 O O . ARG A 1 902 ? 29.323 -9.235 -5.547 1.00 97.06 902 ARG A O 1
ATOM 7075 N N . VAL A 1 903 ? 28.573 -9.030 -3.443 1.00 98.31 903 VAL A N 1
ATOM 7076 C CA . VAL A 1 903 ? 29.192 -7.735 -3.168 1.00 98.31 903 VAL A CA 1
ATOM 7077 C C . VAL A 1 903 ? 29.642 -7.678 -1.718 1.00 98.31 903 VAL A C 1
ATOM 7079 O O . VAL A 1 903 ? 29.025 -8.282 -0.841 1.00 98.31 903 VAL A O 1
ATOM 7082 N N . LYS A 1 904 ? 30.734 -6.966 -1.457 1.00 98.44 904 LYS A N 1
ATOM 7083 C CA . LYS A 1 904 ? 31.119 -6.577 -0.106 1.00 98.44 904 LYS A CA 1
ATOM 7084 C C . LYS A 1 904 ? 30.678 -5.140 0.135 1.00 98.44 904 LYS A C 1
ATOM 7086 O O . LYS A 1 904 ? 30.947 -4.288 -0.703 1.00 98.44 904 LYS A O 1
ATOM 7091 N N . VAL A 1 905 ? 30.042 -4.875 1.267 1.00 98.69 905 VAL A N 1
ATOM 7092 C CA . VAL A 1 905 ? 29.619 -3.531 1.672 1.00 98.69 905 VAL A CA 1
ATOM 7093 C C . VAL A 1 905 ? 30.429 -3.125 2.893 1.00 98.69 905 VAL A C 1
ATOM 7095 O O . VAL A 1 905 ? 30.463 -3.870 3.874 1.00 98.69 905 VAL A O 1
ATOM 7098 N N . TYR A 1 906 ? 31.099 -1.981 2.823 1.00 98.56 906 TYR A N 1
ATOM 7099 C CA . TYR A 1 906 ? 31.758 -1.332 3.951 1.00 98.56 906 TYR A CA 1
ATOM 7100 C C . TYR A 1 906 ? 30.861 -0.215 4.465 1.00 98.56 906 TYR A C 1
ATOM 7102 O O . TYR A 1 906 ? 30.502 0.665 3.697 1.00 98.56 906 TYR A O 1
ATOM 7110 N N . PHE A 1 907 ? 30.515 -0.258 5.743 1.00 98.50 907 PHE A N 1
ATOM 7111 C CA . PHE A 1 907 ? 29.753 0.769 6.444 1.00 98.50 907 PHE A CA 1
ATOM 7112 C C . PHE A 1 907 ? 30.722 1.656 7.211 1.00 98.50 907 PHE A C 1
ATOM 7114 O O . PHE A 1 907 ? 31.606 1.130 7.893 1.00 98.50 907 PHE A O 1
ATOM 7121 N N . THR A 1 908 ? 30.561 2.971 7.116 1.00 98.00 908 THR A N 1
ATOM 7122 C CA . THR A 1 908 ? 31.454 3.951 7.737 1.00 98.00 908 THR A CA 1
ATOM 7123 C C . THR A 1 908 ? 30.663 5.037 8.443 1.00 98.00 908 THR A C 1
ATOM 7125 O O . THR A 1 908 ? 29.661 5.514 7.917 1.00 98.00 908 THR A O 1
ATOM 7128 N N . TRP A 1 909 ? 31.163 5.453 9.602 1.00 97.25 909 TRP A N 1
ATOM 7129 C CA . TRP A 1 909 ? 30.673 6.612 10.341 1.00 97.25 909 TRP A CA 1
ATOM 7130 C C . TRP A 1 909 ? 31.769 7.676 10.407 1.00 97.25 909 TRP A C 1
ATOM 7132 O O . TRP A 1 909 ? 32.920 7.346 10.699 1.00 97.25 909 TRP A O 1
ATOM 7142 N N . ASP A 1 910 ? 31.439 8.941 10.157 1.00 92.00 910 ASP A N 1
ATOM 7143 C CA . ASP A 1 910 ? 32.399 10.053 10.217 1.00 92.00 910 ASP A CA 1
ATOM 7144 C C . ASP A 1 910 ? 32.905 10.295 11.641 1.00 92.00 910 ASP A C 1
ATOM 7146 O O . ASP A 1 910 ? 34.097 10.560 11.869 1.00 92.00 910 ASP A O 1
ATOM 7150 N N . ARG A 1 911 ? 31.989 10.182 12.605 1.00 66.25 911 ARG A N 1
ATOM 7151 C CA . ARG A 1 911 ? 32.205 10.512 14.014 1.00 66.25 911 ARG A CA 1
ATOM 7152 C C . ARG A 1 911 ? 32.374 9.255 14.851 1.00 66.25 911 ARG A C 1
ATOM 7154 O O . ARG A 1 911 ? 31.444 8.422 14.881 1.00 66.25 911 ARG A O 1
#

Mean predicted aligned error: 7.35 Å

Solvent-accessible surface area (backbone atoms only — not comparable to full-atom values): 47897 Å² total; per-residue (Å²): 146,78,84,90,90,87,84,87,84,82,86,77,85,79,79,78,77,80,78,76,75,76,78,55,68,70,58,50,49,49,50,51,54,30,56,72,68,66,38,49,74,74,56,45,45,74,63,41,51,48,82,64,53,75,69,63,72,18,49,86,94,58,46,47,39,39,39,34,42,30,37,28,31,60,78,38,59,54,71,76,58,60,94,47,94,58,28,52,61,51,49,26,52,44,53,43,60,54,40,29,38,100,80,49,73,55,80,70,14,52,12,20,46,45,21,54,70,25,50,65,42,24,28,44,44,68,47,60,44,61,66,37,71,43,88,53,43,54,50,73,22,10,24,69,36,68,54,35,39,23,47,66,85,42,49,68,27,52,61,57,49,52,54,55,48,49,57,47,48,47,70,75,43,78,85,56,73,62,70,77,34,25,50,44,19,93,75,34,75,74,69,80,78,64,40,80,38,59,48,30,34,47,55,37,41,37,36,39,32,40,41,59,42,19,69,58,33,35,71,41,46,39,41,64,68,60,61,38,66,77,56,64,81,68,57,62,78,71,45,57,68,74,57,37,58,36,50,21,23,43,64,63,48,72,56,61,36,38,39,54,58,77,34,57,25,67,38,97,86,37,74,42,38,73,22,22,46,79,75,47,97,61,36,27,42,32,61,39,32,39,40,32,60,34,58,44,56,12,52,58,53,32,56,52,39,44,71,73,66,49,67,63,47,40,18,90,62,50,42,34,32,34,22,62,67,19,26,51,39,33,67,24,66,60,38,36,31,42,70,35,72,63,57,28,34,48,36,57,46,43,84,53,48,76,40,47,43,45,96,72,79,27,59,53,66,46,72,40,24,30,16,51,60,60,58,76,63,64,58,71,68,58,48,49,51,36,46,75,72,41,37,33,46,30,37,34,36,51,47,86,62,47,73,36,78,46,78,67,50,93,59,96,69,70,25,30,39,30,46,28,26,40,54,63,38,79,28,34,42,34,41,55,48,82,23,55,92,44,70,61,56,27,38,41,35,30,38,35,33,29,36,33,41,40,74,58,20,38,35,39,44,32,37,19,70,60,86,66,78,52,76,45,81,56,72,42,75,60,54,41,70,36,46,41,82,29,26,71,46,35,81,92,34,74,44,28,38,47,20,40,27,51,22,49,77,22,56,49,46,9,72,71,22,85,80,32,58,85,87,57,78,76,69,60,45,55,64,34,41,88,53,79,83,54,41,25,73,38,54,33,81,39,69,58,38,31,80,46,52,86,43,49,52,25,55,27,38,40,32,44,41,39,39,32,42,86,50,65,61,39,72,24,42,36,41,31,55,37,32,36,25,45,58,86,39,78,78,40,80,45,48,57,66,64,82,78,57,91,50,54,48,68,42,57,41,44,75,38,53,42,59,47,82,39,76,23,57,36,32,39,41,37,32,26,48,45,37,85,49,78,58,41,37,28,24,64,56,40,73,60,55,38,29,31,39,40,22,71,73,80,71,41,49,32,34,38,44,76,44,58,51,54,25,38,38,36,32,41,36,29,47,79,30,45,79,52,41,24,23,16,38,80,63,36,62,34,38,38,25,55,35,29,41,21,58,56,23,42,54,84,85,45,84,61,50,57,91,35,53,41,72,43,74,93,59,18,35,22,30,75,58,45,87,44,73,69,43,30,56,47,43,44,55,20,36,53,58,35,47,53,33,50,39,57,85,92,53,53,44,76,89,56,74,79,76,78,61,80,71,73,72,82,39,45,62,62,27,51,55,99,86,23,38,28,40,37,45,67,52,47,51,68,75,37,55,66,53,74,75,44,66,57,42,34,36,30,43,58,39,48,40,75,49,66,56,89,94,47,75,49,48,43,70,23,56,82,64,45,52,48,51,64,50,28,50,15,32,31,19,88,56,62,35,76,57,21,37,33,36,30,34,62,52,98,72,32,68,41,81,75,52,66,41,59,38,74,50,35,40,65,50,58,24,80,48,39,58,60,28,28,7,90,64,38,60,35,23,17,27,66,50,68,72,78,42,45,31,38,39,59,42,76,56,57,96,85,48,64,83,69,45,64,34,24,40,37,39,41,42,80,110

Radius of gyration: 29.1 Å; Cα contacts (8 Å, |Δi|>4): 2153; chains: 1; bounding box: 73×106×86 Å

Nearest PDB structures (foldseek):
  4yu6-assembly1_A  TM=6.843E-01  e=1.479E-43  Bacillus cereus biovar anthracis str. CI
  4yu6-assembly2_B  TM=6.269E-01  e=1.438E-41  Bacillus cereus biovar anthracis str. CI
  4yu5-assembly1_A  TM=6.045E-01  e=1.235E-40  Bacillus cereus biovar anthracis str. CI
  4yu5-assembly2_B  TM=5.813E-01  e=2.361E-41  Bacillus cereus biovar anthracis str. CI